Protein 3IF2 (pdb70)

Structure (mmCIF, N/CA/C/O backbone):
data_3IF2
#
_entry.id   3IF2
#
_cell.length_a   152.813
_cell.length_b   152.813
_cell.length_c   100.614
_cell.angle_alpha   90.000
_cell.angle_beta   90.000
_cell.angle_gamma   90.000
#
_symmetry.space_group_name_H-M   'I 4'
#
loop_
_entity.id
_entity.type
_entity.pdbx_description
1 polymer Aminotransferase
2 non-polymer "PYRIDOXAL-5'-PHOSPHATE"
3 non-polymer GLYCEROL
4 non-polymer 'ACETATE ION'
5 water water
#
loop_
_atom_site.group_PDB
_atom_site.id
_atom_site.type_symbol
_atom_site.label_atom_id
_atom_site.label_alt_id
_atom_site.label_comp_id
_atom_site.label_asym_id
_atom_site.label_entity_id
_atom_site.label_seq_id
_atom_site.pdbx_PDB_ins_code
_atom_site.Cartn_x
_atom_site.Cartn_y
_atom_site.Cartn_z
_atom_site.occupancy
_atom_site.B_iso_or_equiv
_atom_site.auth_seq_id
_atom_site.auth_comp_id
_atom_site.auth_asym_id
_atom_site.auth_atom_id
_atom_site.pdbx_PDB_model_num
ATOM 1 N N . GLY A 1 1 ? 21.990 27.986 53.979 1.00 42.03 0 GLY A N 1
ATOM 2 C CA . GLY A 1 1 ? 21.367 29.217 54.580 1.00 42.27 0 GLY A CA 1
ATOM 3 C C . GLY A 1 1 ? 22.062 30.495 54.119 1.00 42.32 0 GLY A C 1
ATOM 4 O O . GLY A 1 1 ? 22.472 30.595 52.954 1.00 43.24 0 GLY A O 1
ATOM 13 N N . LYS A 1 3 ? 25.308 32.934 54.821 1.00 39.85 2 LYS A N 1
ATOM 14 C CA . LYS A 1 3 ? 26.635 32.915 55.442 1.00 39.47 2 LYS A CA 1
ATOM 15 C C . LYS A 1 3 ? 27.207 34.330 55.392 1.00 37.73 2 LYS A C 1
ATOM 16 O O . LYS A 1 3 ? 27.241 34.958 54.324 1.00 35.37 2 LYS A O 1
ATOM 22 N N . PHE A 1 4 ? 27.615 34.824 56.563 1.00 36.37 3 PHE A N 1
ATOM 23 C CA . PHE A 1 4 ? 28.160 36.158 56.710 1.00 36.54 3 PHE A CA 1
ATOM 24 C C . PHE A 1 4 ? 29.674 36.187 56.819 1.00 35.01 3 PHE A C 1
ATOM 25 O O . PHE A 1 4 ? 30.307 35.202 57.175 1.00 34.93 3 PHE A O 1
ATOM 33 N N . SER A 1 5 ? 30.231 37.367 56.552 1.00 33.95 4 SER A N 1
ATOM 34 C CA . SER A 1 5 ? 31.658 37.633 56.670 1.00 33.39 4 SER A CA 1
ATOM 35 C C . SER A 1 5 ? 32.017 37.728 58.152 1.00 34.19 4 SER A C 1
ATOM 36 O O . SER A 1 5 ? 31.142 37.606 59.012 1.00 34.17 4 SER A O 1
ATOM 39 N N . LYS A 1 6 ? 33.295 37.952 58.455 1.00 35.10 5 LYS A N 1
ATOM 40 C CA . LYS A 1 6 ? 33.729 38.092 59.848 1.00 36.13 5 LYS A CA 1
ATOM 41 C C . LYS A 1 6 ? 33.157 39.382 60.407 1.00 36.50 5 LYS A C 1
ATOM 42 O O . LYS A 1 6 ? 32.605 39.382 61.512 1.00 37.12 5 LYS A O 1
ATOM 48 N N . PHE A 1 7 ? 33.239 40.458 59.621 1.00 36.22 6 PHE A N 1
ATOM 49 C CA . PHE A 1 7 ? 32.644 41.750 59.977 1.00 36.31 6 PHE A CA 1
ATOM 50 C C . PHE A 1 7 ? 31.184 41.545 60.383 1.00 36.32 6 PHE A C 1
ATOM 51 O O . PHE A 1 7 ? 30.784 41.952 61.445 1.00 35.05 6 PHE A O 1
ATOM 59 N N . GLY A 1 8 ? 30.425 40.860 59.535 1.00 37.35 7 GLY A N 1
ATOM 60 C CA . GLY A 1 8 ? 29.030 40.530 59.803 1.00 38.04 7 GLY A CA 1
ATOM 61 C C . GLY A 1 8 ? 28.811 39.715 61.064 1.00 38.64 7 GLY A C 1
ATOM 62 O O . GLY A 1 8 ? 27.910 40.023 61.844 1.00 38.47 7 GLY A O 1
ATOM 63 N N . GLN A 1 9 ? 29.641 38.689 61.268 1.00 39.69 8 GLN A N 1
ATOM 64 C CA . GLN A 1 9 ? 29.560 37.835 62.474 1.00 40.65 8 GLN A CA 1
ATOM 65 C C . GLN A 1 9 ? 29.744 38.631 63.771 1.00 41.62 8 GLN A C 1
ATOM 66 O O . GLN A 1 9 ? 29.190 38.253 64.772 1.00 41.60 8 GLN A O 1
ATOM 72 N N . LYS A 1 10 ? 30.492 39.732 63.737 1.00 44.23 9 LYS A N 1
ATOM 73 C CA . LYS A 1 10 ? 30.633 40.634 64.900 1.00 47.23 9 LYS A CA 1
ATOM 74 C C . LYS A 1 10 ? 29.283 41.281 65.340 1.00 49.15 9 LYS A C 1
ATOM 75 O O . LYS A 1 10 ? 29.076 41.498 66.536 1.00 49.83 9 LYS A O 1
ATOM 81 N N . PHE A 1 11 ? 28.384 41.550 64.384 1.00 50.83 10 PHE A N 1
ATOM 82 C CA . PHE A 1 11 ? 27.053 42.125 64.645 1.00 52.20 10 PHE A CA 1
ATOM 83 C C . PHE A 1 11 ? 25.928 41.078 64.802 1.00 54.44 10 PHE A C 1
ATOM 84 O O . PHE A 1 11 ? 24.847 41.429 65.263 1.00 56.81 10 PHE A O 1
ATOM 92 N N . THR A 1 12 ? 26.144 39.832 64.384 1.00 55.74 11 THR A N 1
ATOM 93 C CA . THR A 1 12 ? 25.202 38.720 64.646 1.00 57.09 11 THR A CA 1
ATOM 94 C C . THR A 1 12 ? 25.446 38.165 66.057 1.00 58.46 11 THR A C 1
ATOM 95 O O . THR A 1 12 ? 24.526 37.650 66.689 1.00 58.61 11 THR A O 1
ATOM 99 N N . GLN A 1 13 ? 26.703 38.224 66.511 1.00 60.29 12 GLN A N 1
ATOM 100 C CA . GLN A 1 13 ? 27.144 37.667 67.802 1.00 61.79 12 GLN A CA 1
ATOM 101 C C . GLN A 1 13 ? 26.444 38.335 68.991 1.00 61.10 12 GLN A C 1
ATOM 102 O O . GLN A 1 13 ? 26.710 39.517 69.259 1.00 62.04 12 GLN A O 1
ATOM 108 N N . PRO A 1 14 ? 25.554 37.596 69.694 1.00 59.76 13 PRO A N 1
ATOM 109 C CA . PRO A 1 14 ? 24.888 38.221 70.832 1.00 59.30 13 PRO A CA 1
ATOM 110 C C . PRO A 1 14 ? 25.867 38.535 71.978 1.00 58.81 13 PRO A C 1
ATOM 111 O O . PRO A 1 14 ? 26.475 37.614 72.520 1.00 59.25 13 PRO A O 1
ATOM 115 N N . THR A 1 15 ? 26.060 39.822 72.277 1.00 57.90 14 THR A N 1
ATOM 116 C CA . THR A 1 15 ? 26.905 40.272 73.399 1.00 57.12 14 THR A CA 1
ATOM 117 C C . THR A 1 15 ? 25.992 40.528 74.609 1.00 56.39 14 THR A C 1
ATOM 118 O O . THR A 1 15 ? 24.783 40.285 74.546 1.00 57.67 14 THR A O 1
ATOM 122 N N . GLY A 1 16 ? 26.565 40.973 75.722 1.00 55.08 15 GLY A N 1
ATOM 123 C CA . GLY A 1 16 ? 25.779 41.385 76.895 1.00 53.72 15 GLY A CA 1
ATOM 124 C C . GLY A 1 16 ? 24.993 42.669 76.595 1.00 52.30 15 GLY A C 1
ATOM 125 O O . GLY A 1 16 ? 23.860 42.821 77.062 1.00 51.47 15 GLY A O 1
ATOM 126 N N . ILE A 1 17 ? 25.603 43.572 75.807 1.00 50.76 16 ILE A N 1
ATOM 127 C CA . ILE A 1 17 ? 24.993 44.846 75.385 1.00 49.37 16 ILE A CA 1
ATOM 128 C C . ILE A 1 17 ? 23.812 44.591 74.429 1.00 49.83 16 ILE A C 1
ATOM 129 O O . ILE A 1 17 ? 22.749 45.161 74.638 1.00 49.50 16 ILE A O 1
ATOM 134 N N . SER A 1 18 ? 23.968 43.714 73.430 1.00 50.45 17 SER A N 1
ATOM 135 C CA . SER A 1 18 ? 22.845 43.395 72.511 1.00 50.38 17 SER A CA 1
ATOM 136 C C . SER A 1 18 ? 21.644 42.737 73.261 1.00 50.33 17 SER A C 1
ATOM 137 O O . SER A 1 18 ? 20.497 43.085 72.974 1.00 49.35 17 SER A O 1
ATOM 140 N N . GLN A 1 19 ? 21.914 41.838 74.219 1.00 50.57 18 GLN A N 1
ATOM 141 C CA . GLN A 1 19 ? 20.847 41.207 75.039 1.00 51.34 18 GLN A CA 1
ATOM 142 C C . GLN A 1 19 ? 20.149 42.229 75.961 1.00 51.05 18 GLN A C 1
ATOM 143 O O . GLN A 1 19 ? 18.932 42.184 76.122 1.00 51.24 18 GLN A O 1
ATOM 149 N N . LEU A 1 20 ? 20.908 43.164 76.520 1.00 50.87 19 LEU A N 1
ATOM 150 C CA . LEU A 1 20 ? 20.343 44.254 77.320 1.00 51.38 19 LEU A CA 1
ATOM 151 C C . LEU A 1 20 ? 19.490 45.155 76.398 1.00 52.82 19 LEU A C 1
ATOM 152 O O . LEU A 1 20 ? 18.349 45.459 76.733 1.00 53.26 19 LEU A O 1
ATOM 165 N N . ASP A 1 22 ? 18.011 44.400 73.620 1.00 55.33 21 ASP A N 1
ATOM 166 C CA . ASP A 1 22 ? 16.811 43.643 73.224 1.00 55.42 21 ASP A CA 1
ATOM 167 C C . ASP A 1 22 ? 15.729 43.713 74.308 1.00 55.88 21 ASP A C 1
ATOM 168 O O . ASP A 1 22 ? 14.568 43.982 73.995 1.00 56.12 21 ASP A O 1
ATOM 173 N N . ASP A 1 23 ? 16.113 43.487 75.565 1.00 56.14 22 ASP A N 1
ATOM 174 C CA . ASP A 1 23 ? 15.173 43.583 76.704 1.00 56.73 22 ASP A CA 1
ATOM 175 C C . ASP A 1 23 ? 14.565 44.990 76.860 1.00 57.37 22 ASP A C 1
ATOM 176 O O . ASP A 1 23 ? 13.381 45.127 77.171 1.00 56.73 22 ASP A O 1
ATOM 181 N N . LEU A 1 24 ? 15.384 46.011 76.637 1.00 58.87 23 LEU A N 1
ATOM 182 C CA . LEU A 1 24 ? 14.936 47.412 76.682 1.00 60.78 23 LEU A CA 1
ATOM 183 C C . LEU A 1 24 ? 14.013 47.756 75.472 1.00 62.13 23 LEU A C 1
ATOM 184 O O . LEU A 1 24 ? 13.054 48.538 75.614 1.00 62.71 23 LEU A O 1
ATOM 189 N N . GLY A 1 25 ? 14.298 47.171 74.304 1.00 62.82 24 GLY A N 1
ATOM 190 C CA . GLY A 1 25 ? 13.457 47.332 73.108 1.00 62.98 24 GLY A CA 1
ATOM 191 C C . GLY A 1 25 ? 12.144 46.565 73.218 1.00 63.12 24 GLY A C 1
ATOM 192 O O . GLY A 1 25 ? 11.112 47.047 72.746 1.00 63.60 24 GLY A O 1
ATOM 193 N N . ASP A 1 26 ? 12.187 45.375 73.828 1.00 63.09 25 ASP A N 1
ATOM 194 C CA . ASP A 1 26 ? 11.001 44.525 74.017 1.00 63.65 25 ASP A CA 1
ATOM 195 C C . ASP A 1 26 ? 9.988 45.156 74.987 1.00 65.14 25 ASP A C 1
ATOM 196 O O . ASP A 1 26 ? 8.784 45.196 74.675 1.00 65.96 25 ASP A O 1
ATOM 201 N N . ALA A 1 27 ? 10.483 45.642 76.137 1.00 65.93 26 ALA A N 1
ATOM 202 C CA . ALA A 1 27 ? 9.669 46.321 77.181 1.00 65.95 26 ALA A CA 1
ATOM 203 C C . ALA A 1 27 ? 8.840 47.488 76.634 1.00 66.00 26 ALA A C 1
ATOM 204 O O . ALA A 1 27 ? 7.663 47.613 76.986 1.00 66.52 26 ALA A O 1
ATOM 206 N N . LEU A 1 28 ? 9.465 48.326 75.796 1.00 66.02 27 LEU A N 1
ATOM 207 C CA . LEU A 1 28 ? 8.785 49.448 75.089 1.00 66.25 27 LEU A CA 1
ATOM 208 C C . LEU A 1 28 ? 7.664 48.934 74.149 1.00 66.57 27 LEU A C 1
ATOM 209 O O . LEU A 1 28 ? 6.498 49.330 74.298 1.00 67.41 27 LEU A O 1
ATOM 214 N N . LYS A 1 29 ? 8.026 48.045 73.213 1.00 65.83 28 LYS A N 1
ATOM 215 C CA . LYS A 1 29 ? 7.071 47.464 72.241 1.00 64.64 28 LYS A CA 1
ATOM 216 C C . LYS A 1 29 ? 5.992 46.542 72.854 1.00 63.39 28 LYS A C 1
ATOM 217 O O . LYS A 1 29 ? 4.980 46.285 72.199 1.00 63.57 28 LYS A O 1
ATOM 219 N N . SER A 1 30 ? 6.193 46.056 74.084 1.00 61.73 29 SER A N 1
ATOM 220 C CA . SER A 1 30 ? 5.222 45.164 74.756 1.00 60.37 29 SER A CA 1
ATOM 221 C C . SER A 1 30 ? 3.927 45.857 75.259 1.00 59.42 29 SER A C 1
ATOM 222 O O . SER A 1 30 ? 3.890 47.076 75.490 1.00 59.42 29 SER A O 1
ATOM 225 N N . ASP A 1 31 ? 2.875 45.049 75.413 1.00 58.08 30 ASP A N 1
ATOM 226 C CA . ASP A 1 31 ? 1.576 45.490 75.965 1.00 57.11 30 ASP A CA 1
ATOM 227 C C . ASP A 1 31 ? 1.663 45.697 77.485 1.00 56.02 30 ASP A C 1
ATOM 228 O O . ASP A 1 31 ? 1.029 46.607 78.019 1.00 54.85 30 ASP A O 1
ATOM 233 N N . GLN A 1 32 ? 2.448 44.842 78.153 1.00 55.62 31 GLN A N 1
ATOM 234 C CA . GLN A 1 32 ? 2.768 44.947 79.586 1.00 55.11 31 GLN A CA 1
ATOM 235 C C . GLN A 1 32 ? 3.396 46.327 79.855 1.00 53.29 31 GLN A C 1
ATOM 236 O O . GLN A 1 32 ? 4.433 46.638 79.255 1.00 53.04 31 GLN A O 1
ATOM 242 N N . PRO A 1 33 ? 2.766 47.159 80.721 1.00 51.29 32 PRO A N 1
ATOM 243 C CA . PRO A 1 33 ? 3.368 48.461 81.019 1.00 49.74 32 PRO A CA 1
ATOM 244 C C . PRO A 1 33 ? 4.570 48.294 81.960 1.00 48.20 32 PRO A C 1
ATOM 245 O O . PRO A 1 33 ? 4.663 47.289 82.672 1.00 47.70 32 PRO A O 1
ATOM 249 N N . VAL A 1 34 ? 5.481 49.263 81.933 1.00 46.48 33 VAL A N 1
ATOM 250 C CA . VAL A 1 34 ? 6.708 49.230 82.745 1.00 45.02 33 VAL A CA 1
ATOM 251 C C . VAL A 1 34 ? 7.109 50.599 83.273 1.00 43.30 33 VAL A C 1
ATOM 252 O O . VAL A 1 34 ? 6.730 51.618 82.689 1.00 43.95 33 VAL A O 1
ATOM 256 N N . ASN A 1 35 ? 7.877 50.598 84.367 1.00 41.56 34 ASN A N 1
ATOM 257 C CA . ASN A 1 35 ? 8.485 51.803 84.925 1.00 40.54 34 ASN A CA 1
ATOM 258 C C . ASN A 1 35 ? 9.807 51.885 84.171 1.00 39.81 34 ASN A C 1
ATOM 259 O O . ASN A 1 35 ? 10.779 51.248 84.555 1.00 40.04 34 ASN A O 1
ATOM 272 N N . LEU A 1 37 ? 13.001 53.365 83.428 1.00 40.24 36 LEU A N 1
ATOM 273 C CA . LEU A 1 37 ? 14.113 54.223 83.907 1.00 39.86 36 LEU A CA 1
ATOM 274 C C . LEU A 1 37 ? 15.463 53.857 83.281 1.00 39.52 36 LEU A C 1
ATOM 275 O O . LEU A 1 37 ? 16.487 54.380 83.703 1.00 39.23 36 LEU A O 1
ATOM 280 N N . GLY A 1 38 ? 15.457 52.979 82.272 1.00 40.52 37 GLY A N 1
ATOM 281 C CA . GLY A 1 38 ? 16.673 52.504 81.570 1.00 41.16 37 GLY A CA 1
ATOM 282 C C . GLY A 1 38 ? 17.079 53.148 80.246 1.00 41.22 37 GLY A C 1
ATOM 283 O O . GLY A 1 38 ? 18.192 52.891 79.743 1.00 41.63 37 GLY A O 1
ATOM 284 N N . GLY A 1 39 ? 16.199 53.961 79.664 1.00 40.44 38 GLY A N 1
ATOM 285 C CA . GLY A 1 39 ? 16.488 54.591 78.361 1.00 39.75 38 GLY A CA 1
ATOM 286 C C . GLY A 1 39 ? 17.410 55.796 78.427 1.00 38.65 38 GLY A C 1
ATOM 287 O O . GLY A 1 39 ? 17.759 56.263 79.523 1.00 39.60 38 GLY A O 1
ATOM 288 N N . GLY A 1 40 ? 17.795 56.272 77.239 1.00 37.04 39 GLY A N 1
ATOM 289 C CA . GLY A 1 40 ? 18.624 57.455 77.032 1.00 35.90 39 GLY A CA 1
ATOM 290 C C . GLY A 1 40 ? 17.923 58.545 76.224 1.00 36.29 39 GLY A C 1
ATOM 291 O O . GLY A 1 40 ? 18.572 59.510 75.798 1.00 36.63 39 GLY A O 1
ATOM 292 N N . ASN A 1 41 ? 16.607 58.431 76.023 1.00 37.10 40 ASN A N 1
ATOM 293 C CA . ASN A 1 41 ? 15.841 59.426 75.261 1.00 38.05 40 ASN A CA 1
ATOM 294 C C . ASN A 1 41 ? 15.656 60.654 76.146 1.00 37.93 40 ASN A C 1
ATOM 295 O O . ASN A 1 41 ? 15.312 60.480 77.318 1.00 38.65 40 ASN A O 1
ATOM 300 N N . PRO A 1 42 ? 15.878 61.888 75.619 1.00 38.26 41 PRO A N 1
ATOM 301 C CA . PRO A 1 42 ? 15.603 63.114 76.432 1.00 37.24 41 PRO A CA 1
ATOM 302 C C . PRO A 1 42 ? 14.119 63.305 76.741 1.00 35.65 41 PRO A C 1
ATOM 303 O O . PRO A 1 42 ? 13.275 62.755 76.045 1.00 34.94 41 PRO A O 1
ATOM 307 N N . ALA A 1 43 ? 13.828 64.107 77.759 1.00 35.30 42 ALA A N 1
ATOM 308 C CA . ALA A 1 43 ? 12.445 64.400 78.226 1.00 34.50 42 ALA A CA 1
ATOM 309 C C . ALA A 1 43 ? 11.603 65.170 77.209 1.00 33.64 42 ALA A C 1
ATOM 310 O O . ALA A 1 43 ? 12.157 65.759 76.297 1.00 32.40 42 ALA A O 1
ATOM 312 N N . LYS A 1 44 ? 10.277 65.164 77.392 1.00 34.18 43 LYS A N 1
ATOM 313 C CA . LYS A 1 44 ? 9.336 65.953 76.567 1.00 34.90 43 LYS A CA 1
ATOM 314 C C . LYS A 1 44 ? 9.108 67.289 77.283 1.00 35.08 43 LYS A C 1
ATOM 315 O O . LYS A 1 44 ? 8.258 67.375 78.169 1.00 36.24 43 LYS A O 1
ATOM 317 N N . ILE A 1 45 ? 9.884 68.320 76.926 1.00 34.82 44 ILE A N 1
ATOM 318 C CA . ILE A 1 45 ? 9.773 69.658 77.569 1.00 34.47 44 ILE A CA 1
ATOM 319 C C . ILE A 1 45 ? 8.877 70.568 76.708 1.00 34.45 44 ILE A C 1
ATOM 320 O O . ILE A 1 45 ? 9.261 70.996 75.627 1.00 35.75 44 ILE A O 1
ATOM 325 N N . ASP A 1 46 ? 7.669 70.840 77.178 1.00 35.01 45 ASP A N 1
ATOM 326 C CA . ASP A 1 46 ? 6.671 71.622 76.391 1.00 34.90 45 ASP A CA 1
ATOM 327 C C . ASP A 1 46 ? 7.202 72.907 75.771 1.00 33.39 45 ASP A C 1
ATOM 328 O O . ASP A 1 46 ? 6.917 73.176 74.598 1.00 33.68 45 ASP A O 1
ATOM 333 N N . ALA A 1 47 ? 7.986 73.674 76.536 1.00 31.66 46 ALA A N 1
ATOM 334 C CA . ALA A 1 47 ? 8.521 74.951 76.050 1.00 31.30 46 ALA A CA 1
ATOM 335 C C . ALA A 1 47 ? 9.457 74.748 74.859 1.00 31.60 46 ALA A C 1
ATOM 336 O O . ALA A 1 47 ? 9.466 75.577 73.966 1.00 31.99 46 ALA A O 1
ATOM 338 N N . VAL A 1 48 ? 10.197 73.630 74.849 1.00 30.98 47 VAL A N 1
ATOM 339 C CA . VAL A 1 48 ? 11.121 73.280 73.777 1.00 31.08 47 VAL A CA 1
ATOM 340 C C . VAL A 1 48 ? 10.373 72.907 72.494 1.00 31.19 47 VAL A C 1
ATOM 341 O O . VAL A 1 48 ? 10.731 73.349 71.409 1.00 29.99 47 VAL A O 1
ATOM 345 N N . ASN A 1 49 ? 9.359 72.066 72.636 1.00 31.29 48 ASN A N 1
ATOM 346 C CA . ASN A 1 49 ? 8.553 71.635 71.510 1.00 31.28 48 ASN A CA 1
ATOM 347 C C . ASN A 1 49 ? 7.720 72.748 70.875 1.00 33.32 48 ASN A C 1
ATOM 348 O O . ASN A 1 49 ? 7.492 72.727 69.647 1.00 34.29 48 ASN A O 1
ATOM 353 N N . GLU A 1 50 ? 7.270 73.706 71.688 1.00 33.46 49 GLU A N 1
ATOM 354 C CA . GLU A 1 50 ? 6.600 74.898 71.167 1.00 33.74 49 GLU A CA 1
ATOM 355 C C . GLU A 1 50 ? 7.530 75.688 70.246 1.00 32.98 49 GLU A C 1
ATOM 356 O O . GLU A 1 50 ? 7.088 76.122 69.169 1.00 32.46 49 GLU A O 1
ATOM 362 N N . LEU A 1 51 ? 8.788 75.890 70.670 1.00 31.74 50 LEU A N 1
ATOM 363 C CA . LEU A 1 51 ? 9.767 76.603 69.831 1.00 32.52 50 LEU A CA 1
ATOM 364 C C . LEU A 1 51 ? 10.088 75.822 68.542 1.00 32.60 50 LEU A C 1
ATOM 365 O O . LEU A 1 51 ? 10.181 76.410 67.458 1.00 32.63 50 LEU A O 1
ATOM 370 N N . PHE A 1 52 ? 10.269 74.509 68.688 1.00 32.09 51 PHE A N 1
ATOM 371 C CA . PHE A 1 52 ? 10.484 73.637 67.558 1.00 32.23 51 PHE A CA 1
ATOM 372 C C . PHE A 1 52 ? 9.316 73.662 66.574 1.00 31.72 51 PHE A C 1
ATOM 373 O O . PHE A 1 52 ? 9.557 73.762 65.369 1.00 32.76 51 PHE A O 1
ATOM 381 N N . LEU A 1 53 ? 8.081 73.593 67.074 1.00 30.69 52 LEU A N 1
ATOM 382 C CA . LEU A 1 53 ? 6.891 73.608 66.199 1.00 31.12 52 LEU A CA 1
ATOM 383 C C . LEU A 1 53 ? 6.784 74.909 65.425 1.00 31.56 52 LEU A C 1
ATOM 384 O O . LEU A 1 53 ? 6.487 74.896 64.236 1.00 32.69 52 LEU A O 1
ATOM 389 N N . GLU A 1 54 ? 7.058 76.021 66.103 1.00 32.20 53 GLU A N 1
ATOM 390 C CA . GLU A 1 54 ? 7.094 77.356 65.477 1.00 32.92 53 GLU A CA 1
ATOM 391 C C . GLU A 1 54 ? 8.126 77.409 64.352 1.00 31.14 53 GLU A C 1
ATOM 392 O O . GLU A 1 54 ? 7.829 77.888 63.259 1.00 31.13 53 GLU A O 1
ATOM 398 N N . THR A 1 55 ? 9.330 76.939 64.642 1.00 29.67 54 THR A N 1
ATOM 399 C CA . THR A 1 55 ? 10.406 76.932 63.641 1.00 29.71 54 THR A CA 1
ATOM 400 C C . THR A 1 55 ? 10.005 76.078 62.415 1.00 29.24 54 THR A C 1
ATOM 401 O O . THR A 1 55 ? 10.128 76.536 61.288 1.00 28.58 54 THR A O 1
ATOM 405 N N . TYR A 1 56 ? 9.482 74.879 62.685 1.00 28.72 55 TYR A N 1
ATOM 406 C CA . TYR A 1 56 ? 8.989 73.933 61.675 1.00 28.52 55 TYR A CA 1
ATOM 407 C C . TYR A 1 56 ? 7.976 74.559 60.724 1.00 29.83 55 TYR A C 1
ATOM 408 O O . TYR A 1 56 ? 8.074 74.379 59.508 1.00 29.31 55 TYR A O 1
ATOM 417 N N . LYS A 1 57 ? 6.995 75.262 61.294 1.00 30.33 56 LYS A N 1
ATOM 418 C CA . LYS A 1 57 ? 5.981 75.945 60.509 1.00 30.62 56 LYS A CA 1
ATOM 419 C C . LYS A 1 57 ? 6.626 77.041 59.660 1.00 30.62 56 LYS A C 1
ATOM 420 O O . LYS A 1 57 ? 6.371 77.097 58.441 1.00 30.64 56 LYS A O 1
ATOM 426 N N . ALA A 1 58 ? 7.476 77.868 60.284 1.00 30.14 57 ALA A N 1
ATOM 427 C CA . ALA A 1 58 ? 8.154 78.967 59.588 1.00 30.49 57 ALA A CA 1
ATOM 428 C C . ALA A 1 58 ? 8.928 78.465 58.363 1.00 32.13 57 ALA A C 1
ATOM 429 O O . ALA A 1 58 ? 8.805 79.065 57.296 1.00 33.26 57 ALA A O 1
ATOM 431 N N . LEU A 1 59 ? 9.682 77.364 58.502 1.00 33.82 58 LEU A N 1
ATOM 432 C CA . LEU A 1 59 ? 10.404 76.749 57.361 1.00 35.66 58 LEU A CA 1
ATOM 433 C C . LEU A 1 59 ? 9.507 76.268 56.201 1.00 36.56 58 LEU A C 1
ATOM 434 O O . LEU A 1 59 ? 9.980 76.166 55.079 1.00 37.68 58 LEU A O 1
ATOM 439 N N . GLY A 1 60 ? 8.250 75.948 56.483 1.00 37.36 59 GLY A N 1
ATOM 440 C CA . GLY A 1 60 ? 7.283 75.554 55.457 1.00 38.90 59 GLY A CA 1
ATOM 441 C C . GLY A 1 60 ? 6.396 76.678 54.923 1.00 39.21 59 GLY A C 1
ATOM 442 O O . GLY A 1 60 ? 5.722 76.469 53.915 1.00 39.01 59 GLY A O 1
ATOM 443 N N . ASN A 1 61 ? 6.405 77.847 55.588 1.00 39.56 60 ASN A N 1
ATOM 444 C CA . ASN A 1 61 ? 5.593 79.025 55.219 1.00 39.85 60 ASN A CA 1
ATOM 445 C C . ASN A 1 61 ? 6.376 80.181 54.551 1.00 39.03 60 ASN A C 1
ATOM 446 O O . ASN A 1 61 ? 5.781 81.222 54.327 1.00 39.33 60 ASN A O 1
ATOM 451 N N . ASP A 1 62 ? 7.667 80.005 54.216 1.00 38.30 61 ASP A N 1
ATOM 452 C CA . ASP A 1 62 ? 8.502 81.064 53.556 1.00 38.27 61 ASP A CA 1
ATOM 453 C C . ASP A 1 62 ? 8.679 80.895 52.019 1.00 39.42 61 ASP A C 1
ATOM 454 O O . ASP A 1 62 ? 9.640 81.415 51.413 1.00 38.91 61 ASP A O 1
ATOM 459 N N . ASN A 1 63 ? 7.752 80.141 51.419 1.00 39.70 62 ASN A N 1
ATOM 460 C CA . ASN A 1 63 ? 7.674 79.962 49.984 1.00 39.76 62 ASN A CA 1
ATOM 461 C C . ASN A 1 63 ? 7.154 81.246 49.351 1.00 40.16 62 ASN A C 1
ATOM 462 O O . ASN A 1 63 ? 6.409 82.003 49.994 1.00 39.34 62 ASN A O 1
ATOM 467 N N . ASP A 1 64 ? 7.544 81.484 48.091 1.00 40.06 63 ASP A N 1
ATOM 468 C CA . ASP A 1 64 ? 7.019 82.622 47.318 1.00 39.66 63 ASP A CA 1
ATOM 469 C C . ASP A 1 64 ? 5.565 82.297 46.985 1.00 38.94 63 ASP A C 1
ATOM 470 O O . ASP A 1 64 ? 5.184 81.124 46.981 1.00 38.93 63 ASP A O 1
ATOM 475 N N . THR A 1 65 ? 4.755 83.336 46.778 1.00 37.73 64 THR A N 1
ATOM 476 C CA . THR A 1 65 ? 3.322 83.184 46.539 1.00 37.56 64 THR A CA 1
ATOM 477 C C . THR A 1 65 ? 3.002 82.201 45.402 1.00 39.48 64 THR A C 1
ATOM 478 O O . THR A 1 65 ? 3.597 82.292 44.312 1.00 38.69 64 THR A O 1
ATOM 482 N N . GLY A 1 66 ? 2.099 81.250 45.704 1.00 41.78 65 GLY A N 1
ATOM 483 C CA . GLY A 1 66 ? 1.651 80.200 44.763 1.00 43.37 65 GLY A CA 1
ATOM 484 C C . GLY A 1 66 ? 2.668 79.124 44.368 1.00 45.31 65 GLY A C 1
ATOM 485 O O . GLY A 1 66 ? 2.435 78.379 43.395 1.00 45.04 65 GLY A O 1
ATOM 486 N N . LYS A 1 67 ? 3.778 79.030 45.121 1.00 47.04 66 LYS A N 1
ATOM 487 C CA . LYS A 1 67 ? 4.887 78.099 44.852 1.00 47.88 66 LYS A CA 1
ATOM 488 C C . LYS A 1 67 ? 5.191 77.234 46.081 1.00 47.61 66 LYS A C 1
ATOM 489 O O . LYS A 1 67 ? 4.881 77.613 47.203 1.00 48.37 66 LYS A O 1
ATOM 495 N N . ALA A 1 68 ? 5.767 76.052 45.864 1.00 47.25 67 ALA A N 1
ATOM 496 C CA . ALA A 1 68 ? 6.134 75.153 46.964 1.00 45.96 67 ALA A CA 1
ATOM 497 C C . ALA A 1 68 ? 7.638 75.238 47.311 1.00 44.20 67 ALA A C 1
ATOM 498 O O . ALA A 1 68 ? 8.108 74.396 48.069 1.00 45.73 67 ALA A O 1
ATOM 500 N N . ASN A 1 69 ? 8.360 76.270 46.833 1.00 41.13 68 ASN A N 1
ATOM 501 C CA . ASN A 1 69 ? 9.815 76.486 47.119 1.00 38.52 68 ASN A CA 1
ATOM 502 C C . ASN A 1 69 ? 10.200 76.984 48.555 1.00 37.05 68 ASN A C 1
ATOM 503 O O . ASN A 1 69 ? 11.096 77.826 48.699 1.00 36.22 68 ASN A O 1
ATOM 508 N N . SER A 1 70 ? 9.548 76.472 49.600 1.00 35.25 69 SER A N 1
ATOM 509 C CA . SER A 1 70 ? 9.898 76.811 50.983 1.00 36.36 69 SER A CA 1
ATOM 510 C C . SER A 1 70 ? 11.236 76.193 51.430 1.00 35.43 69 SER A C 1
ATOM 511 O O . SER A 1 70 ? 11.731 75.270 50.801 1.00 34.51 69 SER A O 1
ATOM 514 N N . SER A 1 71 ? 11.810 76.718 52.513 1.00 35.15 70 SER A N 1
ATOM 515 C CA . SER A 1 71 ? 13.097 76.215 53.063 1.00 35.52 70 SER A CA 1
ATOM 516 C C . SER A 1 71 ? 13.036 74.717 53.368 1.00 34.62 70 SER A C 1
ATOM 517 O O . SER A 1 71 ? 13.960 73.984 53.054 1.00 34.24 70 SER A O 1
ATOM 520 N N . ALA A 1 72 ? 11.918 74.296 53.957 1.00 34.69 71 ALA A N 1
ATOM 521 C CA . ALA A 1 72 ? 11.634 72.899 54.243 1.00 34.41 71 ALA A CA 1
ATOM 522 C C . ALA A 1 72 ? 11.744 72.054 52.970 1.00 34.59 71 ALA A C 1
ATOM 523 O O . ALA A 1 72 ? 12.435 71.039 52.977 1.00 35.06 71 ALA A O 1
ATOM 525 N N . ILE A 1 73 ? 11.100 72.487 51.882 1.00 34.34 72 ILE A N 1
ATOM 526 C CA . ILE A 1 73 ? 11.190 71.766 50.596 1.00 33.53 72 ILE A CA 1
ATOM 527 C C . ILE A 1 73 ? 12.619 71.729 50.021 1.00 33.90 72 ILE A C 1
ATOM 528 O O . ILE A 1 73 ? 13.080 70.678 49.573 1.00 34.07 72 ILE A O 1
ATOM 533 N N . ILE A 1 74 ? 13.321 72.853 50.064 1.00 33.91 73 ILE A N 1
ATOM 534 C CA . ILE A 1 74 ? 14.678 72.937 49.510 1.00 35.27 73 ILE A CA 1
ATOM 535 C C . ILE A 1 74 ? 15.632 71.992 50.268 1.00 36.59 73 ILE A C 1
ATOM 536 O O . ILE A 1 74 ? 16.454 71.285 49.651 1.00 36.82 73 ILE A O 1
ATOM 541 N N . SER A 1 75 ? 15.463 71.969 51.591 1.00 37.03 74 SER A N 1
ATOM 542 C CA . SER A 1 75 ? 16.225 71.135 52.514 1.00 37.49 74 SER A CA 1
ATOM 543 C C . SER A 1 75 ? 15.924 69.629 52.256 1.00 37.92 74 SER A C 1
ATOM 544 O O . SER A 1 75 ? 16.838 68.816 52.135 1.00 38.17 74 SER A O 1
ATOM 555 N N . ALA A 1 77 ? 14.511 68.326 49.365 1.00 33.94 76 ALA A N 1
ATOM 556 C CA . ALA A 1 77 ? 14.672 68.003 47.939 1.00 32.93 76 ALA A CA 1
ATOM 557 C C . ALA A 1 77 ? 16.085 67.909 47.390 1.00 32.14 76 ALA A C 1
ATOM 558 O O . ALA A 1 77 ? 16.243 67.595 46.216 1.00 32.70 76 ALA A O 1
ATOM 560 N N . ASN A 1 78 ? 17.091 68.174 48.221 1.00 31.97 77 ASN A N 1
ATOM 561 C CA . ASN A 1 78 ? 18.497 68.206 47.806 1.00 31.52 77 ASN A CA 1
ATOM 562 C C . ASN A 1 78 ? 19.449 67.547 48.806 1.00 31.84 77 ASN A C 1
ATOM 563 O O . ASN A 1 78 ? 19.281 67.695 50.036 1.00 31.15 77 ASN A O 1
ATOM 568 N N . TYR A 1 79 ? 20.429 66.822 48.264 1.00 31.50 78 TYR A N 1
ATOM 569 C CA . TYR A 1 79 ? 21.515 66.257 49.025 1.00 32.32 78 TYR A CA 1
ATOM 570 C C . TYR A 1 79 ? 22.357 67.435 49.498 1.00 33.90 78 TYR A C 1
ATOM 571 O O . TYR A 1 79 ? 22.559 68.373 48.724 1.00 35.79 78 TYR A O 1
ATOM 580 N N . SER A 1 80 ? 22.876 67.382 50.728 1.00 34.40 79 SER A N 1
ATOM 581 C CA . SER A 1 80 ? 23.868 68.377 51.187 1.00 34.67 79 SER A CA 1
ATOM 582 C C . SER A 1 80 ? 25.222 67.959 50.638 1.00 35.84 79 SER A C 1
ATOM 583 O O . SER A 1 80 ? 25.345 66.892 50.023 1.00 36.48 79 SER A O 1
ATOM 586 N N . ASN A 1 81 ? 26.243 68.775 50.894 1.00 36.97 80 ASN A N 1
ATOM 587 C CA . ASN A 1 81 ? 27.618 68.398 50.591 1.00 38.23 80 ASN A CA 1
ATOM 588 C C . ASN A 1 81 ? 27.950 67.224 51.558 1.00 36.96 80 ASN A C 1
ATOM 589 O O . ASN A 1 81 ? 27.334 67.153 52.631 1.00 36.92 80 ASN A O 1
ATOM 594 N N . PRO A 1 82 ? 28.872 66.291 51.190 1.00 34.99 81 PRO A N 1
ATOM 595 C CA . PRO A 1 82 ? 29.221 65.199 52.130 1.00 34.73 81 PRO A CA 1
ATOM 596 C C . PRO A 1 82 ? 29.708 65.660 53.541 1.00 34.30 81 PRO A C 1
ATOM 597 O O . PRO A 1 82 ? 29.491 64.958 54.533 1.00 33.74 81 PRO A O 1
ATOM 601 N N . GLN A 1 83 ? 30.357 66.828 53.600 1.00 34.20 82 GLN A N 1
ATOM 602 C CA . GLN A 1 83 ? 30.776 67.457 54.851 1.00 33.94 82 GLN A CA 1
ATOM 603 C C . GLN A 1 83 ? 29.569 67.873 55.733 1.00 33.31 82 GLN A C 1
ATOM 604 O O . GLN A 1 83 ? 29.699 67.915 56.946 1.00 31.57 82 GLN A O 1
ATOM 610 N N . GLY A 1 84 ? 28.431 68.197 55.108 1.00 32.62 83 GLY A N 1
ATOM 611 C CA . GLY A 1 84 ? 27.192 68.540 55.801 1.00 32.97 83 GLY A CA 1
ATOM 612 C C . GLY A 1 84 ? 26.543 69.829 55.318 1.00 33.18 83 GLY A C 1
ATOM 613 O O . GLY A 1 84 ? 27.184 70.653 54.694 1.00 32.73 83 GLY A O 1
ATOM 614 N N . ASP A 1 85 ? 25.263 70.000 55.646 1.00 34.24 84 ASP A N 1
ATOM 615 C CA . ASP A 1 85 ? 24.474 71.203 55.292 1.00 35.28 84 ASP A CA 1
ATOM 616 C C . ASP A 1 85 ? 25.302 72.499 55.412 1.00 35.54 84 ASP A C 1
ATOM 617 O O . ASP A 1 85 ? 25.661 72.887 56.521 1.00 35.72 84 ASP A O 1
ATOM 622 N N . SER A 1 86 ? 25.626 73.122 54.272 1.00 35.96 85 SER A N 1
ATOM 623 C CA . SER A 1 86 ? 26.443 74.365 54.226 1.00 36.68 85 SER A CA 1
ATOM 624 C C . SER A 1 86 ? 25.945 75.497 55.139 1.00 36.57 85 SER A C 1
ATOM 625 O O . SER A 1 86 ? 26.741 76.044 55.901 1.00 38.10 85 SER A O 1
ATOM 628 N N . ALA A 1 87 ? 24.649 75.821 55.053 1.00 34.48 86 ALA A N 1
ATOM 629 C CA . ALA A 1 87 ? 24.047 76.920 55.813 1.00 34.43 86 ALA A CA 1
ATOM 630 C C . ALA A 1 87 ? 24.200 76.714 57.327 1.00 34.03 86 ALA A C 1
ATOM 631 O O . ALA A 1 87 ? 24.566 77.651 58.053 1.00 33.97 86 ALA A O 1
ATOM 633 N N . PHE A 1 88 ? 23.950 75.485 57.774 1.00 33.60 87 PHE A N 1
ATOM 634 C CA . PHE A 1 88 ? 24.102 75.118 59.199 1.00 34.00 87 PHE A CA 1
ATOM 635 C C . PHE A 1 88 ? 25.568 75.243 59.679 1.00 34.27 87 PHE A C 1
ATOM 636 O O . PHE A 1 88 ? 25.811 75.779 60.766 1.00 34.02 87 PHE A O 1
ATOM 644 N N . ILE A 1 89 ? 26.522 74.776 58.865 1.00 33.97 88 ILE A N 1
ATOM 645 C CA . ILE A 1 89 ? 27.946 74.922 59.188 1.00 35.33 88 ILE A CA 1
ATOM 646 C C . ILE A 1 89 ? 28.338 76.411 59.303 1.00 35.98 88 ILE A C 1
ATOM 647 O O . ILE A 1 89 ? 29.025 76.770 60.257 1.00 37.03 88 ILE A O 1
ATOM 652 N N . ASP A 1 90 ? 27.911 77.251 58.352 1.00 36.57 89 ASP A N 1
ATOM 653 C CA . ASP A 1 90 ? 28.219 78.705 58.394 1.00 37.80 89 ASP A CA 1
ATOM 654 C C . ASP A 1 90 ? 27.642 79.357 59.652 1.00 37.45 89 ASP A C 1
ATOM 655 O O . ASP A 1 90 ? 28.326 80.153 60.293 1.00 37.30 89 ASP A O 1
ATOM 660 N N . ALA A 1 91 ? 26.401 79.001 59.998 1.00 37.38 90 ALA A N 1
ATOM 661 C CA . ALA A 1 91 ? 25.751 79.484 61.229 1.00 37.30 90 ALA A CA 1
ATOM 662 C C . ALA A 1 91 ? 26.569 79.090 62.475 1.00 36.76 90 ALA A C 1
ATOM 663 O O . ALA A 1 91 ? 26.830 79.932 63.344 1.00 35.86 90 ALA A O 1
ATOM 665 N N . LEU A 1 92 ? 26.977 77.817 62.516 1.00 35.86 91 LEU A N 1
ATOM 666 C CA . LEU A 1 92 ? 27.818 77.268 63.595 1.00 35.11 91 LEU A CA 1
ATOM 667 C C . LEU A 1 92 ? 29.180 77.975 63.699 1.00 35.02 91 LEU A C 1
ATOM 668 O O . LEU A 1 92 ? 29.617 78.295 64.806 1.00 35.51 91 LEU A O 1
ATOM 673 N N . VAL A 1 93 ? 29.814 78.246 62.555 1.00 34.82 92 VAL A N 1
ATOM 674 C CA . VAL A 1 93 ? 31.076 79.010 62.498 1.00 34.42 92 VAL A CA 1
ATOM 675 C C . VAL A 1 93 ? 30.891 80.361 63.190 1.00 34.37 92 VAL A C 1
ATOM 676 O O . VAL A 1 93 ? 31.627 80.692 64.119 1.00 34.11 92 VAL A O 1
ATOM 680 N N . GLY A 1 94 ? 29.893 81.122 62.734 1.00 34.64 93 GLY A N 1
ATOM 681 C CA . GLY A 1 94 ? 29.567 82.426 63.325 1.00 33.65 93 GLY A CA 1
ATOM 682 C C . GLY A 1 94 ? 29.311 82.345 64.823 1.00 33.99 93 GLY A C 1
ATOM 683 O O . GLY A 1 94 ? 29.901 83.099 65.607 1.00 33.94 93 GLY A O 1
ATOM 684 N N . PHE A 1 95 ? 28.457 81.396 65.204 1.00 34.40 94 PHE A N 1
ATOM 685 C CA . PHE A 1 95 ? 28.071 81.114 66.603 1.00 34.84 94 PHE A CA 1
ATOM 686 C C . PHE A 1 95 ? 29.257 80.816 67.547 1.00 36.26 94 PHE A C 1
ATOM 687 O O . PHE A 1 95 ? 29.369 81.452 68.614 1.00 36.64 94 PHE A O 1
ATOM 695 N N . PHE A 1 96 ? 30.119 79.858 67.176 1.00 36.07 95 PHE A N 1
ATOM 696 C CA . PHE A 1 96 ? 31.296 79.550 67.993 1.00 36.05 95 PHE A CA 1
ATOM 697 C C . PHE A 1 96 ? 32.293 80.714 68.056 1.00 36.99 95 PHE A C 1
ATOM 698 O O . PHE A 1 96 ? 32.872 80.975 69.130 1.00 38.01 95 PHE A O 1
ATOM 706 N N . ASN A 1 97 ? 32.486 81.404 66.932 1.00 36.88 96 ASN A N 1
ATOM 707 C CA . ASN A 1 97 ? 33.377 82.583 66.883 1.00 37.92 96 ASN A CA 1
ATOM 708 C C . ASN A 1 97 ? 32.854 83.769 67.723 1.00 38.78 96 ASN A C 1
ATOM 709 O O . ASN A 1 97 ? 33.649 84.464 68.333 1.00 38.76 96 ASN A O 1
ATOM 714 N N . ARG A 1 98 ? 31.530 83.987 67.733 1.00 40.49 97 ARG A N 1
ATOM 715 C CA . ARG A 1 98 ? 30.872 85.012 68.586 1.00 40.71 97 ARG A CA 1
ATOM 716 C C . ARG A 1 98 ? 31.095 84.727 70.056 1.00 41.01 97 ARG A C 1
ATOM 717 O O . ARG A 1 98 ? 31.447 85.619 70.816 1.00 41.90 97 ARG A O 1
ATOM 725 N N . HIS A 1 99 ? 30.834 83.483 70.441 1.00 41.32 98 HIS A N 1
ATOM 726 C CA . HIS A 1 99 ? 30.877 83.071 71.839 1.00 42.14 98 HIS A CA 1
ATOM 727 C C . HIS A 1 99 ? 32.242 82.639 72.416 1.00 42.66 98 HIS A C 1
ATOM 728 O O . HIS A 1 99 ? 32.414 82.726 73.639 1.00 42.42 98 HIS A O 1
ATOM 735 N N . TYR A 1 100 ? 33.181 82.181 71.571 1.00 43.08 99 TYR A N 1
ATOM 736 C CA . TYR A 1 100 ? 34.492 81.660 72.042 1.00 43.50 99 TYR A CA 1
ATOM 737 C C . TYR A 1 100 ? 35.765 82.185 71.373 1.00 44.27 99 TYR A C 1
ATOM 738 O O . TYR A 1 100 ? 36.862 81.959 71.903 1.00 44.60 99 TYR A O 1
ATOM 747 N N . ASP A 1 101 ? 35.639 82.853 70.227 1.00 45.02 100 ASP A N 1
ATOM 748 C CA . ASP A 1 101 ? 36.788 83.430 69.516 1.00 45.95 100 ASP A CA 1
ATOM 749 C C . ASP A 1 101 ? 37.903 82.393 69.137 1.00 44.96 100 ASP A C 1
ATOM 750 O O . ASP A 1 101 ? 39.111 82.653 69.280 1.00 45.51 100 ASP A O 1
ATOM 755 N N . TRP A 1 102 ? 37.472 81.221 68.659 1.00 43.02 101 TRP A N 1
ATOM 756 C CA . TRP A 1 102 ? 38.385 80.158 68.203 1.00 40.62 101 TRP A CA 1
ATOM 757 C C . TRP A 1 102 ? 38.925 80.373 66.776 1.00 39.55 101 TRP A C 1
ATOM 758 O O . TRP A 1 102 ? 39.784 79.610 66.349 1.00 40.18 101 TRP A O 1
ATOM 769 N N . ASN A 1 103 ? 38.423 81.402 66.074 1.00 38.83 102 ASN A N 1
ATOM 770 C CA A ASN A 1 103 ? 38.811 81.745 64.702 0.50 38.00 102 ASN A CA 1
ATOM 771 C CA B ASN A 1 103 ? 38.820 81.741 64.697 0.50 38.10 102 ASN A CA 1
ATOM 772 C C . ASN A 1 103 ? 38.560 80.578 63.725 1.00 37.51 102 ASN A C 1
ATOM 773 O O . ASN A 1 103 ? 39.362 80.295 62.830 1.00 37.41 102 ASN A O 1
ATOM 782 N N . LEU A 1 104 ? 37.423 79.905 63.905 1.00 36.51 103 LEU A N 1
ATOM 783 C CA . LEU A 1 104 ? 37.058 78.794 63.033 1.00 36.34 103 LEU A CA 1
ATOM 784 C C . LEU A 1 104 ? 36.628 79.307 61.661 1.00 36.08 103 LEU A C 1
ATOM 785 O O . LEU A 1 104 ? 36.229 80.466 61.518 1.00 35.62 103 LEU A O 1
ATOM 790 N N . THR A 1 105 ? 36.771 78.436 60.662 1.00 36.30 104 THR A N 1
ATOM 791 C CA . THR A 1 105 ? 36.237 78.645 59.307 1.00 36.48 104 THR A CA 1
ATOM 792 C C . THR A 1 105 ? 35.365 77.410 59.042 1.00 37.14 104 THR A C 1
ATOM 793 O O . THR A 1 105 ? 35.240 76.533 59.910 1.00 36.97 104 THR A O 1
ATOM 797 N N . SER A 1 106 ? 34.737 77.347 57.873 1.00 37.79 105 SER A N 1
ATOM 798 C CA . SER A 1 106 ? 33.899 76.187 57.530 1.00 37.65 105 SER A CA 1
ATOM 799 C C . SER A 1 106 ? 34.712 74.889 57.435 1.00 37.63 105 SER A C 1
ATOM 800 O O . SER A 1 106 ? 34.157 73.811 57.631 1.00 37.77 105 SER A O 1
ATOM 803 N N . GLU A 1 107 ? 36.023 74.995 57.191 1.00 38.41 106 GLU A N 1
ATOM 804 C CA . GLU A 1 107 ? 36.909 73.818 57.125 1.00 38.83 106 GLU A CA 1
ATOM 805 C C . GLU A 1 107 ? 37.000 73.006 58.432 1.00 37.71 106 GLU A C 1
ATOM 806 O O . GLU A 1 107 ? 37.353 71.829 58.376 1.00 37.37 106 GLU A O 1
ATOM 812 N N . ASN A 1 108 ? 36.660 73.636 59.568 1.00 36.49 107 ASN A N 1
ATOM 813 C CA . ASN A 1 108 ? 36.702 73.047 60.915 1.00 35.30 107 ASN A CA 1
ATOM 814 C C . ASN A 1 108 ? 35.428 72.381 61.423 1.00 35.26 107 ASN A C 1
ATOM 815 O O . ASN A 1 108 ? 35.395 71.935 62.547 1.00 36.22 107 ASN A O 1
ATOM 820 N N . ILE A 1 109 ? 34.385 72.289 60.617 1.00 35.65 108 ILE A N 1
ATOM 821 C CA . ILE A 1 109 ? 33.124 71.716 61.070 1.00 35.25 108 ILE A CA 1
ATOM 822 C C . ILE A 1 109 ? 32.538 70.783 60.024 1.00 35.55 108 ILE A C 1
ATOM 823 O O . ILE A 1 109 ? 32.472 71.136 58.835 1.00 35.44 108 ILE A O 1
ATOM 828 N N . ALA A 1 110 ? 32.148 69.595 60.488 1.00 34.92 109 ALA A N 1
ATOM 829 C CA . ALA A 1 110 ? 31.471 68.593 59.682 1.00 34.89 109 ALA A CA 1
ATOM 830 C C . ALA A 1 110 ? 30.260 68.107 60.471 1.00 34.89 109 ALA A C 1
ATOM 831 O O . ALA A 1 110 ? 30.212 68.255 61.696 1.00 36.11 109 ALA A O 1
ATOM 833 N N . LEU A 1 111 ? 29.288 67.561 59.749 1.00 35.07 110 LEU A N 1
ATOM 834 C CA . LEU A 1 111 ? 28.075 66.985 60.307 1.00 34.57 110 LEU A CA 1
ATOM 835 C C . LEU A 1 111 ? 28.099 65.468 60.058 1.00 34.10 110 LEU A C 1
ATOM 836 O O . LEU A 1 111 ? 28.653 65.002 59.031 1.00 32.70 110 LEU A O 1
ATOM 841 N N . THR A 1 112 ? 27.510 64.721 61.006 1.00 33.22 111 THR A N 1
ATOM 842 C CA . THR A 1 112 ? 27.371 63.260 60.951 1.00 33.57 111 THR A CA 1
ATOM 843 C C . THR A 1 112 ? 25.916 62.884 61.288 1.00 34.23 111 THR A C 1
ATOM 844 O O . THR A 1 112 ? 25.147 63.744 61.731 1.00 34.86 111 THR A O 1
ATOM 848 N N . ASN A 1 113 ? 25.538 61.624 61.061 1.00 34.03 112 ASN A N 1
ATOM 849 C CA . ASN A 1 113 ? 24.187 61.122 61.368 1.00 33.70 112 ASN A CA 1
ATOM 850 C C . ASN A 1 113 ? 24.071 60.750 62.861 1.00 33.46 112 ASN A C 1
ATOM 851 O O . ASN A 1 113 ? 23.903 59.589 63.209 1.00 31.26 112 ASN A O 1
ATOM 856 N N . GLY A 1 114 ? 24.093 61.782 63.715 1.00 34.08 113 GLY A N 1
ATOM 857 C CA . GLY A 1 114 ? 24.154 61.673 65.182 1.00 34.22 113 GLY A CA 1
ATOM 858 C C . GLY A 1 114 ? 25.621 61.580 65.620 1.00 34.75 113 GLY A C 1
ATOM 859 O O . GLY A 1 114 ? 26.500 61.265 64.802 1.00 35.72 113 GLY A O 1
ATOM 860 N N . SER A 1 115 ? 25.914 61.891 66.883 1.00 34.72 114 SER A N 1
ATOM 861 C CA A SER A 1 115 ? 27.292 61.775 67.413 0.50 34.62 114 SER A CA 1
ATOM 862 C CA B SER A 1 115 ? 27.293 61.789 67.403 0.50 34.40 114 SER A CA 1
ATOM 863 C C . SER A 1 115 ? 27.815 60.335 67.411 1.00 34.24 114 SER A C 1
ATOM 864 O O . SER A 1 115 ? 29.004 60.130 67.361 1.00 33.78 114 SER A O 1
ATOM 869 N N . GLN A 1 116 ? 26.914 59.342 67.449 1.00 34.42 115 GLN A N 1
ATOM 870 C CA . GLN A 1 116 ? 27.290 57.915 67.380 1.00 34.86 115 GLN A CA 1
ATOM 871 C C . GLN A 1 116 ? 28.049 57.617 66.067 1.00 36.44 115 GLN A C 1
ATOM 872 O O . GLN A 1 116 ? 29.051 56.888 66.055 1.00 36.29 115 GLN A O 1
ATOM 878 N N . ASN A 1 117 ? 27.546 58.195 64.975 1.00 36.85 116 ASN A N 1
ATOM 879 C CA . ASN A 1 117 ? 28.171 58.125 63.658 1.00 36.95 116 ASN A CA 1
ATOM 880 C C . ASN A 1 117 ? 29.556 58.778 63.749 1.00 36.06 116 ASN A C 1
ATOM 881 O O . ASN A 1 117 ? 30.536 58.256 63.204 1.00 36.22 116 ASN A O 1
ATOM 886 N N . ALA A 1 118 ? 29.647 59.895 64.474 1.00 35.05 117 ALA A N 1
ATOM 887 C CA . ALA A 1 118 ? 30.936 60.555 64.712 1.00 34.40 117 ALA A CA 1
ATOM 888 C C . ALA A 1 118 ? 31.926 59.623 65.441 1.00 34.56 117 ALA A C 1
ATOM 889 O O . ALA A 1 118 ? 33.087 59.563 65.056 1.00 35.99 117 ALA A O 1
ATOM 891 N N . PHE A 1 119 ? 31.469 58.872 66.445 1.00 34.06 118 PHE A N 1
ATOM 892 C CA . PHE A 1 119 ? 32.377 57.986 67.195 1.00 33.78 118 PHE A CA 1
ATOM 893 C C . PHE A 1 119 ? 32.782 56.768 66.397 1.00 32.78 118 PHE A C 1
ATOM 894 O O . PHE A 1 119 ? 33.923 56.331 66.524 1.00 33.49 118 PHE A O 1
ATOM 902 N N . PHE A 1 120 ? 31.866 56.228 65.587 1.00 32.32 119 PHE A N 1
ATOM 903 C CA . PHE A 1 120 ? 32.194 55.134 64.673 1.00 32.33 119 PHE A CA 1
ATOM 904 C C . PHE A 1 120 ? 33.329 55.581 63.728 1.00 32.77 119 PHE A C 1
ATOM 905 O O . PHE A 1 120 ? 34.268 54.835 63.510 1.00 32.10 119 PHE A O 1
ATOM 913 N N . TYR A 1 121 ? 33.260 56.811 63.223 1.00 33.22 120 TYR A N 1
ATOM 914 C CA . TYR A 1 121 ? 34.337 57.332 62.391 1.00 34.04 120 TYR A CA 1
ATOM 915 C C . TYR A 1 121 ? 35.617 57.572 63.198 1.00 35.10 120 TYR A C 1
ATOM 916 O O . TYR A 1 121 ? 36.654 56.968 62.875 1.00 36.05 120 TYR A O 1
ATOM 925 N N . LEU A 1 122 ? 35.530 58.414 64.238 1.00 34.49 121 LEU A N 1
ATOM 926 C CA . LEU A 1 122 ? 36.701 58.810 65.025 1.00 34.54 121 LEU A CA 1
ATOM 927 C C . LEU A 1 122 ? 37.454 57.640 65.700 1.00 35.46 121 LEU A C 1
ATOM 928 O O . LEU A 1 122 ? 38.686 57.620 65.669 1.00 35.82 121 LEU A O 1
ATOM 933 N N . PHE A 1 123 ? 36.738 56.665 66.266 1.00 35.24 122 PHE A N 1
ATOM 934 C CA . PHE A 1 123 ? 37.410 55.549 66.934 1.00 35.29 122 PHE A CA 1
ATOM 935 C C . PHE A 1 123 ? 38.073 54.575 65.957 1.00 35.13 122 PHE A C 1
ATOM 936 O O . PHE A 1 123 ? 39.102 53.986 66.286 1.00 35.66 122 PHE A O 1
ATOM 944 N N . ASN A 1 124 ? 37.498 54.420 64.770 1.00 35.05 123 ASN A N 1
ATOM 945 C CA . ASN A 1 124 ? 38.132 53.650 63.688 1.00 34.54 123 ASN A CA 1
ATOM 946 C C . ASN A 1 124 ? 39.188 54.462 62.930 1.00 34.74 123 ASN A C 1
ATOM 947 O O . ASN A 1 124 ? 40.066 53.883 62.294 1.00 35.16 123 ASN A O 1
ATOM 952 N N . LEU A 1 125 ? 39.102 55.788 62.992 1.00 35.82 124 LEU A N 1
ATOM 953 C CA . LEU A 1 125 ? 40.092 56.678 62.365 1.00 36.70 124 LEU A CA 1
ATOM 954 C C . LEU A 1 125 ? 41.388 56.696 63.171 1.00 37.15 124 LEU A C 1
ATOM 955 O O . LEU A 1 125 ? 42.461 56.767 62.590 1.00 37.83 124 LEU A O 1
ATOM 960 N N . PHE A 1 126 ? 41.279 56.631 64.502 1.00 36.87 125 PHE A N 1
ATOM 961 C CA . PHE A 1 126 ? 42.417 56.705 65.407 1.00 36.60 125 PHE A CA 1
ATOM 962 C C . PHE A 1 126 ? 42.662 55.455 66.245 1.00 36.31 125 PHE A C 1
ATOM 963 O O . PHE A 1 126 ? 43.482 55.488 67.132 1.00 35.50 125 PHE A O 1
ATOM 971 N N . GLY A 1 127 ? 41.964 54.361 65.963 1.00 36.35 126 GLY A N 1
ATOM 972 C CA . GLY A 1 127 ? 42.109 53.123 66.724 1.00 36.42 126 GLY A CA 1
ATOM 973 C C . GLY A 1 127 ? 42.047 51.919 65.807 1.00 36.64 126 GLY A C 1
ATOM 974 O O . GLY A 1 127 ? 41.443 51.982 64.730 1.00 35.19 126 GLY A O 1
ATOM 975 N N . GLY A 1 128 ? 42.639 50.817 66.277 1.00 36.79 127 GLY A N 1
ATOM 976 C CA . GLY A 1 128 ? 42.757 49.579 65.510 1.00 37.11 127 GLY A CA 1
ATOM 977 C C . GLY A 1 128 ? 44.141 49.481 64.905 1.00 36.79 127 GLY A C 1
ATOM 978 O O . GLY A 1 128 ? 45.085 50.079 65.420 1.00 36.84 127 GLY A O 1
ATOM 979 N N . ALA A 1 129 ? 44.258 48.751 63.800 1.00 36.69 128 ALA A N 1
ATOM 980 C CA . ALA A 1 129 ? 45.563 48.491 63.175 1.00 36.79 128 ALA A CA 1
ATOM 981 C C . ALA A 1 129 ? 46.171 49.733 62.507 1.00 37.74 128 ALA A C 1
ATOM 982 O O . ALA A 1 129 ? 45.491 50.404 61.718 1.00 37.62 128 ALA A O 1
ATOM 984 N N . PHE A 1 130 ? 47.431 50.028 62.862 1.00 38.43 129 PHE A N 1
ATOM 985 C CA . PHE A 1 130 ? 48.255 51.103 62.289 1.00 39.33 129 PHE A CA 1
ATOM 986 C C . PHE A 1 130 ? 49.502 50.510 61.617 1.00 41.84 129 PHE A C 1
ATOM 987 O O . PHE A 1 130 ? 49.983 49.431 62.013 1.00 41.73 129 PHE A O 1
ATOM 995 N N . VAL A 1 131 ? 50.051 51.255 60.652 1.00 44.17 130 VAL A N 1
ATOM 996 C CA . VAL A 1 131 ? 51.307 50.894 60.001 1.00 46.14 130 VAL A CA 1
ATOM 997 C C . VAL A 1 131 ? 52.382 51.153 61.075 1.00 48.81 130 VAL A C 1
ATOM 998 O O . VAL A 1 131 ? 52.374 52.199 61.731 1.00 48.78 130 VAL A O 1
ATOM 1002 N N . ASN A 1 132 ? 53.253 50.160 61.271 1.00 52.19 131 ASN A N 1
ATOM 1003 C CA . ASN A 1 132 ? 54.322 50.176 62.294 1.00 54.57 131 ASN A CA 1
ATOM 1004 C C . ASN A 1 132 ? 55.489 51.068 61.833 1.00 56.56 131 ASN A C 1
ATOM 1005 O O . ASN A 1 132 ? 55.675 51.275 60.629 1.00 57.54 131 ASN A O 1
ATOM 1010 N N . GLU A 1 133 ? 56.283 51.567 62.784 1.00 58.62 132 GLU A N 1
ATOM 1011 C CA . GLU A 1 133 ? 57.389 52.505 62.483 1.00 59.62 132 GLU A CA 1
ATOM 1012 C C . GLU A 1 133 ? 58.372 52.683 63.648 1.00 59.11 132 GLU A C 1
ATOM 1013 O O . GLU A 1 133 ? 59.489 52.179 63.606 1.00 58.76 132 GLU A O 1
ATOM 1019 N N . LYS A 1 141 ? 55.266 44.254 61.381 1.00 46.76 140 LYS A N 1
ATOM 1020 C CA . LYS A 1 141 ? 54.969 45.093 60.217 1.00 47.89 140 LYS A CA 1
ATOM 1021 C C . LYS A 1 141 ? 53.782 46.064 60.438 1.00 48.46 140 LYS A C 1
ATOM 1022 O O . LYS A 1 141 ? 53.677 47.068 59.725 1.00 49.16 140 LYS A O 1
ATOM 1024 N N . SER A 1 142 ? 52.882 45.745 61.380 1.00 48.21 141 SER A N 1
ATOM 1025 C CA . SER A 1 142 ? 51.750 46.623 61.785 1.00 47.46 141 SER A CA 1
ATOM 1026 C C . SER A 1 142 ? 51.529 46.537 63.323 1.00 46.20 141 SER A C 1
ATOM 1027 O O . SER A 1 142 ? 52.025 45.602 63.967 1.00 46.23 141 SER A O 1
ATOM 1030 N N . VAL A 1 143 ? 50.794 47.489 63.903 1.00 44.11 142 VAL A N 1
ATOM 1031 C CA . VAL A 1 143 ? 50.598 47.533 65.365 1.00 42.51 142 VAL A CA 1
ATOM 1032 C C . VAL A 1 143 ? 49.224 48.076 65.735 1.00 41.84 142 VAL A C 1
ATOM 1033 O O . VAL A 1 143 ? 48.779 49.041 65.139 1.00 42.80 142 VAL A O 1
ATOM 1037 N N . ASP A 1 144 ? 48.559 47.445 66.706 1.00 40.39 143 ASP A N 1
ATOM 1038 C CA . ASP A 1 144 ? 47.247 47.907 67.199 1.00 38.99 143 ASP A CA 1
ATOM 1039 C C . ASP A 1 144 ? 47.396 49.091 68.152 1.00 37.50 143 ASP A C 1
ATOM 1040 O O . ASP A 1 144 ? 48.308 49.116 68.978 1.00 37.62 143 ASP A O 1
ATOM 1045 N N . LYS A 1 145 ? 46.517 50.077 68.005 1.00 35.96 144 LYS A N 1
ATOM 1046 C CA . LYS A 1 145 ? 46.460 51.217 68.914 1.00 35.45 144 LYS A CA 1
ATOM 1047 C C . LYS A 1 145 ? 45.052 51.336 69.486 1.00 35.77 144 LYS A C 1
ATOM 1048 O O . LYS A 1 145 ? 44.078 50.938 68.848 1.00 36.63 144 LYS A O 1
ATOM 1054 N N . SER A 1 146 ? 44.962 51.902 70.685 1.00 35.85 145 SER A N 1
ATOM 1055 C CA . SER A 1 146 ? 43.707 52.047 71.411 1.00 35.53 145 SER A CA 1
ATOM 1056 C C . SER A 1 146 ? 43.314 53.489 71.642 1.00 35.79 145 SER A C 1
ATOM 1057 O O . SER A 1 146 ? 44.164 54.386 71.585 1.00 36.41 145 SER A O 1
ATOM 1060 N N . ILE A 1 147 ? 42.016 53.688 71.898 1.00 36.00 146 ILE A N 1
ATOM 1061 C CA . ILE A 1 147 ? 41.446 54.988 72.280 1.00 35.79 146 ILE A CA 1
ATOM 1062 C C . ILE A 1 147 ? 41.531 54.971 73.813 1.00 36.09 146 ILE A C 1
ATOM 1063 O O . ILE A 1 147 ? 40.971 54.079 74.446 1.00 35.65 146 ILE A O 1
ATOM 1068 N N . LEU A 1 148 ? 42.269 55.916 74.401 1.00 36.84 147 LEU A N 1
ATOM 1069 C CA . LEU A 1 148 ? 42.446 55.986 75.858 1.00 36.72 147 LEU A CA 1
ATOM 1070 C C . LEU A 1 148 ? 41.262 56.704 76.506 1.00 37.09 147 LEU A C 1
ATOM 1071 O O . LEU A 1 148 ? 40.985 57.851 76.172 1.00 37.17 147 LEU A O 1
ATOM 1076 N N . LEU A 1 149 ? 40.561 56.008 77.408 1.00 37.43 148 LEU A N 1
ATOM 1077 C CA . LEU A 1 149 ? 39.477 56.567 78.198 1.00 37.05 148 LEU A CA 1
ATOM 1078 C C . LEU A 1 149 ? 40.169 56.873 79.521 1.00 38.01 148 LEU A C 1
ATOM 1079 O O . LEU A 1 149 ? 40.503 55.952 80.254 1.00 39.49 148 LEU A O 1
ATOM 1084 N N . PRO A 1 150 ? 40.421 58.160 79.829 1.00 39.45 149 PRO A N 1
ATOM 1085 C CA . PRO A 1 150 ? 41.156 58.516 81.038 1.00 39.69 149 PRO A CA 1
ATOM 1086 C C . PRO A 1 150 ? 40.434 58.258 82.363 1.00 39.79 149 PRO A C 1
ATOM 1087 O O . PRO A 1 150 ? 41.068 58.307 83.425 1.00 40.32 149 PRO A O 1
ATOM 1091 N N . LEU A 1 151 ? 39.133 58.002 82.306 1.00 40.02 150 LEU A N 1
ATOM 1092 C CA . LEU A 1 151 ? 38.357 57.645 83.481 1.00 40.10 150 LEU A CA 1
ATOM 1093 C C . LEU A 1 151 ? 37.092 56.892 83.060 1.00 39.40 150 LEU A C 1
ATOM 1094 O O . LEU A 1 151 ? 36.416 57.297 82.126 1.00 38.90 150 LEU A O 1
ATOM 1099 N N . THR A 1 152 ? 36.827 55.774 83.731 1.00 39.13 151 THR A N 1
ATOM 1100 C CA . THR A 1 152 ? 35.611 54.986 83.559 1.00 38.48 151 THR A CA 1
ATOM 1101 C C . THR A 1 152 ? 34.903 55.060 84.931 1.00 38.42 151 THR A C 1
ATOM 1102 O O . THR A 1 152 ? 35.558 55.352 85.931 1.00 38.14 151 THR A O 1
ATOM 1106 N N . PRO A 1 153 ? 33.582 54.813 85.001 1.00 38.16 152 PRO A N 1
ATOM 1107 C CA . PRO A 1 153 ? 32.656 54.456 83.938 1.00 38.50 152 PRO A CA 1
ATOM 1108 C C . PRO A 1 153 ? 32.527 55.493 82.814 1.00 38.76 152 PRO A C 1
ATOM 1109 O O . PRO A 1 153 ? 32.745 56.696 83.024 1.00 39.21 152 PRO A O 1
ATOM 1113 N N . GLU A 1 154 ? 32.257 54.990 81.619 1.00 38.29 153 GLU A N 1
ATOM 1114 C CA . GLU A 1 154 ? 32.063 55.807 80.429 1.00 38.07 153 GLU A CA 1
ATOM 1115 C C . GLU A 1 154 ? 30.914 55.278 79.602 1.00 37.17 153 GLU A C 1
ATOM 1116 O O . GLU A 1 154 ? 30.363 54.230 79.913 1.00 37.04 153 GLU A O 1
ATOM 1122 N N . TYR A 1 155 ? 30.581 56.014 78.551 1.00 36.89 154 TYR A N 1
ATOM 1123 C CA . TYR A 1 155 ? 29.435 55.724 77.702 1.00 36.67 154 TYR A CA 1
ATOM 1124 C C . TYR A 1 155 ? 29.399 54.315 77.120 1.00 35.57 154 TYR A C 1
ATOM 1125 O O . TYR A 1 155 ? 30.335 53.899 76.432 1.00 36.05 154 TYR A O 1
ATOM 1134 N N . ILE A 1 156 ? 28.314 53.599 77.423 1.00 34.49 155 ILE A N 1
ATOM 1135 C CA . ILE A 1 156 ? 28.068 52.232 76.933 1.00 34.53 155 ILE A CA 1
ATOM 1136 C C . ILE A 1 156 ? 28.182 52.115 75.396 1.00 34.57 155 ILE A C 1
ATOM 1137 O O . ILE A 1 156 ? 28.656 51.096 74.886 1.00 34.81 155 ILE A O 1
ATOM 1142 N N . GLY A 1 157 ? 27.757 53.156 74.686 1.00 35.32 156 GLY A N 1
ATOM 1143 C CA . GLY A 1 157 ? 27.785 53.204 73.209 1.00 36.60 156 GLY A CA 1
ATOM 1144 C C . GLY A 1 157 ? 29.128 53.273 72.491 1.00 36.35 156 GLY A C 1
ATOM 1145 O O . GLY A 1 157 ? 29.175 53.082 71.265 1.00 36.82 156 GLY A O 1
ATOM 1146 N N . TYR A 1 158 ? 30.191 53.602 73.219 1.00 35.67 157 TYR A N 1
ATOM 1147 C CA . TYR A 1 158 ? 31.536 53.550 72.669 1.00 36.51 157 TYR A CA 1
ATOM 1148 C C . TYR A 1 158 ? 31.995 52.109 72.446 1.00 36.91 157 TYR A C 1
ATOM 1149 O O . TYR A 1 158 ? 32.688 51.856 71.474 1.00 38.19 157 TYR A O 1
ATOM 1158 N N . SER A 1 159 ? 31.598 51.197 73.343 1.00 37.66 158 SER A N 1
ATOM 1159 C CA . SER A 1 159 ? 32.036 49.773 73.392 1.00 37.90 158 SER A CA 1
ATOM 1160 C C . SER A 1 159 ? 32.386 49.004 72.128 1.00 37.91 158 SER A C 1
ATOM 1161 O O . SER A 1 159 ? 33.470 48.437 72.029 1.00 37.95 158 SER A O 1
ATOM 1164 N N . ASP A 1 160 ? 31.458 48.981 71.179 1.00 37.75 159 ASP A N 1
ATOM 1165 C CA . ASP A 1 160 ? 31.554 48.066 70.028 1.00 37.00 159 ASP A CA 1
ATOM 1166 C C . ASP A 1 160 ? 31.733 48.686 68.645 1.00 36.05 159 ASP A C 1
ATOM 1167 O O . ASP A 1 160 ? 31.554 47.984 67.648 1.00 34.99 159 ASP A O 1
ATOM 1172 N N . VAL A 1 161 ? 32.124 49.963 68.566 1.00 35.98 160 VAL A N 1
ATOM 1173 C CA . VAL A 1 161 ? 32.233 50.635 67.252 1.00 35.57 160 VAL A CA 1
ATOM 1174 C C . VAL A 1 161 ? 33.440 50.211 66.402 1.00 35.51 160 VAL A C 1
ATOM 1175 O O . VAL A 1 161 ? 33.437 50.452 65.202 1.00 34.94 160 VAL A O 1
ATOM 1179 N N . HIS A 1 162 ? 34.466 49.593 66.992 1.00 35.98 161 HIS A N 1
ATOM 1180 C CA . HIS A 1 162 ? 35.628 49.171 66.192 1.00 35.77 161 HIS A CA 1
ATOM 1181 C C . HIS A 1 162 ? 35.251 48.102 65.162 1.00 35.99 161 HIS A C 1
ATOM 1182 O O . HIS A 1 162 ? 34.430 47.237 65.438 1.00 36.06 161 HIS A O 1
ATOM 1189 N N . VAL A 1 163 ? 35.804 48.227 63.962 1.00 36.81 162 VAL A N 1
ATOM 1190 C CA . VAL A 1 163 ? 35.521 47.313 62.853 1.00 38.13 162 VAL A CA 1
ATOM 1191 C C . VAL A 1 163 ? 36.122 45.900 63.067 1.00 38.79 162 VAL A C 1
ATOM 1192 O O . VAL A 1 163 ? 35.500 44.919 62.668 1.00 39.09 162 VAL A O 1
ATOM 1196 N N . GLU A 1 164 ? 37.301 45.809 63.687 1.00 40.03 163 GLU A N 1
ATOM 1197 C CA . GLU A 1 164 ? 37.951 44.523 64.014 1.00 41.39 163 GLU A CA 1
ATOM 1198 C C . GLU A 1 164 ? 38.403 44.546 65.471 1.00 41.01 163 GLU A C 1
ATOM 1199 O O . GLU A 1 164 ? 39.106 45.450 65.870 1.00 42.06 163 GLU A O 1
ATOM 1205 N N . GLY A 1 165 ? 38.015 43.542 66.250 1.00 41.09 164 GLY A N 1
ATOM 1206 C CA . GLY A 1 165 ? 38.390 43.448 67.661 1.00 40.86 164 GLY A CA 1
ATOM 1207 C C . GLY A 1 165 ? 37.781 44.549 68.507 1.00 40.76 164 GLY A C 1
ATOM 1208 O O . GLY A 1 165 ? 36.666 45.008 68.232 1.00 42.07 164 GLY A O 1
ATOM 1209 N N . GLN A 1 166 ? 38.519 44.958 69.535 1.00 40.55 165 GLN A N 1
ATOM 1210 C CA . GLN A 1 166 ? 38.127 46.044 70.457 1.00 39.63 165 GLN A CA 1
ATOM 1211 C C . GLN A 1 166 ? 39.410 46.719 70.934 1.00 38.08 165 GLN A C 1
ATOM 1212 O O . GLN A 1 166 ? 40.307 46.051 71.409 1.00 38.18 165 GLN A O 1
ATOM 1218 N N . HIS A 1 167 ? 39.465 48.038 70.827 1.00 37.78 166 HIS A N 1
ATOM 1219 C CA . HIS A 1 167 ? 40.682 48.815 71.043 1.00 37.27 166 HIS A CA 1
ATOM 1220 C C . HIS A 1 167 ? 40.476 50.007 71.972 1.00 37.74 166 HIS A C 1
ATOM 1221 O O . HIS A 1 167 ? 40.524 51.169 71.556 1.00 37.63 166 HIS A O 1
ATOM 1228 N N . PHE A 1 168 ? 40.205 49.692 73.236 1.00 38.40 167 PHE A N 1
ATOM 1229 C CA . PHE A 1 168 ? 40.090 50.689 74.302 1.00 38.01 167 PHE A CA 1
ATOM 1230 C C . PHE A 1 168 ? 41.090 50.362 75.401 1.00 38.16 167 PHE A C 1
ATOM 1231 O O . PHE A 1 168 ? 41.295 49.200 75.711 1.00 38.72 167 PHE A O 1
ATOM 1239 N N . ALA A 1 169 ? 41.761 51.389 75.912 1.00 38.20 168 ALA A N 1
ATOM 1240 C CA . ALA A 1 169 ? 42.646 51.295 77.069 1.00 37.73 168 ALA A CA 1
ATOM 1241 C C . ALA A 1 169 ? 41.907 52.172 78.071 1.00 38.20 168 ALA A C 1
ATOM 1242 O O . ALA A 1 169 ? 41.775 53.372 77.857 1.00 38.99 168 ALA A O 1
ATOM 1244 N N . ALA A 1 170 ? 41.381 51.570 79.129 1.00 37.78 169 ALA A N 1
ATOM 1245 C CA . ALA A 1 170 ? 40.591 52.289 80.120 1.00 37.24 169 ALA A CA 1
ATOM 1246 C C . ALA A 1 170 ? 41.370 52.416 81.420 1.00 37.28 169 ALA A C 1
ATOM 1247 O O . ALA A 1 170 ? 42.035 51.465 81.826 1.00 38.76 169 ALA A O 1
ATOM 1249 N N . VAL A 1 171 ? 41.320 53.594 82.047 1.00 36.58 170 VAL A N 1
ATOM 1250 C CA . VAL A 1 171 ? 41.967 53.840 83.342 1.00 35.79 170 VAL A CA 1
ATOM 1251 C C . VAL A 1 171 ? 40.870 53.858 84.410 1.00 35.53 170 VAL A C 1
ATOM 1252 O O . VAL A 1 171 ? 39.841 54.528 84.235 1.00 35.92 170 VAL A O 1
ATOM 1256 N N . LEU A 1 172 ? 41.074 53.105 85.491 1.00 35.56 171 LEU A N 1
ATOM 1257 C CA . LEU A 1 172 ? 40.094 53.038 86.581 1.00 35.48 171 LEU A CA 1
ATOM 1258 C C . LEU A 1 172 ? 40.093 54.338 87.394 1.00 35.81 171 LEU A C 1
ATOM 1259 O O . LEU A 1 172 ? 41.113 55.034 87.459 1.00 35.29 171 LEU A O 1
ATOM 1264 N N . PRO A 1 173 ? 38.951 54.664 88.029 1.00 35.90 172 PRO A N 1
ATOM 1265 C CA . PRO A 1 173 ? 38.885 55.923 88.762 1.00 36.14 172 PRO A CA 1
ATOM 1266 C C . PRO A 1 173 ? 39.273 55.886 90.238 1.00 36.64 172 PRO A C 1
ATOM 1267 O O . PRO A 1 173 ? 39.264 54.806 90.847 1.00 37.43 172 PRO A O 1
ATOM 1271 N N . HIS A 1 174 ? 39.673 57.060 90.752 1.00 36.73 173 HIS A N 1
ATOM 1272 C CA A HIS A 1 174 ? 39.838 57.279 92.189 0.60 36.28 173 HIS A CA 1
ATOM 1273 C CA B HIS A 1 174 ? 39.839 57.284 92.195 0.40 36.65 173 HIS A CA 1
ATOM 1274 C C . HIS A 1 174 ? 38.439 57.770 92.595 1.00 36.49 173 HIS A C 1
ATOM 1275 O O . HIS A 1 174 ? 37.733 58.370 91.785 1.00 36.56 173 HIS A O 1
ATOM 1288 N N . ILE A 1 175 ? 38.019 57.480 93.817 1.00 36.98 174 ILE A N 1
ATOM 1289 C CA . ILE A 1 175 ? 36.705 57.896 94.328 1.00 37.45 174 ILE A CA 1
ATOM 1290 C C . ILE A 1 175 ? 36.915 58.759 95.571 1.00 38.51 174 ILE A C 1
ATOM 1291 O O . ILE A 1 175 ? 37.656 58.341 96.470 1.00 38.64 174 ILE A O 1
ATOM 1296 N N . ASP A 1 176 ? 36.338 59.972 95.582 1.00 39.50 175 ASP A N 1
ATOM 1297 C CA A ASP A 1 176 ? 36.372 60.870 96.746 0.50 39.93 175 ASP A CA 1
ATOM 1298 C CA B ASP A 1 176 ? 36.361 60.828 96.784 0.50 40.05 175 ASP A CA 1
ATOM 1299 C C . ASP A 1 176 ? 34.931 61.171 97.186 1.00 40.33 175 ASP A C 1
ATOM 1300 O O . ASP A 1 176 ? 34.053 61.384 96.325 1.00 39.89 175 ASP A O 1
ATOM 1309 N N . GLU A 1 177 ? 34.694 61.143 98.507 1.00 41.03 176 GLU A N 1
ATOM 1310 C CA . GLU A 1 177 ? 33.383 61.399 99.097 1.00 42.41 176 GLU A CA 1
ATOM 1311 C C . GLU A 1 177 ? 33.188 62.909 99.166 1.00 42.99 176 GLU A C 1
ATOM 1312 O O . GLU A 1 177 ? 34.040 63.633 99.688 1.00 43.91 176 GLU A O 1
ATOM 1318 N N . VAL A 1 178 ? 32.079 63.360 98.582 1.00 42.71 177 VAL A N 1
ATOM 1319 C CA . VAL A 1 178 ? 31.737 64.760 98.464 1.00 42.71 177 VAL A CA 1
ATOM 1320 C C . VAL A 1 178 ? 30.357 64.983 99.059 1.00 43.33 177 VAL A C 1
ATOM 1321 O O . VAL A 1 178 ? 29.682 64.029 99.467 1.00 43.38 177 VAL A O 1
ATOM 1325 N N . THR A 1 179 ? 29.951 66.247 99.102 1.00 44.08 178 THR A N 1
ATOM 1326 C CA . THR A 1 179 ? 28.650 66.629 99.621 1.00 44.63 178 THR A CA 1
ATOM 1327 C C . THR A 1 179 ? 27.778 67.174 98.461 1.00 44.30 178 THR A C 1
ATOM 1328 O O . THR A 1 179 ? 28.305 67.542 97.402 1.00 44.09 178 THR A O 1
ATOM 1332 N N . HIS A 1 180 ? 26.454 67.152 98.629 1.00 43.69 179 HIS A N 1
ATOM 1333 C CA . HIS A 1 180 ? 25.522 67.737 97.638 1.00 43.20 179 HIS A CA 1
ATOM 1334 C C . HIS A 1 180 ? 24.282 68.294 98.347 1.00 43.34 179 HIS A C 1
ATOM 1335 O O . HIS A 1 180 ? 23.561 67.538 99.008 1.00 42.38 179 HIS A O 1
ATOM 1342 N N . ASP A 1 181 ? 24.054 69.607 98.204 1.00 44.19 180 ASP A N 1
ATOM 1343 C CA . ASP A 1 181 ? 22.908 70.321 98.807 1.00 44.45 180 ASP A CA 1
ATOM 1344 C C . ASP A 1 181 ? 22.835 70.099 100.329 1.00 45.04 180 ASP A C 1
ATOM 1345 O O . ASP A 1 181 ? 21.811 69.668 100.868 1.00 44.84 180 ASP A O 1
ATOM 1350 N N . GLY A 1 182 ? 23.960 70.377 100.992 1.00 45.96 181 GLY A N 1
ATOM 1351 C CA . GLY A 1 182 ? 24.124 70.208 102.440 1.00 46.58 181 GLY A CA 1
ATOM 1352 C C . GLY A 1 182 ? 24.007 68.783 102.970 1.00 47.37 181 GLY A C 1
ATOM 1353 O O . GLY A 1 182 ? 23.764 68.588 104.166 1.00 47.22 181 GLY A O 1
ATOM 1354 N N . GLU A 1 183 ? 24.200 67.786 102.104 1.00 48.46 182 GLU A N 1
ATOM 1355 C CA . GLU A 1 183 ? 24.051 66.378 102.487 1.00 49.46 182 GLU A CA 1
ATOM 1356 C C . GLU A 1 183 ? 25.179 65.470 102.017 1.00 48.97 182 GLU A C 1
ATOM 1357 O O . GLU A 1 183 ? 25.829 65.711 100.980 1.00 48.53 182 GLU A O 1
ATOM 1363 N N . GLU A 1 184 ? 25.356 64.399 102.790 1.00 48.09 183 GLU A N 1
ATOM 1364 C CA . GLU A 1 184 ? 26.361 63.381 102.539 1.00 47.20 183 GLU A CA 1
ATOM 1365 C C . GLU A 1 184 ? 25.652 62.189 101.896 1.00 45.20 183 GLU A C 1
ATOM 1366 O O . GLU A 1 184 ? 24.415 62.205 101.677 1.00 44.68 183 GLU A O 1
ATOM 1372 N N . GLY A 1 185 ? 26.442 61.173 101.570 1.00 42.59 184 GLY A N 1
ATOM 1373 C CA . GLY A 1 185 ? 25.968 60.017 100.820 1.00 40.37 184 GLY A CA 1
ATOM 1374 C C . GLY A 1 185 ? 26.151 60.254 99.330 1.00 38.53 184 GLY A C 1
ATOM 1375 O O . GLY A 1 185 ? 25.384 59.724 98.537 1.00 36.17 184 GLY A O 1
ATOM 1376 N N . PHE A 1 186 ? 27.164 61.057 98.969 1.00 38.06 185 PHE A N 1
ATOM 1377 C CA . PHE A 1 186 ? 27.538 61.350 97.583 1.00 38.43 185 PHE A CA 1
ATOM 1378 C C . PHE A 1 186 ? 29.028 61.134 97.346 1.00 37.83 185 PHE A C 1
ATOM 1379 O O . PHE A 1 186 ? 29.812 61.073 98.283 1.00 37.48 185 PHE A O 1
ATOM 1387 N N . PHE A 1 187 ? 29.394 61.024 96.071 1.00 38.01 186 PHE A N 1
ATOM 1388 C CA . PHE A 1 187 ? 30.783 60.814 95.655 1.00 37.35 186 PHE A CA 1
ATOM 1389 C C . PHE A 1 187 ? 31.055 61.344 94.248 1.00 37.01 186 PHE A C 1
ATOM 1390 O O . PHE A 1 187 ? 30.126 61.635 93.494 1.00 37.28 186 PHE A O 1
ATOM 1398 N N . LYS A 1 188 ? 32.339 61.498 93.936 1.00 36.60 187 LYS A N 1
ATOM 1399 C CA . LYS A 1 188 ? 32.793 61.984 92.645 1.00 36.03 187 LYS A CA 1
ATOM 1400 C C . LYS A 1 188 ? 33.989 61.169 92.195 1.00 35.67 187 LYS A C 1
ATOM 1401 O O . LYS A 1 188 ? 34.979 61.056 92.931 1.00 35.49 187 LYS A O 1
ATOM 1407 N N . TYR A 1 189 ? 33.893 60.609 90.990 1.00 35.38 188 TYR A N 1
ATOM 1408 C CA . TYR A 1 189 ? 35.002 59.907 90.355 1.00 34.63 188 TYR A CA 1
ATOM 1409 C C . TYR A 1 189 ? 36.025 60.970 89.935 1.00 35.87 188 TYR A C 1
ATOM 1410 O O . TYR A 1 189 ? 35.620 62.071 89.518 1.00 35.06 188 TYR A O 1
ATOM 1419 N N . ARG A 1 190 ? 37.318 60.635 90.068 1.00 37.51 189 ARG A N 1
ATOM 1420 C CA A ARG A 1 190 ? 38.420 61.532 89.668 0.50 38.30 189 ARG A CA 1
ATOM 1421 C CA B ARG A 1 190 ? 38.451 61.513 89.719 0.50 38.21 189 ARG A CA 1
ATOM 1422 C C . ARG A 1 190 ? 39.530 60.780 88.918 1.00 38.43 189 ARG A C 1
ATOM 1423 O O . ARG A 1 190 ? 39.783 59.604 89.165 1.00 38.37 189 ARG A O 1
ATOM 1438 N N . VAL A 1 191 ? 40.173 61.484 87.982 1.00 38.78 190 VAL A N 1
ATOM 1439 C CA . VAL A 1 191 ? 41.196 60.892 87.124 1.00 38.80 190 VAL A CA 1
ATOM 1440 C C . VAL A 1 191 ? 42.456 60.505 87.912 1.00 39.50 190 VAL A C 1
ATOM 1441 O O . VAL A 1 191 ? 43.021 61.328 88.640 1.00 39.62 190 VAL A O 1
ATOM 1445 N N . ASP A 1 192 ? 42.861 59.241 87.751 1.00 39.86 191 ASP A N 1
ATOM 1446 C CA . ASP A 1 192 ? 44.065 58.689 88.363 1.00 39.26 191 ASP A CA 1
ATOM 1447 C C . ASP A 1 192 ? 45.191 58.948 87.362 1.00 38.99 191 ASP A C 1
ATOM 1448 O O . ASP A 1 192 ? 45.449 58.124 86.479 1.00 39.46 191 ASP A O 1
ATOM 1453 N N . PHE A 1 193 ? 45.828 60.113 87.493 1.00 38.91 192 PHE A N 1
ATOM 1454 C CA . PHE A 1 193 ? 46.936 60.515 86.614 1.00 38.91 192 PHE A CA 1
ATOM 1455 C C . PHE A 1 193 ? 48.208 59.686 86.812 1.00 39.37 192 PHE A C 1
ATOM 1456 O O . PHE A 1 193 ? 48.979 59.563 85.869 1.00 40.32 192 PHE A O 1
ATOM 1464 N N . GLU A 1 194 ? 48.424 59.126 88.012 1.00 39.25 193 GLU A N 1
ATOM 1465 C CA . GLU A 1 194 ? 49.578 58.224 88.286 1.00 38.83 193 GLU A CA 1
ATOM 1466 C C . GLU A 1 194 ? 49.487 57.018 87.335 1.00 37.92 193 GLU A C 1
ATOM 1467 O O . GLU A 1 194 ? 50.419 56.759 86.570 1.00 37.53 193 GLU A O 1
ATOM 1470 N N . ALA A 1 195 ? 48.329 56.351 87.349 1.00 37.40 194 ALA A N 1
ATOM 1471 C CA . ALA A 1 195 ? 48.052 55.178 86.509 1.00 37.47 194 ALA A CA 1
ATOM 1472 C C . ALA A 1 195 ? 48.066 55.470 85.004 1.00 38.12 194 ALA A C 1
ATOM 1473 O O . ALA A 1 195 ? 48.659 54.713 84.233 1.00 38.23 194 ALA A O 1
ATOM 1475 N N . LEU A 1 196 ? 47.425 56.568 84.603 1.00 38.76 195 LEU A N 1
ATOM 1476 C CA . LEU A 1 196 ? 47.314 56.958 83.183 1.00 39.49 195 LEU A CA 1
ATOM 1477 C C . LEU A 1 196 ? 48.651 57.349 82.553 1.00 40.00 195 LEU A C 1
ATOM 1478 O O . LEU A 1 196 ? 49.021 56.846 81.482 1.00 39.17 195 LEU A O 1
ATOM 1483 N N . GLU A 1 197 ? 49.379 58.216 83.250 1.00 41.08 196 GLU A N 1
ATOM 1484 C CA . GLU A 1 197 ? 50.624 58.812 82.731 1.00 42.28 196 GLU A CA 1
ATOM 1485 C C . GLU A 1 197 ? 51.763 57.782 82.635 1.00 42.21 196 GLU A C 1
ATOM 1486 O O . GLU A 1 197 ? 52.692 57.968 81.846 1.00 41.37 196 GLU A O 1
ATOM 1492 N N . ASN A 1 198 ? 51.646 56.697 83.413 1.00 42.55 197 ASN A N 1
ATOM 1493 C CA . ASN A 1 198 ? 52.569 55.551 83.403 1.00 43.32 197 ASN A CA 1
ATOM 1494 C C . ASN A 1 198 ? 52.063 54.319 82.627 1.00 42.87 197 ASN A C 1
ATOM 1495 O O . ASN A 1 198 ? 52.761 53.299 82.586 1.00 42.86 197 ASN A O 1
ATOM 1500 N N . LEU A 1 199 ? 50.883 54.404 82.006 1.00 42.38 198 LEU A N 1
ATOM 1501 C CA . LEU A 1 199 ? 50.340 53.297 81.196 1.00 42.17 198 LEU A CA 1
ATOM 1502 C C . LEU A 1 199 ? 51.360 52.938 80.083 1.00 42.08 198 LEU A C 1
ATOM 1503 O O . LEU A 1 199 ? 51.788 53.836 79.349 1.00 41.81 198 LEU A O 1
ATOM 1508 N N . PRO A 1 200 ? 51.820 51.660 80.020 1.00 42.12 199 PRO A N 1
ATOM 1509 C CA . PRO A 1 200 ? 52.792 51.227 78.999 1.00 42.11 199 PRO A CA 1
ATOM 1510 C C . PRO A 1 200 ? 52.380 51.516 77.546 1.00 42.14 199 PRO A C 1
ATOM 1511 O O . PRO A 1 200 ? 53.230 51.923 76.737 1.00 43.00 199 PRO A O 1
ATOM 1515 N N . ALA A 1 201 ? 51.101 51.302 77.232 1.00 40.84 200 ALA A N 1
ATOM 1516 C CA . ALA A 1 201 ? 50.560 51.625 75.911 1.00 40.36 200 ALA A CA 1
ATOM 1517 C C . ALA A 1 201 ? 50.813 53.104 75.537 1.00 40.05 200 ALA A C 1
ATOM 1518 O O . ALA A 1 201 ? 51.188 53.394 74.392 1.00 39.41 200 ALA A O 1
ATOM 1520 N N . LEU A 1 202 ? 50.655 54.013 76.509 1.00 40.27 201 LEU A N 1
ATOM 1521 C CA . LEU A 1 202 ? 50.871 55.461 76.293 1.00 40.64 201 LEU A CA 1
ATOM 1522 C C . LEU A 1 202 ? 52.350 55.786 76.078 1.00 41.21 201 LEU A C 1
ATOM 1523 O O . LEU A 1 202 ? 52.691 56.462 75.107 1.00 41.84 201 LEU A O 1
ATOM 1528 N N . LYS A 1 203 ? 53.214 55.331 76.989 1.00 41.95 202 LYS A N 1
ATOM 1529 C CA . LYS A 1 203 ? 54.677 55.552 76.870 1.00 42.13 202 LYS A CA 1
ATOM 1530 C C . LYS A 1 203 ? 55.260 54.966 75.561 1.00 41.39 202 LYS A C 1
ATOM 1531 O O . LYS A 1 203 ? 56.051 55.629 74.881 1.00 40.64 202 LYS A O 1
ATOM 1537 N N . GLU A 1 204 ? 54.829 53.747 75.209 1.00 41.04 203 GLU A N 1
ATOM 1538 C CA . GLU A 1 204 ? 55.339 53.007 74.022 1.00 40.74 203 GLU A CA 1
ATOM 1539 C C . GLU A 1 204 ? 54.743 53.388 72.631 1.00 39.77 203 GLU A C 1
ATOM 1540 O O . GLU A 1 204 ? 55.110 52.777 71.621 1.00 39.34 203 GLU A O 1
ATOM 1546 N N . GLY A 1 205 ? 53.854 54.382 72.575 1.00 38.58 204 GLY A N 1
ATOM 1547 C CA . GLY A 1 205 ? 53.255 54.847 71.315 1.00 38.02 204 GLY A CA 1
ATOM 1548 C C . GLY A 1 205 ? 52.122 54.017 70.725 1.00 37.34 204 GLY A C 1
ATOM 1549 O O . GLY A 1 205 ? 51.902 54.081 69.514 1.00 36.65 204 GLY A O 1
ATOM 1550 N N . ARG A 1 206 ? 51.387 53.294 71.581 1.00 37.25 205 ARG A N 1
ATOM 1551 C CA A ARG A 1 206 ? 50.273 52.420 71.178 0.50 37.05 205 ARG A CA 1
ATOM 1552 C CA B ARG A 1 206 ? 50.269 52.439 71.145 0.50 37.41 205 ARG A CA 1
ATOM 1553 C C . ARG A 1 206 ? 48.880 52.985 71.527 1.00 37.08 205 ARG A C 1
ATOM 1554 O O . ARG A 1 206 ? 47.898 52.229 71.628 1.00 37.16 205 ARG A O 1
ATOM 1569 N N . ILE A 1 207 ? 48.785 54.309 71.709 1.00 36.94 206 ILE A N 1
ATOM 1570 C CA . ILE A 1 207 ? 47.499 54.997 71.987 1.00 36.82 206 ILE A CA 1
ATOM 1571 C C . ILE A 1 207 ? 47.307 55.983 70.830 1.00 36.57 206 ILE A C 1
ATOM 1572 O O . ILE A 1 207 ? 48.153 56.850 70.612 1.00 36.89 206 ILE A O 1
ATOM 1577 N N . GLY A 1 208 ? 46.228 55.821 70.071 1.00 36.87 207 GLY A N 1
ATOM 1578 C CA . GLY A 1 208 ? 45.929 56.699 68.922 1.00 37.12 207 GLY A CA 1
ATOM 1579 C C . GLY A 1 208 ? 45.210 58.015 69.220 1.00 36.79 207 GLY A C 1
ATOM 1580 O O . GLY A 1 208 ? 45.383 58.985 68.491 1.00 37.49 207 GLY A O 1
ATOM 1581 N N . ALA A 1 209 ? 44.399 58.038 70.277 1.00 36.68 208 ALA A N 1
ATOM 1582 C CA . ALA A 1 209 ? 43.664 59.233 70.709 1.00 36.30 208 ALA A CA 1
ATOM 1583 C C . ALA A 1 209 ? 43.210 59.076 72.151 1.00 36.37 208 ALA A C 1
ATOM 1584 O O . ALA A 1 209 ? 43.234 57.966 72.675 1.00 35.69 208 ALA A O 1
ATOM 1586 N N . ILE A 1 210 ? 42.834 60.194 72.783 1.00 36.68 209 ILE A N 1
ATOM 1587 C CA . ILE A 1 210 ? 42.246 60.192 74.130 1.00 36.93 209 ILE A CA 1
ATOM 1588 C C . ILE A 1 210 ? 40.800 60.627 73.945 1.00 37.35 209 ILE A C 1
ATOM 1589 O O . ILE A 1 210 ? 40.536 61.527 73.146 1.00 38.04 209 ILE A O 1
ATOM 1594 N N . CYS A 1 211 ? 39.872 59.997 74.667 1.00 37.72 210 CYS A N 1
ATOM 1595 C CA . CYS A 1 211 ? 38.454 60.348 74.582 1.00 38.06 210 CYS A CA 1
ATOM 1596 C C . CYS A 1 211 ? 37.669 60.279 75.896 1.00 37.98 210 CYS A C 1
ATOM 1597 O O . CYS A 1 211 ? 37.912 59.400 76.721 1.00 38.17 210 CYS A O 1
ATOM 1600 N N . CYS A 1 212 ? 36.722 61.210 76.060 1.00 38.05 211 CYS A N 1
ATOM 1601 C CA . CYS A 1 212 ? 35.798 61.206 77.194 1.00 38.67 211 CYS A CA 1
ATOM 1602 C C . CYS A 1 212 ? 34.557 62.068 76.972 1.00 38.77 211 CYS A C 1
ATOM 1603 O O . CYS A 1 212 ? 34.576 62.968 76.145 1.00 38.85 211 CYS A O 1
ATOM 1606 N N . SER A 1 213 ? 33.504 61.776 77.740 1.00 38.78 212 SER A N 1
ATOM 1607 C CA . SER A 1 213 ? 32.244 62.498 77.719 1.00 38.53 212 SER A CA 1
ATOM 1608 C C . SER A 1 213 ? 32.218 63.482 78.882 1.00 39.02 212 SER A C 1
ATOM 1609 O O . SER A 1 213 ? 32.660 63.139 79.983 1.00 38.90 212 SER A O 1
ATOM 1612 N N . ARG A 1 214 ? 31.710 64.696 78.616 1.00 39.04 213 ARG A N 1
ATOM 1613 C CA . ARG A 1 214 ? 31.674 65.788 79.586 1.00 39.17 213 ARG A CA 1
ATOM 1614 C C . ARG A 1 214 ? 30.422 66.675 79.395 1.00 39.30 213 ARG A C 1
ATOM 1615 O O . ARG A 1 214 ? 30.371 67.473 78.443 1.00 39.57 213 ARG A O 1
ATOM 1623 N N . PRO A 1 215 ? 29.377 66.495 80.244 1.00 39.09 214 PRO A N 1
ATOM 1624 C CA . PRO A 1 215 ? 29.213 65.504 81.327 1.00 38.17 214 PRO A CA 1
ATOM 1625 C C . PRO A 1 215 ? 29.125 64.068 80.810 1.00 38.13 214 PRO A C 1
ATOM 1626 O O . PRO A 1 215 ? 28.813 63.832 79.633 1.00 38.24 214 PRO A O 1
ATOM 1630 N N . THR A 1 216 ? 29.378 63.124 81.717 1.00 37.14 215 THR A N 1
ATOM 1631 C CA . THR A 1 216 ? 29.460 61.725 81.391 1.00 36.01 215 THR A CA 1
ATOM 1632 C C . THR A 1 216 ? 28.157 60.955 81.563 1.00 35.62 215 THR A C 1
ATOM 1633 O O . THR A 1 216 ? 27.410 61.180 82.517 1.00 34.96 215 THR A O 1
ATOM 1637 N N . ASN A 1 217 ? 27.893 60.094 80.575 1.00 35.18 216 ASN A N 1
ATOM 1638 C CA . ASN A 1 217 ? 26.854 59.070 80.598 1.00 34.69 216 ASN A CA 1
ATOM 1639 C C . ASN A 1 217 ? 27.749 57.903 81.027 1.00 34.66 216 ASN A C 1
ATOM 1640 O O . ASN A 1 217 ? 28.726 57.618 80.331 1.00 34.06 216 ASN A O 1
ATOM 1645 N N . PRO A 1 218 ? 27.392 57.172 82.098 1.00 34.74 217 PRO A N 1
ATOM 1646 C CA . PRO A 1 218 ? 26.206 57.148 82.945 1.00 34.41 217 PRO A CA 1
ATOM 1647 C C . PRO A 1 218 ? 26.274 57.848 84.296 1.00 34.47 217 PRO A C 1
ATOM 1648 O O . PRO A 1 218 ? 25.298 57.783 85.033 1.00 34.54 217 PRO A O 1
ATOM 1652 N N . THR A 1 219 ? 27.394 58.481 84.620 1.00 34.82 218 THR A N 1
ATOM 1653 C CA . THR A 1 219 ? 27.657 58.946 85.977 1.00 35.76 218 THR A CA 1
ATOM 1654 C C . THR A 1 219 ? 27.100 60.285 86.368 1.00 36.23 218 THR A C 1
ATOM 1655 O O . THR A 1 219 ? 26.780 60.493 87.535 1.00 37.93 218 THR A O 1
ATOM 1659 N N . GLY A 1 220 ? 26.999 61.189 85.402 1.00 35.99 219 GLY A N 1
ATOM 1660 C CA . GLY A 1 220 ? 26.660 62.572 85.663 1.00 36.04 219 GLY A CA 1
ATOM 1661 C C . GLY A 1 220 ? 27.905 63.376 86.069 1.00 36.49 219 GLY A C 1
ATOM 1662 O O . GLY A 1 220 ? 27.779 64.560 86.425 1.00 36.11 219 GLY A O 1
ATOM 1663 N N . ASN A 1 221 ? 29.098 62.763 85.964 1.00 35.96 220 ASN A N 1
ATOM 1664 C CA . ASN A 1 221 ? 30.352 63.389 86.353 1.00 35.86 220 ASN A CA 1
ATOM 1665 C C . ASN A 1 221 ? 30.805 64.414 85.324 1.00 35.63 220 ASN A C 1
ATOM 1666 O O . ASN A 1 221 ? 30.705 64.165 84.114 1.00 35.30 220 ASN A O 1
ATOM 1671 N N . VAL A 1 222 ? 31.324 65.540 85.815 1.00 35.04 221 VAL A N 1
ATOM 1672 C CA . VAL A 1 222 ? 31.922 66.566 84.974 1.00 35.33 221 VAL A CA 1
ATOM 1673 C C . VAL A 1 222 ? 33.391 66.613 85.349 1.00 35.97 221 VAL A C 1
ATOM 1674 O O . VAL A 1 222 ? 33.733 66.984 86.479 1.00 37.13 221 VAL A O 1
ATOM 1678 N N . LEU A 1 223 ? 34.250 66.199 84.415 1.00 36.91 222 LEU A N 1
ATOM 1679 C CA . LEU A 1 223 ? 35.707 66.276 84.586 1.00 37.67 222 LEU A CA 1
ATOM 1680 C C . LEU A 1 223 ? 36.023 67.756 84.765 1.00 37.18 222 LEU A C 1
ATOM 1681 O O . LEU A 1 223 ? 35.512 68.589 84.038 1.00 37.74 222 LEU 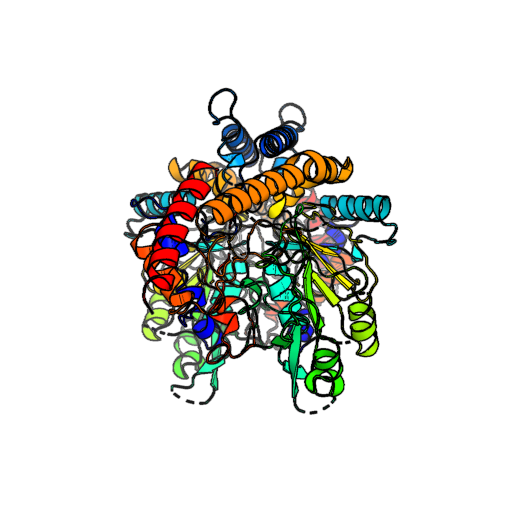A O 1
ATOM 1686 N N . THR A 1 224 ? 36.850 68.058 85.755 1.00 37.96 223 THR A N 1
ATOM 1687 C CA . THR A 1 224 ? 37.172 69.435 86.157 1.00 37.40 223 THR A CA 1
ATOM 1688 C C . THR A 1 224 ? 38.034 70.158 85.125 1.00 37.76 223 THR A C 1
ATOM 1689 O O . THR A 1 224 ? 38.783 69.527 84.376 1.00 37.96 223 THR A O 1
ATOM 1693 N N . ASP A 1 225 ? 37.928 71.483 85.104 1.00 38.78 224 ASP A N 1
ATOM 1694 C CA . ASP A 1 225 ? 38.786 72.318 84.247 1.00 40.10 224 ASP A CA 1
ATOM 1695 C C . ASP A 1 225 ? 40.281 71.945 84.371 1.00 39.99 224 ASP A C 1
ATOM 1696 O O . ASP A 1 225 ? 40.972 71.827 83.342 1.00 40.04 224 ASP A O 1
ATOM 1701 N N . GLU A 1 226 ? 40.734 71.708 85.610 1.00 40.04 225 GLU A N 1
ATOM 1702 C CA A GLU A 1 226 ? 42.131 71.314 85.872 0.50 39.98 225 GLU A CA 1
ATOM 1703 C CA B GLU A 1 226 ? 42.138 71.321 85.862 0.50 40.17 225 GLU A CA 1
ATOM 1704 C C . GLU A 1 226 ? 42.424 69.917 85.296 1.00 39.96 225 GLU A C 1
ATOM 1705 O O . GLU A 1 226 ? 43.497 69.689 84.725 1.00 39.36 225 GLU A O 1
ATOM 1716 N N . GLU A 1 227 ? 41.464 68.995 85.430 1.00 39.53 226 GLU A N 1
ATOM 1717 C CA . GLU A 1 227 ? 41.605 67.635 84.863 1.00 38.84 226 GLU A CA 1
ATOM 1718 C C . GLU A 1 227 ? 41.691 67.668 83.319 1.00 37.83 226 GLU A C 1
ATOM 1719 O O . GLU A 1 227 ? 42.537 66.960 82.727 1.00 37.76 226 GLU A O 1
ATOM 1733 N N . ALA A 1 229 ? 42.716 70.294 81.411 1.00 34.93 228 ALA A N 1
ATOM 1734 C CA . ALA A 1 229 ? 43.967 70.958 81.025 1.00 35.47 228 ALA A CA 1
ATOM 1735 C C . ALA A 1 229 ? 45.122 69.957 80.999 1.00 35.65 228 ALA A C 1
ATOM 1736 O O . ALA A 1 229 ? 45.912 69.933 80.058 1.00 36.36 228 ALA A O 1
ATOM 1738 N N . HIS A 1 230 ? 45.181 69.128 82.036 1.00 36.06 229 HIS A N 1
ATOM 1739 C CA . HIS A 1 230 ? 46.207 68.093 82.190 1.00 36.71 229 HIS A CA 1
ATOM 1740 C C . HIS A 1 230 ? 46.108 67.107 81.004 1.00 37.12 229 HIS A C 1
ATOM 1741 O O . HIS A 1 230 ? 47.127 66.807 80.372 1.00 37.03 229 HIS A O 1
ATOM 1748 N N . LEU A 1 231 ? 44.889 66.647 80.686 1.00 37.34 230 LEU A N 1
ATOM 1749 C CA . LEU A 1 231 ? 44.677 65.720 79.552 1.00 37.56 230 LEU A CA 1
ATOM 1750 C C . LEU A 1 231 ? 45.096 66.333 78.210 1.00 38.70 230 LEU A C 1
ATOM 1751 O O . LEU A 1 231 ? 45.700 65.636 77.384 1.00 39.39 230 LEU A O 1
ATOM 1756 N N . ALA A 1 232 ? 44.805 67.622 78.011 1.00 39.47 231 ALA A N 1
ATOM 1757 C CA . ALA A 1 232 ? 45.251 68.353 76.813 1.00 40.00 231 ALA A CA 1
ATOM 1758 C C . ALA A 1 232 ? 46.799 68.379 76.693 1.00 41.19 231 ALA A C 1
ATOM 1759 O O . ALA A 1 232 ? 47.312 68.253 75.583 1.00 41.34 231 ALA A O 1
ATOM 1761 N N . GLU A 1 233 ? 47.529 68.533 77.811 1.00 42.50 232 GLU A N 1
ATOM 1762 C CA . GLU A 1 233 ? 49.023 68.494 77.801 1.00 43.89 232 GLU A CA 1
ATOM 1763 C C . GLU A 1 233 ? 49.507 67.101 77.433 1.00 43.29 232 GLU A C 1
ATOM 1764 O O . GLU A 1 233 ? 50.329 66.951 76.531 1.00 43.55 232 GLU A O 1
ATOM 1770 N N . ILE A 1 234 ? 48.986 66.095 78.145 1.00 42.42 233 ILE A N 1
ATOM 1771 C CA . ILE A 1 234 ? 49.333 64.683 77.905 1.00 41.75 233 ILE A CA 1
ATOM 1772 C C . ILE A 1 234 ? 49.096 64.350 76.441 1.00 41.78 233 ILE A C 1
ATOM 1773 O O . ILE A 1 234 ? 49.989 63.824 75.786 1.00 41.72 233 ILE A O 1
ATOM 1778 N N . ALA A 1 235 ? 47.926 64.717 75.922 1.00 42.37 234 ALA A N 1
ATOM 1779 C CA . ALA A 1 235 ? 47.605 64.488 74.494 1.00 43.22 234 ALA A CA 1
ATOM 1780 C C . ALA A 1 235 ? 48.609 65.161 73.560 1.00 43.91 234 ALA A C 1
ATOM 1781 O O . ALA A 1 235 ? 49.103 64.514 72.638 1.00 44.56 234 ALA A O 1
ATOM 1783 N N . LYS A 1 236 ? 48.939 66.428 73.819 1.00 44.86 235 LYS A N 1
ATOM 1784 C CA . LYS A 1 236 ? 49.889 67.170 72.964 1.00 45.94 235 LYS A CA 1
ATOM 1785 C C . LYS A 1 236 ? 51.287 66.527 72.973 1.00 45.98 235 LYS A C 1
ATOM 1786 O O . LYS A 1 236 ? 51.926 66.445 71.927 1.00 45.50 235 LYS A O 1
ATOM 1792 N N . ARG A 1 237 ? 51.728 66.072 74.150 1.00 46.49 236 ARG A N 1
ATOM 1793 C CA . ARG A 1 237 ? 53.041 65.438 74.334 1.00 46.99 236 ARG A CA 1
ATOM 1794 C C . ARG A 1 237 ? 53.210 64.218 73.453 1.00 46.08 236 ARG A C 1
ATOM 1795 O O . ARG A 1 237 ? 54.243 64.092 72.784 1.00 45.90 236 ARG A O 1
ATOM 1803 N N . TYR A 1 238 ? 52.183 63.362 73.428 1.00 45.09 237 TYR A N 1
ATOM 1804 C CA . TYR A 1 238 ? 52.202 62.121 72.642 1.00 44.72 237 TYR A CA 1
ATOM 1805 C C . TYR A 1 238 ? 51.704 62.212 71.178 1.00 44.75 237 TYR A C 1
ATOM 1806 O O . TYR A 1 238 ? 51.526 61.167 70.544 1.00 45.62 237 TYR A O 1
ATOM 1815 N N . ASP A 1 239 ? 51.561 63.421 70.608 1.00 44.83 238 ASP A N 1
ATOM 1816 C CA . ASP A 1 239 ? 51.046 63.615 69.217 1.00 44.80 238 ASP A CA 1
ATOM 1817 C C . ASP A 1 239 ? 49.755 62.867 68.934 1.00 42.74 238 ASP A C 1
ATOM 1818 O O . ASP A 1 239 ? 49.644 62.130 67.951 1.00 43.00 238 ASP A O 1
ATOM 1823 N N . ILE A 1 240 ? 48.804 63.006 69.843 1.00 41.03 239 ILE A N 1
ATOM 1824 C CA . ILE A 1 240 ? 47.487 62.389 69.682 1.00 40.55 239 ILE A CA 1
ATOM 1825 C C . ILE A 1 240 ? 46.405 63.404 70.067 1.00 39.79 239 ILE A C 1
ATOM 1826 O O . ILE A 1 240 ? 46.634 64.237 70.954 1.00 40.19 239 ILE A O 1
ATOM 1831 N N . PRO A 1 241 ? 45.239 63.360 69.396 1.00 38.85 240 PRO A N 1
ATOM 1832 C CA . PRO A 1 241 ? 44.205 64.308 69.751 1.00 37.99 240 PRO A CA 1
ATOM 1833 C C . PRO A 1 241 ? 43.408 63.916 70.989 1.00 36.73 240 PRO A C 1
ATOM 1834 O O . PRO A 1 241 ? 43.417 62.749 71.402 1.00 36.27 240 PRO A O 1
ATOM 1838 N N . LEU A 1 242 ? 42.725 64.919 71.538 1.00 35.61 241 LEU A N 1
ATOM 1839 C CA . LEU A 1 242 ? 41.809 64.787 72.665 1.00 35.60 241 LEU A CA 1
ATOM 1840 C C . LEU A 1 242 ? 40.391 64.972 72.100 1.00 36.30 241 LEU A C 1
ATOM 1841 O O . LEU A 1 242 ? 40.016 66.075 71.683 1.00 36.93 241 LEU A O 1
ATOM 1846 N N . ILE A 1 243 ? 39.633 63.878 72.053 1.00 36.07 242 ILE A N 1
ATOM 1847 C CA . ILE A 1 243 ? 38.271 63.861 71.560 1.00 35.58 242 ILE A CA 1
ATOM 1848 C C . ILE A 1 243 ? 37.408 64.132 72.779 1.00 36.88 242 ILE A C 1
ATOM 1849 O O . ILE A 1 243 ? 37.609 63.493 73.807 1.00 36.93 242 ILE A O 1
ATOM 1854 N N . ILE A 1 244 ? 36.456 65.066 72.673 1.00 37.86 243 ILE A N 1
ATOM 1855 C CA . ILE A 1 244 ? 35.551 65.421 73.797 1.00 37.47 243 ILE A CA 1
ATOM 1856 C C . ILE A 1 244 ? 34.091 65.375 73.328 1.00 37.05 243 ILE A C 1
ATOM 1857 O O . ILE A 1 244 ? 33.696 66.133 72.442 1.00 34.91 243 ILE A O 1
ATOM 1862 N N . ASP A 1 245 ? 33.306 64.501 73.967 1.00 37.35 244 ASP A N 1
ATOM 1863 C CA . ASP A 1 245 ? 31.893 64.277 73.660 1.00 37.30 244 ASP A CA 1
ATOM 1864 C C . ASP A 1 245 ? 31.035 65.211 74.517 1.00 38.38 244 ASP A C 1
ATOM 1865 O O . ASP A 1 245 ? 30.906 64.966 75.724 1.00 38.38 244 ASP A O 1
ATOM 1870 N N . ASN A 1 246 ? 30.485 66.283 73.904 1.00 39.26 245 ASN A N 1
ATOM 1871 C CA . ASN A 1 246 ? 29.559 67.220 74.598 1.00 39.86 245 ASN A CA 1
ATOM 1872 C C . ASN A 1 246 ? 28.102 66.946 74.321 1.00 39.32 245 ASN A C 1
ATOM 1873 O O . ASN A 1 246 ? 27.308 67.874 74.265 1.00 40.03 245 ASN A O 1
ATOM 1878 N N . ALA A 1 247 ? 27.704 65.688 74.207 1.00 39.28 246 ALA A N 1
ATOM 1879 C CA . ALA A 1 247 ? 26.286 65.383 73.965 1.00 38.83 246 ALA A CA 1
ATOM 1880 C C . ALA A 1 247 ? 25.345 66.168 74.916 1.00 38.75 246 ALA A C 1
ATOM 1881 O O . ALA A 1 247 ? 24.354 66.726 74.457 1.00 39.27 246 ALA A O 1
ATOM 1883 N N . TYR A 1 248 ? 25.725 66.270 76.199 1.00 38.30 247 TYR A N 1
ATOM 1884 C CA . TYR A 1 248 ? 24.948 66.936 77.275 1.00 37.24 247 TYR A CA 1
ATOM 1885 C C . TYR A 1 248 ? 25.544 68.251 77.775 1.00 37.47 247 TYR A C 1
ATOM 1886 O O . TYR A 1 248 ? 24.987 68.857 78.699 1.00 37.44 247 TYR A O 1
ATOM 1895 N N . GLY A 1 249 ? 26.645 68.701 77.163 1.00 37.87 248 GLY A N 1
ATOM 1896 C CA . GLY A 1 249 ? 27.413 69.833 77.637 1.00 38.59 248 GLY A CA 1
ATOM 1897 C C . GLY A 1 249 ? 27.175 71.165 76.997 1.00 39.51 248 GLY A C 1
ATOM 1898 O O . GLY A 1 249 ? 26.146 71.392 76.374 1.00 39.85 248 GLY A O 1
ATOM 1907 N N . PRO A 1 251 ? 27.852 74.418 74.413 1.00 42.75 250 PRO A N 1
ATOM 1908 C CA . PRO A 1 251 ? 26.918 75.491 74.824 1.00 41.98 250 PRO A CA 1
ATOM 1909 C C . PRO A 1 251 ? 25.426 75.058 74.789 1.00 40.48 250 PRO A C 1
ATOM 1910 O O . PRO A 1 251 ? 24.584 75.773 75.311 1.00 40.48 250 PRO A O 1
ATOM 1914 N N . PHE A 1 252 ? 25.116 73.953 74.113 1.00 39.22 251 PHE A N 1
ATOM 1915 C CA . PHE A 1 252 ? 23.775 73.360 74.063 1.00 38.59 251 PHE A CA 1
ATOM 1916 C C . PHE A 1 252 ? 23.954 71.851 74.104 1.00 37.31 251 PHE A C 1
ATOM 1917 O O . PHE A 1 252 ? 24.849 71.352 73.462 1.00 37.20 251 PHE A O 1
ATOM 1925 N N . PRO A 1 253 ? 23.125 71.120 74.866 1.00 36.70 252 PRO A N 1
ATOM 1926 C CA . PRO A 1 253 ? 22.001 71.539 75.703 1.00 36.02 252 PRO A CA 1
ATOM 1927 C C . PRO A 1 253 ? 22.387 72.156 77.046 1.00 34.39 252 PRO A C 1
ATOM 1928 O O . PRO A 1 253 ? 21.491 72.525 77.789 1.00 32.98 252 PRO A O 1
ATOM 1932 N N . ASN A 1 254 ? 23.687 72.250 77.345 1.00 34.57 253 ASN A N 1
ATOM 1933 C CA . ASN A 1 254 ? 24.229 72.906 78.548 1.00 34.21 253 ASN A CA 1
ATOM 1934 C C . ASN A 1 254 ? 23.636 72.323 79.817 1.00 33.48 253 ASN A C 1
ATOM 1935 O O . ASN A 1 254 ? 23.242 73.063 80.709 1.00 31.98 253 ASN A O 1
ATOM 1940 N N . ILE A 1 255 ? 23.530 70.991 79.873 1.00 33.79 254 ILE A N 1
ATOM 1941 C CA . ILE A 1 255 ? 22.981 70.289 81.048 1.00 35.24 254 ILE A CA 1
ATOM 1942 C C . ILE A 1 255 ? 24.177 70.023 81.993 1.00 37.53 254 ILE A C 1
ATOM 1943 O O . ILE A 1 255 ? 24.577 68.880 82.188 1.00 37.99 254 ILE A O 1
ATOM 1948 N N . ILE A 1 256 ? 24.774 71.112 82.496 1.00 39.64 255 ILE A N 1
ATOM 1949 C CA . ILE A 1 256 ? 25.931 71.117 83.397 1.00 41.32 255 ILE A CA 1
ATOM 1950 C C . ILE A 1 256 ? 25.574 72.002 84.573 1.00 42.71 255 ILE A C 1
ATOM 1951 O O . ILE A 1 256 ? 25.233 73.155 84.368 1.00 41.30 255 ILE A O 1
ATOM 1956 N N . TYR A 1 257 ? 25.672 71.469 85.790 1.00 45.05 256 TYR A N 1
ATOM 1957 C CA . TYR A 1 257 ? 25.319 72.224 86.990 1.00 46.96 256 TYR A CA 1
ATOM 1958 C C . TYR A 1 257 ? 26.535 72.641 87.840 1.00 47.51 256 TYR A C 1
ATOM 1959 O O . TYR A 1 257 ? 26.333 73.138 88.941 1.00 47.90 256 TYR A O 1
ATOM 1968 N N . SER A 1 258 ? 27.764 72.445 87.349 1.00 48.14 257 SER A N 1
ATOM 1969 C CA . SER A 1 258 ? 28.989 72.854 88.055 1.00 49.10 257 SER A CA 1
ATOM 1970 C C . SER A 1 258 ? 29.896 73.668 87.128 1.00 49.69 257 SER A C 1
ATOM 1971 O O . SER A 1 258 ? 29.795 73.567 85.910 1.00 50.90 257 SER A O 1
ATOM 1974 N N . ASP A 1 259 ? 30.794 74.450 87.718 1.00 50.09 258 ASP A N 1
ATOM 1975 C CA . ASP A 1 259 ? 31.676 75.373 86.973 1.00 50.48 258 ASP A CA 1
ATOM 1976 C C . ASP A 1 259 ? 32.564 74.653 85.936 1.00 48.83 258 ASP A C 1
ATOM 1977 O O . ASP A 1 259 ? 33.298 73.760 86.300 1.00 48.66 258 ASP A O 1
ATOM 1982 N N . ALA A 1 260 ? 32.463 75.024 84.656 1.00 47.36 259 ALA A N 1
ATOM 1983 C CA . ALA A 1 260 ? 33.275 74.419 83.574 1.00 46.20 259 ALA A CA 1
ATOM 1984 C C . ALA A 1 260 ? 33.482 75.364 82.397 1.00 45.39 259 ALA A C 1
ATOM 1985 O O . ALA A 1 260 ? 32.679 76.266 82.181 1.00 44.69 259 ALA A O 1
ATOM 1987 N N . HIS A 1 261 ? 34.560 75.146 81.648 1.00 44.96 260 HIS A N 1
ATOM 1988 C CA . HIS A 1 261 ? 34.855 75.918 80.446 1.00 45.54 260 HIS A CA 1
ATOM 1989 C C . HIS A 1 261 ? 34.953 75.019 79.211 1.00 44.30 260 HIS A C 1
ATOM 1990 O O . HIS A 1 261 ? 35.506 73.935 79.289 1.00 44.52 260 HIS A O 1
ATOM 1997 N N . LEU A 1 262 ? 34.376 75.466 78.090 1.00 43.07 261 LEU A N 1
ATOM 1998 C CA . LEU A 1 262 ? 34.458 74.753 76.819 1.00 42.09 261 LEU A CA 1
ATOM 1999 C C . LEU A 1 262 ? 35.657 75.366 76.112 1.00 41.24 261 LEU A C 1
ATOM 2000 O O . LEU A 1 262 ? 35.632 76.558 75.778 1.00 40.82 261 LEU A O 1
ATOM 2005 N N . ASN A 1 263 ? 36.711 74.563 75.933 1.00 40.36 262 ASN A N 1
ATOM 2006 C CA . ASN A 1 263 ? 37.932 74.976 75.237 1.00 39.28 262 ASN A CA 1
ATOM 2007 C C . ASN A 1 263 ? 38.174 74.149 73.973 1.00 38.41 262 ASN A C 1
ATOM 2008 O O . ASN A 1 263 ? 37.667 73.031 73.829 1.00 37.91 262 ASN A O 1
ATOM 2013 N N . TRP A 1 264 ? 38.963 74.733 73.070 1.00 38.14 263 TRP A N 1
ATOM 2014 C CA . TRP A 1 264 ? 39.327 74.124 71.806 1.00 37.43 263 TRP A CA 1
ATOM 2015 C C . TRP A 1 264 ? 40.644 74.677 71.245 1.00 37.32 263 TRP A C 1
ATOM 2016 O O . TRP A 1 264 ? 41.045 75.816 71.531 1.00 36.45 263 TRP A O 1
ATOM 2027 N N . ASP A 1 265 ? 41.316 73.813 70.481 1.00 37.24 264 ASP A N 1
ATOM 2028 C CA . ASP A 1 265 ? 42.505 74.136 69.683 1.00 36.68 264 ASP A CA 1
ATOM 2029 C C . ASP A 1 265 ? 42.621 73.069 68.568 1.00 37.13 264 ASP A C 1
ATOM 2030 O O . ASP A 1 265 ? 41.789 72.145 68.525 1.00 37.57 264 ASP A O 1
ATOM 2035 N N . ASN A 1 266 ? 43.640 73.157 67.709 1.00 37.87 265 ASN A N 1
ATOM 2036 C CA . ASN A 1 266 ? 43.793 72.187 66.598 1.00 38.73 265 ASN A CA 1
ATOM 2037 C C . ASN A 1 266 ? 44.084 70.731 66.984 1.00 38.45 265 ASN A C 1
ATOM 2038 O O . ASN A 1 266 ? 43.971 69.860 66.134 1.00 39.45 265 ASN A O 1
ATOM 2043 N N . ASN A 1 267 ? 44.444 70.466 68.240 1.00 37.75 266 ASN A N 1
ATOM 2044 C CA . ASN A 1 267 ? 44.618 69.102 68.714 1.00 37.58 266 ASN A CA 1
ATOM 2045 C C . ASN A 1 267 ? 43.372 68.604 69.508 1.00 37.96 266 ASN A C 1
ATOM 2046 O O . ASN A 1 267 ? 43.441 67.580 70.201 1.00 38.15 266 ASN A O 1
ATOM 2051 N N . THR A 1 268 ? 42.238 69.309 69.398 1.00 37.63 267 THR A N 1
ATOM 2052 C CA . THR A 1 268 ? 41.002 68.929 70.077 1.00 37.64 267 THR A CA 1
ATOM 2053 C C . THR A 1 268 ? 39.930 68.599 69.027 1.00 37.17 267 THR A C 1
ATOM 2054 O O . THR A 1 268 ? 39.822 69.292 68.004 1.00 37.72 267 THR A O 1
ATOM 2058 N N . ILE A 1 269 ? 39.172 67.530 69.273 1.00 36.63 268 ILE A N 1
ATOM 2059 C CA . ILE A 1 269 ? 38.042 67.121 68.416 1.00 36.52 268 ILE A CA 1
ATOM 2060 C C . ILE A 1 269 ? 36.816 67.216 69.341 1.00 36.60 268 ILE A C 1
ATOM 2061 O O . ILE A 1 269 ? 36.653 66.386 70.223 1.00 36.47 268 ILE A O 1
ATOM 2066 N N . LEU A 1 270 ? 36.020 68.284 69.192 1.00 37.20 269 LEU A N 1
ATOM 2067 C CA . LEU A 1 270 ? 34.802 68.518 70.001 1.00 37.25 269 LEU A CA 1
ATOM 2068 C C . LEU A 1 270 ? 33.591 67.990 69.265 1.00 35.94 269 LEU A C 1
ATOM 2069 O O . LEU A 1 270 ? 33.324 68.423 68.143 1.00 35.29 269 LEU A O 1
ATOM 2074 N N . CYS A 1 271 ? 32.866 67.071 69.892 1.00 35.78 270 CYS A N 1
ATOM 2075 C CA . CYS A 1 271 ? 31.653 66.490 69.318 1.00 35.70 270 CYS A CA 1
ATOM 2076 C C . CYS A 1 271 ? 30.443 67.058 70.049 1.00 36.45 270 CYS A C 1
ATOM 2077 O O . CYS A 1 271 ? 30.417 67.083 71.294 1.00 36.51 270 CYS A O 1
ATOM 2080 N N . PHE A 1 272 ? 29.480 67.572 69.275 1.00 36.42 271 PHE A N 1
ATOM 2081 C CA . PHE A 1 272 ? 28.202 68.065 69.794 1.00 35.97 271 PHE A CA 1
ATOM 2082 C C . PHE A 1 272 ? 27.101 67.265 69.121 1.00 35.10 271 PH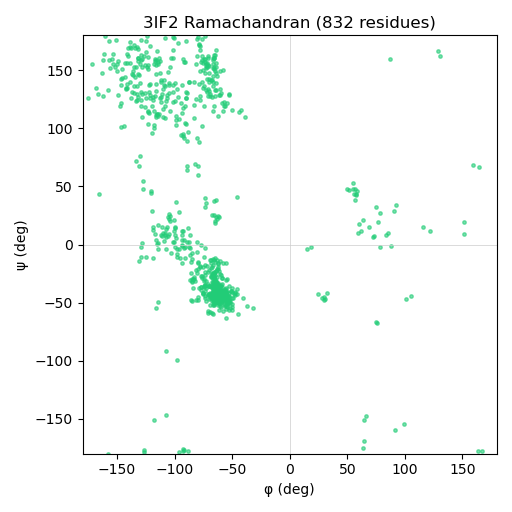E A C 1
ATOM 2083 O O . PHE A 1 272 ? 27.347 66.493 68.186 1.00 35.18 271 PHE A O 1
ATOM 2091 N N . SER A 1 273 ? 25.886 67.450 69.611 1.00 34.93 272 SER A N 1
ATOM 2092 C CA . SER A 1 273 ? 24.714 66.767 69.080 1.00 34.39 272 SER A CA 1
ATOM 2093 C C . SER A 1 273 ? 23.463 67.612 69.293 1.00 34.87 272 SER A C 1
ATOM 2094 O O . SER A 1 273 ? 23.424 68.432 70.220 1.00 34.29 272 SER A O 1
ATOM 2097 N N . LEU A 1 274 ? 22.477 67.414 68.408 1.00 35.65 273 LEU A N 1
ATOM 2098 C CA . LEU A 1 274 ? 21.140 68.017 68.535 1.00 36.35 273 LEU A CA 1
ATOM 2099 C C . LEU A 1 274 ? 20.164 67.060 69.249 1.00 36.88 273 LEU A C 1
ATOM 2100 O O . LEU A 1 274 ? 19.007 67.415 69.484 1.00 36.67 273 LEU A O 1
ATOM 2105 N N . SER A 1 275 ? 20.625 65.864 69.617 1.00 37.72 274 SER A N 1
ATOM 2106 C CA . SER A 1 275 ? 19.762 64.866 70.270 1.00 37.68 274 SER A CA 1
ATOM 2107 C C . SER A 1 275 ? 19.263 65.290 71.650 1.00 37.14 274 SER A C 1
ATOM 2108 O O . SER A 1 275 ? 18.061 65.226 71.937 1.00 37.00 274 SER A O 1
ATOM 2111 N N . LYS A 1 276 ? 20.170 65.808 72.458 1.00 36.81 275 LYS A N 1
ATOM 2112 C CA . LYS A 1 276 ? 19.833 66.137 73.845 1.00 36.95 275 LYS A CA 1
ATOM 2113 C C . LYS A 1 276 ? 19.255 67.523 74.073 1.00 36.88 275 LYS A C 1
ATOM 2114 O O . LYS A 1 276 ? 18.899 67.852 75.202 1.00 36.62 275 LYS A O 1
ATOM 2120 N N . ILE A 1 277 ? 19.139 68.328 73.006 1.00 36.48 276 ILE A N 1
ATOM 2121 C CA . ILE A 1 277 ? 18.365 69.564 73.065 1.00 36.05 276 ILE A CA 1
ATOM 2122 C C . ILE A 1 277 ? 16.901 69.211 72.792 1.00 34.97 276 ILE A C 1
ATOM 2123 O O . ILE A 1 277 ? 16.047 70.065 72.981 1.00 35.21 276 ILE A O 1
ATOM 2128 N N . GLY A 1 278 ? 16.638 67.982 72.320 1.00 34.43 277 GLY A N 1
ATOM 2129 C CA . GLY A 1 278 ? 15.306 67.461 72.026 1.00 33.53 277 GLY A CA 1
ATOM 2130 C C . GLY A 1 278 ? 15.026 66.976 70.606 1.00 33.65 277 GLY A C 1
ATOM 2131 O O . GLY A 1 278 ? 13.871 66.731 70.303 1.00 32.96 277 GLY A O 1
ATOM 2132 N N . LEU A 1 279 ? 16.045 66.813 69.742 1.00 34.54 278 LEU A N 1
ATOM 2133 C CA . LEU A 1 279 ? 15.859 66.361 68.333 1.00 34.87 278 LEU A CA 1
ATOM 2134 C C . LEU A 1 279 ? 16.603 65.052 67.990 1.00 35.89 278 LEU A C 1
ATOM 2135 O O . LEU A 1 279 ? 17.219 64.950 66.910 1.00 35.39 278 LEU A O 1
ATOM 2140 N N . PRO A 1 280 ? 16.510 64.021 68.874 1.00 36.58 279 PRO A N 1
ATOM 2141 C CA . PRO A 1 280 ? 17.248 62.793 68.618 1.00 36.80 279 PRO A CA 1
ATOM 2142 C C . PRO A 1 280 ? 16.782 62.043 67.383 1.00 37.27 279 PRO A C 1
ATOM 2143 O O . PRO A 1 280 ? 17.595 61.356 66.761 1.00 38.14 279 PRO A O 1
ATOM 2147 N N . GLY A 1 281 ? 15.508 62.196 67.024 1.00 36.56 280 GLY A N 1
ATOM 2148 C CA . GLY A 1 281 ? 14.937 61.541 65.859 1.00 36.13 280 GLY A CA 1
ATOM 2149 C C . GLY A 1 281 ? 15.508 62.004 64.537 1.00 35.74 280 GLY A C 1
ATOM 2150 O O . GLY A 1 281 ? 15.436 61.277 63.551 1.00 33.79 280 GLY A O 1
ATOM 2159 N N . ARG A 1 283 ? 18.845 62.778 64.089 1.00 36.68 282 ARG A N 1
ATOM 2160 C CA . ARG A 1 283 ? 20.193 62.231 63.929 1.00 35.03 282 ARG A CA 1
ATOM 2161 C C . ARG A 1 283 ? 21.200 63.235 63.394 1.00 34.10 282 ARG A C 1
ATOM 2162 O O . ARG A 1 283 ? 21.702 63.065 62.290 1.00 33.18 282 ARG A O 1
ATOM 2170 N N . THR A 1 284 ? 21.505 64.268 64.184 1.00 34.08 283 THR A N 1
ATOM 2171 C CA . THR A 1 284 ? 22.507 65.294 63.796 1.00 33.69 283 THR A CA 1
ATOM 2172 C C . THR A 1 284 ? 23.630 65.395 64.819 1.00 34.04 283 THR A C 1
ATOM 2173 O O . THR A 1 284 ? 23.389 65.804 65.965 1.00 34.21 283 THR A O 1
ATOM 2177 N N . GLY A 1 285 ? 24.834 64.997 64.397 1.00 33.64 284 GLY A N 1
ATOM 2178 C CA . GLY A 1 285 ? 26.062 65.135 65.180 1.00 33.67 284 GLY A CA 1
ATOM 2179 C C . GLY A 1 285 ? 26.876 66.270 64.565 1.00 32.61 284 GLY A C 1
ATOM 2180 O O . GLY A 1 285 ? 26.810 66.476 63.356 1.00 32.79 284 GLY A O 1
ATOM 2181 N N . ILE A 1 286 ? 27.629 66.995 65.390 1.00 31.90 285 ILE A N 1
ATOM 2182 C CA . ILE A 1 286 ? 28.455 68.115 64.948 1.00 32.58 285 ILE A CA 1
ATOM 2183 C C . ILE A 1 286 ? 29.885 67.858 65.421 1.00 33.81 285 ILE A C 1
ATOM 2184 O O . ILE A 1 286 ? 30.070 67.573 66.597 1.00 35.03 285 ILE A O 1
ATOM 2189 N N . ILE A 1 287 ? 30.880 67.979 64.529 1.00 33.65 286 ILE A N 1
ATOM 2190 C CA . ILE A 1 287 ? 32.297 67.810 64.874 1.00 33.44 286 ILE A CA 1
ATOM 2191 C C . ILE A 1 287 ? 33.043 69.119 64.586 1.00 34.35 286 ILE A C 1
ATOM 2192 O O . ILE A 1 287 ? 32.967 69.618 63.474 1.00 34.74 286 ILE A O 1
ATOM 2197 N N . VAL A 1 288 ? 33.730 69.664 65.598 1.00 34.93 287 VAL A N 1
ATOM 2198 C CA . VAL A 1 288 ? 34.620 70.823 65.463 1.00 34.54 287 VAL A CA 1
ATOM 2199 C C . VAL A 1 288 ? 36.060 70.275 65.619 1.00 35.12 287 VAL A C 1
ATOM 2200 O O . VAL A 1 288 ? 36.394 69.695 66.670 1.00 34.30 287 VAL A O 1
ATOM 2204 N N . ALA A 1 289 ? 36.893 70.445 64.575 1.00 34.88 288 ALA A N 1
ATOM 2205 C CA . ALA A 1 289 ? 38.257 69.881 64.563 1.00 34.36 288 ALA A CA 1
ATOM 2206 C C . ALA A 1 289 ? 39.173 70.535 63.562 1.00 34.27 288 ALA A C 1
ATOM 2207 O O . ALA A 1 289 ? 38.763 71.432 62.835 1.00 36.30 288 ALA A O 1
ATOM 2209 N N . ASP A 1 290 ? 40.419 70.077 63.524 1.00 34.07 289 ASP A N 1
ATOM 2210 C CA . ASP A 1 290 ? 41.387 70.515 62.516 1.00 35.40 289 ASP A CA 1
ATOM 2211 C C . ASP A 1 290 ? 40.883 70.072 61.147 1.00 34.66 289 ASP A C 1
ATOM 2212 O O . ASP A 1 290 ? 40.249 69.009 61.040 1.00 34.07 289 ASP A O 1
ATOM 2217 N N . ALA A 1 291 ? 41.193 70.867 60.120 1.00 34.23 290 ALA A N 1
ATOM 2218 C CA . ALA A 1 291 ? 40.817 70.578 58.719 1.00 34.57 290 ALA A CA 1
ATOM 2219 C C . ALA A 1 291 ? 41.093 69.121 58.311 1.00 35.47 290 ALA A C 1
ATOM 2220 O O . ALA A 1 291 ? 40.246 68.471 57.685 1.00 35.93 290 ALA A O 1
ATOM 2222 N N . LYS A 1 292 ? 42.260 68.619 58.725 1.00 35.60 291 LYS A N 1
ATOM 2223 C CA A LYS A 1 292 ? 42.701 67.245 58.446 0.50 35.68 291 LYS A CA 1
ATOM 2224 C CA B LYS A 1 292 ? 42.670 67.253 58.390 0.50 35.45 291 LYS A CA 1
ATOM 2225 C C . LYS A 1 292 ? 41.660 66.213 58.907 1.00 35.37 291 LYS A C 1
ATOM 2226 O O . LYS A 1 292 ? 41.330 65.269 58.169 1.00 36.13 291 LYS A O 1
ATOM 2237 N N . VAL A 1 293 ? 41.128 66.404 60.121 1.00 34.38 292 VAL A N 1
ATOM 2238 C CA . VAL A 1 293 ? 40.096 65.506 60.685 1.00 33.03 292 VAL A CA 1
ATOM 2239 C C . VAL A 1 293 ? 38.744 65.653 59.935 1.00 33.44 292 VAL A C 1
ATOM 2240 O O . VAL A 1 293 ? 38.096 64.648 59.638 1.00 35.00 292 VAL A O 1
ATOM 2244 N N . ILE A 1 294 ? 38.352 66.889 59.610 1.00 32.53 293 ILE A N 1
ATOM 2245 C CA . ILE A 1 294 ? 37.095 67.182 58.915 1.00 31.64 293 ILE A CA 1
ATOM 2246 C C . ILE A 1 294 ? 37.098 66.598 57.499 1.00 32.94 293 ILE A C 1
ATOM 2247 O O . ILE A 1 294 ? 36.079 66.031 57.065 1.00 33.50 293 ILE A O 1
ATOM 2252 N N . GLU A 1 295 ? 38.225 66.703 56.794 1.00 34.23 294 GLU A N 1
ATOM 2253 C CA . GLU A 1 295 ? 38.362 66.082 55.460 1.00 35.49 294 GLU A CA 1
ATOM 2254 C C . GLU A 1 295 ? 38.162 64.574 55.529 1.00 34.22 294 GLU A C 1
ATOM 2255 O O . GLU A 1 295 ? 37.502 64.007 54.664 1.00 35.17 294 GLU A O 1
ATOM 2261 N N . ALA A 1 296 ? 38.714 63.945 56.562 1.00 33.77 295 ALA A N 1
ATOM 2262 C CA . ALA A 1 296 ? 38.545 62.494 56.807 1.00 32.54 295 ALA A CA 1
ATOM 2263 C C . ALA A 1 296 ? 37.078 62.133 57.002 1.00 32.06 295 ALA A C 1
ATOM 2264 O O . ALA A 1 296 ? 36.574 61.202 56.352 1.00 32.07 295 ALA A O 1
ATOM 2266 N N . VAL A 1 297 ? 36.400 62.892 57.867 1.00 31.55 296 VAL A N 1
ATOM 2267 C CA . VAL A 1 297 ? 34.971 62.689 58.149 1.00 31.73 296 VAL A CA 1
ATOM 2268 C C . VAL A 1 297 ? 34.130 62.866 56.892 1.00 31.79 296 VAL A C 1
ATOM 2269 O O . VAL A 1 297 ? 33.226 62.050 56.614 1.00 32.54 296 VAL A O 1
ATOM 2273 N N . SER A 1 298 ? 34.447 63.909 56.130 1.00 32.18 297 SER A N 1
ATOM 2274 C CA A SER A 1 298 ? 33.770 64.220 54.853 0.50 31.81 297 SER A CA 1
ATOM 2275 C CA B SER A 1 298 ? 33.721 64.195 54.896 0.50 31.51 297 SER A CA 1
ATOM 2276 C C . SER A 1 298 ? 33.893 63.047 53.892 1.00 31.47 297 SER A C 1
ATOM 2277 O O . SER A 1 298 ? 32.889 62.570 53.341 1.00 32.39 297 SER A O 1
ATOM 2282 N N . ALA A 1 299 ? 35.134 62.574 53.705 1.00 30.46 298 ALA A N 1
ATOM 2283 C CA . ALA A 1 299 ? 35.412 61.451 52.790 1.00 30.24 298 ALA A CA 1
ATOM 2284 C C . ALA A 1 299 ? 34.682 60.173 53.222 1.00 31.02 298 ALA A C 1
ATOM 2285 O O . ALA A 1 299 ? 34.151 59.443 52.368 1.00 31.74 298 ALA A O 1
ATOM 2295 N N . ASN A 1 301 ? 31.828 60.104 55.144 1.00 31.22 300 ASN A N 1
ATOM 2296 C CA . ASN A 1 301 ? 30.399 60.380 54.860 1.00 31.24 300 ASN A CA 1
ATOM 2297 C C . ASN A 1 301 ? 30.067 60.063 53.427 1.00 29.80 300 ASN A C 1
ATOM 2298 O O . ASN A 1 301 ? 29.113 59.358 53.185 1.00 30.48 300 ASN A O 1
ATOM 2303 N N . ALA A 1 302 ? 30.890 60.534 52.487 1.00 30.03 301 ALA A N 1
ATOM 2304 C CA . ALA A 1 302 ? 30.706 60.232 51.040 1.00 29.39 301 ALA A CA 1
ATOM 2305 C C . ALA A 1 302 ? 30.531 58.743 50.753 1.00 29.05 301 ALA A C 1
ATOM 2306 O O . ALA A 1 302 ? 29.624 58.370 50.047 1.00 29.53 301 ALA A O 1
ATOM 2308 N N . VAL A 1 303 ? 31.364 57.900 51.353 1.00 28.97 302 VAL A N 1
ATOM 2309 C CA . VAL A 1 303 ? 31.347 56.464 51.074 1.00 29.27 302 VAL A CA 1
ATOM 2310 C C . VAL A 1 303 ? 30.247 55.741 51.861 1.00 29.46 302 VAL A C 1
ATOM 2311 O O . VAL A 1 303 ? 29.487 54.960 51.293 1.00 28.98 302 VAL A O 1
ATOM 2315 N N . VAL A 1 304 ? 30.164 56.012 53.158 1.00 30.27 303 VAL A N 1
ATOM 2316 C CA . VAL A 1 304 ? 29.203 55.328 54.038 1.00 31.32 303 VAL A CA 1
ATOM 2317 C C . VAL A 1 304 ? 27.782 55.839 53.914 1.00 32.85 303 VAL A C 1
ATOM 2318 O O . VAL A 1 304 ? 26.849 55.030 53.964 1.00 33.28 303 VAL A O 1
ATOM 2322 N N . ASN A 1 305 ? 27.627 57.152 53.709 1.00 33.22 304 ASN A N 1
ATOM 2323 C CA . ASN A 1 305 ? 26.319 57.826 53.720 1.00 34.38 304 ASN A CA 1
ATOM 2324 C C . ASN A 1 305 ? 25.896 58.644 52.504 1.00 34.83 304 ASN A C 1
ATOM 2325 O O . ASN A 1 305 ? 24.738 59.067 52.446 1.00 35.20 304 ASN A O 1
ATOM 2330 N N . LEU A 1 306 ? 26.808 58.894 51.564 1.00 34.53 305 LEU A N 1
ATOM 2331 C CA . LEU A 1 306 ? 26.611 59.810 50.417 1.00 34.40 305 LEU A CA 1
ATOM 2332 C C . LEU A 1 306 ? 26.703 61.240 51.001 1.00 33.96 305 LEU A C 1
ATOM 2333 O O . LEU A 1 306 ? 27.641 61.976 50.709 1.00 33.92 305 LEU A O 1
ATOM 2338 N N . ALA A 1 307 ? 25.742 61.610 51.830 1.00 33.31 306 ALA A N 1
ATOM 2339 C CA . ALA A 1 307 ? 25.759 62.881 52.573 1.00 33.53 306 ALA A CA 1
ATOM 2340 C C . ALA A 1 307 ? 25.010 62.660 53.897 1.00 33.56 306 ALA A C 1
ATOM 2341 O O . ALA A 1 307 ? 24.219 61.732 54.009 1.00 33.13 306 ALA A O 1
ATOM 2343 N N . PRO A 1 308 ? 25.307 63.453 54.923 1.00 34.21 307 PRO A N 1
ATOM 2344 C CA . PRO A 1 308 ? 24.560 63.236 56.138 1.00 35.14 307 PRO A CA 1
ATOM 2345 C C . PRO A 1 308 ? 23.164 63.850 56.026 1.00 36.09 307 PRO A C 1
ATOM 2346 O O . PRO A 1 308 ? 22.842 64.597 55.092 1.00 36.16 307 PRO A O 1
ATOM 2350 N N . THR A 1 309 ? 22.359 63.528 57.019 1.00 37.80 308 THR A N 1
ATOM 2351 C CA . THR A 1 309 ? 20.983 64.009 57.126 1.00 38.74 308 THR A CA 1
ATOM 2352 C C . THR A 1 309 ? 20.961 65.518 57.287 1.00 38.15 308 THR A C 1
ATOM 2353 O O . THR A 1 309 ? 21.947 66.098 57.748 1.00 37.92 308 THR A O 1
ATOM 2357 N N . ARG A 1 310 ? 19.886 66.172 56.861 1.00 38.58 309 ARG A N 1
ATOM 2358 C CA . ARG A 1 310 ? 19.848 67.637 56.999 1.00 39.34 309 ARG A CA 1
ATOM 2359 C C . ARG A 1 310 ? 18.643 68.282 57.652 1.00 38.38 309 ARG A C 1
ATOM 2360 O O . ARG A 1 310 ? 18.686 69.489 57.896 1.00 38.97 309 ARG A O 1
ATOM 2368 N N . PHE A 1 311 ? 17.639 67.516 58.049 1.00 36.76 310 PHE A N 1
ATOM 2369 C CA . PHE A 1 311 ? 16.482 68.165 58.590 1.00 37.71 310 PHE A CA 1
ATOM 2370 C C . PHE A 1 311 ? 16.678 68.719 59.993 1.00 37.35 310 PHE A C 1
ATOM 2371 O O . PHE A 1 311 ? 16.037 69.728 60.358 1.00 36.42 310 PHE A O 1
ATOM 2379 N N . GLY A 1 312 ? 17.558 68.078 60.765 1.00 37.33 311 GLY A N 1
ATOM 2380 C CA . GLY A 1 312 ? 17.947 68.585 62.065 1.00 37.61 311 GLY A CA 1
ATOM 2381 C C . GLY A 1 312 ? 18.634 69.935 61.882 1.00 38.05 311 GLY A C 1
ATOM 2382 O O . GLY A 1 312 ? 18.308 70.909 62.584 1.00 39.24 311 GLY A O 1
ATOM 2383 N N . ALA A 1 313 ? 19.558 69.983 60.922 1.00 37.89 312 ALA A N 1
ATOM 2384 C CA . ALA A 1 313 ? 20.242 71.212 60.502 1.00 38.12 312 ALA A CA 1
ATOM 2385 C C . ALA A 1 313 ? 19.241 72.309 60.119 1.00 37.63 312 ALA A C 1
ATOM 2386 O O . ALA A 1 313 ? 19.397 73.449 60.511 1.00 38.31 312 ALA A O 1
ATOM 2388 N N . ALA A 1 314 ? 18.214 71.939 59.361 1.00 37.26 313 ALA A N 1
ATOM 2389 C CA . ALA A 1 314 ? 17.204 72.888 58.892 1.00 36.66 313 ALA A CA 1
ATOM 2390 C C . ALA A 1 314 ? 16.484 73.561 60.063 1.00 36.81 313 ALA A C 1
ATOM 2391 O O . ALA A 1 314 ? 16.335 74.779 60.058 1.00 36.65 313 ALA A O 1
ATOM 2393 N N . ILE A 1 315 ? 16.081 72.784 61.069 1.00 37.38 314 ILE A N 1
ATOM 2394 C CA . ILE A 1 315 ? 15.429 73.352 62.260 1.00 37.66 314 ILE A CA 1
ATOM 2395 C C . ILE A 1 315 ? 16.396 74.228 63.052 1.00 36.82 314 ILE A C 1
ATOM 2396 O O . ILE A 1 315 ? 16.042 75.355 63.416 1.00 38.14 314 ILE A O 1
ATOM 2401 N N . ALA A 1 316 ? 17.593 73.704 63.303 1.00 35.17 315 ALA A N 1
ATOM 2402 C CA . ALA A 1 316 ? 18.558 74.337 64.204 1.00 33.88 315 ALA A CA 1
ATOM 2403 C C . ALA A 1 316 ? 19.251 75.573 63.669 1.00 32.89 315 ALA A C 1
ATOM 2404 O O . ALA A 1 316 ? 19.647 76.432 64.472 1.00 32.56 315 ALA A O 1
ATOM 2406 N N . THR A 1 317 ? 19.376 75.679 62.341 1.00 31.86 316 THR A N 1
ATOM 2407 C CA . THR A 1 317 ? 20.075 76.812 61.687 1.00 31.60 316 THR A CA 1
ATOM 2408 C C . THR A 1 317 ? 19.615 78.203 62.178 1.00 32.97 316 THR A C 1
ATOM 2409 O O . THR A 1 317 ? 20.453 78.951 62.658 1.00 33.40 316 THR A O 1
ATOM 2413 N N . PRO A 1 318 ? 18.297 78.526 62.099 1.00 33.84 317 PRO A N 1
ATOM 2414 C CA . PRO A 1 318 ? 17.852 79.826 62.584 1.00 34.34 317 PRO A CA 1
ATOM 2415 C C . PRO A 1 318 ? 17.992 80.022 64.092 1.00 34.02 317 PRO A C 1
ATOM 2416 O O . PRO A 1 318 ? 18.239 81.145 64.515 1.00 35.54 317 PRO A O 1
ATOM 2420 N N . LEU A 1 319 ? 17.849 78.955 64.876 1.00 33.68 318 LEU A N 1
ATOM 2421 C CA . LEU A 1 319 ? 17.996 79.027 66.340 1.00 33.14 318 LEU A CA 1
ATOM 2422 C C . LEU A 1 319 ? 19.477 79.240 66.755 1.00 33.03 318 LEU A C 1
ATOM 2423 O O . LEU A 1 319 ? 19.742 79.729 67.870 1.00 32.37 318 LEU A O 1
ATOM 2428 N N . VAL A 1 320 ? 20.428 78.849 65.887 1.00 32.86 319 VAL A N 1
ATOM 2429 C CA . VAL A 1 320 ? 21.879 79.101 66.106 1.00 32.66 319 VAL A CA 1
ATOM 2430 C C . VAL A 1 320 ? 22.166 80.562 65.712 1.00 32.86 319 VAL A C 1
ATOM 2431 O O . VAL A 1 320 ? 22.795 81.306 66.487 1.00 33.45 319 VAL A O 1
ATOM 2435 N N . ALA A 1 321 ? 21.674 80.968 64.533 1.00 32.02 320 ALA A N 1
ATOM 2436 C CA . ALA A 1 321 ? 21.824 82.346 64.016 1.00 32.63 320 ALA A CA 1
ATOM 2437 C C . ALA A 1 321 ? 21.428 83.428 65.008 1.00 33.18 320 ALA A C 1
ATOM 2438 O O . ALA A 1 321 ? 22.134 84.439 65.126 1.00 35.04 320 ALA A O 1
ATOM 2440 N N . ASN A 1 322 ? 20.340 83.216 65.739 1.00 32.63 321 ASN A N 1
ATOM 2441 C CA . ASN A 1 322 ? 19.850 84.230 66.699 1.00 33.21 321 ASN A CA 1
ATOM 2442 C C . ASN A 1 322 ? 20.085 83.895 68.195 1.00 33.11 321 ASN A C 1
ATOM 2443 O O . ASN A 1 322 ? 19.446 84.492 69.070 1.00 31.82 321 ASN A O 1
ATOM 2448 N N . ASP A 1 323 ? 20.956 82.917 68.463 1.00 34.47 322 ASP A N 1
ATOM 2449 C CA . ASP A 1 323 ? 21.253 82.415 69.819 1.00 35.72 322 ASP A CA 1
ATOM 2450 C C . ASP A 1 323 ? 20.073 81.830 70.620 1.00 35.79 322 ASP A C 1
ATOM 2451 O O . ASP A 1 323 ? 20.255 81.521 71.800 1.00 36.14 322 ASP A O 1
ATOM 2456 N N . ARG A 1 324 ? 18.905 81.608 70.009 1.00 36.19 323 ARG A N 1
ATOM 2457 C CA . ARG A 1 324 ? 17.776 81.025 70.755 1.00 37.75 323 ARG A CA 1
ATOM 2458 C C . ARG A 1 324 ? 18.059 79.593 71.187 1.00 37.70 323 ARG A C 1
ATOM 2459 O O . ARG A 1 324 ? 17.461 79.149 72.157 1.00 37.42 323 ARG A O 1
ATOM 2467 N N . ILE A 1 325 ? 18.961 78.884 70.483 1.00 38.10 324 ILE A N 1
ATOM 2468 C CA . ILE A 1 325 ? 19.390 77.525 70.875 1.00 37.81 324 ILE A CA 1
ATOM 2469 C C . ILE A 1 325 ? 20.041 77.554 72.284 1.00 37.82 324 ILE A C 1
ATOM 2470 O O . ILE A 1 325 ? 19.775 76.674 73.106 1.00 37.70 324 ILE A O 1
ATOM 2475 N N . LYS A 1 326 ? 20.828 78.600 72.554 1.00 38.08 325 LYS A N 1
ATOM 2476 C CA . LYS A 1 326 ? 21.478 78.828 73.846 1.00 38.65 325 LYS A CA 1
ATOM 2477 C C . LYS A 1 326 ? 20.453 79.224 74.936 1.00 38.79 325 LYS A C 1
ATOM 2478 O O . LYS A 1 326 ? 20.506 78.705 76.061 1.00 37.91 325 LYS A O 1
ATOM 2484 N N . GLN A 1 327 ? 19.514 80.113 74.596 1.00 39.23 326 GLN A N 1
ATOM 2485 C CA . GLN A 1 327 ? 18.470 80.554 75.543 1.00 40.45 326 GLN A CA 1
ATOM 2486 C C . GLN A 1 327 ? 17.537 79.414 75.913 1.00 39.06 326 GLN A C 1
ATOM 2487 O O . GLN A 1 327 ? 17.169 79.260 77.085 1.00 39.63 326 GLN A O 1
ATOM 2493 N N . LEU A 1 328 ? 17.178 78.613 74.919 1.00 36.80 327 LEU A N 1
ATOM 2494 C CA . LEU A 1 328 ? 16.391 77.411 75.123 1.00 36.67 327 LEU A CA 1
ATOM 2495 C C . LEU A 1 328 ? 17.103 76.437 76.116 1.00 36.69 327 LEU A C 1
ATOM 2496 O O . LEU A 1 328 ? 16.480 75.876 77.014 1.00 36.68 327 LEU A O 1
ATOM 2501 N N . SER A 1 329 ? 18.404 76.255 75.933 1.00 35.20 328 SER A N 1
ATOM 2502 C CA . SER A 1 329 ? 19.204 75.377 76.783 1.00 34.90 328 SER A CA 1
ATOM 2503 C C . SER A 1 329 ? 19.306 75.872 78.234 1.00 34.48 328 SER A C 1
ATOM 2504 O O . SER A 1 329 ? 19.093 75.110 79.174 1.00 33.06 328 SER A O 1
ATOM 2507 N N . ASP A 1 330 ? 19.598 77.153 78.387 1.00 34.44 329 ASP A N 1
ATOM 2508 C CA . ASP A 1 330 ? 19.773 77.746 79.703 1.00 35.22 329 ASP A CA 1
ATOM 2509 C C . ASP A 1 330 ? 18.475 77.944 80.470 1.00 34.68 329 ASP A C 1
ATOM 2510 O O . ASP A 1 330 ? 18.460 77.706 81.678 1.00 35.46 329 ASP A O 1
ATOM 2515 N N . ASN A 1 331 ? 17.411 78.373 79.792 1.00 33.86 330 ASN A N 1
ATOM 2516 C CA . ASN A 1 331 ? 16.130 78.692 80.468 1.00 33.81 330 ASN A CA 1
ATOM 2517 C C . ASN A 1 331 ? 15.169 77.525 80.666 1.00 33.53 330 ASN A C 1
ATOM 2518 O O . ASN A 1 331 ? 14.428 77.521 81.651 1.00 32.55 330 ASN A O 1
ATOM 2523 N N . GLU A 1 332 ? 15.190 76.541 79.753 1.00 33.35 331 GLU A N 1
ATOM 2524 C CA . GLU A 1 332 ? 14.214 75.454 79.768 1.00 32.60 331 GLU A CA 1
ATOM 2525 C C . GLU A 1 332 ? 14.835 74.090 80.026 1.00 32.94 331 GLU A C 1
ATOM 2526 O O . GLU A 1 332 ? 14.445 73.422 80.987 1.00 34.45 331 GLU A O 1
ATOM 2532 N N . ILE A 1 333 ? 15.827 73.692 79.224 1.00 32.24 332 ILE A N 1
ATOM 2533 C CA . ILE A 1 333 ? 16.418 72.349 79.340 1.00 30.70 332 ILE A CA 1
ATOM 2534 C C . ILE A 1 333 ? 17.198 72.151 80.658 1.00 31.50 332 ILE A C 1
ATOM 2535 O O . ILE A 1 333 ? 16.860 71.256 81.441 1.00 30.37 332 ILE A O 1
ATOM 2540 N N . LYS A 1 334 ? 18.216 72.988 80.895 1.00 32.44 333 LYS A N 1
ATOM 2541 C CA . LYS A 1 334 ? 19.068 72.892 82.114 1.00 33.51 333 LYS A CA 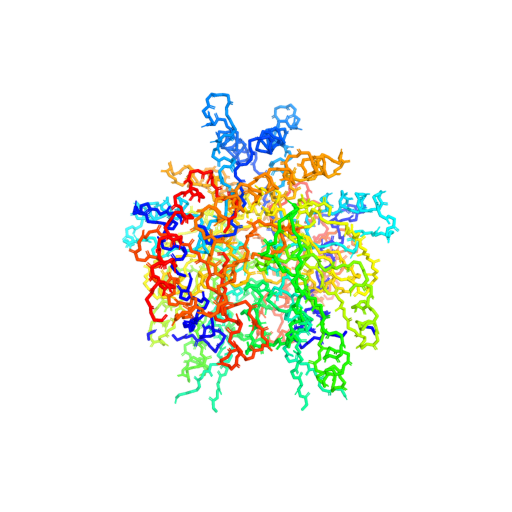1
ATOM 2542 C C . LYS A 1 334 ? 18.265 72.887 83.420 1.00 33.93 333 LYS A C 1
ATOM 2543 O O . LYS A 1 334 ? 18.472 71.986 84.238 1.00 35.57 333 LYS A O 1
ATOM 2549 N N . PRO A 1 335 ? 17.316 73.833 83.592 1.00 33.09 334 PRO A N 1
ATOM 2550 C CA . PRO A 1 335 ? 16.510 73.792 84.813 1.00 32.86 334 PRO A CA 1
ATOM 2551 C C . PRO A 1 335 ? 15.570 72.578 84.922 1.00 32.75 334 PRO A C 1
ATOM 2552 O O . PRO A 1 335 ? 15.399 72.051 86.027 1.00 32.93 334 PRO A O 1
ATOM 2556 N N . PHE A 1 336 ? 14.966 72.146 83.812 1.00 32.18 335 PHE A N 1
ATOM 2557 C CA . PHE A 1 336 ? 14.089 70.972 83.823 1.00 31.66 335 PHE A CA 1
ATOM 2558 C C . PHE A 1 336 ? 14.804 69.788 84.471 1.00 33.05 335 PHE A C 1
ATOM 2559 O O . PHE A 1 336 ? 14.284 69.224 85.440 1.00 32.98 335 PHE A O 1
ATOM 2567 N N . TYR A 1 337 ? 15.993 69.444 83.951 1.00 33.32 336 TYR A N 1
ATOM 2568 C CA . TYR A 1 337 ? 16.769 68.309 84.484 1.00 34.11 336 TYR A CA 1
ATOM 2569 C C . TYR A 1 337 ? 17.286 68.483 85.926 1.00 35.66 336 TYR A C 1
ATOM 2570 O O . TYR A 1 337 ? 17.363 67.491 86.662 1.00 36.46 336 TYR A O 1
ATOM 2579 N N . GLN A 1 338 ? 17.621 69.700 86.345 1.00 37.18 337 GLN A N 1
ATOM 2580 C CA . GLN A 1 338 ? 18.051 69.902 87.737 1.00 39.16 337 GLN A CA 1
ATOM 2581 C C . GLN A 1 338 ? 16.932 69.574 88.734 1.00 39.49 337 GLN A C 1
ATOM 2582 O O . GLN A 1 338 ? 17.175 68.882 89.737 1.00 41.03 337 GLN A O 1
ATOM 2588 N N . LYS A 1 339 ? 15.737 70.090 88.471 1.00 38.90 338 LYS A N 1
ATOM 2589 C CA . LYS A 1 339 ? 14.563 69.796 89.297 1.00 38.24 338 LYS A CA 1
ATOM 2590 C C . LYS A 1 339 ? 14.207 68.288 89.306 1.00 38.48 338 LYS A C 1
ATOM 2591 O O . LYS A 1 339 ? 13.842 67.744 90.343 1.00 38.74 338 LYS A O 1
ATOM 2597 N N . GLN A 1 340 ? 14.334 67.620 88.162 1.00 38.86 339 GLN A N 1
ATOM 2598 C CA . GLN A 1 340 ? 14.106 66.161 88.078 1.00 38.49 339 GLN A CA 1
ATOM 2599 C C . GLN A 1 340 ? 15.132 65.358 88.920 1.00 37.80 339 GLN A C 1
ATOM 2600 O O . GLN A 1 340 ? 14.758 64.417 89.629 1.00 37.48 339 GLN A O 1
ATOM 2606 N N . ALA A 1 341 ? 16.408 65.742 88.833 1.00 37.12 340 ALA A N 1
ATOM 2607 C CA . ALA A 1 341 ? 17.492 65.100 89.605 1.00 36.68 340 ALA A CA 1
ATOM 2608 C C . ALA A 1 341 ? 17.272 65.321 91.102 1.00 36.15 340 ALA A C 1
ATOM 2609 O O . ALA A 1 341 ? 17.412 64.376 91.888 1.00 36.47 340 ALA A O 1
ATOM 2611 N N . THR A 1 342 ? 16.907 66.551 91.473 1.00 34.71 341 THR A N 1
ATOM 2612 C CA . THR A 1 342 ? 16.612 66.916 92.864 1.00 34.80 341 THR A CA 1
ATOM 2613 C C . THR A 1 342 ? 15.466 66.091 93.444 1.00 35.26 341 THR A C 1
ATOM 2614 O O . THR A 1 342 ? 15.566 65.563 94.563 1.00 36.21 341 THR A O 1
ATOM 2618 N N . LEU A 1 343 ? 14.386 66.001 92.681 1.00 35.62 342 LEU A N 1
ATOM 2619 C CA . LEU A 1 343 ? 13.216 65.180 93.014 1.00 36.35 342 LEU A CA 1
ATOM 2620 C C . LEU A 1 343 ? 13.611 63.712 93.191 1.00 36.12 342 LEU A C 1
ATOM 2621 O O . LEU A 1 343 ? 13.188 63.079 94.147 1.00 36.56 342 LEU A O 1
ATOM 2626 N N . ALA A 1 344 ? 14.417 63.191 92.259 1.00 35.57 343 ALA A N 1
ATOM 2627 C CA . ALA A 1 344 ? 14.893 61.806 92.306 1.00 34.54 343 ALA A CA 1
ATOM 2628 C C . ALA A 1 344 ? 15.740 61.539 93.561 1.00 34.10 343 ALA A C 1
ATOM 2629 O O . ALA A 1 344 ? 15.524 60.527 94.226 1.00 33.37 343 ALA A O 1
ATOM 2631 N N . VAL A 1 345 ? 16.671 62.445 93.890 1.00 33.94 344 VAL A N 1
ATOM 2632 C CA . VAL A 1 345 ? 17.521 62.316 95.106 1.00 33.88 344 VAL A CA 1
ATOM 2633 C C . VAL A 1 345 ? 16.670 62.271 96.391 1.00 34.91 344 VAL A C 1
ATOM 2634 O O . VAL A 1 345 ? 16.933 61.445 97.273 1.00 34.69 344 VAL A O 1
ATOM 2638 N N . LYS A 1 346 ? 15.678 63.173 96.475 1.00 35.93 345 LYS A N 1
ATOM 2639 C CA . LYS A 1 346 ? 14.717 63.263 97.596 1.00 36.71 345 LYS A CA 1
ATOM 2640 C C . LYS A 1 346 ? 14.098 61.879 97.788 1.00 35.95 345 LYS A C 1
ATOM 2641 O O . LYS A 1 346 ? 14.218 61.290 98.875 1.00 35.86 345 LYS A O 1
ATOM 2647 N N . LEU A 1 347 ? 13.506 61.357 96.705 1.00 34.55 346 LEU A N 1
ATOM 2648 C CA . LEU A 1 347 ? 12.833 60.048 96.705 1.00 33.88 346 LEU A CA 1
ATOM 2649 C C . LEU A 1 347 ? 13.764 58.880 97.057 1.00 33.94 346 LEU A C 1
ATOM 2650 O O . LEU A 1 347 ? 13.362 58.000 97.819 1.00 34.27 346 LEU A O 1
ATOM 2655 N N . LEU A 1 348 ? 14.995 58.898 96.543 1.00 34.30 347 LEU A N 1
ATOM 2656 C CA . LEU A 1 348 ? 15.993 57.845 96.845 1.00 35.18 347 LEU A CA 1
ATOM 2657 C C . LEU A 1 348 ? 16.376 57.869 98.325 1.00 35.64 347 LEU A C 1
ATOM 2658 O O . LEU A 1 348 ? 16.479 56.812 98.942 1.00 35.31 347 LEU A O 1
ATOM 2663 N N . LYS A 1 349 ? 16.550 59.067 98.885 1.00 36.74 348 LYS A N 1
ATOM 2664 C CA . LYS A 1 349 ? 16.831 59.225 100.323 1.00 37.54 348 LYS A CA 1
ATOM 2665 C C . LYS A 1 349 ? 15.664 58.828 101.238 1.00 37.67 348 LYS A C 1
ATOM 2666 O O . LYS A 1 349 ? 15.911 58.483 102.371 1.00 37.90 348 LYS A O 1
ATOM 2672 N N . GLN A 1 350 ? 14.416 58.865 100.768 1.00 38.37 349 GLN A N 1
ATOM 2673 C CA . GLN A 1 350 ? 13.270 58.364 101.570 1.00 38.50 349 GLN A CA 1
ATOM 2674 C C . GLN A 1 350 ? 13.231 56.841 101.550 1.00 38.35 349 GLN A C 1
ATOM 2675 O O . GLN A 1 350 ? 12.898 56.234 102.555 1.00 38.56 349 GLN A O 1
ATOM 2681 N N . ALA A 1 351 ? 13.529 56.243 100.394 1.00 38.91 350 ALA A N 1
ATOM 2682 C CA . ALA A 1 351 ? 13.541 54.779 100.219 1.00 38.76 350 ALA A CA 1
ATOM 2683 C C . ALA A 1 351 ? 14.739 54.118 100.950 1.00 38.78 350 ALA A C 1
ATOM 2684 O O . ALA A 1 351 ? 14.562 53.293 101.841 1.00 38.30 350 ALA A O 1
ATOM 2686 N N . LEU A 1 352 ? 15.942 54.531 100.570 1.00 39.35 351 LEU A N 1
ATOM 2687 C CA . LEU A 1 352 ? 17.213 54.039 101.115 1.00 39.97 351 LEU A CA 1
ATOM 2688 C C . LEU A 1 352 ? 17.701 55.212 101.976 1.00 40.43 351 LEU A C 1
ATOM 2689 O O . LEU A 1 352 ? 16.849 55.878 102.551 1.00 40.83 351 LEU A O 1
ATOM 2694 N N . GLY A 1 353 ? 18.997 55.497 102.124 1.00 40.28 352 GLY A N 1
ATOM 2695 C CA . GLY A 1 353 ? 19.385 56.694 102.943 1.00 40.28 352 GLY A CA 1
ATOM 2696 C C . GLY A 1 353 ? 19.829 56.266 104.323 1.00 40.30 352 GLY A C 1
ATOM 2697 O O . GLY A 1 353 ? 20.842 56.763 104.817 1.00 40.49 352 GLY A O 1
ATOM 2698 N N . ASP A 1 354 ? 19.046 55.385 104.961 1.00 39.62 353 ASP A N 1
ATOM 2699 C CA . ASP A 1 354 ? 19.509 54.665 106.156 1.00 40.04 353 ASP A CA 1
ATOM 2700 C C . ASP A 1 354 ? 20.448 53.521 105.722 1.00 39.88 353 ASP A C 1
ATOM 2701 O O . ASP A 1 354 ? 21.190 52.998 106.554 1.00 40.10 353 ASP A O 1
ATOM 2706 N N . TYR A 1 355 ? 20.385 53.133 104.442 1.00 39.32 354 TYR A N 1
ATOM 2707 C CA . TYR A 1 355 ? 21.140 52.029 103.870 1.00 38.95 354 TYR A CA 1
ATOM 2708 C C . TYR A 1 355 ? 22.426 52.495 103.154 1.00 38.96 354 TYR A C 1
ATOM 2709 O O . TYR A 1 355 ? 22.645 53.708 102.987 1.00 37.88 354 TYR A O 1
ATOM 2718 N N . PRO A 1 356 ? 23.284 51.542 102.708 1.00 39.17 355 PRO A N 1
ATOM 2719 C CA . PRO A 1 356 ? 24.557 51.907 102.045 1.00 39.09 355 PRO A CA 1
ATOM 2720 C C . PRO A 1 356 ? 24.502 52.481 100.614 1.00 38.95 355 PRO A C 1
ATOM 2721 O O . PRO A 1 356 ? 25.412 52.216 99.811 1.00 38.63 355 PRO A O 1
ATOM 2725 N N . LEU A 1 357 ? 23.476 53.279 100.303 1.00 38.75 356 LEU A N 1
ATOM 2726 C CA . LEU A 1 357 ? 23.352 53.914 98.998 1.00 37.62 356 LEU A CA 1
ATOM 2727 C C . LEU A 1 357 ? 24.262 55.108 98.994 1.00 37.38 356 LEU A C 1
ATOM 2728 O O . LEU A 1 357 ? 24.245 55.894 99.936 1.00 36.87 356 LEU A O 1
ATOM 2741 N N . ILE A 1 359 ? 25.211 58.081 96.000 1.00 37.11 358 ILE A N 1
ATOM 2742 C CA . ILE A 1 359 ? 24.729 58.654 94.748 1.00 36.70 358 ILE A CA 1
ATOM 2743 C C . ILE A 1 359 ? 25.868 59.501 94.194 1.00 37.18 358 ILE A C 1
ATOM 2744 O O . ILE A 1 359 ? 26.484 60.232 94.936 1.00 37.36 358 ILE A O 1
ATOM 2749 N N . HIS A 1 360 ? 26.176 59.395 92.904 1.00 37.57 359 HIS A N 1
ATOM 2750 C CA . HIS A 1 360 ? 27.243 60.218 92.337 1.00 38.16 359 HIS A CA 1
ATOM 2751 C C . HIS A 1 360 ? 26.711 61.647 92.315 1.00 38.87 359 HIS A C 1
ATOM 2752 O O . HIS A 1 360 ? 25.515 61.837 92.054 1.00 39.32 359 HIS A O 1
ATOM 2759 N N . LYS A 1 361 ? 27.567 62.624 92.646 1.00 39.01 360 LYS A N 1
ATOM 2760 C CA . LYS A 1 361 ? 27.164 64.028 92.625 1.00 39.52 360 LYS A CA 1
ATOM 2761 C C . LYS A 1 361 ? 26.659 64.324 91.197 1.00 39.58 360 LYS A C 1
ATOM 2762 O O . LYS A 1 361 ? 27.429 64.170 90.250 1.00 39.55 360 LYS A O 1
ATOM 2768 N N . PRO A 1 362 ? 25.371 64.733 91.048 1.00 39.35 361 PRO A N 1
ATOM 2769 C CA . PRO A 1 362 ? 24.813 64.970 89.717 1.00 38.76 361 PRO A CA 1
ATOM 2770 C C . PRO A 1 362 ? 25.258 66.305 89.170 1.00 38.16 361 PRO A C 1
ATOM 2771 O O . PRO A 1 362 ? 24.609 67.298 89.398 1.00 39.30 361 PRO A O 1
ATOM 2775 N N . GLU A 1 363 ? 26.392 66.323 88.490 1.00 38.20 362 GLU A N 1
ATOM 2776 C CA . GLU A 1 363 ? 26.951 67.558 87.899 1.00 38.38 362 GLU A CA 1
ATOM 2777 C C . GLU A 1 363 ? 26.484 67.811 86.455 1.00 38.51 362 GLU A C 1
ATOM 2778 O O . GLU A 1 363 ? 26.873 68.836 85.867 1.00 39.32 362 GLU A O 1
ATOM 2784 N N . GLY A 1 364 ? 25.685 66.896 85.886 1.00 37.20 363 GLY A N 1
ATOM 2785 C CA . GLY A 1 364 ? 25.212 67.022 84.529 1.00 36.31 363 GLY A CA 1
ATOM 2786 C C . GLY A 1 364 ? 24.586 65.784 83.921 1.00 36.05 363 GLY A C 1
ATOM 2787 O O . GLY A 1 364 ? 24.465 64.740 84.586 1.00 36.09 363 GLY A O 1
ATOM 2788 N N . ALA A 1 365 ? 24.201 65.904 82.642 1.00 34.49 364 ALA A N 1
ATOM 2789 C CA . ALA A 1 365 ? 23.535 64.830 81.905 1.00 34.11 364 ALA A CA 1
ATOM 2790 C C . ALA A 1 365 ? 22.160 64.519 82.535 1.00 34.37 364 ALA A C 1
ATOM 2791 O O . ALA A 1 365 ? 21.708 65.256 83.407 1.00 34.54 364 ALA A O 1
ATOM 2793 N N . ILE A 1 366 ? 21.527 63.426 82.124 1.00 34.43 365 ILE A N 1
ATOM 2794 C CA . ILE A 1 366 ? 20.128 63.141 82.458 1.00 34.28 365 ILE A CA 1
ATOM 2795 C C . ILE A 1 366 ? 19.919 61.849 83.242 1.00 34.20 365 ILE A C 1
ATOM 2796 O O . ILE A 1 366 ? 18.847 61.228 83.162 1.00 35.28 365 ILE A O 1
ATOM 2801 N N . PHE A 1 367 ? 20.930 61.465 84.017 1.00 34.15 366 PHE A N 1
ATOM 2802 C CA . PHE A 1 367 ? 20.934 60.214 84.783 1.00 33.45 366 PHE A CA 1
ATOM 2803 C C . PHE A 1 367 ? 21.422 60.402 86.200 1.00 32.32 366 PHE A C 1
ATOM 2804 O O . PHE A 1 367 ? 22.198 61.320 86.462 1.00 30.48 366 PHE A O 1
ATOM 2812 N N . LEU A 1 368 ? 20.954 59.531 87.097 1.00 32.41 367 LEU A N 1
ATOM 2813 C CA . LEU A 1 368 ? 21.546 59.378 88.443 1.00 33.91 367 LEU A CA 1
ATOM 2814 C C . LEU A 1 368 ? 22.288 57.998 88.450 1.00 34.57 367 LEU A C 1
ATOM 2815 O O . LEU A 1 368 ? 21.778 56.979 87.927 1.00 34.78 367 LEU A O 1
ATOM 2820 N N . TRP A 1 369 ? 23.490 57.997 89.013 1.00 34.68 368 TRP A N 1
ATOM 2821 C CA . TRP A 1 369 ? 24.351 56.813 89.112 1.00 35.36 368 TRP A CA 1
ATOM 2822 C C . TRP A 1 369 ? 24.385 56.426 90.586 1.00 34.78 368 TRP A C 1
ATOM 2823 O O . TRP A 1 369 ? 24.955 57.160 91.395 1.00 33.23 368 TRP A O 1
ATOM 2834 N N . LEU A 1 370 ? 23.745 55.293 90.902 1.00 34.65 369 LEU A N 1
ATOM 2835 C CA . LEU A 1 370 ? 23.561 54.796 92.268 1.00 35.43 369 LEU A CA 1
ATOM 2836 C C . LEU A 1 370 ? 24.560 53.689 92.563 1.00 36.24 369 LEU A C 1
ATOM 2837 O O . LEU A 1 370 ? 24.688 52.772 91.752 1.00 36.14 369 LEU A O 1
ATOM 2842 N N . TRP A 1 371 ? 25.252 53.793 93.711 1.00 36.26 370 TRP A N 1
ATOM 2843 C CA . TRP A 1 371 ? 26.243 52.801 94.192 1.00 35.84 370 TRP A CA 1
ATOM 2844 C C . TRP A 1 371 ? 25.776 52.162 95.515 1.00 35.54 370 TRP A C 1
ATOM 2845 O O . TRP A 1 371 ? 25.724 52.826 96.541 1.00 35.36 370 TRP A O 1
ATOM 2856 N N . PHE A 1 372 ? 25.437 50.875 95.454 1.00 35.81 371 PHE A N 1
ATOM 2857 C CA . PHE A 1 372 ? 25.013 50.080 96.603 1.00 35.98 371 PHE A CA 1
ATOM 2858 C C . PHE A 1 372 ? 26.256 49.401 97.179 1.00 36.18 371 PHE A C 1
ATOM 2859 O O . PHE A 1 372 ? 26.659 48.353 96.678 1.00 35.98 371 PHE A O 1
ATOM 2867 N N . LYS A 1 373 ? 26.878 50.003 98.200 1.00 36.78 372 LYS A N 1
ATOM 2868 C CA . LYS A 1 373 ? 28.077 49.403 98.837 1.00 38.10 372 LYS A CA 1
ATOM 2869 C C . LYS A 1 373 ? 27.751 48.015 99.433 1.00 38.06 372 LYS A C 1
ATOM 2870 O O . LYS A 1 373 ? 26.770 47.885 100.155 1.00 37.73 372 LYS A O 1
ATOM 2876 N N . ASP A 1 374 ? 28.554 46.998 99.092 1.00 38.65 373 ASP A N 1
ATOM 2877 C CA . ASP A 1 374 ? 28.419 45.604 99.605 1.00 39.09 373 ASP A CA 1
ATOM 2878 C C . ASP A 1 374 ? 27.058 44.943 99.351 1.00 38.31 373 ASP A C 1
ATOM 2879 O O . ASP A 1 374 ? 26.512 44.276 100.229 1.00 37.25 373 ASP A O 1
ATOM 2884 N N . LEU A 1 375 ? 26.530 45.120 98.141 1.00 38.42 374 LEU A N 1
ATOM 2885 C CA . LEU A 1 375 ? 25.229 44.550 97.777 1.00 38.42 374 LEU A CA 1
ATOM 2886 C C . LEU A 1 375 ? 25.406 43.023 97.707 1.00 38.77 374 LEU A C 1
ATOM 2887 O O . LEU A 1 375 ? 26.369 42.559 97.078 1.00 38.83 374 LEU A O 1
ATOM 2892 N N . PRO A 1 376 ? 24.522 42.237 98.383 1.00 39.09 375 PRO A N 1
ATOM 2893 C CA . PRO A 1 376 ? 24.692 40.758 98.365 1.00 38.83 375 PRO A CA 1
ATOM 2894 C C . PRO A 1 376 ? 24.574 40.079 96.989 1.00 38.63 375 PRO A C 1
ATOM 2895 O O . PRO A 1 376 ? 25.043 38.954 96.840 1.00 39.08 375 PRO A O 1
ATOM 2899 N N . ILE A 1 377 ? 23.933 40.745 96.024 1.00 37.64 376 ILE A N 1
ATOM 2900 C CA . ILE A 1 377 ? 23.834 40.259 94.648 1.00 36.72 376 ILE A CA 1
ATOM 2901 C C . ILE A 1 377 ? 24.581 41.250 93.752 1.00 35.92 376 ILE A C 1
ATOM 2902 O O . ILE A 1 377 ? 24.963 42.331 94.206 1.00 35.64 376 ILE A O 1
ATOM 2907 N N . SER A 1 378 ? 24.838 40.856 92.509 1.00 34.72 377 SER A N 1
ATOM 2908 C CA . SER A 1 378 ? 25.462 41.764 91.532 1.00 34.73 377 SER A CA 1
ATOM 2909 C C . SER A 1 378 ? 24.351 42.652 90.968 1.00 34.90 377 SER A C 1
ATOM 2910 O O . SER A 1 378 ? 23.177 42.245 90.962 1.00 35.59 377 SER A O 1
ATOM 2913 N N . THR A 1 379 ? 24.710 43.839 90.484 1.00 34.39 378 THR A N 1
ATOM 2914 C CA . THR A 1 379 ? 23.721 44.743 89.880 1.00 34.35 378 THR A CA 1
ATOM 2915 C C . THR A 1 379 ? 23.106 44.164 88.596 1.00 35.65 378 THR A C 1
ATOM 2916 O O . THR A 1 379 ? 21.963 44.493 88.286 1.00 35.44 378 THR A O 1
ATOM 2920 N N . LEU A 1 380 ? 23.828 43.285 87.885 1.00 37.72 379 LEU A N 1
ATOM 2921 C CA . LEU A 1 380 ? 23.238 42.535 86.750 1.00 39.53 379 LEU A CA 1
ATOM 2922 C C . LEU A 1 380 ? 22.087 41.634 87.231 1.00 40.93 379 LEU A C 1
ATOM 2923 O O . LEU A 1 380 ? 21.121 41.429 86.498 1.00 40.81 379 LEU A O 1
ATOM 2928 N N . ASP A 1 381 ? 22.223 41.107 88.451 1.00 42.40 380 ASP A N 1
ATOM 2929 C CA . ASP A 1 381 ? 21.217 40.265 89.101 1.00 43.63 380 ASP A CA 1
ATOM 2930 C C . ASP A 1 381 ? 20.061 41.147 89.602 1.00 43.10 380 ASP A C 1
ATOM 2931 O O . ASP A 1 381 ? 18.893 40.773 89.459 1.00 43.53 380 ASP A O 1
ATOM 2936 N N . LEU A 1 382 ? 20.391 42.303 90.193 1.00 41.86 381 LEU A N 1
ATOM 2937 C CA . LEU A 1 382 ? 19.387 43.300 90.600 1.00 40.76 381 LEU A CA 1
ATOM 2938 C C . LEU A 1 382 ? 18.533 43.708 89.393 1.00 40.00 381 LEU A C 1
ATOM 2939 O O . LEU A 1 382 ? 17.323 43.739 89.489 1.00 39.76 381 LEU A O 1
ATOM 2944 N N . TYR A 1 383 ? 19.177 43.993 88.268 1.00 40.19 382 TYR A N 1
ATOM 2945 C CA . TYR A 1 383 ? 18.482 44.326 87.008 1.00 40.65 382 TYR A CA 1
ATOM 2946 C C . TYR A 1 383 ? 17.428 43.281 86.608 1.00 41.19 382 TYR A C 1
ATOM 2947 O O . TYR A 1 383 ? 16.323 43.647 86.225 1.00 40.80 382 TYR A O 1
ATOM 2956 N N . GLU A 1 384 ? 17.781 41.997 86.714 1.00 42.69 383 GLU A N 1
ATOM 2957 C CA . GLU A 1 384 ? 16.868 40.888 86.373 1.00 43.04 383 GLU A CA 1
ATOM 2958 C C . GLU A 1 384 ? 15.667 40.843 87.309 1.00 42.51 383 GLU A C 1
ATOM 2959 O O . GLU A 1 384 ? 14.544 40.626 86.861 1.00 42.44 383 GLU A O 1
ATOM 2965 N N . ARG A 1 385 ? 15.912 41.044 88.601 1.00 42.72 384 ARG A N 1
ATOM 2966 C CA . ARG A 1 385 ? 14.839 41.029 89.613 1.00 43.47 384 ARG A CA 1
ATOM 2967 C C . ARG A 1 385 ? 13.865 42.184 89.446 1.00 43.32 384 ARG A C 1
ATOM 2968 O O . ARG A 1 385 ? 12.652 41.982 89.543 1.00 43.80 384 ARG A O 1
ATOM 2976 N N . LEU A 1 386 ? 14.407 43.380 89.205 1.00 42.98 385 LEU A N 1
ATOM 2977 C CA . LEU A 1 386 ? 13.598 44.581 88.933 1.00 42.13 385 LEU A CA 1
ATOM 2978 C C . LEU A 1 386 ? 12.803 44.417 87.623 1.00 42.39 385 LEU A C 1
ATOM 2979 O O . LEU A 1 386 ? 11.618 44.771 87.585 1.00 41.87 385 LEU A O 1
ATOM 2984 N N . LYS A 1 387 ? 13.441 43.862 86.579 1.00 43.26 386 LYS A N 1
ATOM 2985 C CA . LYS A 1 387 ? 12.781 43.618 85.265 1.00 44.23 386 LYS A CA 1
ATOM 2986 C C . LYS A 1 387 ? 11.548 42.714 85.396 1.00 44.23 386 LYS A C 1
ATOM 2987 O O . LYS A 1 387 ? 10.523 42.983 84.752 1.00 44.87 386 LYS A O 1
ATOM 2993 N N . ALA A 1 388 ? 11.666 41.669 86.227 1.00 43.84 387 ALA A N 1
ATOM 2994 C CA . ALA A 1 388 ? 10.561 40.739 86.536 1.00 43.36 387 ALA A CA 1
ATOM 2995 C C . ALA A 1 388 ? 9.436 41.404 87.369 1.00 43.04 387 ALA A C 1
ATOM 2996 O O . ALA A 1 388 ? 8.327 40.870 87.397 1.00 42.65 387 ALA A O 1
ATOM 2998 N N . LYS A 1 389 ? 9.732 42.529 88.056 1.00 42.70 388 LYS A N 1
ATOM 2999 C CA . LYS A 1 389 ? 8.742 43.342 88.813 1.00 42.22 388 LYS A CA 1
ATOM 3000 C C . LYS A 1 389 ? 8.364 44.661 88.074 1.00 42.02 388 LYS A C 1
ATOM 3001 O O . LYS A 1 389 ? 7.906 45.638 88.697 1.00 42.66 388 LYS A O 1
ATOM 3007 N N . GLY A 1 390 ? 8.563 44.687 86.753 1.00 41.06 389 GLY A N 1
ATOM 3008 C CA . GLY A 1 390 ? 8.189 45.817 85.914 1.00 40.59 389 GLY A CA 1
ATOM 3009 C C . GLY A 1 390 ? 9.036 47.080 85.856 1.00 40.30 389 GLY A C 1
ATOM 3010 O O . GLY A 1 390 ? 8.679 47.980 85.094 1.00 40.89 389 GLY A O 1
ATOM 3011 N N . THR A 1 391 ? 10.127 47.172 86.628 1.00 39.29 390 THR A N 1
ATOM 3012 C CA . THR A 1 391 ? 11.009 48.367 86.640 1.00 38.67 390 THR A CA 1
ATOM 3013 C C . THR A 1 391 ? 12.357 48.098 85.919 1.00 39.05 390 THR A C 1
ATOM 3014 O O . THR A 1 391 ? 13.077 47.149 86.258 1.00 38.73 390 THR A O 1
ATOM 3018 N N . LEU A 1 392 ? 12.694 48.944 84.938 1.00 38.68 391 LEU A N 1
ATOM 3019 C CA . LEU A 1 392 ? 13.905 48.776 84.137 1.00 38.95 391 LEU A CA 1
ATOM 3020 C C . LEU A 1 392 ? 14.930 49.863 84.391 1.00 38.34 391 LEU A C 1
ATOM 3021 O O . LEU A 1 392 ? 14.622 51.025 84.235 1.00 39.92 391 LEU A O 1
ATOM 3026 N N . ILE A 1 393 ? 16.135 49.459 84.791 1.00 36.92 392 ILE A N 1
ATOM 3027 C CA . ILE A 1 393 ? 17.289 50.339 84.978 1.00 35.75 392 ILE A CA 1
ATOM 3028 C C . ILE A 1 393 ? 18.425 49.716 84.151 1.00 34.72 392 ILE A C 1
ATOM 3029 O O . ILE A 1 393 ? 18.189 48.740 83.461 1.00 34.87 392 ILE A O 1
ATOM 3034 N N . VAL A 1 394 ? 19.629 50.280 84.177 1.00 34.56 393 VAL A N 1
ATOM 3035 C CA . VAL A 1 394 ? 20.782 49.693 83.467 1.00 34.14 393 VAL A CA 1
ATOM 3036 C C . VAL A 1 394 ? 21.871 49.297 84.499 1.00 34.12 393 VAL A C 1
ATOM 3037 O O . VAL A 1 394 ? 22.260 50.131 85.329 1.00 33.07 393 VAL A O 1
ATOM 3041 N N . PRO A 1 395 ? 22.357 48.027 84.459 1.00 34.06 394 PRO A N 1
ATOM 3042 C CA . PRO A 1 395 ? 23.410 47.609 85.410 1.00 33.49 394 PRO A CA 1
ATOM 3043 C C . PRO A 1 395 ? 24.782 48.176 85.016 1.00 33.06 394 PRO A C 1
ATOM 3044 O O . PRO A 1 395 ? 25.046 48.411 83.830 1.00 33.29 394 PRO A O 1
ATOM 3048 N N . SER A 1 396 ? 25.625 48.405 86.015 1.00 32.54 395 SER A N 1
ATOM 3049 C CA . SER A 1 396 ? 26.949 49.005 85.824 1.00 33.23 395 SER A CA 1
ATOM 3050 C C . SER A 1 396 ? 28.006 48.230 85.037 1.00 34.58 395 SER A C 1
ATOM 3051 O O . SER A 1 396 ? 28.901 48.854 84.468 1.00 33.98 395 SER A O 1
ATOM 3054 N N . GLU A 1 397 ? 27.922 46.901 84.989 1.00 36.10 396 GLU A N 1
ATOM 3055 C CA . GLU A 1 397 ? 28.963 46.127 84.325 1.00 37.88 396 GLU A CA 1
ATOM 3056 C C . GLU A 1 397 ? 29.190 46.399 82.825 1.00 37.40 396 GLU A C 1
ATOM 3057 O O . GLU A 1 397 ? 30.225 46.006 82.307 1.00 36.46 396 GLU A O 1
ATOM 3063 N N . TYR A 1 398 ? 28.258 47.084 82.155 1.00 37.50 397 TYR A N 1
ATOM 3064 C CA . TYR A 1 398 ? 28.393 47.428 80.728 1.00 37.64 397 TYR A CA 1
ATOM 3065 C C . TYR A 1 398 ? 29.005 48.805 80.438 1.00 36.49 397 TYR A C 1
ATOM 3066 O O . TYR A 1 398 ? 29.187 49.149 79.264 1.00 35.69 397 TYR A O 1
ATOM 3075 N N . PHE A 1 399 ? 29.358 49.565 81.477 1.00 35.71 398 PHE A N 1
ATOM 3076 C CA . PHE A 1 399 ? 29.897 50.921 81.322 1.00 35.88 398 PHE A CA 1
ATOM 3077 C C . PHE A 1 399 ? 31.403 51.025 81.561 1.00 36.08 398 PHE A C 1
ATOM 3078 O O . PHE A 1 399 ? 31.898 52.094 81.892 1.00 37.69 398 PHE A O 1
ATOM 3086 N N . PHE A 1 400 ? 32.137 49.941 81.340 1.00 36.26 399 PHE A N 1
ATOM 3087 C CA . PHE A 1 400 ? 33.588 49.915 81.498 1.00 36.18 399 PHE A CA 1
ATOM 3088 C C . PHE A 1 400 ? 34.166 49.293 80.223 1.00 37.39 399 PHE A C 1
ATOM 3089 O O . PHE A 1 400 ? 34.508 48.115 80.221 1.00 38.18 399 PHE A O 1
ATOM 3097 N N . PRO A 1 401 ? 34.209 50.068 79.111 1.00 38.84 400 PRO A N 1
ATOM 3098 C CA . PRO A 1 401 ? 34.747 49.560 77.856 1.00 39.33 400 PRO A CA 1
ATOM 3099 C C . PRO A 1 401 ? 36.226 49.220 77.960 1.00 39.87 400 PRO A C 1
ATOM 3100 O O . PRO A 1 401 ? 37.005 50.012 78.498 1.00 40.07 400 PRO A O 1
ATOM 3104 N N . GLY A 1 402 ? 36.584 48.041 77.457 1.00 40.66 401 GLY A N 1
ATOM 3105 C CA . GLY A 1 402 ? 37.952 47.560 77.488 1.00 41.10 401 GLY A CA 1
ATOM 3106 C C . GLY A 1 402 ? 38.489 47.100 78.844 1.00 41.13 401 GLY A C 1
ATOM 3107 O O . GLY A 1 402 ? 39.684 46.827 78.940 1.00 42.92 401 GLY A O 1
ATOM 3108 N N . VAL A 1 403 ? 37.643 47.016 79.875 1.00 39.15 402 VAL A N 1
ATOM 3109 C CA . VAL A 1 403 ? 38.047 46.568 81.194 1.00 37.73 402 VAL A CA 1
ATOM 3110 C C . VAL A 1 403 ? 37.429 45.195 81.444 1.00 37.26 402 VAL A C 1
ATOM 3111 O O . VAL A 1 403 ? 36.246 44.994 81.196 1.00 37.15 402 VAL A O 1
ATOM 3115 N N . ASP A 1 404 ? 38.239 44.265 81.951 1.00 37.33 403 ASP A N 1
ATOM 3116 C CA . ASP A 1 404 ? 37.769 42.939 82.352 1.00 36.59 403 ASP A CA 1
ATOM 3117 C C . ASP A 1 404 ? 37.037 43.144 83.688 1.00 36.06 403 ASP A C 1
ATOM 3118 O O . ASP A 1 404 ? 37.664 43.289 84.739 1.00 36.03 403 ASP A O 1
ATOM 3123 N N . VAL A 1 405 ? 35.710 43.162 83.615 1.00 34.83 404 VAL A N 1
ATOM 3124 C CA . VAL A 1 405 ? 34.853 43.364 84.778 1.00 34.11 404 VAL A CA 1
ATOM 3125 C C . VAL A 1 405 ? 34.502 42.077 85.534 1.00 34.35 404 VAL A C 1
ATOM 3126 O O . VAL A 1 405 ? 33.769 42.163 86.517 1.00 35.43 404 VAL A O 1
ATOM 3130 N N . SER A 1 406 ? 35.012 40.912 85.120 1.00 33.95 405 SER A N 1
ATOM 3131 C CA . SER A 1 406 ? 34.648 39.642 85.779 1.00 34.76 405 SER A CA 1
ATOM 3132 C C . SER A 1 406 ? 34.972 39.573 87.272 1.00 34.58 405 SER A C 1
ATOM 3133 O O . SER A 1 406 ? 34.207 38.948 88.010 1.00 34.72 405 SER A O 1
ATOM 3136 N N . ASP A 1 407 ? 36.067 40.220 87.705 1.00 34.01 406 ASP A N 1
ATOM 3137 C CA . ASP A 1 407 ? 36.435 40.297 89.144 1.00 33.81 406 ASP A CA 1
ATOM 3138 C C . ASP A 1 407 ? 36.676 41.763 89.572 1.00 33.60 406 ASP A C 1
ATOM 3139 O O . ASP A 1 407 ? 37.674 42.089 90.204 1.00 32.75 406 ASP A O 1
ATOM 3144 N N . TYR A 1 408 ? 35.739 42.635 89.201 1.00 34.55 407 TYR A N 1
ATOM 3145 C CA . TYR A 1 408 ? 35.782 44.068 89.525 1.00 34.77 407 TYR A CA 1
ATOM 3146 C C . TYR A 1 408 ? 34.535 44.356 90.354 1.00 35.25 407 TYR A C 1
ATOM 3147 O O . TYR A 1 408 ? 33.461 44.547 89.787 1.00 35.83 407 TYR A O 1
ATOM 3156 N N . GLN A 1 409 ? 34.686 44.348 91.688 1.00 35.05 408 GLN A N 1
ATOM 3157 C CA . GLN A 1 409 ? 33.574 44.548 92.636 1.00 35.45 408 GLN A CA 1
ATOM 3158 C C . GLN A 1 409 ? 32.742 45.786 92.313 1.00 35.25 408 GLN A C 1
ATOM 3159 O O . GLN A 1 409 ? 31.532 45.688 92.143 1.00 35.28 408 GLN A O 1
ATOM 3165 N N . HIS A 1 410 ? 33.411 46.926 92.196 1.00 35.20 409 HIS A N 1
ATOM 3166 C CA . HIS A 1 410 ? 32.741 48.193 91.931 1.00 35.61 409 HIS A CA 1
ATOM 3167 C C . HIS A 1 410 ? 31.868 48.172 90.660 1.00 35.73 409 HIS A C 1
ATOM 3168 O O . HIS A 1 410 ? 30.774 48.738 90.669 1.00 36.11 409 HIS A O 1
ATOM 3175 N N . ALA A 1 411 ? 32.335 47.494 89.606 1.00 35.02 410 ALA A N 1
ATOM 3176 C CA . ALA A 1 411 ? 31.572 47.337 88.356 1.00 34.53 410 ALA A CA 1
ATOM 3177 C C . ALA A 1 411 ? 30.296 46.476 88.495 1.00 34.30 410 ALA A C 1
ATOM 3178 O O . ALA A 1 411 ? 29.475 46.465 87.577 1.00 35.20 410 ALA A O 1
ATOM 3180 N N . HIS A 1 412 ? 30.137 45.757 89.604 1.00 34.33 411 HIS A N 1
ATOM 3181 C CA . HIS A 1 412 ? 28.935 44.964 89.885 1.00 35.66 411 HIS A CA 1
ATOM 3182 C C . HIS A 1 412 ? 28.058 45.561 90.999 1.00 34.92 411 HIS A C 1
ATOM 3183 O O . HIS A 1 412 ? 27.093 44.904 91.434 1.00 34.85 411 HIS A O 1
ATOM 3190 N N . GLU A 1 413 ? 28.357 46.792 91.437 1.00 34.04 412 GLU A N 1
ATOM 3191 C CA . GLU A 1 413 ? 27.637 47.451 92.554 1.00 33.90 412 GLU A CA 1
ATOM 3192 C C . GLU A 1 413 ? 26.852 48.719 92.198 1.00 33.44 412 GLU A C 1
ATOM 3193 O O . GLU A 1 413 ? 26.251 49.307 93.076 1.00 32.70 412 GLU A O 1
ATOM 3199 N N . CYS A 1 414 ? 26.796 49.110 90.925 1.00 33.51 413 CYS A N 1
ATOM 3200 C CA . CYS A 1 414 ? 26.071 50.318 90.545 1.00 33.58 413 CYS A CA 1
ATOM 3201 C C . CYS A 1 414 ? 24.972 50.124 89.514 1.00 33.38 413 CYS A C 1
ATOM 3202 O O . CYS A 1 414 ? 24.901 49.074 88.867 1.00 32.55 413 CYS A O 1
ATOM 3205 N N . ILE A 1 415 ? 24.069 51.113 89.442 1.00 33.47 414 ILE A N 1
ATOM 3206 C CA . ILE A 1 415 ? 23.033 51.163 88.401 1.00 34.00 414 ILE A CA 1
ATOM 3207 C C . ILE A 1 415 ? 22.905 52.582 87.829 1.00 34.93 414 ILE A C 1
ATOM 3208 O O . ILE A 1 415 ? 23.199 53.554 88.528 1.00 36.03 414 ILE A O 1
ATOM 3213 N N . ARG A 1 416 ? 22.535 52.681 86.548 1.00 35.19 415 ARG A N 1
ATOM 3214 C CA . ARG A 1 416 ? 22.203 53.969 85.911 1.00 35.56 415 ARG A CA 1
ATOM 3215 C C . ARG A 1 416 ? 20.664 54.063 85.882 1.00 35.79 415 ARG A C 1
ATOM 3216 O O . ARG A 1 416 ? 19.979 53.083 85.519 1.00 35.05 415 ARG A O 1
ATOM 3232 N N . SER A 1 418 ? 17.458 56.798 84.664 1.00 37.75 417 SER A N 1
ATOM 3233 C CA . SER A 1 418 ? 17.126 58.007 83.902 1.00 38.55 417 SER A CA 1
ATOM 3234 C C . SER A 1 418 ? 16.218 58.953 84.705 1.00 37.36 417 SER A C 1
ATOM 3235 O O . SER A 1 418 ? 15.152 58.544 85.171 1.00 36.99 417 SER A O 1
ATOM 3238 N N . ILE A 1 419 ? 16.660 60.199 84.881 1.00 36.67 418 ILE A N 1
ATOM 3239 C CA . ILE A 1 419 ? 15.820 61.241 85.501 1.00 36.85 418 ILE A CA 1
ATOM 3240 C C . ILE A 1 419 ? 15.057 62.078 84.443 1.00 37.17 418 ILE A C 1
ATOM 3241 O O . ILE A 1 419 ? 14.455 63.068 84.805 1.00 37.73 418 ILE A O 1
ATOM 3246 N N . ALA A 1 420 ? 15.101 61.681 83.158 1.00 37.05 419 ALA A N 1
ATOM 3247 C CA . ALA A 1 420 ? 14.285 62.288 82.095 1.00 36.87 419 ALA A CA 1
ATOM 3248 C C . ALA A 1 420 ? 12.835 61.786 82.146 1.00 37.51 419 ALA A C 1
ATOM 3249 O O . ALA A 1 420 ? 11.963 62.421 81.575 1.00 38.42 419 ALA A O 1
ATOM 3251 N N . ALA A 1 421 ? 12.578 60.652 82.807 1.00 38.37 420 ALA A N 1
ATOM 3252 C CA . ALA A 1 421 ? 11.227 60.056 82.895 1.00 38.99 420 ALA A CA 1
ATOM 3253 C C . ALA A 1 421 ? 10.252 60.958 83.644 1.00 39.38 420 ALA A C 1
ATOM 3254 O O . ALA A 1 421 ? 10.672 61.788 84.444 1.00 38.87 420 ALA A O 1
ATOM 3256 N N . ASP A 1 422 ? 8.955 60.796 83.388 1.00 41.13 421 ASP A N 1
ATOM 3257 C CA . ASP A 1 422 ? 7.966 61.620 84.081 1.00 43.26 421 ASP A CA 1
ATOM 3258 C C . ASP A 1 422 ? 7.965 61.280 85.580 1.00 43.20 421 ASP A C 1
ATOM 3259 O O . ASP A 1 422 ? 8.454 60.223 86.024 1.00 42.37 421 ASP A O 1
ATOM 3264 N N . GLU A 1 423 ? 7.423 62.217 86.336 1.00 43.38 422 GLU A N 1
ATOM 3265 C CA . GLU A 1 423 ? 7.432 62.166 87.779 1.00 43.74 422 GLU A CA 1
ATOM 3266 C C . GLU A 1 423 ? 6.840 60.875 88.334 1.00 42.41 422 GLU A C 1
ATOM 3267 O O . GLU A 1 423 ? 7.468 60.231 89.164 1.00 40.90 422 GLU A O 1
ATOM 3273 N N . GLN A 1 424 ? 5.687 60.448 87.814 1.00 41.68 423 GLN A N 1
ATOM 3274 C CA . GLN A 1 424 ? 5.045 59.226 88.319 1.00 40.80 423 GLN A CA 1
ATOM 3275 C C . GLN A 1 424 ? 5.891 57.958 88.080 1.00 39.83 423 GLN A C 1
ATOM 3276 O O . GLN A 1 424 ? 5.863 57.049 88.917 1.00 39.92 423 GLN A O 1
ATOM 3282 N N . THR A 1 425 ? 6.639 57.908 86.970 1.00 38.47 424 THR A N 1
ATOM 3283 C CA . THR A 1 425 ? 7.530 56.783 86.686 1.00 37.34 424 THR A CA 1
ATOM 3284 C C . THR A 1 425 ? 8.661 56.744 87.739 1.00 36.75 424 THR A C 1
ATOM 3285 O O . THR A 1 425 ? 8.966 55.683 88.252 1.00 35.06 424 THR A O 1
ATOM 3289 N N . LEU A 1 426 ? 9.243 57.903 88.064 1.00 37.15 425 LEU A N 1
ATOM 3290 C CA . LEU A 1 426 ? 10.303 58.001 89.084 1.00 37.30 425 LEU A CA 1
ATOM 3291 C C . LEU A 1 426 ? 9.827 57.615 90.495 1.00 37.82 425 LEU A C 1
ATOM 3292 O O . LEU A 1 426 ? 10.585 56.968 91.227 1.00 38.26 425 LEU A O 1
ATOM 3297 N N . ILE A 1 427 ? 8.600 57.999 90.863 1.00 37.21 426 ILE A N 1
ATOM 3298 C CA . ILE A 1 427 ? 8.026 57.662 92.178 1.00 38.13 426 ILE A CA 1
ATOM 3299 C C . ILE A 1 427 ? 7.815 56.129 92.316 1.00 38.56 426 ILE A C 1
ATOM 3300 O O . ILE A 1 427 ? 8.250 55.517 93.303 1.00 38.22 426 ILE A O 1
ATOM 3305 N N . ASP A 1 428 ? 7.133 55.554 91.322 1.00 38.68 427 ASP A N 1
ATOM 3306 C CA . ASP A 1 428 ? 6.836 54.116 91.264 1.00 39.38 427 ASP A CA 1
ATOM 3307 C C . ASP A 1 428 ? 8.103 53.250 91.197 1.00 39.17 427 ASP A C 1
ATOM 3308 O O . ASP A 1 428 ? 8.230 52.273 91.936 1.00 39.00 427 ASP A O 1
ATOM 3313 N N . GLY A 1 429 ? 9.019 53.625 90.299 1.00 39.36 428 GLY A N 1
ATOM 3314 C CA . GLY A 1 429 ? 10.278 52.923 90.068 1.00 38.89 428 GLY A CA 1
ATOM 3315 C C . GLY A 1 429 ? 11.176 52.907 91.281 1.00 38.75 428 GLY A C 1
ATOM 3316 O O . GLY A 1 429 ? 11.643 51.846 91.678 1.00 38.75 428 GLY A O 1
ATOM 3317 N N . ILE A 1 430 ? 11.395 54.082 91.874 1.00 38.67 429 ILE A N 1
ATOM 3318 C CA . ILE A 1 430 ? 12.219 54.207 93.083 1.00 38.08 429 ILE A CA 1
ATOM 3319 C C . ILE A 1 430 ? 11.579 53.448 94.264 1.00 38.80 429 ILE A C 1
ATOM 3320 O O . ILE A 1 430 ? 12.312 52.850 95.057 1.00 39.79 429 ILE A O 1
ATOM 3325 N N . LYS A 1 431 ? 10.241 53.445 94.361 1.00 38.44 430 LYS A N 1
ATOM 3326 C CA . LYS A 1 431 ? 9.528 52.671 95.405 1.00 38.23 430 LYS A CA 1
ATOM 3327 C C . LYS A 1 431 ? 9.917 51.176 95.328 1.00 37.23 430 LYS A C 1
ATOM 3328 O O . LYS A 1 431 ? 10.274 50.590 96.346 1.00 36.18 430 LYS A O 1
ATOM 3334 N N . VAL A 1 432 ? 9.885 50.609 94.113 1.00 36.57 431 VAL A N 1
ATOM 3335 C CA . VAL A 1 432 ? 10.236 49.193 93.861 1.00 35.96 431 VAL A CA 1
ATOM 3336 C C . VAL A 1 432 ? 11.734 48.961 94.089 1.00 34.92 431 VAL A C 1
ATOM 3337 O O . VAL A 1 432 ? 12.103 47.972 94.722 1.00 34.89 431 VAL A O 1
ATOM 3341 N N . ILE A 1 433 ? 12.578 49.862 93.581 1.00 34.35 432 ILE A N 1
ATOM 3342 C CA . ILE A 1 433 ? 14.036 49.818 93.828 1.00 34.74 432 ILE A CA 1
ATOM 3343 C C . ILE A 1 433 ? 14.324 49.813 95.330 1.00 36.00 432 ILE A C 1
ATOM 3344 O O . ILE A 1 433 ? 15.166 49.048 95.791 1.00 37.06 432 ILE A O 1
ATOM 3349 N N . GLY A 1 434 ? 13.597 50.629 96.089 1.00 36.38 433 GLY A N 1
ATOM 3350 C CA . GLY A 1 434 ? 13.766 50.685 97.527 1.00 37.18 433 GLY A CA 1
ATOM 3351 C C . GLY A 1 434 ? 13.383 49.394 98.230 1.00 38.30 433 GLY A C 1
ATOM 3352 O O . GLY A 1 434 ? 14.137 48.898 99.072 1.00 39.25 433 GLY A O 1
ATOM 3353 N N . GLU A 1 435 ? 12.219 48.844 97.879 1.00 38.75 434 GLU A N 1
ATOM 3354 C CA . GLU A 1 435 ? 11.717 47.613 98.499 1.00 38.89 434 GLU A CA 1
ATOM 3355 C C . GLU A 1 435 ? 12.660 46.444 98.236 1.00 38.44 434 GLU A C 1
ATOM 3356 O O . GLU A 1 435 ? 13.119 45.808 99.185 1.00 38.17 434 GLU A O 1
ATOM 3362 N N . VAL A 1 436 ? 13.001 46.229 96.964 1.00 37.82 435 VAL A N 1
ATOM 3363 C CA . VAL A 1 436 ? 13.889 45.122 96.572 1.00 37.18 435 VAL A CA 1
ATOM 3364 C C . VAL A 1 436 ? 15.269 45.199 97.258 1.00 36.87 435 VAL A C 1
ATOM 3365 O O . VAL A 1 436 ? 15.714 44.195 97.843 1.00 36.33 435 VAL A O 1
ATOM 3369 N N . VAL A 1 437 ? 15.881 46.390 97.237 1.00 36.21 436 VAL A N 1
ATOM 3370 C CA . VAL A 1 437 ? 17.221 46.609 97.813 1.00 36.13 436 VAL A CA 1
ATOM 3371 C C . VAL A 1 437 ? 17.245 46.527 99.340 1.00 37.52 436 VAL A C 1
ATOM 3372 O O . VAL A 1 437 ? 18.161 45.933 99.908 1.00 37.23 436 VAL A O 1
ATOM 3376 N N . ARG A 1 438 ? 16.259 47.128 100.006 1.00 38.99 437 ARG A N 1
ATOM 3377 C CA . ARG A 1 438 ? 16.177 47.042 101.469 1.00 39.42 437 ARG A CA 1
ATOM 3378 C C . ARG A 1 438 ? 16.043 45.586 101.909 1.00 40.34 437 ARG A C 1
ATOM 3379 O O . ARG A 1 438 ? 16.739 45.159 102.823 1.00 40.91 437 ARG A O 1
ATOM 3387 N N . GLU A 1 439 ? 15.173 44.839 101.225 1.00 41.11 438 GLU A N 1
ATOM 3388 C CA . GLU A 1 439 ? 14.922 43.410 101.500 1.00 41.73 438 GLU A CA 1
ATOM 3389 C C . GLU A 1 439 ? 16.225 42.588 101.375 1.00 42.39 438 GLU A C 1
ATOM 3390 O O . GLU A 1 439 ? 16.456 41.680 102.186 1.00 43.14 438 GLU A O 1
ATOM 3396 N N . LEU A 1 440 ? 17.054 42.915 100.373 1.00 42.32 439 LEU A N 1
ATOM 3397 C CA . LEU A 1 440 ? 18.368 42.274 100.157 1.00 42.49 439 LEU A CA 1
ATOM 3398 C C . LEU A 1 440 ? 19.339 42.573 101.300 1.00 42.17 439 LEU A C 1
ATOM 3399 O O . LEU A 1 440 ? 19.963 41.644 101.831 1.00 43.15 439 LEU A O 1
ATOM 3404 N N . TYR A 1 441 ? 19.476 43.846 101.668 1.00 41.00 440 TYR A N 1
ATOM 3405 C CA . TYR A 1 441 ? 20.360 44.233 102.789 1.00 40.64 440 TYR A CA 1
ATOM 3406 C C . TYR A 1 441 ? 19.912 43.677 104.150 1.00 41.11 440 TYR A C 1
ATOM 3407 O O . TYR A 1 441 ? 20.751 43.359 104.992 1.00 40.77 440 TYR A O 1
ATOM 3416 N N . ASP A 1 442 ? 18.601 43.557 104.350 1.00 42.11 441 ASP A N 1
ATOM 3417 C CA . ASP A 1 442 ? 18.033 43.055 105.616 1.00 42.39 441 ASP A CA 1
ATOM 3418 C C . ASP A 1 442 ? 18.267 41.568 105.910 1.00 42.74 441 ASP A C 1
ATOM 3419 O O . ASP A 1 442 ? 18.030 41.164 107.031 1.00 42.24 441 ASP A O 1
ATOM 3424 N N . ASN A 1 443 ? 18.714 40.772 104.927 1.00 44.34 442 ASN A N 1
ATOM 3425 C CA . ASN A 1 443 ? 19.003 39.322 105.097 1.00 45.58 442 ASN A CA 1
ATOM 3426 C C . ASN A 1 443 ? 20.472 39.004 104.709 1.00 46.37 442 ASN A C 1
ATOM 3427 O O . ASN A 1 443 ? 20.798 38.967 103.524 1.00 46.80 442 ASN A O 1
ATOM 3432 N N . LYS A 1 444 ? 21.347 38.802 105.702 1.00 47.32 443 LYS A N 1
ATOM 3433 C CA . LYS A 1 444 ? 22.793 38.487 105.500 1.00 47.79 443 LYS A CA 1
ATOM 3434 C C . LYS A 1 444 ? 23.527 39.304 104.389 1.00 47.93 443 LYS A C 1
ATOM 3435 O O . LYS A 1 444 ? 23.266 40.505 104.170 1.00 47.21 443 LYS A O 1
ATOM 3437 N N . GLY B 1 1 ? 51.952 64.734 62.030 1.00 44.57 0 GLY B N 1
ATOM 3438 C CA . GLY B 1 1 ? 51.268 65.585 63.057 1.00 44.30 0 GLY B CA 1
ATOM 3439 C C . GLY B 1 1 ? 50.035 64.925 63.670 1.00 43.71 0 GLY B C 1
ATOM 3440 O O . GLY B 1 1 ? 49.848 64.977 64.890 1.00 44.40 0 GLY B O 1
ATOM 3449 N N . LYS B 1 3 ? 48.299 61.191 63.226 1.00 40.28 2 LYS B N 1
ATOM 3450 C CA . LYS B 1 3 ? 48.476 59.855 62.650 1.00 39.72 2 LYS B CA 1
ATOM 3451 C C . LYS B 1 3 ? 47.125 59.152 62.575 1.00 38.05 2 LYS B C 1
ATOM 3452 O O . LYS B 1 3 ? 46.421 59.087 63.579 1.00 36.99 2 LYS B O 1
ATOM 3458 N N . PHE B 1 4 ? 46.775 58.639 61.395 1.00 37.09 3 PHE B N 1
ATOM 3459 C CA . PHE B 1 4 ? 45.544 57.860 61.197 1.00 37.01 3 PHE B CA 1
ATOM 3460 C C . PHE B 1 4 ? 45.859 56.377 61.121 1.00 36.46 3 PHE B C 1
ATOM 3461 O O . PHE B 1 4 ? 46.983 55.978 60.836 1.00 36.79 3 PHE B O 1
ATOM 3469 N N . SER B 1 5 ? 44.836 55.559 61.341 1.00 36.01 4 SER B N 1
ATOM 3470 C CA . SER B 1 5 ? 44.959 54.109 61.239 1.00 35.76 4 SER B CA 1
ATOM 3471 C C . SER B 1 5 ? 44.987 53.679 59.762 1.00 35.73 4 SER B C 1
ATOM 3472 O O . SER B 1 5 ? 44.838 54.509 58.858 1.00 36.21 4 SER B O 1
ATOM 3475 N N . LYS B 1 6 ? 45.169 52.381 59.518 1.00 35.38 5 LYS B N 1
ATOM 3476 C CA . LYS B 1 6 ? 45.077 51.821 58.155 1.00 34.98 5 LYS B CA 1
ATOM 3477 C C . LYS B 1 6 ? 43.677 52.080 57.606 1.00 34.70 5 LYS B C 1
ATOM 3478 O O . LYS B 1 6 ? 43.518 52.402 56.414 1.00 34.19 5 LYS B O 1
ATOM 3484 N N . PHE B 1 7 ? 42.679 51.938 58.486 1.00 34.21 6 PHE B N 1
ATOM 3485 C CA . PHE B 1 7 ? 41.287 52.247 58.172 1.00 34.38 6 PHE B CA 1
ATOM 3486 C C . PHE B 1 7 ? 41.175 53.712 57.684 1.00 34.33 6 PHE B C 1
ATOM 3487 O O . PHE B 1 7 ? 40.649 53.971 56.609 1.00 33.42 6 PHE B O 1
ATOM 3495 N N . GLY B 1 8 ? 41.713 54.645 58.463 1.00 35.06 7 GLY B N 1
ATOM 3496 C CA . GLY B 1 8 ? 41.724 56.070 58.109 1.00 35.29 7 GLY B CA 1
ATOM 3497 C C . GLY B 1 8 ? 42.477 56.401 56.826 1.00 34.94 7 GLY B C 1
ATOM 3498 O O . GLY B 1 8 ? 42.026 57.231 56.049 1.00 33.15 7 GLY B O 1
ATOM 3499 N N . GLN B 1 9 ? 43.627 55.761 56.622 1.00 36.30 8 GLN B N 1
ATOM 3500 C CA . GLN B 1 9 ? 44.413 55.937 55.386 1.00 37.51 8 GLN B CA 1
ATOM 3501 C C . GLN B 1 9 ? 43.637 55.527 54.122 1.00 39.41 8 GLN B C 1
ATOM 3502 O O . GLN B 1 9 ? 43.795 56.169 53.095 1.00 39.18 8 GLN B O 1
ATOM 3508 N N . LYS B 1 10 ? 42.797 54.487 54.215 1.00 42.29 9 LYS B N 1
ATOM 3509 C CA . LYS B 1 10 ? 41.940 54.052 53.095 1.00 44.90 9 LYS B CA 1
ATOM 3510 C C . LYS B 1 10 ? 40.900 55.122 52.669 1.00 47.07 9 LYS B C 1
ATOM 3511 O O . LYS B 1 10 ? 40.669 55.306 51.476 1.00 47.78 9 LYS B O 1
ATOM 3517 N N . PHE B 1 11 ? 40.261 55.785 53.635 1.00 49.33 10 PHE B N 1
ATOM 3518 C CA . PHE B 1 11 ? 39.280 56.852 53.353 1.00 50.38 10 PHE B CA 1
ATOM 3519 C C . PHE B 1 11 ? 39.970 58.198 53.049 1.00 51.39 10 PHE B C 1
ATOM 3520 O O . PHE B 1 11 ? 39.389 59.024 52.365 1.00 52.96 10 PHE B O 1
ATOM 3528 N N . THR B 1 12 ? 41.198 58.392 53.532 1.00 52.61 11 THR B N 1
ATOM 3529 C CA . THR B 1 12 ? 42.070 59.552 53.199 1.00 54.23 11 THR B CA 1
ATOM 3530 C C . THR B 1 12 ? 42.801 59.429 51.844 1.00 55.78 11 THR B C 1
ATOM 3531 O O . THR B 1 12 ? 43.317 60.442 51.344 1.00 55.62 11 THR B O 1
ATOM 3535 N N . GLN B 1 13 ? 42.867 58.224 51.253 1.00 57.73 12 GLN B N 1
ATOM 3536 C CA . GLN B 1 13 ? 43.656 58.023 50.014 1.00 59.51 12 GLN B CA 1
ATOM 3537 C C . GLN B 1 13 ? 42.989 58.719 48.811 1.00 59.41 12 GLN B C 1
ATOM 3538 O O . GLN B 1 13 ? 41.757 58.592 48.636 1.00 59.69 12 GLN B O 1
ATOM 3544 N N . PR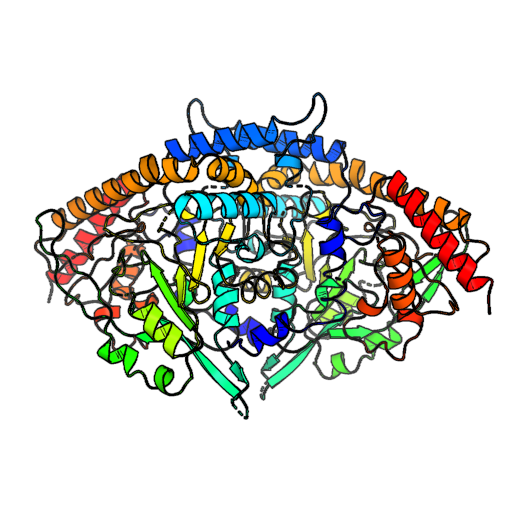O B 1 14 ? 43.776 59.489 48.019 1.00 59.23 13 PRO B N 1
ATOM 3545 C CA . PRO B 1 14 ? 43.196 60.010 46.769 1.00 59.21 13 PRO B CA 1
ATOM 3546 C C . PRO B 1 14 ? 42.920 58.840 45.783 1.00 58.72 13 PRO B C 1
ATOM 3547 O O . PRO B 1 14 ? 43.690 57.873 45.744 1.00 58.81 13 PRO B O 1
ATOM 3551 N N . THR B 1 15 ? 41.810 58.909 45.053 1.00 57.97 14 THR B N 1
ATOM 3552 C CA . THR B 1 15 ? 41.442 57.899 44.027 1.00 57.15 14 THR B CA 1
ATOM 3553 C C . THR B 1 15 ? 40.840 58.645 42.839 1.00 57.20 14 THR B C 1
ATOM 3554 O O . THR B 1 15 ? 40.581 59.849 42.935 1.00 57.79 14 THR B O 1
ATOM 3558 N N . GLY B 1 16 ? 40.653 57.951 41.718 1.00 56.98 15 GLY B N 1
ATOM 3559 C CA . GLY B 1 16 ? 39.978 58.537 40.541 1.00 56.32 15 GLY B CA 1
ATOM 3560 C C . GLY B 1 16 ? 38.567 59.027 40.885 1.00 55.73 15 GLY B C 1
ATOM 3561 O O . GLY B 1 16 ? 38.181 60.121 40.453 1.00 55.58 15 GLY B O 1
ATOM 3562 N N . ILE B 1 17 ? 37.841 58.230 41.695 1.00 55.19 16 ILE B N 1
ATOM 3563 C CA . ILE B 1 17 ? 36.471 58.539 42.196 1.00 54.54 16 ILE B CA 1
ATOM 3564 C C . ILE B 1 17 ? 36.497 59.684 43.220 1.00 54.74 16 ILE B C 1
ATOM 3565 O O . ILE B 1 17 ? 35.635 60.545 43.184 1.00 54.78 16 ILE B O 1
ATOM 3570 N N . SER B 1 18 ? 37.465 59.665 44.137 1.00 55.15 17 SER B N 1
ATOM 3571 C CA . SER B 1 18 ? 37.663 60.765 45.118 1.00 55.42 17 SER B CA 1
ATOM 3572 C C . SER B 1 18 ? 37.951 62.147 44.430 1.00 55.63 17 SER B C 1
ATOM 3573 O O . SER B 1 18 ? 37.336 63.146 44.807 1.00 55.77 17 SER B O 1
ATOM 3576 N N . GLN B 1 19 ? 38.845 62.186 43.433 1.00 55.63 18 GLN B N 1
ATOM 3577 C CA . GLN B 1 19 ? 39.158 63.422 42.652 1.00 56.37 18 GLN B CA 1
ATOM 3578 C C . GLN B 1 19 ? 37.915 63.946 41.894 1.00 56.59 18 GLN B C 1
ATOM 3579 O O . GLN B 1 19 ? 37.620 65.150 41.872 1.00 55.57 18 GLN B O 1
ATOM 3585 N N . LEU B 1 20 ? 37.208 63.010 41.266 1.00 57.06 19 LEU B N 1
ATOM 3586 C CA . LEU B 1 20 ? 35.983 63.286 40.518 1.00 57.64 19 LEU B CA 1
ATOM 3587 C C . LEU B 1 20 ? 34.876 63.843 41.434 1.00 58.77 19 LEU B C 1
ATOM 3588 O O . LEU B 1 20 ? 34.192 64.806 41.058 1.00 59.03 19 LEU B O 1
ATOM 3601 N N . ASP B 1 22 ? 35.350 65.420 44.278 1.00 61.11 21 ASP B N 1
ATOM 3602 C CA . ASP B 1 22 ? 35.836 66.747 44.685 1.00 60.65 21 ASP B CA 1
ATOM 3603 C C . ASP B 1 22 ? 35.446 67.790 43.628 1.00 60.33 21 ASP B C 1
ATOM 3604 O O . ASP B 1 22 ? 35.012 68.884 43.988 1.00 60.34 21 ASP B O 1
ATOM 3609 N N . ASP B 1 23 ? 35.581 67.436 42.345 1.00 60.08 22 ASP B N 1
ATOM 3610 C CA . ASP B 1 23 ? 35.231 68.339 41.230 1.00 60.00 22 ASP B CA 1
ATOM 3611 C C . ASP B 1 23 ? 33.708 68.607 41.137 1.00 60.17 22 ASP B C 1
ATOM 3612 O O . ASP B 1 23 ? 33.307 69.756 40.915 1.00 59.37 22 ASP B O 1
ATOM 3617 N N . LEU B 1 24 ? 32.878 67.571 41.326 1.00 60.83 23 LEU B N 1
ATOM 3618 C CA . LEU B 1 24 ? 31.397 67.730 41.363 1.00 61.35 23 LEU B CA 1
ATOM 3619 C C . LEU B 1 24 ? 30.970 68.636 42.541 1.00 61.88 23 LEU B C 1
ATOM 3620 O O . LEU B 1 24 ? 30.158 69.549 42.355 1.00 62.17 23 LEU B O 1
ATOM 3622 N N . GLY B 1 25 ? 31.535 68.386 43.731 1.00 62.05 24 GLY B N 1
ATOM 3623 C CA . GLY B 1 25 ? 31.286 69.205 44.935 1.00 61.81 24 GLY B CA 1
ATOM 3624 C C . GLY B 1 25 ? 31.821 70.644 44.882 1.00 61.95 24 GLY B C 1
ATOM 3625 O O . GLY B 1 25 ? 31.249 71.537 45.542 1.00 61.66 24 GLY B O 1
ATOM 3626 N N . ASP B 1 26 ? 32.918 70.866 44.131 1.00 61.92 25 ASP B N 1
ATOM 3627 C CA . ASP B 1 26 ? 33.529 72.211 43.951 1.00 61.98 25 ASP B CA 1
ATOM 3628 C C . ASP B 1 26 ? 32.642 73.136 43.112 1.00 62.63 25 ASP B C 1
ATOM 3629 O O . ASP B 1 26 ? 32.452 74.291 43.494 1.00 63.02 25 ASP B O 1
ATOM 3634 N N . ALA B 1 27 ? 32.118 72.638 41.985 1.00 63.06 26 ALA B N 1
ATOM 3635 C CA . ALA B 1 27 ? 31.213 73.426 41.115 1.00 63.43 26 ALA B CA 1
ATOM 3636 C C . ALA B 1 27 ? 29.878 73.743 41.837 1.00 63.52 26 ALA B C 1
ATOM 3637 O O . ALA B 1 27 ? 29.456 74.903 41.835 1.00 63.61 26 ALA B O 1
ATOM 3639 N N . LEU B 1 28 ? 29.252 72.725 42.457 1.00 63.72 27 LEU B N 1
ATOM 3640 C CA . LEU B 1 28 ? 28.024 72.873 43.316 1.00 63.72 27 LEU B CA 1
ATOM 3641 C C . LEU B 1 28 ? 28.143 73.960 44.419 1.00 63.67 27 LEU B C 1
ATOM 3642 O O . LEU B 1 28 ? 27.171 74.678 44.687 1.00 64.13 27 LEU B O 1
ATOM 3647 N N . LYS B 1 29 ? 29.317 74.048 45.053 1.00 63.10 28 LYS B N 1
ATOM 3648 C CA . LYS B 1 29 ? 29.609 75.057 46.088 1.00 62.67 28 LYS B CA 1
ATOM 3649 C C . LYS B 1 29 ? 30.287 76.355 45.546 1.00 62.18 28 LYS B C 1
ATOM 3650 O O . LYS B 1 29 ? 30.609 77.223 46.355 1.00 62.41 28 LYS B O 1
ATOM 3652 N N . SER B 1 30 ? 30.474 76.509 44.218 1.00 61.16 29 SER B N 1
ATOM 3653 C CA . SER B 1 30 ? 31.162 77.695 43.614 1.00 60.19 29 SER B CA 1
ATOM 3654 C C . SER B 1 30 ? 30.232 78.775 43.004 1.00 59.92 29 SER B C 1
ATOM 3655 O O . SER B 1 30 ? 29.019 78.558 42.819 1.00 59.71 29 SER B O 1
ATOM 3658 N N . ASP B 1 31 ? 30.854 79.930 42.722 1.00 59.10 30 ASP B N 1
ATOM 3659 C CA . ASP B 1 31 ? 30.232 81.128 42.100 1.00 58.76 30 ASP B CA 1
ATOM 3660 C C . ASP B 1 31 ? 30.180 81.049 40.567 1.00 57.29 30 ASP B C 1
ATOM 3661 O O . ASP B 1 31 ? 29.230 81.550 39.958 1.00 57.01 30 ASP B O 1
ATOM 3666 N N . GLN B 1 32 ? 31.230 80.483 39.967 1.00 55.76 31 GLN B N 1
ATOM 3667 C CA . GLN B 1 32 ? 31.292 80.233 38.521 1.00 54.86 31 GLN B CA 1
ATOM 3668 C C . GLN B 1 32 ? 30.106 79.344 38.107 1.00 53.28 31 GLN B C 1
ATOM 3669 O O . GLN B 1 32 ? 30.013 78.199 38.589 1.00 54.52 31 GLN B O 1
ATOM 3675 N N . PRO B 1 33 ? 29.175 79.875 37.269 1.00 50.42 32 PRO B N 1
ATOM 3676 C CA . PRO B 1 33 ? 28.049 79.052 36.859 1.00 48.58 32 PRO B CA 1
ATOM 3677 C C . PRO B 1 33 ? 28.513 77.946 35.928 1.00 46.37 32 PRO B C 1
ATOM 3678 O O . PRO B 1 33 ? 29.506 78.128 35.205 1.00 45.43 32 PRO B O 1
ATOM 3682 N N . VAL B 1 34 ? 27.833 76.800 36.004 1.00 44.01 33 VAL B N 1
ATOM 3683 C CA . VAL B 1 34 ? 28.137 75.648 35.150 1.00 42.57 33 VAL B CA 1
ATOM 3684 C C . VAL B 1 34 ? 26.868 74.948 34.690 1.00 41.18 33 VAL B C 1
ATOM 3685 O O . VAL B 1 34 ? 25.791 75.128 35.268 1.00 41.00 33 VAL B O 1
ATOM 3689 N N . ASN B 1 35 ? 27.040 74.155 33.638 1.00 40.22 34 ASN B N 1
ATOM 3690 C CA . ASN B 1 35 ? 26.014 73.293 33.082 1.00 39.66 34 ASN B CA 1
ATOM 3691 C C . ASN B 1 35 ? 26.229 71.957 33.808 1.00 40.07 34 ASN B C 1
ATOM 3692 O O . ASN B 1 35 ? 27.039 71.109 33.379 1.00 40.22 34 ASN B O 1
ATOM 3705 N N . LEU B 1 37 ? 25.533 68.577 34.429 1.00 39.24 36 LEU B N 1
ATOM 3706 C CA . LEU B 1 37 ? 24.945 67.310 33.917 1.00 39.39 36 LEU B CA 1
ATOM 3707 C C . LEU B 1 37 ? 25.636 66.066 34.525 1.00 39.60 36 LEU B C 1
ATOM 3708 O O . LEU B 1 37 ? 25.501 64.960 34.005 1.00 39.03 36 LEU B O 1
ATOM 3713 N N . GLY B 1 38 ? 26.328 66.246 35.652 1.00 40.53 37 GLY B N 1
ATOM 3714 C CA . GLY B 1 38 ? 27.144 65.200 36.281 1.00 41.16 37 GLY B CA 1
ATOM 3715 C C . GLY B 1 38 ? 26.750 64.651 37.641 1.00 41.58 37 GLY B C 1
ATOM 3716 O O . GLY B 1 38 ? 27.433 63.721 38.156 1.00 42.27 37 GLY B O 1
ATOM 3717 N N . GLY B 1 39 ? 25.700 65.208 38.244 1.00 39.37 38 GLY B N 1
ATOM 3718 C CA . GLY B 1 39 ? 25.280 64.755 39.563 1.00 39.13 38 GLY B CA 1
ATOM 3719 C C . GLY B 1 39 ? 24.228 63.676 39.456 1.00 39.07 38 GLY B C 1
ATOM 3720 O O . GLY B 1 39 ? 23.877 63.261 38.345 1.00 40.56 38 GLY B O 1
ATOM 3721 N N . GLY B 1 40 ? 23.752 63.228 40.618 1.00 37.82 39 GLY B N 1
ATOM 3722 C CA . GLY B 1 40 ? 22.656 62.292 40.756 1.00 37.73 39 GLY B CA 1
ATOM 3723 C C . GLY B 1 40 ? 21.471 62.863 41.518 1.00 37.89 39 GLY B C 1
ATOM 3724 O O . GLY B 1 40 ? 20.582 62.099 41.925 1.00 39.07 39 GLY B O 1
ATOM 3725 N N . ASN B 1 41 ? 21.420 64.190 41.697 1.00 38.72 40 ASN B N 1
ATOM 3726 C CA . ASN B 1 41 ? 20.317 64.826 42.439 1.00 39.67 40 ASN B CA 1
ATOM 3727 C C . ASN B 1 41 ? 19.039 64.768 41.616 1.00 38.51 40 ASN B C 1
ATOM 3728 O O . ASN B 1 41 ? 19.088 65.096 40.444 1.00 39.16 40 ASN B O 1
ATOM 3733 N N . PRO B 1 42 ? 17.890 64.371 42.215 1.00 38.18 41 PRO B N 1
ATOM 3734 C CA . PRO B 1 42 ? 16.640 64.329 41.426 1.00 37.33 41 PRO B CA 1
ATOM 3735 C C . PRO B 1 42 ? 16.175 65.697 40.936 1.00 36.32 41 PRO B C 1
ATOM 3736 O O . PRO B 1 42 ? 16.688 66.730 41.384 1.00 36.21 41 PRO B O 1
ATOM 3740 N N . ALA B 1 43 ? 15.220 65.693 40.016 1.00 35.09 42 ALA B N 1
ATOM 3741 C CA . ALA B 1 43 ? 14.671 66.941 39.477 1.00 34.29 42 ALA B CA 1
ATOM 3742 C C . ALA B 1 43 ? 13.744 67.642 40.488 1.00 34.38 42 ALA B C 1
ATOM 3743 O O . ALA B 1 43 ? 13.199 67.024 41.405 1.00 31.80 42 ALA B O 1
ATOM 3745 N N . LYS B 1 44 ? 13.557 68.937 40.267 1.00 36.16 43 LYS B N 1
ATOM 3746 C CA . LYS B 1 44 ? 12.632 69.780 41.028 1.00 38.26 43 LYS B CA 1
ATOM 3747 C C . LYS B 1 44 ? 11.304 69.639 40.269 1.00 36.82 43 LYS B C 1
ATOM 3748 O O . LYS B 1 44 ? 11.121 70.300 39.234 1.00 36.97 43 LYS B O 1
ATOM 3754 N N . ILE B 1 45 ? 10.424 68.740 40.740 1.00 35.34 44 ILE B N 1
ATOM 3755 C CA . ILE B 1 45 ? 9.104 68.495 40.104 1.00 34.72 44 ILE B CA 1
ATOM 3756 C C . ILE B 1 45 ? 8.003 69.167 40.960 1.00 34.18 44 ILE B C 1
ATOM 3757 O O . ILE B 1 45 ? 7.775 68.776 42.101 1.00 34.98 44 ILE B O 1
ATOM 3762 N N . ASP B 1 46 ? 7.332 70.168 40.400 1.00 33.67 45 ASP B N 1
ATOM 3763 C CA . ASP B 1 46 ? 6.354 70.979 41.161 1.00 33.91 45 ASP B CA 1
ATOM 3764 C C . ASP B 1 46 ? 5.190 70.228 41.786 1.00 32.72 45 ASP B C 1
ATOM 3765 O O . ASP B 1 46 ? 4.916 70.464 42.972 1.00 33.48 45 ASP B O 1
ATOM 3770 N N . ALA B 1 47 ? 4.546 69.329 41.024 1.00 30.29 46 ALA B N 1
ATOM 3771 C CA . ALA B 1 47 ? 3.436 68.513 41.544 1.00 29.13 46 ALA B CA 1
ATOM 3772 C C . ALA B 1 47 ? 3.886 67.654 42.748 1.00 29.90 46 ALA B C 1
ATOM 3773 O O . ALA B 1 47 ? 3.122 67.500 43.710 1.00 30.69 46 ALA B O 1
ATOM 3775 N N . VAL B 1 48 ? 5.128 67.163 42.704 1.00 30.16 47 VAL B N 1
ATOM 3776 C CA . VAL B 1 48 ? 5.736 66.387 43.784 1.00 31.10 47 VAL B CA 1
ATOM 3777 C C . VAL B 1 48 ? 5.929 67.239 45.046 1.00 31.52 47 VAL B C 1
ATOM 3778 O O . VAL B 1 48 ? 5.522 66.844 46.131 1.00 30.93 47 VAL B O 1
ATOM 3782 N N . ASN B 1 49 ? 6.549 68.402 44.896 1.00 31.71 48 ASN B N 1
ATOM 3783 C CA . ASN B 1 49 ? 6.778 69.293 46.031 1.00 31.32 48 ASN B CA 1
ATOM 3784 C C . ASN B 1 49 ? 5.512 69.855 46.666 1.00 32.36 48 ASN B C 1
ATOM 3785 O O . ASN B 1 49 ? 5.509 70.103 47.876 1.00 32.59 48 ASN B O 1
ATOM 3790 N N . GLU B 1 50 ? 4.454 70.060 45.869 1.00 33.22 49 GLU B N 1
ATOM 3791 C CA . GLU B 1 50 ? 3.143 70.489 46.411 1.00 34.07 49 GLU B CA 1
ATOM 3792 C C . GLU B 1 50 ? 2.556 69.432 47.359 1.00 33.49 49 GLU B C 1
ATOM 3793 O O . GLU B 1 50 ? 1.954 69.814 48.382 1.00 33.89 49 GLU B O 1
ATOM 3799 N N . LEU B 1 51 ? 2.724 68.140 47.017 1.00 31.43 50 LEU B N 1
ATOM 3800 C CA . LEU B 1 51 ? 2.258 67.031 47.869 1.00 32.01 50 LEU B CA 1
ATOM 3801 C C . LEU B 1 51 ? 3.084 66.929 49.156 1.00 32.17 50 LEU B C 1
ATOM 3802 O O . LEU B 1 51 ? 2.526 66.691 50.242 1.00 32.14 50 LEU B O 1
ATOM 3807 N N . PHE B 1 52 ? 4.401 67.056 49.015 1.00 32.02 51 PHE B N 1
ATOM 3808 C CA . PHE B 1 52 ? 5.300 67.050 50.174 1.00 32.52 51 PHE B CA 1
ATOM 3809 C C . PHE B 1 52 ? 5.056 68.220 51.135 1.00 32.09 51 PHE B C 1
ATOM 3810 O O . PHE B 1 52 ? 5.104 68.022 52.347 1.00 30.70 51 PHE B O 1
ATOM 3818 N N . LEU B 1 53 ? 4.764 69.411 50.601 1.00 32.48 52 LEU B N 1
ATOM 3819 C CA . LEU B 1 53 ? 4.455 70.574 51.462 1.00 32.89 52 LEU B CA 1
ATOM 3820 C C . LEU B 1 53 ? 3.116 70.379 52.239 1.00 32.42 52 LEU B C 1
ATOM 3821 O O . LEU B 1 53 ? 3.013 70.704 53.417 1.00 32.69 52 LEU B O 1
ATOM 3826 N N . GLU B 1 54 ? 2.119 69.808 51.575 1.00 32.66 53 GLU B N 1
ATOM 3827 C CA . GLU B 1 54 ? 0.828 69.460 52.201 1.00 31.83 53 GLU B CA 1
ATOM 3828 C C . GLU B 1 54 ? 1.032 68.443 53.321 1.00 30.99 53 GLU B C 1
ATOM 3829 O O . GLU B 1 54 ? 0.528 68.630 54.424 1.00 31.00 53 GLU B O 1
ATOM 3835 N N . THR B 1 55 ? 1.758 67.363 53.031 1.00 31.07 54 THR B N 1
ATOM 3836 C CA . THR B 1 55 ? 2.029 66.321 54.042 1.00 30.23 54 THR B CA 1
ATOM 3837 C C . THR B 1 55 ? 2.790 66.933 55.244 1.00 30.19 54 THR B C 1
ATOM 3838 O O . THR B 1 55 ? 2.378 66.744 56.401 1.00 30.64 54 THR B O 1
ATOM 3842 N N . TYR B 1 56 ? 3.816 67.740 54.946 1.00 29.07 55 TYR B N 1
ATOM 3843 C CA . TYR B 1 56 ? 4.626 68.466 55.953 1.00 29.35 55 TYR B CA 1
ATOM 3844 C C . TYR B 1 56 ? 3.804 69.325 56.927 1.00 30.36 55 TYR B C 1
ATOM 3845 O O . TYR B 1 56 ? 3.985 69.260 58.147 1.00 29.39 55 TYR B O 1
ATOM 3854 N N . LYS B 1 57 ? 2.928 70.148 56.350 1.00 31.75 56 LYS B N 1
ATOM 3855 C CA . LYS B 1 57 ? 2.030 71.003 57.120 1.00 32.07 56 LYS B CA 1
ATOM 3856 C C . LYS B 1 57 ? 1.087 70.180 57.985 1.00 31.30 56 LYS B C 1
ATOM 3857 O O . LYS B 1 57 ? 0.922 70.504 59.171 1.00 31.61 56 LYS B O 1
ATOM 3863 N N . ALA B 1 58 ? 0.486 69.137 57.391 1.00 29.94 57 ALA B N 1
ATOM 3864 C CA . ALA B 1 58 ? -0.447 68.239 58.101 1.00 30.59 57 ALA B CA 1
ATOM 3865 C C . ALA B 1 58 ? 0.199 67.587 59.336 1.00 31.39 57 ALA B C 1
ATOM 3866 O O . ALA B 1 58 ? -0.450 67.478 60.378 1.00 31.93 57 ALA B O 1
ATOM 3868 N N . LEU B 1 59 ? 1.474 67.194 59.220 1.00 31.98 58 LEU B N 1
ATOM 3869 C CA . LEU B 1 59 ? 2.212 66.591 60.348 1.00 32.47 58 LEU B CA 1
ATOM 3870 C C . LEU B 1 59 ? 2.440 67.548 61.517 1.00 32.46 58 LEU B C 1
ATOM 3871 O O . LEU B 1 59 ? 2.634 67.086 62.624 1.00 32.49 58 LEU B O 1
ATOM 3876 N N . GLY B 1 60 ? 2.426 68.854 61.255 1.00 32.73 59 GLY B N 1
ATOM 3877 C CA . GLY B 1 60 ? 2.558 69.884 62.278 1.00 33.17 59 GLY B CA 1
ATOM 3878 C C . GLY B 1 60 ? 1.245 70.462 62.787 1.00 33.10 59 GLY B C 1
ATOM 3879 O O . GLY B 1 60 ? 1.285 71.254 63.699 1.00 33.25 59 GLY B O 1
ATOM 3880 N N . ASN B 1 61 ? 0.104 70.052 62.215 1.00 34.36 60 ASN B N 1
ATOM 3881 C CA . ASN B 1 61 ? -1.257 70.511 62.588 1.00 34.82 60 ASN B CA 1
ATOM 3882 C C . ASN B 1 61 ? -2.178 69.430 63.206 1.00 34.64 60 ASN B C 1
ATOM 3883 O O . ASN B 1 61 ? -3.317 69.732 63.535 1.00 34.15 60 ASN B O 1
ATOM 3888 N N . ASP B 1 62 ? -1.693 68.197 63.393 1.00 34.33 61 ASP B N 1
ATOM 3889 C CA . ASP B 1 62 ? -2.529 67.106 63.959 1.00 34.42 61 ASP B CA 1
ATOM 3890 C C . ASP B 1 62 ? -2.434 66.951 65.479 1.00 34.85 61 ASP B C 1
ATOM 3891 O O . ASP B 1 62 ? -2.862 65.947 66.020 1.00 35.49 61 ASP B O 1
ATOM 3896 N N . ASN B 1 63 ? -1.833 67.930 66.147 1.00 35.26 62 ASN B N 1
ATOM 3897 C CA . ASN B 1 63 ? -1.740 67.971 67.600 1.00 35.23 62 ASN B CA 1
ATOM 3898 C C . ASN B 1 63 ? -3.127 68.166 68.227 1.00 36.70 62 ASN B C 1
ATOM 3899 O O . ASN B 1 63 ? -4.032 68.714 67.582 1.00 36.41 62 ASN B O 1
ATOM 3904 N N . ASP B 1 64 ? -3.287 67.733 69.482 1.00 37.89 63 ASP B N 1
ATOM 3905 C CA . ASP B 1 64 ? -4.534 67.993 70.245 1.00 38.17 63 ASP B CA 1
ATOM 3906 C C . ASP B 1 64 ? -4.581 69.475 70.616 1.00 37.33 63 ASP B C 1
ATOM 3907 O O . ASP B 1 64 ? -3.535 70.128 70.684 1.00 37.12 63 ASP B O 1
ATOM 3912 N N . THR B 1 65 ? -5.785 69.996 70.851 1.00 36.66 64 THR B N 1
ATOM 3913 C CA . THR B 1 65 ? -5.994 71.423 71.138 1.00 36.28 64 THR B CA 1
ATOM 3914 C C . THR B 1 65 ? -5.106 71.946 72.293 1.00 37.89 64 THR B C 1
ATOM 3915 O O . THR B 1 65 ? -5.026 71.315 73.354 1.00 36.69 64 THR B O 1
ATOM 3919 N N . GLY B 1 66 ? -4.397 73.052 72.021 1.00 40.48 65 GLY B N 1
ATOM 3920 C CA . GLY B 1 66 ? -3.459 73.704 72.953 1.00 42.86 65 GLY B CA 1
ATOM 3921 C C . GLY B 1 66 ? -2.259 72.887 73.455 1.00 45.03 65 GLY B C 1
ATOM 3922 O O . GLY B 1 66 ? -1.623 73.271 74.453 1.00 45.55 65 GLY B O 1
ATOM 3923 N N . LYS B 1 67 ? -1.929 71.790 72.759 1.00 46.89 66 LYS B N 1
ATOM 3924 C CA . LYS B 1 67 ? -0.871 70.844 73.164 1.00 48.31 66 LYS B CA 1
ATOM 3925 C C . LYS B 1 67 ? 0.222 70.668 72.079 1.00 48.32 66 LYS B C 1
ATOM 3926 O O . LYS B 1 67 ? -0.002 70.891 70.882 1.00 48.55 66 LYS B O 1
ATOM 3932 N N . ALA B 1 68 ? 1.419 70.296 72.538 1.00 48.17 67 ALA B N 1
ATOM 3933 C CA . ALA B 1 68 ? 2.625 70.201 71.688 1.00 46.88 67 ALA B CA 1
ATOM 3934 C C . ALA B 1 68 ? 2.667 69.006 70.715 1.00 44.34 67 ALA B C 1
ATOM 3935 O O . ALA B 1 68 ? 3.161 69.147 69.592 1.00 45.42 67 ALA B O 1
ATOM 3937 N N . ASN B 1 69 ? 2.107 67.878 71.164 1.00 41.08 68 ASN B N 1
ATOM 3938 C CA . ASN B 1 69 ? 2.058 66.548 70.501 1.00 38.63 68 ASN B CA 1
ATOM 3939 C C . ASN B 1 69 ? 1.697 66.311 68.991 1.00 36.89 68 ASN B C 1
ATOM 3940 O O . ASN B 1 69 ? 1.018 65.330 68.678 1.00 37.28 68 ASN B O 1
ATOM 3945 N N . SER B 1 70 ? 2.176 67.138 68.063 1.00 35.13 69 SER B N 1
ATOM 3946 C CA . SER B 1 70 ? 1.949 66.897 66.622 1.00 34.27 69 SER B CA 1
ATOM 3947 C C . SER B 1 70 ? 2.835 65.716 66.160 1.00 33.22 69 SER B C 1
ATOM 3948 O O . SER B 1 70 ? 3.802 65.372 66.816 1.00 32.37 69 SER B O 1
ATOM 3951 N N . SER B 1 71 ? 2.482 65.083 65.049 1.00 32.88 70 SER B N 1
ATOM 3952 C CA . SER B 1 71 ? 3.282 63.969 64.495 1.00 32.15 70 SER B CA 1
ATOM 3953 C C . SER B 1 71 ? 4.710 64.417 64.203 1.00 31.70 70 SER B C 1
ATOM 3954 O O . SER B 1 71 ? 5.647 63.692 64.536 1.00 30.90 70 SER B O 1
ATOM 3957 N N . ALA B 1 72 ? 4.856 65.634 63.647 1.00 31.60 71 ALA B N 1
ATOM 3958 C CA . ALA B 1 72 ? 6.171 66.242 63.360 1.00 31.51 71 ALA B CA 1
ATOM 3959 C C . ALA B 1 72 ? 7.035 66.280 64.626 1.00 31.68 71 ALA B C 1
ATOM 3960 O O . ALA B 1 72 ? 8.176 65.826 64.587 1.00 31.00 71 ALA B O 1
ATOM 3962 N N . ILE B 1 73 ? 6.464 66.767 65.740 1.00 32.31 72 ILE B N 1
ATOM 3963 C CA . ILE B 1 73 ? 7.161 66.802 67.037 1.00 32.41 72 ILE B CA 1
ATOM 3964 C C . ILE B 1 73 ? 7.471 65.428 67.607 1.00 33.13 72 ILE B C 1
ATOM 3965 O O . ILE B 1 73 ? 8.547 65.263 68.191 1.00 34.56 72 ILE B O 1
ATOM 3970 N N . ILE B 1 74 ? 6.574 64.450 67.454 1.00 32.95 73 ILE B N 1
ATOM 3971 C CA . ILE B 1 74 ? 6.818 63.108 68.034 1.00 33.53 73 ILE B CA 1
ATOM 3972 C C . ILE B 1 74 ? 7.998 62.418 67.324 1.00 33.70 73 ILE B C 1
ATOM 3973 O O . ILE B 1 74 ? 8.860 61.821 67.977 1.00 34.63 73 ILE B O 1
ATOM 3978 N N . SER B 1 75 ? 8.029 62.550 66.005 1.00 33.38 74 SER B N 1
ATOM 3979 C CA . SER B 1 75 ? 9.084 62.008 65.155 1.00 34.87 74 SER B CA 1
ATOM 3980 C C . SER B 1 75 ? 10.443 62.700 65.449 1.00 34.46 74 SER B C 1
ATOM 3981 O O . SER B 1 75 ? 11.445 62.049 65.559 1.00 33.34 74 SER B O 1
ATOM 3992 N N . ALA B 1 77 ? 11.311 64.448 68.336 1.00 31.64 76 ALA B N 1
ATOM 3993 C CA . ALA B 1 77 ? 11.657 64.329 69.736 1.00 30.75 76 ALA B CA 1
ATOM 3994 C C . ALA B 1 77 ? 12.029 62.979 70.266 1.00 30.66 76 ALA B C 1
ATOM 3995 O O . ALA B 1 77 ? 12.435 62.912 71.423 1.00 31.41 76 ALA B O 1
ATOM 3997 N N . ASN B 1 78 ? 11.946 61.923 69.452 1.00 30.82 77 ASN B N 1
ATOM 3998 C CA . ASN B 1 78 ? 12.241 60.553 69.893 1.00 31.09 77 ASN B CA 1
ATOM 3999 C C . ASN B 1 78 ? 13.106 59.736 68.952 1.00 31.53 77 ASN B C 1
ATOM 4000 O O . ASN B 1 78 ? 12.959 59.831 67.727 1.00 31.80 77 ASN B O 1
ATOM 4005 N N . TYR B 1 79 ? 13.972 58.900 69.525 1.00 31.42 78 TYR B N 1
ATOM 4006 C CA . TYR B 1 79 ? 14.743 57.954 68.736 1.00 31.05 78 TYR B CA 1
ATOM 4007 C C . TYR B 1 79 ? 13.783 56.891 68.222 1.00 31.35 78 TYR B C 1
ATOM 4008 O O . TYR B 1 79 ? 12.892 56.479 68.963 1.00 31.53 78 TYR B O 1
ATOM 4017 N N . SER B 1 80 ? 13.978 56.428 66.987 1.00 31.86 79 SER B N 1
ATOM 4018 C CA . SER B 1 80 ? 13.237 55.261 66.516 1.00 32.95 79 SER B CA 1
ATOM 4019 C C . SER B 1 80 ? 13.929 54.029 67.116 1.00 33.44 79 SER B C 1
ATOM 4020 O O . SER B 1 80 ? 15.008 54.127 67.728 1.00 33.89 79 SER B O 1
ATOM 4023 N N . ASN B 1 81 ? 13.305 52.877 66.937 1.00 34.22 80 ASN B N 1
ATOM 4024 C CA . ASN B 1 81 ? 13.953 51.609 67.258 1.00 35.87 80 ASN B CA 1
ATOM 4025 C C . ASN B 1 81 ? 15.162 51.470 66.251 1.00 34.78 80 ASN B C 1
ATOM 4026 O O . ASN B 1 81 ? 15.103 52.029 65.140 1.00 33.94 80 ASN B O 1
ATOM 4031 N N . PRO B 1 82 ? 16.255 50.774 66.629 1.00 33.33 81 PRO B N 1
ATOM 4032 C CA . PRO B 1 82 ? 17.410 50.621 65.707 1.00 32.95 81 PRO B CA 1
ATOM 4033 C C . PRO B 1 82 ? 17.107 50.050 64.308 1.00 32.43 81 PRO B C 1
ATOM 4034 O O . PRO B 1 82 ? 17.812 50.368 63.340 1.00 30.66 81 PRO B O 1
ATOM 4038 N N . GLN B 1 83 ? 16.077 49.210 64.230 1.00 31.88 82 GLN B N 1
ATOM 4039 C CA . GLN B 1 83 ? 15.593 48.640 62.970 1.00 31.53 82 GLN B CA 1
ATOM 4040 C C . GLN B 1 83 ? 14.944 49.712 62.072 1.00 32.51 82 GLN B C 1
ATOM 4041 O O . GLN B 1 83 ? 14.928 49.564 60.857 1.00 31.03 82 GLN B O 1
ATOM 4047 N N . GLY B 1 84 ? 14.388 50.763 62.688 1.00 33.82 83 GLY B N 1
ATOM 4048 C CA . GLY B 1 84 ? 13.770 51.885 61.991 1.00 34.99 83 GLY B CA 1
ATOM 4049 C C . GLY B 1 84 ? 12.369 52.223 62.482 1.00 36.42 83 GLY B C 1
ATOM 4050 O O . GLY B 1 84 ? 11.740 51.446 63.211 1.00 36.92 83 GLY B O 1
ATOM 4051 N N . ASP B 1 85 ? 11.894 53.398 62.065 1.00 37.60 84 ASP B N 1
ATOM 4052 C CA . ASP B 1 85 ? 10.542 53.908 62.381 1.00 38.33 84 ASP B CA 1
ATOM 4053 C C . ASP B 1 85 ? 9.481 52.802 62.264 1.00 38.22 84 ASP B C 1
ATOM 4054 O O . ASP B 1 85 ? 9.263 52.265 61.176 1.00 39.16 84 ASP B O 1
ATOM 4059 N N . SER B 1 86 ? 8.853 52.460 63.388 1.00 37.95 85 SER B N 1
ATOM 4060 C CA . SER B 1 86 ? 7.850 51.370 63.463 1.00 37.76 85 SER B CA 1
ATOM 4061 C C . SER B 1 86 ? 6.625 51.591 62.577 1.00 36.65 85 SER B C 1
ATOM 4062 O O . SER B 1 86 ? 6.218 50.687 61.843 1.00 37.38 85 SER B O 1
ATOM 4065 N N . ALA B 1 87 ? 6.046 52.790 62.660 1.00 34.40 86 ALA B N 1
ATOM 4066 C CA . ALA B 1 87 ? 4.870 53.139 61.868 1.00 34.47 86 ALA B CA 1
ATOM 4067 C C . ALA B 1 87 ? 5.146 53.020 60.347 1.00 33.68 86 ALA B C 1
ATOM 4068 O O . ALA B 1 87 ? 4.305 52.481 59.602 1.00 32.82 86 ALA B O 1
ATOM 4070 N N . PHE B 1 88 ? 6.315 53.506 59.919 1.00 32.59 87 PHE B N 1
ATOM 4071 C CA . PHE B 1 88 ? 6.699 53.456 58.504 1.00 33.61 87 PHE B CA 1
ATOM 4072 C C . PHE B 1 88 ? 6.882 51.994 58.062 1.00 34.33 87 PHE B C 1
ATOM 4073 O O . PHE B 1 88 ? 6.377 51.614 56.999 1.00 32.60 87 PHE B O 1
ATOM 4081 N N . ILE B 1 89 ? 7.537 51.182 58.913 1.00 34.93 88 ILE B N 1
ATOM 4082 C CA . ILE B 1 89 ? 7.703 49.743 58.654 1.00 35.44 88 ILE B CA 1
ATOM 4083 C C . ILE B 1 89 ? 6.337 49.043 58.523 1.00 35.91 88 ILE B C 1
ATOM 4084 O O . ILE B 1 89 ? 6.142 48.309 57.554 1.00 36.89 88 ILE B O 1
ATOM 4089 N N . ASP B 1 90 ? 5.411 49.294 59.458 1.00 35.67 89 ASP B N 1
ATOM 4090 C CA . ASP B 1 90 ? 4.068 48.709 59.397 1.00 36.12 89 ASP B CA 1
ATOM 4091 C C . ASP B 1 90 ? 3.318 49.158 58.146 1.00 35.98 89 ASP B C 1
ATOM 4092 O O . ASP B 1 90 ? 2.645 48.339 57.506 1.00 37.74 89 ASP B O 1
ATOM 4097 N N . ALA B 1 91 ? 3.432 50.436 57.797 1.00 34.80 90 ALA B N 1
ATOM 4098 C CA . ALA B 1 91 ? 2.811 50.954 56.587 1.00 34.47 90 ALA B CA 1
ATOM 4099 C C . ALA B 1 91 ? 3.372 50.225 55.347 1.00 34.96 90 ALA B C 1
ATOM 4100 O O . ALA B 1 91 ? 2.596 49.809 54.464 1.00 35.17 90 ALA B O 1
ATOM 4102 N N . LEU B 1 92 ? 4.705 50.051 55.314 1.00 33.93 91 LEU B N 1
ATOM 4103 C CA . LEU B 1 92 ? 5.401 49.353 54.213 1.00 33.00 91 LEU B CA 1
ATOM 4104 C C . LEU B 1 92 ? 4.970 47.876 54.085 1.00 33.22 91 LEU B C 1
ATOM 4105 O O . LEU B 1 92 ? 4.722 47.399 52.975 1.00 34.30 91 LEU B O 1
ATOM 4110 N N . VAL B 1 93 ? 4.861 47.175 55.208 1.00 33.27 92 VAL B N 1
ATOM 4111 C CA . VAL B 1 93 ? 4.338 45.777 55.247 1.00 33.09 92 VAL B CA 1
ATOM 4112 C C . VAL B 1 93 ? 2.937 45.678 54.572 1.00 33.76 92 VAL B C 1
ATOM 4113 O O . VAL B 1 93 ? 2.708 44.837 53.679 1.00 33.85 92 VAL B O 1
ATOM 4117 N N . GLY B 1 94 ? 2.024 46.558 54.999 1.00 34.26 93 GLY B N 1
ATOM 4118 C CA . GLY B 1 94 ? 0.677 46.630 54.441 1.00 33.03 93 GLY B CA 1
ATOM 4119 C C . GLY B 1 94 ? 0.716 46.908 52.955 1.00 33.05 93 GLY B C 1
ATOM 4120 O O . GLY B 1 94 ? 0.086 46.192 52.192 1.00 33.50 93 GLY B O 1
ATOM 4121 N N . PHE B 1 95 ? 1.484 47.925 52.555 1.00 33.47 94 PHE B N 1
ATOM 4122 C CA . PHE B 1 95 ? 1.675 48.303 51.149 1.00 34.22 94 PHE B CA 1
ATOM 4123 C C . PHE B 1 95 ? 2.172 47.126 50.316 1.00 34.63 94 PHE B C 1
ATOM 4124 O O . PHE B 1 95 ? 1.459 46.671 49.424 1.00 34.45 94 PHE B O 1
ATOM 4132 N N . PHE B 1 96 ? 3.363 46.608 50.626 1.00 35.29 95 PHE B N 1
ATOM 4133 C CA . PHE B 1 96 ? 3.909 45.452 49.859 1.00 36.26 95 PHE B CA 1
ATOM 4134 C C . PHE B 1 96 ? 2.978 44.208 49.821 1.00 36.63 95 PHE B C 1
ATOM 4135 O O . PHE B 1 96 ? 2.844 43.591 48.752 1.00 36.94 95 PHE B O 1
ATOM 4143 N N . ASN B 1 97 ? 2.340 43.868 50.947 1.00 36.22 96 ASN B N 1
ATOM 4144 C CA . ASN B 1 97 ? 1.393 42.721 50.992 1.00 37.05 96 ASN B CA 1
ATOM 4145 C C . ASN B 1 97 ? 0.108 42.953 50.170 1.00 37.65 96 ASN B C 1
ATOM 4146 O O . ASN B 1 97 ? -0.400 42.013 49.581 1.00 38.99 96 ASN B O 1
ATOM 4151 N N . ARG B 1 98 ? -0.401 44.187 50.127 1.00 38.82 97 ARG B N 1
ATOM 4152 C CA . ARG B 1 98 ? -1.553 44.538 49.278 1.00 38.82 97 ARG B CA 1
ATOM 4153 C C . ARG B 1 98 ? -1.204 44.406 47.812 1.00 39.30 97 ARG B C 1
ATOM 4154 O O . ARG B 1 98 ? -1.985 43.859 47.048 1.00 40.36 97 ARG B O 1
ATOM 4162 N N . HIS B 1 99 ? -0.055 44.957 47.425 1.00 39.45 98 HIS B N 1
ATOM 4163 C CA . HIS B 1 99 ? 0.352 45.004 46.021 1.00 40.01 98 HIS B CA 1
ATOM 4164 C C . HIS B 1 99 ? 1.027 43.748 45.441 1.00 40.33 98 HIS B C 1
ATOM 4165 O O . HIS B 1 99 ? 0.900 43.527 44.238 1.00 40.38 98 HIS B O 1
ATOM 4172 N N . TYR B 1 100 ? 1.720 42.941 46.255 1.00 40.31 99 TYR B N 1
ATOM 4173 C CA . TYR B 1 100 ? 2.465 41.763 45.744 1.00 40.67 99 TYR B CA 1
ATOM 4174 C C . TYR B 1 100 ? 2.219 40.407 46.428 1.00 41.03 99 TYR B C 1
ATOM 4175 O O . TYR B 1 100 ? 2.676 39.392 45.915 1.00 42.03 99 TYR B O 1
ATOM 4184 N N . ASP B 1 101 ? 1.536 40.370 47.564 1.00 41.62 100 ASP B N 1
ATOM 4185 C CA . ASP B 1 101 ? 1.230 39.098 48.253 1.00 43.15 100 ASP B CA 1
ATOM 4186 C C . ASP B 1 101 ? 2.512 38.283 48.630 1.00 41.75 100 ASP B C 1
ATOM 4187 O O . ASP B 1 101 ? 2.618 37.084 48.382 1.00 41.82 100 ASP B O 1
ATOM 4192 N N . TRP B 1 102 ? 3.494 38.980 49.195 1.00 40.38 101 TRP B N 1
ATOM 4193 C CA . TRP B 1 102 ? 4.739 38.360 49.662 1.00 38.19 101 TRP B CA 1
ATOM 4194 C C . TRP B 1 102 ? 4.643 37.812 51.101 1.00 37.10 101 TRP B C 1
ATOM 4195 O O . TRP B 1 102 ? 5.563 37.124 51.528 1.00 37.79 101 TRP B O 1
ATOM 4206 N N . ASN B 1 103 ? 3.555 38.111 51.820 1.00 36.19 102 ASN B N 1
ATOM 4207 C CA A ASN B 1 103 ? 3.350 37.662 53.211 0.50 36.09 102 ASN B CA 1
ATOM 4208 C CA B ASN B 1 103 ? 3.355 37.667 53.207 0.50 35.96 102 ASN B CA 1
ATOM 4209 C C . ASN B 1 103 ? 4.486 38.146 54.128 1.00 35.67 102 ASN B C 1
ATOM 4210 O O . ASN B 1 103 ? 5.037 37.385 54.935 1.00 35.30 102 ASN B O 1
ATOM 4219 N N . LEU B 1 104 ? 4.852 39.423 53.979 1.00 35.36 103 LEU B N 1
ATOM 4220 C CA . LEU B 1 104 ? 5.876 40.019 54.843 1.00 35.33 103 LEU B CA 1
ATOM 4221 C C . LEU B 1 104 ? 5.254 40.311 56.203 1.00 34.89 103 LEU B C 1
ATOM 4222 O O . LEU B 1 104 ? 4.018 40.376 56.332 1.00 33.89 103 LEU B O 1
ATOM 4227 N N . THR B 1 105 ? 6.132 40.422 57.200 1.00 34.72 104 THR B N 1
ATOM 4228 C CA . THR B 1 105 ? 5.802 40.927 58.541 1.00 34.65 104 THR B CA 1
ATOM 4229 C C . THR B 1 105 ? 6.851 42.009 58.814 1.00 35.29 104 THR B C 1
ATOM 4230 O O . THR B 1 105 ? 7.764 42.229 57.995 1.00 34.49 104 THR B O 1
ATOM 4234 N N . SER B 1 106 ? 6.724 42.693 59.951 1.00 35.99 105 SER B N 1
ATOM 4235 C CA . SER B 1 106 ? 7.676 43.762 60.299 1.00 36.05 105 SER B CA 1
ATOM 4236 C C . SER B 1 106 ? 9.126 43.272 60.459 1.00 36.21 105 SER B C 1
ATOM 4237 O O . SER B 1 106 ? 10.060 44.052 60.274 1.00 36.84 105 SER B O 1
ATOM 4240 N N . GLU B 1 107 ? 9.311 41.980 60.740 1.00 36.67 106 GLU B N 1
ATOM 4241 C CA . GLU B 1 107 ? 10.646 41.373 60.797 1.00 36.88 106 GLU B CA 1
ATOM 4242 C C . GLU B 1 107 ? 11.415 41.418 59.453 1.00 35.66 106 GLU B C 1
ATOM 4243 O O . GLU B 1 107 ? 12.630 41.255 59.460 1.00 35.30 106 GLU B O 1
ATOM 4249 N N . ASN B 1 108 ? 10.706 41.603 58.327 1.00 34.22 107 ASN B N 1
ATOM 4250 C CA . ASN B 1 108 ? 11.288 41.651 56.974 1.00 32.75 107 ASN B CA 1
ATOM 4251 C C . ASN B 1 108 ? 11.740 43.007 56.436 1.00 32.13 107 ASN B C 1
ATOM 4252 O O . ASN B 1 108 ? 12.221 43.059 55.318 1.00 31.97 107 ASN B O 1
ATOM 4257 N N . ILE B 1 109 ? 11.630 44.085 57.220 1.00 31.57 108 ILE B N 1
ATOM 4258 C CA . ILE B 1 109 ? 12.007 45.426 56.753 1.00 30.51 108 ILE B CA 1
ATOM 4259 C C . ILE B 1 109 ? 12.818 46.214 57.768 1.00 30.20 108 ILE B C 1
ATOM 4260 O O . ILE B 1 109 ? 12.480 46.230 58.957 1.00 29.31 108 ILE B O 1
ATOM 4265 N N . ALA B 1 110 ? 13.865 46.874 57.275 1.00 30.03 109 ALA B N 1
ATOM 4266 C CA . ALA B 1 110 ? 14.698 47.777 58.072 1.00 30.44 109 ALA B CA 1
ATOM 4267 C C . ALA B 1 110 ? 14.887 49.080 57.312 1.00 30.64 109 ALA B C 1
ATOM 4268 O O . ALA B 1 110 ? 14.717 49.126 56.084 1.00 31.01 109 ALA B O 1
ATOM 4270 N N . LEU B 1 111 ? 15.255 50.122 58.050 1.00 31.29 110 LEU B N 1
ATOM 4271 C CA . LEU B 1 111 ? 15.549 51.440 57.505 1.00 30.77 110 LEU B CA 1
ATOM 4272 C C . LEU B 1 111 ? 17.007 51.747 57.763 1.00 31.04 110 LEU B C 1
ATOM 4273 O O . LEU B 1 111 ? 17.550 51.324 58.787 1.00 30.83 110 LEU B O 1
ATOM 4278 N N . THR B 1 112 ? 17.621 52.488 56.830 1.00 32.02 111 THR B N 1
ATOM 4279 C CA . THR B 1 112 ? 19.021 52.942 56.904 1.00 32.50 111 THR B CA 1
ATOM 4280 C C . THR B 1 112 ? 19.104 54.431 56.523 1.00 33.08 111 THR B C 1
ATOM 4281 O O . THR B 1 112 ? 18.140 54.984 56.017 1.00 33.47 111 THR B O 1
ATOM 4285 N N . ASN B 1 113 ? 20.251 55.065 56.749 1.00 33.16 112 ASN B N 1
ATOM 4286 C CA . ASN B 1 113 ? 20.455 56.482 56.390 1.00 33.34 112 ASN B CA 1
ATOM 4287 C C . ASN B 1 113 ? 20.764 56.654 54.900 1.00 32.67 112 ASN B C 1
ATOM 4288 O O . ASN B 1 113 ? 21.846 57.098 54.522 1.00 31.09 112 ASN B O 1
ATOM 4293 N N . GLY B 1 114 ? 19.749 56.366 54.084 1.00 31.98 113 GLY B N 1
ATOM 4294 C CA . GLY B 1 114 ? 19.852 56.311 52.618 1.00 32.47 113 GLY B CA 1
ATOM 4295 C C . GLY B 1 114 ? 20.271 54.901 52.194 1.00 32.90 113 GLY B C 1
ATOM 4296 O O . GLY B 1 114 ? 20.831 54.149 53.015 1.00 33.03 113 GLY B O 1
ATOM 4297 N N A SER B 1 115 ? 19.980 54.531 50.943 0.50 33.11 114 SER B N 1
ATOM 4298 N N B SER B 1 115 ? 19.976 54.519 50.948 0.50 32.83 114 SER B N 1
ATOM 4299 C CA A SER B 1 115 ? 20.395 53.232 50.383 0.50 33.21 114 SER B CA 1
ATOM 4300 C CA B SER B 1 115 ? 20.374 53.199 50.428 0.50 32.70 114 SER B CA 1
ATOM 4301 C C A SER B 1 115 ? 21.902 53.014 50.442 0.50 33.50 114 SER B C 1
ATOM 4302 C C B SER B 1 115 ? 21.901 53.005 50.425 0.50 33.22 114 SER B C 1
ATOM 4303 O O A SER B 1 115 ? 22.342 51.875 50.607 0.50 33.12 114 SER B O 1
ATOM 4304 O O B SER B 1 115 ? 22.353 51.866 50.553 0.50 32.85 114 SER B O 1
ATOM 4309 N N . GLN B 1 116 ? 22.668 54.108 50.331 1.00 33.23 115 GLN B N 1
ATOM 4310 C CA . GLN B 1 116 ? 24.135 54.082 50.404 1.00 33.31 115 GLN B CA 1
ATOM 4311 C C . GLN B 1 116 ? 24.625 53.435 51.695 1.00 34.86 115 GLN B C 1
ATOM 4312 O O . GLN B 1 116 ? 25.560 52.629 51.671 1.00 36.54 115 GLN B O 1
ATOM 4318 N N . ASN B 1 117 ? 23.956 53.770 52.797 1.00 35.37 116 ASN B N 1
ATOM 4319 C CA . ASN B 1 117 ? 24.195 53.184 54.116 1.00 35.24 116 ASN B CA 1
ATOM 4320 C C . ASN B 1 117 ? 23.839 51.689 54.102 1.00 33.81 116 ASN B C 1
ATOM 4321 O O . ASN B 1 117 ? 24.561 50.880 54.689 1.00 33.31 116 ASN B O 1
ATOM 4326 N N . ALA B 1 118 ? 22.759 51.327 53.404 1.00 32.75 117 ALA B N 1
ATOM 4327 C CA . ALA B 1 118 ? 22.376 49.923 53.208 1.00 32.69 117 ALA B CA 1
ATOM 4328 C C . ALA B 1 118 ? 23.423 49.115 52.426 1.00 33.27 117 ALA B C 1
ATOM 4329 O O . ALA B 1 118 ? 23.606 47.949 52.716 1.00 34.20 117 ALA B O 1
ATOM 4331 N N . PHE B 1 119 ? 24.100 49.715 51.446 1.00 33.98 118 PHE B N 1
ATOM 4332 C CA . PHE B 1 119 ? 25.160 49.003 50.692 1.00 33.90 118 PHE B CA 1
ATOM 4333 C C . PHE B 1 119 ? 26.434 48.924 51.502 1.00 32.73 118 PHE B C 1
ATOM 4334 O O . PHE B 1 119 ? 27.144 47.935 51.395 1.00 32.66 118 PHE B O 1
ATOM 4342 N N . PHE B 1 120 ? 26.751 49.969 52.268 1.00 31.82 119 PHE B N 1
ATOM 4343 C CA . PHE B 1 120 ? 27.887 49.907 53.195 1.00 32.28 119 PHE B CA 1
ATOM 4344 C C . PHE B 1 120 ? 27.713 48.703 54.133 1.00 31.93 119 PHE B C 1
ATOM 4345 O O . PHE B 1 120 ? 28.655 47.952 54.324 1.00 32.02 119 PHE B O 1
ATOM 4353 N N . TYR B 1 121 ? 26.500 48.510 54.660 1.00 31.81 120 TYR B N 1
ATOM 4354 C CA . TYR B 1 121 ? 26.199 47.330 55.476 1.00 32.24 120 TYR B CA 1
ATOM 4355 C C . TYR B 1 121 ? 26.233 46.031 54.690 1.00 32.92 120 TYR B C 1
ATOM 4356 O O . TYR B 1 121 ? 27.019 45.145 55.024 1.00 34.76 120 TYR B O 1
ATOM 4365 N N . LEU B 1 122 ? 25.392 45.930 53.661 1.00 33.13 121 LEU B N 1
ATOM 4366 C CA . LEU B 1 122 ? 25.228 44.695 52.897 1.00 33.05 121 LEU B CA 1
ATOM 4367 C C . LEU B 1 122 ? 26.531 44.165 52.254 1.00 33.50 121 LEU B C 1
ATOM 4368 O O . LEU B 1 122 ? 26.788 42.953 52.300 1.00 32.88 121 LEU B O 1
ATOM 4373 N N . PHE B 1 123 ? 27.356 45.065 51.711 1.00 33.37 122 PHE B N 1
ATOM 4374 C CA . PHE B 1 123 ? 28.591 44.652 51.057 1.00 33.69 122 PHE B CA 1
ATOM 4375 C C . PHE B 1 123 ? 29.705 44.268 52.023 1.00 34.39 122 PHE B C 1
ATOM 4376 O O . PHE B 1 123 ? 30.570 43.481 51.640 1.00 34.92 122 PHE B O 1
ATOM 4384 N N . ASN B 1 124 ? 29.710 44.828 53.238 1.00 34.39 123 ASN B N 1
ATOM 4385 C CA . ASN B 1 124 ? 30.631 44.382 54.305 1.00 33.74 123 ASN B CA 1
ATOM 4386 C C . ASN B 1 124 ? 30.060 43.186 55.100 1.00 34.59 123 ASN B C 1
ATOM 4387 O O . ASN B 1 124 ? 30.802 42.551 55.825 1.00 35.80 123 ASN B O 1
ATOM 4392 N N . LEU B 1 125 ? 28.761 42.897 54.978 1.00 35.50 124 LEU B N 1
ATOM 4393 C CA . LEU B 1 125 ? 28.124 41.715 55.623 1.00 36.35 124 LEU B CA 1
ATOM 4394 C C . LEU B 1 125 ? 28.294 40.452 54.752 1.00 35.82 124 LEU B C 1
ATOM 4395 O O . LEU B 1 125 ? 28.326 39.346 55.291 1.00 35.59 124 LEU B O 1
ATOM 4400 N N . PHE B 1 126 ? 28.380 40.627 53.424 1.00 35.42 125 PHE B N 1
ATOM 4401 C CA . PHE B 1 126 ? 28.530 39.521 52.457 1.00 35.20 125 PHE B CA 1
ATOM 4402 C C . PHE B 1 126 ? 29.847 39.493 51.672 1.00 34.09 125 PHE B C 1
ATOM 4403 O O . PHE B 1 126 ? 30.037 38.615 50.877 1.00 33.39 125 PHE B O 1
ATOM 4411 N N . GLY B 1 127 ? 30.744 40.440 51.921 1.00 33.92 126 GLY B N 1
ATOM 4412 C CA . GLY B 1 127 ? 32.036 40.553 51.234 1.00 33.78 126 GLY B CA 1
ATOM 4413 C C . GLY B 1 127 ? 33.104 40.902 52.245 1.00 33.94 126 GLY B C 1
ATOM 4414 O O . GLY B 1 127 ? 32.791 41.266 53.368 1.00 33.12 126 GLY B O 1
ATOM 4415 N N . GLY B 1 128 ? 34.364 40.814 51.829 1.00 35.41 127 GLY B N 1
ATOM 4416 C CA . GLY B 1 128 ? 35.516 41.008 52.722 1.00 35.75 127 GLY B CA 1
ATOM 4417 C C . GLY B 1 128 ? 35.925 39.662 53.290 1.00 35.85 127 GLY B C 1
ATOM 4418 O O . GLY B 1 128 ? 35.590 38.619 52.720 1.00 36.46 127 GLY B O 1
ATOM 4419 N N . ALA B 1 129 ? 36.644 39.680 54.406 1.00 35.63 128 ALA B N 1
ATOM 4420 C CA . ALA B 1 129 ? 37.163 38.450 55.019 1.00 35.50 128 ALA B CA 1
ATOM 4421 C C . ALA B 1 129 ? 36.080 37.515 55.636 1.00 36.27 128 ALA B C 1
ATOM 4422 O O . ALA B 1 129 ? 35.264 37.967 56.431 1.00 36.95 128 ALA B O 1
ATOM 4424 N N . PHE B 1 130 ? 36.082 36.233 55.252 1.00 36.97 129 PHE B N 1
ATOM 4425 C CA . PHE B 1 130 ? 35.222 35.174 55.833 1.00 37.71 129 PHE B CA 1
ATOM 4426 C C . PHE B 1 130 ? 36.113 34.157 56.550 1.00 40.17 129 PHE B C 1
ATOM 4427 O O . PHE B 1 130 ? 37.301 34.031 56.227 1.00 40.37 129 PHE B O 1
ATOM 4435 N N . VAL B 1 131 ? 35.535 33.418 57.501 1.00 42.64 130 VAL B N 1
ATOM 4436 C CA . VAL B 1 131 ? 36.251 32.334 58.182 1.00 45.25 130 VAL B CA 1
ATOM 4437 C C . VAL B 1 131 ? 36.336 31.168 57.172 1.00 47.71 130 VAL B C 1
ATOM 4438 O O . VAL B 1 131 ? 35.359 30.883 56.472 1.00 48.09 130 VAL B O 1
ATOM 4442 N N . ASN B 1 132 ? 37.502 30.533 57.076 1.00 50.61 131 ASN B N 1
ATOM 4443 C CA . ASN B 1 132 ? 37.696 29.387 56.168 1.00 53.05 131 ASN B CA 1
ATOM 4444 C C . ASN B 1 132 ? 37.180 28.097 56.869 1.00 55.66 131 ASN B C 1
ATOM 4445 O O . ASN B 1 132 ? 37.819 27.600 57.818 1.00 56.59 131 ASN B O 1
ATOM 4450 N N . GLU B 1 133 ? 36.041 27.566 56.392 1.00 57.58 132 GLU B N 1
ATOM 4451 C CA . GLU B 1 133 ? 35.333 26.420 57.040 1.00 58.88 132 GLU B CA 1
ATOM 4452 C C . GLU B 1 133 ? 35.981 25.027 56.878 1.00 58.54 132 GLU B C 1
ATOM 4453 O O . GLU B 1 133 ? 36.184 24.526 55.772 1.00 58.37 132 GLU B O 1
ATOM 4459 N N . LYS B 1 141 ? 43.529 30.319 57.048 1.00 49.79 140 LYS B N 1
ATOM 4460 C CA . LYS B 1 141 ? 42.273 30.168 57.824 1.00 50.70 140 LYS B CA 1
ATOM 4461 C C . LYS B 1 141 ? 41.216 31.306 57.638 1.00 49.40 140 LYS B C 1
ATOM 4462 O O . LYS B 1 141 ? 40.101 31.224 58.166 1.00 50.06 140 LYS B O 1
ATOM 4468 N N . SER B 1 142 ? 41.568 32.336 56.865 1.00 47.91 141 SER B N 1
ATOM 4469 C CA . SER B 1 142 ? 40.682 33.446 56.490 1.00 46.26 141 SER B CA 1
ATOM 4470 C C . SER B 1 142 ? 40.599 33.518 54.937 1.00 44.42 141 SER B C 1
ATOM 4471 O O . SER B 1 142 ? 41.648 33.473 54.278 1.00 44.55 141 SER B O 1
ATOM 4474 N N . VAL B 1 143 ? 39.386 33.604 54.357 1.00 41.87 142 VAL B N 1
ATOM 4475 C CA . VAL B 1 143 ? 39.188 33.706 52.875 1.00 39.78 142 VAL B CA 1
ATOM 4476 C C . VAL B 1 143 ? 38.357 34.938 52.436 1.00 38.24 142 VAL B C 1
ATOM 4477 O O . VAL B 1 143 ? 37.243 35.132 52.910 1.00 37.71 142 VAL B O 1
ATOM 4481 N N . ASP B 1 144 ? 38.907 35.753 51.525 1.00 36.73 143 ASP B N 1
ATOM 4482 C CA . ASP B 1 144 ? 38.196 36.936 50.980 1.00 35.55 143 ASP B CA 1
ATOM 4483 C C . ASP B 1 144 ? 37.175 36.533 49.923 1.00 34.65 143 ASP B C 1
ATOM 4484 O O . ASP B 1 144 ? 37.517 35.816 48.999 1.00 34.62 143 ASP B O 1
ATOM 4489 N N . LYS B 1 145 ? 35.932 36.991 50.083 1.00 34.74 144 LYS B N 1
ATOM 4490 C CA . LYS B 1 145 ? 34.844 36.770 49.110 1.00 35.07 144 LYS B CA 1
ATOM 4491 C C . LYS B 1 145 ? 34.364 38.115 48.516 1.00 34.49 144 LYS B C 1
ATOM 4492 O O . LYS B 1 145 ? 34.487 39.159 49.162 1.00 35.38 144 LYS B O 1
ATOM 4498 N N . SER B 1 146 ? 33.811 38.067 47.303 1.00 33.57 145 SER B N 1
ATOM 4499 C CA . SER B 1 146 ? 33.392 39.266 46.556 1.00 33.93 145 SER B CA 1
ATOM 4500 C C . SER B 1 146 ? 31.889 39.414 46.333 1.00 33.67 145 SER B C 1
ATOM 4501 O O . SER B 1 146 ? 31.134 38.451 46.448 1.00 33.68 145 SER B O 1
ATOM 4504 N N . ILE B 1 147 ? 31.474 40.648 46.037 1.00 33.16 146 ILE B N 1
ATOM 4505 C CA . ILE B 1 147 ? 30.093 40.956 45.655 1.00 32.96 146 ILE B CA 1
ATOM 4506 C C . ILE B 1 147 ? 30.144 40.805 44.128 1.00 32.84 146 ILE B C 1
ATOM 4507 O O . ILE B 1 147 ? 31.023 41.384 43.503 1.00 31.59 146 ILE B O 1
ATOM 4512 N N . LEU B 1 148 ? 29.257 39.984 43.548 1.00 33.55 147 LEU B N 1
ATOM 4513 C CA . LEU B 1 148 ? 29.237 39.721 42.095 1.00 33.14 147 LEU B CA 1
ATOM 4514 C C . LEU B 1 148 ? 28.277 40.688 41.370 1.00 34.16 147 LEU B C 1
ATOM 4515 O O . LEU B 1 148 ? 27.077 40.729 41.666 1.00 33.56 147 LEU B O 1
ATOM 4520 N N . LEU B 1 149 ? 28.838 41.507 40.481 1.00 34.31 148 LEU B N 1
ATOM 4521 C CA . LEU B 1 149 ? 28.064 42.404 39.642 1.00 34.84 148 LEU B CA 1
ATOM 4522 C C . LEU B 1 149 ? 27.974 41.641 38.321 1.00 35.90 148 LEU B C 1
ATOM 4523 O O . LEU B 1 149 ? 28.976 41.559 37.598 1.00 36.28 148 LEU B O 1
ATOM 4528 N N . PRO B 1 150 ? 26.806 41.020 38.030 1.00 36.87 149 PRO B N 1
ATOM 4529 C CA . PRO B 1 150 ? 26.658 40.214 36.818 1.00 36.98 149 PRO B CA 1
ATOM 4530 C C . PRO B 1 150 ? 26.779 40.995 35.500 1.00 37.19 149 PRO B C 1
ATOM 4531 O O . PRO B 1 150 ? 27.071 40.400 34.466 1.00 37.11 149 PRO B O 1
ATOM 4535 N N . LEU B 1 151 ? 26.535 42.303 35.539 1.00 37.60 150 LEU B N 1
ATOM 4536 C CA . LEU B 1 151 ? 26.710 43.170 34.376 1.00 38.10 150 LEU B CA 1
ATOM 4537 C C . LEU B 1 151 ? 27.298 44.530 34.823 1.00 37.20 150 LEU B C 1
ATOM 4538 O O . LEU B 1 151 ? 26.885 45.081 35.827 1.00 36.83 150 LEU B O 1
ATOM 4543 N N . THR B 1 152 ? 28.296 45.011 34.084 1.00 36.97 151 THR B N 1
ATOM 4544 C CA . THR B 1 152 ? 28.905 46.338 34.256 1.00 36.24 151 THR B CA 1
ATOM 4545 C C . THR B 1 152 ? 28.741 47.011 32.888 1.00 36.47 151 THR B C 1
ATOM 4546 O O . THR B 1 152 ? 28.737 46.305 31.893 1.00 37.34 151 THR B O 1
ATOM 4550 N N . PRO B 1 153 ? 28.635 48.351 32.808 1.00 36.05 152 PRO B N 1
ATOM 4551 C CA . PRO B 1 153 ? 28.704 49.343 33.859 1.00 36.02 152 PRO B CA 1
ATOM 4552 C C . PRO B 1 153 ? 27.617 49.261 34.927 1.00 36.51 152 PRO B C 1
ATOM 4553 O O . PRO B 1 153 ? 26.482 48.853 34.642 1.00 37.12 152 PRO B O 1
ATOM 4557 N N . GLU B 1 154 ? 28.025 49.587 36.150 1.00 36.58 153 GLU B N 1
ATOM 4558 C CA . GLU B 1 154 ? 27.172 49.642 37.338 1.00 36.56 153 GLU B CA 1
ATOM 4559 C C . GLU B 1 154 ? 27.515 50.858 38.187 1.00 35.78 153 GLU B C 1
ATOM 4560 O O . GLU B 1 154 ? 28.510 51.533 37.945 1.00 35.47 153 GLU B O 1
ATOM 4566 N N . TYR B 1 155 ? 26.662 51.106 39.174 1.00 35.87 154 TYR B N 1
ATOM 4567 C CA . TYR B 1 155 ? 26.740 52.274 40.049 1.00 36.58 154 TYR B CA 1
ATOM 4568 C C . TYR B 1 155 ? 28.109 52.541 40.684 1.00 35.68 154 TYR B C 1
ATOM 4569 O O . TYR B 1 155 ? 28.606 51.723 41.451 1.00 35.84 154 TYR B O 1
ATOM 4578 N N . ILE B 1 156 ? 28.694 53.684 40.315 1.00 34.11 155 ILE B N 1
ATOM 4579 C CA . ILE B 1 156 ? 29.950 54.186 40.869 1.00 33.63 155 ILE B CA 1
ATOM 4580 C C . ILE B 1 156 ? 30.059 54.129 42.418 1.00 33.52 155 ILE B C 1
ATOM 4581 O O . ILE B 1 156 ? 31.090 53.780 42.941 1.00 33.28 155 ILE B O 1
ATOM 4586 N N . GLY B 1 157 ? 28.977 54.409 43.135 1.00 35.42 156 GLY B N 1
ATOM 4587 C CA . GLY B 1 157 ? 28.971 54.424 44.619 1.00 35.91 156 GLY B CA 1
ATOM 4588 C C . GLY B 1 157 ? 29.211 53.124 45.366 1.00 35.93 156 GLY B C 1
ATOM 4589 O O . GLY B 1 157 ? 29.442 53.152 46.583 1.00 35.51 156 GLY B O 1
ATOM 4590 N N . TYR B 1 158 ? 29.108 51.996 44.662 1.00 35.71 157 TYR B N 1
ATOM 4591 C CA . TYR B 1 158 ? 29.427 50.686 45.240 1.00 35.91 157 TYR B CA 1
ATOM 4592 C C . TYR B 1 158 ? 30.918 50.508 45.530 1.00 35.93 157 TYR B C 1
ATOM 4593 O O . TYR B 1 158 ? 31.301 49.914 46.550 1.00 34.66 157 TYR B O 1
ATOM 4602 N N . SER B 1 159 ? 31.722 51.070 44.626 1.00 37.57 158 SER B N 1
ATOM 4603 C CA . SER B 1 159 ? 33.186 50.915 44.540 1.00 38.34 158 SER B CA 1
ATOM 4604 C C . SER B 1 159 ? 34.017 50.839 45.809 1.00 39.01 158 SER B C 1
ATOM 4605 O O . SER B 1 159 ? 34.778 49.871 45.979 1.00 38.78 158 SER B O 1
ATOM 4608 N N . ASP B 1 160 ? 33.848 51.832 46.691 1.00 37.96 159 ASP B N 1
ATOM 4609 C CA . ASP B 1 160 ? 34.740 51.989 47.840 1.00 37.19 159 ASP B CA 1
ATOM 4610 C C . ASP B 1 160 ? 34.162 51.717 49.211 1.00 35.95 159 ASP B C 1
ATOM 4611 O O . ASP B 1 160 ? 34.810 52.046 50.199 1.00 34.72 159 ASP B O 1
ATOM 4616 N N . VAL B 1 161 ? 32.997 51.056 49.289 1.00 35.83 160 VAL B N 1
ATOM 4617 C CA . VAL B 1 161 ? 32.342 50.816 50.598 1.00 35.15 160 VAL B CA 1
ATOM 4618 C C . VAL B 1 161 ? 32.992 49.784 51.525 1.00 35.14 160 VAL B C 1
ATOM 4619 O O . VAL B 1 161 ? 32.719 49.805 52.721 1.00 34.84 160 VAL B O 1
ATOM 4623 N N . HIS B 1 162 ? 33.846 48.898 51.005 1.00 35.13 161 HIS B N 1
ATOM 4624 C CA . HIS B 1 162 ? 34.453 47.858 51.844 1.00 34.64 161 HIS B CA 1
ATOM 4625 C C . HIS B 1 162 ? 35.395 48.441 52.867 1.00 34.97 161 HIS B C 1
ATOM 4626 O O . HIS B 1 162 ? 36.119 49.384 52.577 1.00 34.81 161 HIS B O 1
ATOM 4633 N N . VAL B 1 163 ? 35.346 47.877 54.067 1.00 35.71 162 VAL B N 1
ATOM 4634 C CA . VAL B 1 163 ? 36.194 48.307 55.173 1.00 36.97 162 VAL B CA 1
ATOM 4635 C C . VAL B 1 163 ? 37.694 48.045 54.924 1.00 38.08 162 VAL B C 1
ATOM 4636 O O . VAL B 1 163 ? 38.508 48.881 55.323 1.00 38.92 1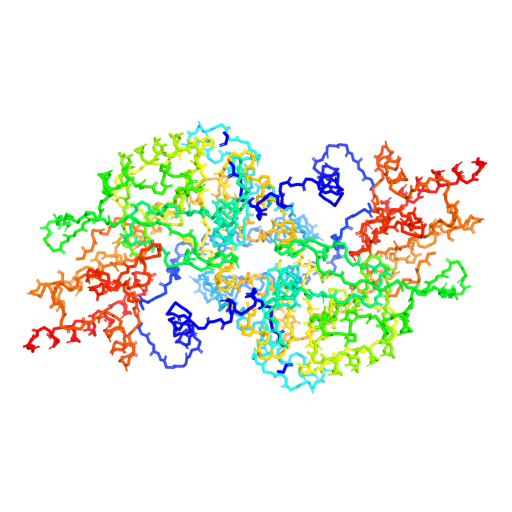62 VAL B O 1
ATOM 4640 N N . GLU B 1 164 ? 38.057 46.915 54.294 1.00 39.04 163 GLU B N 1
ATOM 4641 C CA . GLU B 1 164 ? 39.473 46.619 53.950 1.00 40.08 163 GLU B CA 1
ATOM 4642 C C . GLU B 1 164 ? 39.602 46.095 52.525 1.00 39.47 163 GLU B C 1
ATOM 4643 O O . GLU B 1 164 ? 38.934 45.124 52.162 1.00 39.96 163 GLU B O 1
ATOM 4649 N N . GLY B 1 165 ? 40.522 46.687 51.758 1.00 38.09 164 GLY B N 1
ATOM 4650 C CA . GLY B 1 165 ? 40.716 46.339 50.370 1.00 37.23 164 GLY B CA 1
ATOM 4651 C C . GLY B 1 165 ? 39.477 46.692 49.553 1.00 37.55 164 GLY B C 1
ATOM 4652 O O . GLY B 1 165 ? 38.750 47.634 49.873 1.00 37.55 164 GLY B O 1
ATOM 4653 N N . GLN B 1 166 ? 39.256 45.938 48.483 1.00 37.70 165 GLN B N 1
ATOM 4654 C CA . GLN B 1 166 ? 38.110 46.110 47.597 1.00 37.66 165 GLN B CA 1
ATOM 4655 C C . GLN B 1 166 ? 37.685 44.701 47.199 1.00 37.12 165 GLN B C 1
ATOM 4656 O O . GLN B 1 166 ? 38.536 43.902 46.817 1.00 37.57 165 GLN B O 1
ATOM 4662 N N . HIS B 1 167 ? 36.386 44.414 47.258 1.00 36.35 166 HIS B N 1
ATOM 4663 C CA . HIS B 1 167 ? 35.875 43.051 47.076 1.00 35.47 166 HIS B CA 1
ATOM 4664 C C . HIS B 1 167 ? 34.688 42.931 46.142 1.00 34.63 166 HIS B C 1
ATOM 4665 O O . HIS B 1 167 ? 33.563 42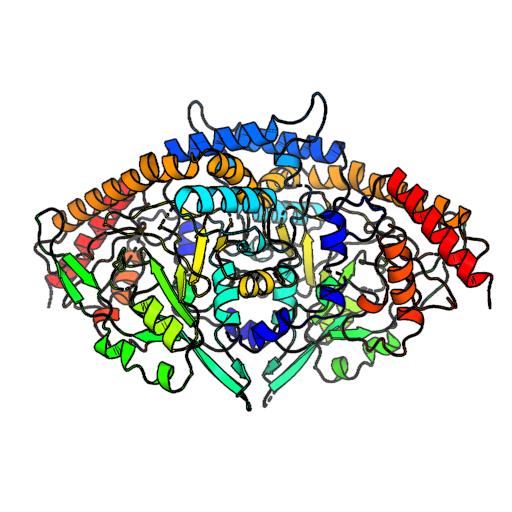.663 46.570 1.00 34.23 166 HIS B O 1
ATOM 4672 N N . PHE B 1 168 ? 34.980 43.113 44.849 1.00 34.28 167 PHE B N 1
ATOM 4673 C CA . PHE B 1 168 ? 34.000 42.987 43.748 1.00 33.60 167 PHE B CA 1
ATOM 4674 C C . PHE B 1 168 ? 34.527 42.123 42.613 1.00 33.23 167 PHE B C 1
ATOM 4675 O O . PHE B 1 168 ? 35.713 42.137 42.332 1.00 33.67 167 PHE B O 1
ATOM 4683 N N . ALA B 1 169 ? 33.617 41.399 41.966 1.00 33.06 168 ALA B N 1
ATOM 4684 C CA . ALA B 1 169 ? 33.870 40.593 40.776 1.00 32.14 168 ALA B CA 1
ATOM 4685 C C . ALA B 1 169 ? 32.813 41.037 39.758 1.00 31.84 168 ALA B C 1
ATOM 4686 O O . ALA B 1 169 ? 31.632 41.155 40.095 1.00 33.47 168 ALA B O 1
ATOM 4688 N N . ALA B 1 170 ? 33.222 41.365 38.546 1.00 30.67 169 ALA B N 1
ATOM 4689 C CA . ALA B 1 170 ? 32.273 41.791 37.524 1.00 30.92 169 ALA B CA 1
ATOM 4690 C C . ALA B 1 170 ? 32.490 40.987 36.267 1.00 31.21 169 ALA B C 1
ATOM 4691 O O . ALA B 1 170 ? 33.582 40.478 36.035 1.00 32.01 169 ALA B O 1
ATOM 4693 N N . VAL B 1 171 ? 31.421 40.840 35.500 1.00 31.70 170 VAL B N 1
ATOM 4694 C CA . VAL B 1 171 ? 31.422 40.163 34.220 1.00 32.19 170 VAL B CA 1
ATOM 4695 C C . VAL B 1 171 ? 31.067 41.256 33.232 1.00 32.82 170 VAL B C 1
ATOM 4696 O O . VAL B 1 171 ? 30.128 42.022 33.474 1.00 33.97 170 VAL B O 1
ATOM 4700 N N . LEU B 1 172 ? 31.828 41.346 32.147 1.00 33.83 171 LEU B N 1
ATOM 4701 C CA . LEU B 1 172 ? 31.600 42.350 31.099 1.00 34.68 171 LEU B CA 1
ATOM 4702 C C . LEU B 1 172 ? 30.330 41.998 30.306 1.00 35.51 171 LEU B C 1
ATOM 4703 O O . LEU B 1 172 ? 29.957 40.822 30.221 1.00 36.86 171 LEU B O 1
ATOM 4708 N N . PRO B 1 173 ? 29.663 43.006 29.721 1.00 34.97 172 PRO B N 1
ATOM 4709 C CA . PRO B 1 173 ? 28.408 42.746 29.035 1.00 34.29 172 PRO B CA 1
ATOM 4710 C C . PRO B 1 173 ? 28.489 42.440 27.529 1.00 34.68 172 PRO B C 1
ATOM 4711 O O . PRO B 1 173 ? 29.481 42.793 26.894 1.00 32.91 172 PRO B O 1
ATOM 4715 N N . HIS B 1 174 ? 27.449 41.757 27.015 1.00 35.82 173 HIS B N 1
ATOM 4716 C CA A HIS B 1 174 ? 27.254 41.565 25.571 0.50 36.30 173 HIS B CA 1
ATOM 4717 C CA B HIS B 1 174 ? 27.241 41.559 25.572 0.50 36.11 173 HIS B CA 1
ATOM 4718 C C . HIS B 1 174 ? 26.523 42.852 25.159 1.00 36.78 173 HIS B C 1
ATOM 4719 O O . HIS B 1 174 ? 25.661 43.337 25.900 1.00 36.42 173 HIS B O 1
ATOM 4732 N N . ILE B 1 175 ? 26.890 43.415 24.005 1.00 37.77 174 ILE B N 1
ATOM 4733 C CA . ILE B 1 175 ? 26.302 44.653 23.463 1.00 38.48 174 ILE B CA 1
ATOM 4734 C C . ILE B 1 175 ? 25.509 44.307 22.197 1.00 40.23 174 ILE B C 1
ATOM 4735 O O . ILE B 1 175 ? 26.045 43.660 21.308 1.00 41.26 174 ILE B O 1
ATOM 4740 N N . ASP B 1 176 ? 24.238 44.720 22.139 1.00 42.37 175 ASP B N 1
ATOM 4741 C CA . ASP B 1 176 ? 23.353 44.531 20.965 1.00 43.00 175 ASP B CA 1
ATOM 4742 C C . ASP B 1 176 ? 22.885 45.902 20.512 1.00 42.48 175 ASP B C 1
ATOM 4743 O O . ASP B 1 176 ? 22.415 46.682 21.332 1.00 42.30 175 ASP B O 1
ATOM 4748 N N . GLU B 1 177 ? 23.040 46.193 19.221 1.00 42.16 176 GLU B N 1
ATOM 4749 C CA . GLU B 1 177 ? 22.585 47.449 18.636 1.00 42.24 176 GLU B CA 1
ATOM 4750 C C . GLU B 1 177 ? 21.075 47.271 18.476 1.00 41.89 176 GLU B C 1
ATOM 4751 O O . GLU B 1 177 ? 20.637 46.275 17.921 1.00 42.42 176 GLU B O 1
ATOM 4757 N N . VAL B 1 178 ? 20.299 48.194 19.047 1.00 41.36 177 VAL B N 1
ATOM 4758 C CA . VAL B 1 178 ? 18.832 48.140 19.056 1.00 40.59 177 VAL B CA 1
ATOM 4759 C C . VAL B 1 178 ? 18.267 49.452 18.512 1.00 40.97 177 VAL B C 1
ATOM 4760 O O . VAL B 1 178 ? 19.022 50.321 18.070 1.00 41.33 177 VAL B O 1
ATOM 4764 N N . THR B 1 179 ? 16.941 49.554 18.498 1.00 41.53 178 THR B N 1
ATOM 4765 C CA . THR B 1 179 ? 16.223 50.705 17.970 1.00 41.95 178 THR B CA 1
ATOM 4766 C C . THR B 1 179 ? 15.486 51.401 19.119 1.00 41.85 178 THR B C 1
ATOM 4767 O O . THR B 1 179 ? 15.197 50.765 20.163 1.00 42.45 178 THR B O 1
ATOM 4771 N N . HIS B 1 180 ? 15.218 52.700 18.957 1.00 40.58 179 HIS B N 1
ATOM 4772 C CA . HIS B 1 180 ? 14.439 53.460 19.963 1.00 39.46 179 HIS B CA 1
ATOM 4773 C C . HIS B 1 180 ? 13.594 54.548 19.294 1.00 39.35 179 HIS B C 1
ATOM 4774 O O . HIS B 1 180 ? 14.135 55.436 18.627 1.00 38.27 179 HIS B O 1
ATOM 4781 N N . ASP B 1 181 ? 12.274 54.469 19.506 1.00 40.24 180 ASP B N 1
ATOM 4782 C CA . ASP B 1 181 ? 11.289 55.406 18.952 1.00 40.96 180 ASP B CA 1
ATOM 4783 C C . ASP B 1 181 ? 11.446 55.593 17.426 1.00 41.95 180 ASP B C 1
ATOM 4784 O O . ASP B 1 181 ? 11.487 56.721 16.926 1.00 42.69 180 ASP B O 1
ATOM 4789 N N . GLY B 1 182 ? 11.582 54.473 16.713 1.00 42.61 181 GLY B N 1
ATOM 4790 C CA . GLY B 1 182 ? 11.738 54.464 15.255 1.00 43.18 181 GLY B CA 1
ATOM 4791 C C . GLY B 1 182 ? 13.055 54.922 14.627 1.00 43.48 181 GLY B C 1
ATOM 4792 O O . GLY B 1 182 ? 13.107 55.023 13.394 1.00 43.51 181 GLY B O 1
ATOM 4793 N N . GLU B 1 183 ? 14.091 55.194 15.446 1.00 43.54 182 GLU B N 1
ATOM 4794 C CA A GLU B 1 183 ? 15.410 55.639 14.952 0.50 43.63 182 GLU B CA 1
ATOM 4795 C CA B GLU B 1 183 ? 15.415 55.647 14.975 0.50 43.77 182 GLU B CA 1
ATOM 4796 C C . GLU B 1 183 ? 16.544 54.691 15.384 1.00 44.13 182 GLU B C 1
ATOM 4797 O O . GLU B 1 183 ? 16.443 53.974 16.397 1.00 44.80 182 GLU B O 1
ATOM 4808 N N . GLU B 1 184 ? 17.620 54.703 14.596 1.00 45.04 183 GLU B N 1
ATOM 4809 C CA . GLU B 1 184 ? 18.826 53.892 14.816 1.00 45.17 183 GLU B CA 1
ATOM 4810 C C . GLU B 1 184 ? 19.796 54.697 15.678 1.00 44.12 183 GLU B C 1
ATOM 4811 O O . GLU B 1 184 ? 19.553 55.878 15.958 1.00 43.74 183 GLU B O 1
ATOM 4817 N N . GLY B 1 185 ? 20.910 54.063 16.050 1.00 43.02 184 GLY B N 1
ATOM 4818 C CA . GLY B 1 185 ? 21.972 54.681 16.856 1.00 41.90 184 GLY B CA 1
ATOM 4819 C C . GLY B 1 185 ? 21.806 54.455 18.341 1.00 41.29 184 GLY B C 1
ATOM 4820 O O . GLY B 1 185 ? 22.169 55.312 19.141 1.00 41.01 184 GLY B O 1
ATOM 4821 N N . PHE B 1 186 ? 21.266 53.289 18.697 1.00 40.83 185 PHE B N 1
ATOM 4822 C CA . PHE B 1 186 ? 21.017 52.899 20.075 1.00 40.59 185 PHE B CA 1
ATOM 4823 C C . PHE B 1 186 ? 21.541 51.493 20.357 1.00 40.69 185 PHE B C 1
ATOM 4824 O O . PHE B 1 186 ? 21.762 50.707 19.428 1.00 40.83 185 PHE B O 1
ATOM 4832 N N . PHE B 1 187 ? 21.732 51.191 21.643 1.00 40.95 186 PHE B N 1
ATOM 4833 C CA . PHE B 1 187 ? 22.222 49.876 22.084 1.00 40.64 186 PHE B CA 1
ATOM 4834 C C . PHE B 1 187 ? 21.790 49.518 23.508 1.00 40.12 186 PHE B C 1
ATOM 4835 O O . PHE B 1 187 ? 21.433 50.399 24.293 1.00 39.94 186 PHE B O 1
ATOM 4843 N N . LYS B 1 188 ? 21.828 48.216 23.801 1.00 39.45 187 LYS B N 1
ATOM 4844 C CA . LYS B 1 188 ? 21.461 47.661 25.094 1.00 38.91 187 LYS B CA 1
ATOM 4845 C C . LYS B 1 188 ? 22.542 46.673 25.543 1.00 39.21 187 LYS B C 1
ATOM 4846 O O . LYS B 1 188 ? 23.006 45.841 24.751 1.00 39.66 187 LYS B O 1
ATOM 4852 N N . TYR B 1 189 ? 22.900 46.755 26.822 1.00 39.10 188 TYR B N 1
ATOM 4853 C CA . TYR B 1 189 ? 23.825 45.841 27.442 1.00 38.76 188 TYR B CA 1
ATOM 4854 C C . TYR B 1 189 ? 22.970 44.683 27.915 1.00 39.62 188 TYR B C 1
ATOM 4855 O O . TYR B 1 189 ? 21.846 44.896 28.404 1.00 38.91 188 TYR B O 1
ATOM 4864 N N . ARG B 1 190 ? 23.488 43.467 27.750 1.00 40.61 189 ARG B N 1
ATOM 4865 C CA . ARG B 1 190 ? 22.812 42.240 28.183 1.00 41.67 189 ARG B CA 1
ATOM 4866 C C . ARG B 1 190 ? 23.787 41.381 28.974 1.00 41.41 189 ARG B C 1
ATOM 4867 O O . ARG B 1 190 ? 24.988 41.351 28.661 1.00 41.13 189 ARG B O 1
ATOM 4875 N N . VAL B 1 191 ? 23.273 40.676 29.981 1.00 40.56 190 VAL B N 1
ATOM 4876 C CA . VAL B 1 191 ? 24.115 39.806 30.789 1.00 40.01 190 VAL B CA 1
ATOM 4877 C C . VAL B 1 191 ? 24.638 38.671 29.903 1.00 39.77 190 VAL B C 1
ATOM 4878 O O . VAL B 1 191 ? 23.874 38.080 29.127 1.00 40.01 190 VAL B O 1
ATOM 4882 N N . ASP B 1 192 ? 25.946 38.422 30.006 1.00 39.07 191 ASP B N 1
ATOM 4883 C CA . ASP B 1 192 ? 26.615 37.336 29.304 1.00 38.10 191 ASP B CA 1
ATOM 4884 C C . ASP B 1 192 ? 26.605 36.132 30.250 1.00 38.07 191 ASP B C 1
ATOM 4885 O O . ASP B 1 192 ? 27.518 35.966 31.076 1.00 37.41 191 ASP B O 1
ATOM 4890 N N . PHE B 1 193 ? 25.565 35.307 30.124 1.00 37.99 192 PHE B N 1
ATOM 4891 C CA . PHE B 1 193 ? 25.440 34.097 30.942 1.00 38.16 192 PHE B CA 1
ATOM 4892 C C . PHE B 1 193 ? 26.495 33.021 30.647 1.00 38.70 192 PHE B C 1
ATOM 4893 O O . PHE B 1 193 ? 26.788 32.234 31.540 1.00 39.19 192 PHE B O 1
ATOM 4901 N N . GLU B 1 194 ? 27.065 32.987 29.431 1.00 39.12 193 GLU B N 1
ATOM 4902 C CA . GLU B 1 194 ? 28.178 32.064 29.115 1.00 39.64 193 GLU B CA 1
ATOM 4903 C C . GLU B 1 194 ? 29.311 32.367 30.109 1.00 39.18 193 GLU B C 1
ATOM 4904 O O . GLU B 1 194 ? 29.710 31.486 30.876 1.00 39.95 193 GLU B O 1
ATOM 4910 N N . ALA B 1 195 ? 29.759 33.628 30.122 1.00 37.97 194 ALA B N 1
ATOM 4911 C CA . ALA B 1 195 ? 30.833 34.089 31.007 1.00 37.33 194 ALA B CA 1
ATOM 4912 C C . ALA B 1 195 ? 30.490 33.949 32.491 1.00 37.66 194 ALA B C 1
ATOM 4913 O O . ALA B 1 195 ? 31.321 33.485 33.273 1.00 38.41 194 ALA B O 1
ATOM 4915 N N . LEU B 1 196 ? 29.260 34.302 32.855 1.00 38.24 195 LEU B N 1
ATOM 4916 C CA . LEU B 1 196 ? 28.840 34.351 34.261 1.00 38.87 195 LEU B CA 1
ATOM 4917 C C . LEU B 1 196 ? 28.654 32.989 34.894 1.00 39.28 195 LEU B C 1
ATOM 4918 O O . LEU B 1 196 ? 29.153 32.744 35.992 1.00 38.69 195 LEU B O 1
ATOM 4923 N N . GLU B 1 197 ? 27.935 32.111 34.207 1.00 40.17 196 GLU B N 1
ATOM 4924 C CA . GLU B 1 197 ? 27.595 30.786 34.757 1.00 41.06 196 GLU B CA 1
ATOM 4925 C C . GLU B 1 197 ? 28.839 29.911 34.959 1.00 40.94 196 GLU B C 1
ATOM 4926 O O . GLU B 1 197 ? 28.876 29.085 35.869 1.00 40.34 196 GLU B O 1
ATOM 4932 N N . ASN B 1 198 ? 29.852 30.164 34.123 1.00 41.42 197 ASN B N 1
ATOM 4933 C CA . ASN B 1 198 ? 31.168 29.537 34.172 1.00 42.09 197 ASN B CA 1
ATOM 4934 C C . ASN B 1 198 ? 32.220 30.340 34.980 1.00 41.48 197 ASN B C 1
ATOM 4935 O O . ASN B 1 198 ? 33.414 29.998 34.914 1.00 42.04 197 ASN B O 1
ATOM 4940 N N . LEU B 1 199 ? 31.804 31.363 35.747 1.00 39.75 198 LEU B N 1
ATOM 4941 C CA . LEU B 1 199 ? 32.745 32.222 36.487 1.00 38.36 198 LEU B CA 1
ATOM 4942 C C . LEU B 1 199 ? 33.453 31.399 37.588 1.00 37.25 198 LEU B C 1
ATOM 4943 O O . LEU B 1 199 ? 32.788 30.831 38.465 1.00 36.42 198 LEU B O 1
ATOM 4948 N N . PRO B 1 200 ? 34.796 31.301 37.516 1.00 35.92 199 PRO B N 1
ATOM 4949 C CA . PRO B 1 200 ? 35.545 30.494 38.481 1.00 35.68 199 PRO B CA 1
ATOM 4950 C C . PRO B 1 200 ? 35.367 30.837 39.957 1.00 35.06 199 PRO B C 1
ATOM 4951 O O . PRO B 1 200 ? 35.234 29.919 40.760 1.00 35.47 199 PRO B O 1
ATOM 4955 N N . ALA B 1 201 ? 35.356 32.130 40.290 1.00 34.04 200 ALA B N 1
ATOM 4956 C CA . ALA B 1 201 ? 35.141 32.621 41.675 1.00 34.11 200 ALA B CA 1
ATOM 4957 C C . ALA B 1 201 ? 33.904 32.013 42.359 1.00 33.59 200 ALA B C 1
ATOM 4958 O O . ALA B 1 201 ? 33.919 31.720 43.556 1.00 34.33 200 ALA B O 1
ATOM 4960 N N . LEU B 1 202 ? 32.859 31.827 41.562 1.00 33.51 201 LEU B N 1
ATOM 4961 C CA . LEU B 1 202 ? 31.556 31.265 41.969 1.00 33.47 201 LEU B CA 1
ATOM 4962 C C . LEU B 1 202 ? 31.749 29.784 42.381 1.00 32.96 201 LEU B C 1
ATOM 4963 O O . LEU B 1 202 ? 31.253 29.340 43.419 1.00 33.12 201 LEU B O 1
ATOM 4968 N N . LYS B 1 203 ? 32.511 29.041 41.580 1.00 33.76 202 LYS B N 1
ATOM 4969 C CA . LYS B 1 203 ? 32.854 27.626 41.897 1.00 33.51 202 LYS B CA 1
ATOM 4970 C C . LYS B 1 203 ? 33.947 27.453 42.969 1.00 32.11 202 LYS B C 1
ATOM 4971 O O . LYS B 1 203 ? 33.929 26.462 43.682 1.00 31.28 202 LYS B O 1
ATOM 4977 N N . GLU B 1 204 ? 34.854 28.422 43.114 1.00 31.31 203 GLU B N 1
ATOM 4978 C CA . GLU B 1 204 ? 35.809 28.421 44.233 1.00 31.09 203 GLU B CA 1
ATOM 4979 C C . GLU B 1 204 ? 35.129 28.806 45.554 1.00 31.67 203 GLU B C 1
ATOM 4980 O O . GLU B 1 204 ? 35.737 28.658 46.607 1.00 32.17 203 GLU B O 1
ATOM 4986 N N . GLY B 1 205 ? 33.887 29.295 45.510 1.00 32.16 204 GLY B N 1
ATOM 4987 C CA . GLY B 1 205 ? 33.178 29.723 46.712 1.00 32.73 204 GLY B CA 1
ATOM 4988 C C . GLY B 1 205 ? 33.706 31.054 47.223 1.00 32.94 204 GLY B C 1
ATOM 4989 O O . GLY B 1 205 ? 33.691 31.283 48.424 1.00 32.28 204 GLY B O 1
ATOM 4990 N N . ARG B 1 206 ? 34.157 31.923 46.305 1.00 33.74 205 ARG B N 1
ATOM 4991 C CA . ARG B 1 206 ? 34.679 33.262 46.627 1.00 34.19 205 ARG B CA 1
ATOM 4992 C C . ARG B 1 206 ? 33.689 34.410 46.310 1.00 34.54 205 ARG B C 1
ATOM 4993 O O . ARG B 1 206 ? 34.082 35.572 46.186 1.00 35.32 205 ARG B O 1
ATOM 5001 N N . ILE B 1 207 ? 32.407 34.085 46.198 1.00 34.14 206 ILE B N 1
ATOM 5002 C CA . ILE B 1 207 ? 31.377 35.069 45.950 1.00 33.71 206 ILE B CA 1
ATOM 5003 C C . ILE B 1 207 ? 30.382 34.943 47.090 1.00 33.87 206 ILE B C 1
ATOM 5004 O O . ILE B 1 207 ? 29.757 33.903 47.242 1.00 34.20 206 ILE B O 1
ATOM 5009 N N . GLY B 1 208 ? 30.268 35.990 47.907 1.00 34.20 207 GLY B N 1
ATOM 5010 C CA . GLY B 1 208 ? 29.326 36.027 49.034 1.00 33.82 207 GLY B CA 1
ATOM 5011 C C . GLY B 1 208 ? 27.942 36.591 48.748 1.00 33.08 207 GLY B C 1
ATOM 5012 O O . GLY B 1 208 ? 27.076 36.464 49.590 1.00 33.69 207 GLY B O 1
ATOM 5013 N N . ALA B 1 209 ? 27.746 37.222 47.588 1.00 32.53 208 ALA B N 1
ATOM 5014 C CA . ALA B 1 209 ? 26.444 37.782 47.169 1.00 32.55 208 ALA B CA 1
ATOM 5015 C C . ALA B 1 209 ? 26.480 38.255 45.711 1.00 32.97 208 ALA B C 1
ATOM 5016 O O . ALA B 1 209 ? 27.553 38.540 45.185 1.00 33.88 208 ALA B O 1
ATOM 5018 N N . ILE B 1 210 ? 25.321 38.297 45.057 1.00 33.15 209 ILE B N 1
ATOM 5019 C CA . ILE B 1 210 ? 25.183 38.864 43.712 1.00 33.56 209 ILE B CA 1
ATOM 5020 C C . ILE B 1 210 ? 24.408 40.158 43.915 1.00 34.39 209 ILE B C 1
ATOM 5021 O O . ILE B 1 210 ? 23.507 40.200 44.749 1.00 34.53 209 ILE B O 1
ATOM 5026 N N . CYS B 1 211 ? 24.765 41.203 43.166 1.00 35.29 210 CYS B N 1
ATOM 5027 C CA . CYS B 1 211 ? 24.092 42.498 43.255 1.00 35.43 210 CYS B CA 1
ATOM 5028 C C . CYS B 1 211 ? 23.998 43.257 41.937 1.00 35.97 210 CYS B C 1
ATOM 5029 O O . CYS B 1 211 ? 24.939 43.210 41.156 1.00 36.95 210 CYS B O 1
ATOM 5032 N N . CYS B 1 212 ? 22.867 43.962 41.727 1.00 35.97 211 CYS B N 1
ATOM 5033 C CA . CYS B 1 212 ? 22.653 44.849 40.570 1.00 36.07 211 CYS B CA 1
ATOM 5034 C C . CYS B 1 212 ? 21.593 45.921 40.825 1.00 36.99 211 CYS B C 1
ATOM 5035 O O . CYS B 1 212 ? 20.738 45.760 41.703 1.00 37.73 211 CYS B O 1
ATOM 5038 N N . SER B 1 213 ? 21.641 47.003 40.044 1.00 37.01 212 SER B N 1
ATOM 5039 C CA . SER B 1 213 ? 20.675 48.096 40.141 1.00 36.70 212 SER B CA 1
ATOM 5040 C C . SER B 1 213 ? 19.724 47.981 38.962 1.00 37.62 212 SER B C 1
ATOM 5041 O O . SER B 1 213 ? 20.157 47.684 37.840 1.00 37.37 212 SER B O 1
ATOM 5044 N N . ARG B 1 214 ? 18.435 48.220 39.241 1.00 38.18 213 ARG B N 1
ATOM 5045 C CA . ARG B 1 214 ? 17.354 48.041 38.285 1.00 38.39 213 ARG B CA 1
ATOM 5046 C C . ARG B 1 214 ? 16.270 49.113 38.450 1.00 38.94 213 ARG B C 1
ATOM 5047 O O . ARG B 1 214 ? 15.456 49.052 39.387 1.00 39.53 213 ARG B O 1
ATOM 5055 N N . PRO B 1 215 ? 16.262 50.126 37.567 1.00 39.27 214 PRO B N 1
ATOM 5056 C CA . PRO B 1 215 ? 17.152 50.388 36.436 1.00 38.52 214 PRO B CA 1
ATOM 5057 C C . PRO B 1 215 ? 18.543 50.803 36.909 1.00 37.99 214 PRO B C 1
ATOM 5058 O O . PRO B 1 215 ? 18.701 51.238 38.060 1.00 39.20 214 PRO B O 1
ATOM 5062 N N . THR B 1 216 ? 19.528 50.680 36.017 1.00 36.08 215 THR B N 1
ATOM 5063 C CA . THR B 1 216 ? 20.930 50.910 36.345 1.00 34.38 215 THR B CA 1
ATOM 5064 C C . THR B 1 216 ? 21.424 52.342 36.224 1.00 33.05 215 THR B C 1
ATOM 5065 O O . THR B 1 216 ? 21.051 53.062 35.312 1.00 32.01 215 THR B O 1
ATOM 5069 N N . ASN B 1 217 ? 22.247 52.729 37.196 1.00 33.26 216 ASN B N 1
ATOM 5070 C CA . ASN B 1 217 ? 23.059 53.962 37.168 1.00 33.51 216 ASN B CA 1
ATOM 5071 C C . ASN B 1 217 ? 24.402 53.339 36.755 1.00 33.62 216 ASN B C 1
ATOM 5072 O O . ASN B 1 217 ? 24.917 52.532 37.503 1.00 32.15 216 ASN B O 1
ATOM 5077 N N . PRO B 1 218 ? 25.024 53.789 35.648 1.00 35.16 217 PRO B N 1
ATOM 5078 C CA . PRO B 1 218 ? 24.759 54.944 34.793 1.00 35.96 217 PRO B CA 1
ATOM 5079 C C . PRO B 1 218 ? 24.007 54.777 33.487 1.00 36.52 217 PRO B C 1
ATOM 5080 O O . PRO B 1 218 ? 23.749 55.788 32.818 1.00 37.54 217 PRO B O 1
ATOM 5084 N N . THR B 1 219 ? 23.643 53.554 33.134 1.00 37.11 218 THR B N 1
ATOM 5085 C CA . THR B 1 219 ? 23.166 53.264 31.777 1.00 37.28 218 THR B CA 1
ATOM 5086 C C . THR B 1 219 ? 21.708 53.538 31.466 1.00 37.35 218 THR B C 1
ATOM 5087 O O . THR B 1 219 ? 21.371 53.847 30.328 1.00 38.69 218 THR B O 1
ATOM 5091 N N . GLY B 1 220 ? 20.850 53.433 32.468 1.00 37.39 219 GLY B N 1
ATOM 5092 C CA . GLY B 1 220 ? 19.419 53.473 32.257 1.00 37.39 219 GLY B CA 1
ATOM 5093 C C . GLY B 1 220 ? 18.888 52.148 31.689 1.00 38.18 219 GLY B C 1
ATOM 5094 O O . GLY B 1 220 ? 17.779 52.108 31.151 1.00 39.10 219 GLY B O 1
ATOM 5095 N N . ASN B 1 221 ? 19.665 51.067 31.845 1.00 38.25 220 ASN B N 1
ATOM 5096 C CA . ASN B 1 221 ? 19.326 49.727 31.401 1.00 37.67 220 ASN B CA 1
ATOM 5097 C C . ASN B 1 221 ? 18.433 49.060 32.442 1.00 37.80 220 ASN B C 1
ATOM 5098 O O . ASN B 1 221 ? 18.675 49.202 33.646 1.00 37.55 220 ASN B O 1
ATOM 5103 N N . VAL B 1 222 ? 17.433 48.320 31.962 1.00 37.49 221 VAL B N 1
ATOM 5104 C CA . VAL B 1 222 ? 16.528 47.557 32.796 1.00 37.44 221 VAL B CA 1
ATOM 5105 C C . VAL B 1 222 ? 16.813 46.112 32.458 1.00 38.36 221 VAL B C 1
ATOM 5106 O O . VAL B 1 222 ? 16.587 45.702 31.322 1.00 40.10 221 VAL B O 1
ATOM 5110 N N . LEU B 1 223 ? 17.374 45.372 33.416 1.00 38.77 222 LEU B N 1
ATOM 5111 C CA . LEU B 1 223 ? 17.607 43.937 33.278 1.00 39.16 222 LEU B CA 1
ATOM 5112 C C . LEU B 1 223 ? 16.207 43.308 33.182 1.00 39.87 222 LEU B C 1
ATOM 5113 O O . LEU B 1 223 ? 15.323 43.601 34.014 1.00 39.30 222 LEU B O 1
ATOM 5118 N N . THR B 1 224 ? 16.003 42.501 32.135 1.00 40.39 223 THR B N 1
ATOM 5119 C CA . THR B 1 224 ? 14.701 41.876 31.843 1.00 40.82 223 THR B CA 1
ATOM 5120 C C . THR B 1 224 ? 14.293 40.856 32.892 1.00 40.83 223 THR B C 1
ATOM 5121 O O . THR B 1 224 ? 15.152 40.336 33.611 1.00 41.19 223 THR B O 1
ATOM 5125 N N . ASP B 1 225 ? 12.990 40.571 32.955 1.00 40.78 224 ASP B N 1
ATOM 5126 C CA . ASP B 1 225 ? 12.450 39.544 33.872 1.00 41.01 224 ASP B CA 1
ATOM 5127 C C . ASP B 1 225 ? 13.140 38.154 33.678 1.00 40.55 224 ASP B C 1
ATOM 5128 O O . ASP B 1 225 ? 13.398 37.456 34.681 1.00 40.99 224 ASP B O 1
ATOM 5133 N N . GLU B 1 226 ? 13.437 37.773 32.423 1.00 39.35 225 GLU B N 1
ATOM 5134 C CA A GLU B 1 226 ? 14.130 36.488 32.174 0.50 39.18 225 GLU B CA 1
ATOM 5135 C CA B GLU B 1 226 ? 14.155 36.524 32.102 0.50 39.33 225 GLU B CA 1
ATOM 5136 C C . GLU B 1 226 ? 15.565 36.543 32.737 1.00 38.74 225 GLU B C 1
ATOM 5137 O O . GLU B 1 226 ? 16.013 35.567 33.372 1.00 37.63 225 GLU B O 1
ATOM 5148 N N . GLU B 1 227 ? 16.256 37.678 32.564 1.00 38.29 226 GLU B N 1
ATOM 5149 C CA . GLU B 1 227 ? 17.615 37.875 33.107 1.00 38.01 226 GLU B CA 1
ATOM 5150 C C . GLU B 1 227 ? 17.589 37.826 34.652 1.00 37.00 226 GLU B C 1
ATOM 5151 O O . GLU B 1 227 ? 18.460 37.188 35.269 1.00 36.39 226 GLU B O 1
ATOM 5165 N N . ALA B 1 229 ? 15.153 36.317 36.628 1.00 33.16 228 ALA B N 1
ATOM 5166 C CA . ALA B 1 229 ? 14.787 34.960 37.071 1.00 33.60 228 ALA B CA 1
ATOM 5167 C C . ALA B 1 229 ? 16.025 34.051 37.023 1.00 34.07 228 ALA B C 1
ATOM 5168 O O . ALA B 1 229 ? 16.267 33.309 37.983 1.00 34.35 228 ALA B O 1
ATOM 5170 N N . HIS B 1 230 ? 16.822 34.178 35.949 1.00 33.84 229 HIS B N 1
ATOM 5171 C CA . HIS B 1 230 ? 18.088 33.409 35.761 1.00 34.70 229 HIS B CA 1
ATOM 5172 C C . HIS B 1 230 ? 19.083 33.694 36.917 1.00 35.32 229 HIS B C 1
ATOM 5173 O O . HIS B 1 230 ? 19.670 32.760 37.494 1.00 35.27 229 HIS B O 1
ATOM 5180 N N . LEU B 1 231 ? 19.266 34.981 37.234 1.00 35.41 230 LEU B N 1
ATOM 5181 C CA . LEU B 1 231 ? 20.138 35.404 38.341 1.00 35.52 230 LEU B CA 1
ATOM 5182 C C . LEU B 1 231 ? 19.668 34.809 39.674 1.00 35.50 230 LEU B C 1
ATOM 5183 O O . LEU B 1 231 ? 20.507 34.368 40.461 1.00 35.99 230 LEU B O 1
ATOM 5188 N N . ALA B 1 232 ? 18.350 34.752 39.907 1.00 35.10 231 ALA B N 1
ATOM 5189 C CA . ALA B 1 232 ? 17.819 34.131 41.142 1.00 34.79 231 ALA B CA 1
ATOM 5190 C C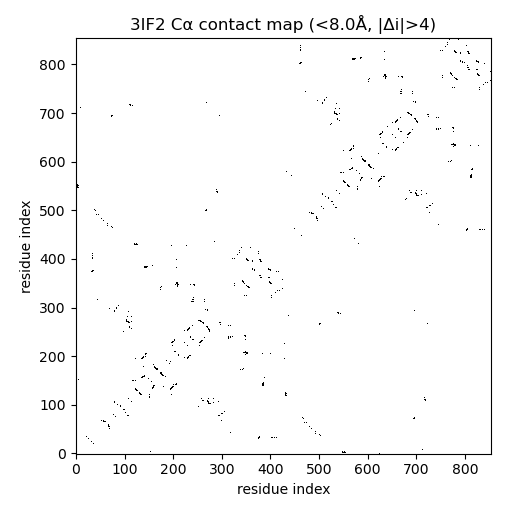 . ALA B 1 232 ? 18.203 32.657 41.225 1.00 35.31 231 ALA B C 1
ATOM 5191 O O . ALA B 1 232 ? 18.547 32.190 42.298 1.00 35.30 231 ALA B O 1
ATOM 5193 N N . GLU B 1 233 ? 18.180 31.949 40.090 1.00 36.86 232 GLU B N 1
ATOM 5194 C CA . GLU B 1 233 ? 18.590 30.526 40.029 1.00 37.60 232 GLU B CA 1
ATOM 5195 C C . GLU B 1 233 ? 20.060 30.376 40.397 1.00 36.28 232 GLU B C 1
ATOM 5196 O O . GLU B 1 233 ? 20.402 29.546 41.237 1.00 36.21 232 GLU B O 1
ATOM 5202 N N . ILE B 1 234 ? 20.914 31.194 39.785 1.00 35.42 233 ILE B N 1
ATOM 5203 C CA . ILE B 1 234 ? 22.355 31.202 40.100 1.00 35.15 233 ILE B CA 1
ATOM 5204 C C . ILE B 1 234 ? 22.594 31.528 41.584 1.00 35.69 233 ILE B C 1
ATOM 5205 O O . ILE B 1 234 ? 23.407 30.873 42.240 1.00 35.98 233 ILE B O 1
ATOM 5210 N N . ALA B 1 235 ? 21.872 32.514 42.109 1.00 35.81 234 ALA B N 1
ATOM 5211 C CA . ALA B 1 235 ? 21.990 32.882 43.516 1.00 36.63 234 ALA B CA 1
ATOM 5212 C C . ALA B 1 235 ? 21.631 31.687 44.442 1.00 37.85 234 ALA B C 1
ATOM 5213 O O . ALA B 1 235 ? 22.420 31.345 45.328 1.00 37.45 234 ALA B O 1
ATOM 5215 N N . LYS B 1 236 ? 20.474 31.045 44.205 1.00 38.95 235 LYS B N 1
ATOM 5216 C CA . LYS B 1 236 ? 20.032 29.900 45.015 1.00 39.44 235 LYS B CA 1
ATOM 5217 C C . LYS B 1 236 ? 20.959 28.700 44.835 1.00 39.95 235 LYS B C 1
ATOM 5218 O O . LYS B 1 236 ? 21.199 27.991 45.808 1.00 39.87 235 LYS B O 1
ATOM 5221 N N . ARG B 1 237 ? 21.493 28.501 43.623 1.00 40.81 236 ARG B N 1
ATOM 5222 C CA . ARG B 1 237 ? 22.409 27.375 43.333 1.00 42.45 236 ARG B CA 1
ATOM 5223 C C . ARG B 1 237 ? 23.673 27.458 44.183 1.00 41.49 236 ARG B C 1
ATOM 5224 O O . ARG B 1 237 ? 24.025 26.484 44.839 1.00 42.12 236 ARG B O 1
ATOM 5232 N N . TYR B 1 238 ? 24.315 28.626 44.196 1.00 40.57 237 TYR B N 1
ATOM 5233 C CA . TYR B 1 238 ? 25.537 28.857 44.990 1.00 39.68 237 TYR B CA 1
ATOM 5234 C C . TYR B 1 238 ? 25.290 29.290 46.449 1.00 40.08 237 TYR B C 1
ATOM 5235 O O . TYR B 1 238 ? 26.230 29.645 47.156 1.00 39.92 237 TYR B O 1
ATOM 5244 N N . ASP B 1 239 ? 24.034 29.240 46.891 1.00 40.81 238 ASP B N 1
ATOM 5245 C CA . ASP B 1 239 ? 23.637 29.504 48.275 1.00 41.98 238 ASP B CA 1
ATOM 5246 C C . ASP B 1 239 ? 24.070 30.894 48.803 1.00 41.15 238 ASP B C 1
ATOM 5247 O O . ASP B 1 239 ? 24.619 31.042 49.911 1.00 41.13 238 ASP B O 1
ATOM 5252 N N . ILE B 1 240 ? 23.792 31.903 47.973 1.00 40.22 239 ILE B N 1
ATOM 5253 C CA . ILE B 1 240 ? 24.121 33.314 48.229 1.00 39.41 239 ILE B CA 1
ATOM 5254 C C . ILE B 1 240 ? 22.947 34.221 47.850 1.00 39.10 239 ILE B C 1
ATOM 5255 O O . ILE B 1 240 ? 22.237 33.928 46.880 1.00 39.18 239 ILE B O 1
ATOM 5260 N N . PRO B 1 241 ? 22.756 35.337 48.583 1.00 38.88 240 PRO B N 1
ATOM 5261 C CA . PRO B 1 241 ? 21.622 36.215 48.307 1.00 38.16 240 PRO B CA 1
ATOM 5262 C C . PRO B 1 241 ? 21.755 37.056 47.046 1.00 37.41 240 PRO B C 1
ATOM 5263 O O . PRO B 1 241 ? 22.874 37.433 46.695 1.00 38.26 240 PRO B O 1
ATOM 5267 N N . LEU B 1 242 ? 20.625 37.339 46.388 1.00 35.99 241 LEU B N 1
ATOM 5268 C CA . LEU B 1 242 ? 20.576 38.255 45.248 1.00 34.87 241 LEU B CA 1
ATOM 5269 C C . LEU B 1 242 ? 20.100 39.610 45.786 1.00 34.84 241 LEU B C 1
ATOM 5270 O O . LEU B 1 242 ? 18.950 39.745 46.185 1.00 34.55 241 LEU B O 1
ATOM 5275 N N . ILE B 1 243 ? 20.998 40.596 45.804 1.00 34.90 242 ILE B N 1
ATOM 5276 C CA . ILE B 1 243 ? 20.706 41.952 46.250 1.00 34.26 242 ILE B CA 1
ATOM 5277 C C . ILE B 1 243 ? 20.226 42.729 45.015 1.00 35.56 242 ILE B C 1
ATOM 5278 O O . ILE B 1 243 ? 20.878 42.659 43.973 1.00 36.64 242 ILE B O 1
ATOM 5283 N N . ILE B 1 244 ? 19.092 43.435 45.100 1.00 35.44 243 ILE B N 1
ATOM 5284 C CA . ILE B 1 244 ? 18.572 44.233 43.962 1.00 34.79 243 ILE B CA 1
ATOM 5285 C C . ILE B 1 244 ? 18.353 45.671 44.454 1.00 34.89 243 ILE B C 1
ATOM 5286 O O . ILE B 1 244 ? 17.540 45.883 45.352 1.00 33.94 243 ILE B O 1
ATOM 5291 N N . ASP B 1 245 ? 19.075 46.626 43.847 1.00 34.58 244 ASP B N 1
ATOM 5292 C CA . ASP B 1 245 ? 19.000 48.057 44.165 1.00 34.95 244 ASP B CA 1
ATOM 5293 C C . ASP B 1 245 ? 17.927 48.724 43.298 1.00 36.38 244 ASP B C 1
ATOM 5294 O O . ASP B 1 245 ? 18.167 49.004 42.110 1.00 37.04 244 ASP B O 1
ATOM 5299 N N . ASN B 1 246 ? 16.762 49.010 43.900 1.00 37.06 245 ASN B N 1
ATOM 5300 C CA . ASN B 1 246 ? 15.659 49.684 43.195 1.00 37.66 245 ASN B CA 1
ATOM 5301 C C . ASN B 1 246 ? 15.600 51.199 43.396 1.00 37.48 245 ASN B C 1
ATOM 5302 O O . ASN B 1 246 ? 14.527 51.778 43.253 1.00 38.92 245 ASN B O 1
ATOM 5307 N N . ALA B 1 247 ? 16.730 51.866 43.647 1.00 37.19 246 ALA B N 1
ATOM 5308 C CA . ALA B 1 247 ? 16.755 53.332 43.849 1.00 36.57 246 ALA B CA 1
ATOM 5309 C C . ALA B 1 247 ? 15.829 54.133 42.893 1.00 36.39 246 ALA B C 1
ATOM 5310 O O . ALA B 1 247 ? 15.071 54.976 43.359 1.00 37.08 246 ALA B O 1
ATOM 5312 N N . TYR B 1 248 ? 15.864 53.817 41.592 1.00 36.48 247 TYR B N 1
ATOM 5313 C CA . TYR B 1 248 ? 15.028 54.473 40.552 1.00 35.88 247 TYR B CA 1
ATOM 5314 C C . TYR B 1 248 ? 13.859 53.611 40.074 1.00 35.49 247 TYR B C 1
ATOM 5315 O O . TYR B 1 248 ? 13.159 53.992 39.143 1.00 33.98 247 TYR B O 1
ATOM 5324 N N . GLY B 1 249 ? 13.616 52.484 40.745 1.00 36.46 248 GLY B N 1
ATOM 5325 C CA . GLY B 1 249 ? 12.677 51.462 40.274 1.00 37.30 248 GLY B CA 1
ATOM 5326 C C . GLY B 1 249 ? 11.355 51.288 40.970 1.00 38.06 248 GLY B C 1
ATOM 5327 O O . GLY B 1 249 ? 10.884 52.166 41.682 1.00 38.80 248 GLY B O 1
ATOM 5336 N N . PRO B 1 251 ? 8.497 49.912 43.590 1.00 40.23 250 PRO B N 1
ATOM 5337 C CA . PRO B 1 251 ? 7.209 50.518 43.201 1.00 39.84 250 PRO B CA 1
ATOM 5338 C C . PRO B 1 251 ? 7.264 52.065 43.144 1.00 39.50 250 PRO B C 1
ATOM 5339 O O . PRO B 1 251 ? 6.338 52.686 42.604 1.00 39.61 250 PRO B O 1
ATOM 5343 N N . PHE B 1 252 ? 8.301 52.670 43.744 1.00 37.74 251 PHE B N 1
ATOM 5344 C CA . PHE B 1 252 ? 8.527 54.113 43.700 1.00 36.35 251 PHE B CA 1
ATOM 5345 C C . PHE B 1 252 ? 10.036 54.366 43.694 1.00 35.41 251 PHE B C 1
ATOM 5346 O O . PHE B 1 252 ? 10.756 53.627 44.342 1.00 36.04 251 PHE B O 1
ATOM 5354 N N . PRO B 1 253 ? 10.530 55.370 42.937 1.00 34.33 252 PRO B N 1
ATOM 5355 C CA . PRO B 1 253 ? 9.805 56.316 42.054 1.00 33.28 252 PRO B CA 1
ATOM 5356 C C . PRO B 1 253 ? 9.282 55.729 40.724 1.00 31.74 252 PRO B C 1
ATOM 5357 O O . PRO B 1 253 ? 8.628 56.451 39.973 1.00 29.93 252 PRO B O 1
ATOM 5361 N N . ASN B 1 254 ? 9.575 54.453 40.443 1.00 31.93 253 ASN B N 1
ATOM 5362 C CA . ASN B 1 254 ? 9.087 53.737 39.264 1.00 32.05 253 ASN B CA 1
ATOM 5363 C C . ASN B 1 254 ? 9.433 54.469 37.950 1.00 32.24 253 ASN B C 1
ATOM 5364 O O . ASN B 1 254 ? 8.573 54.678 37.099 1.00 32.01 253 ASN B O 1
ATOM 5369 N N . ILE B 1 255 ? 10.695 54.887 37.835 1.00 31.71 254 ILE B N 1
ATOM 5370 C CA . ILE B 1 255 ? 11.217 55.559 36.652 1.00 32.45 254 ILE B CA 1
ATOM 5371 C C . ILE B 1 255 ? 11.733 54.422 35.702 1.00 34.54 254 ILE B C 1
ATOM 5372 O O . ILE B 1 255 ? 12.944 54.240 35.511 1.00 35.22 254 ILE B O 1
ATOM 5377 N N . ILE B 1 256 ? 10.797 53.628 35.184 1.00 35.79 255 ILE B N 1
ATOM 5378 C CA . ILE B 1 256 ? 11.056 52.475 34.315 1.00 37.41 255 ILE B CA 1
ATOM 5379 C C . ILE B 1 256 ? 10.094 52.583 33.140 1.00 39.43 255 ILE B C 1
ATOM 5380 O O . ILE B 1 256 ? 8.884 52.629 33.351 1.00 39.78 255 ILE B O 1
ATOM 5385 N N . TYR B 1 257 ? 10.632 52.588 31.919 1.00 41.64 256 TYR B N 1
ATOM 5386 C CA . TYR B 1 257 ? 9.841 52.738 30.695 1.00 42.79 256 TYR B CA 1
ATOM 5387 C C . TYR B 1 257 ? 9.609 51.444 29.902 1.00 43.91 256 TYR B C 1
ATOM 5388 O O . TYR B 1 257 ? 8.873 51.493 28.913 1.00 43.92 256 TYR B O 1
ATOM 5397 N N . SER B 1 258 ? 10.262 50.340 30.304 1.00 45.01 257 SER B N 1
ATOM 5398 C CA A SER B 1 258 ? 10.129 49.026 29.661 0.50 45.73 257 SER B CA 1
ATOM 5399 C CA B SER B 1 258 ? 10.116 49.031 29.654 0.50 45.36 257 SER B CA 1
ATOM 5400 C C . SER B 1 258 ? 9.395 48.069 30.599 1.00 46.02 257 SER B C 1
ATOM 5401 O O . SER B 1 258 ? 9.332 48.301 31.799 1.00 46.70 257 SER B O 1
ATOM 5406 N N . ASP B 1 259 ? 8.854 46.992 30.036 1.00 47.05 258 ASP B N 1
ATOM 5407 C CA . ASP B 1 259 ? 8.090 45.980 30.782 1.00 47.89 258 ASP B CA 1
ATOM 5408 C C . ASP B 1 259 ? 9.007 45.347 31.838 1.00 46.92 258 ASP B C 1
ATOM 5409 O O . ASP B 1 259 ? 10.112 44.950 31.514 1.00 47.53 258 ASP B O 1
ATOM 5414 N N . ALA B 1 260 ? 8.561 45.299 33.090 1.00 45.98 259 ALA B N 1
ATOM 5415 C CA . ALA B 1 260 ? 9.362 44.770 34.211 1.00 45.88 259 ALA B CA 1
ATOM 5416 C C . ALA B 1 260 ? 8.487 44.453 35.420 1.00 45.85 259 ALA B C 1
ATOM 5417 O O . ALA B 1 260 ? 7.500 45.137 35.658 1.00 46.14 259 ALA B O 1
ATOM 5419 N N . HIS B 1 261 ? 8.850 43.434 36.188 1.00 46.15 260 HIS B N 1
ATOM 5420 C CA . HIS B 1 261 ? 8.090 43.063 37.384 1.00 46.74 260 HIS B CA 1
ATOM 5421 C C . HIS B 1 261 ? 8.990 42.909 38.613 1.00 45.39 260 HIS B C 1
ATOM 5422 O O . HIS B 1 261 ? 10.098 42.404 38.507 1.00 45.49 260 HIS B O 1
ATOM 5429 N N . LEU B 1 262 ? 8.508 43.398 39.759 1.00 44.05 261 LEU B N 1
ATOM 5430 C CA . LEU B 1 262 ? 9.228 43.352 41.033 1.00 42.65 261 LEU B CA 1
ATOM 5431 C C . LEU B 1 262 ? 8.860 42.047 41.755 1.00 42.05 261 LEU B C 1
ATOM 5432 O O . LEU B 1 262 ? 7.679 41.776 41.962 1.00 40.86 261 LEU B O 1
ATOM 5437 N N . ASN B 1 263 ? 9.876 41.265 42.136 1.00 41.55 262 ASN B N 1
ATOM 5438 C CA . ASN B 1 263 ? 9.700 40.000 42.850 1.00 40.62 262 ASN B CA 1
ATOM 5439 C C . ASN B 1 263 ? 10.543 39.889 44.113 1.00 40.18 262 ASN B C 1
ATOM 5440 O O . ASN B 1 263 ? 11.561 40.594 44.284 1.00 41.44 262 ASN B O 1
ATOM 5445 N N . TRP B 1 264 ? 10.107 38.977 44.982 1.00 38.88 263 TRP B N 1
ATOM 5446 C CA . TRP B 1 264 ? 10.782 38.691 46.220 1.00 37.55 263 TRP B CA 1
ATOM 5447 C C . TRP B 1 264 ? 10.594 37.243 46.668 1.00 37.91 263 TRP B C 1
ATOM 5448 O O . TRP B 1 264 ? 9.590 36.597 46.363 1.00 37.61 263 TRP B O 1
ATOM 5459 N N . ASP B 1 265 ? 11.627 36.755 47.350 1.00 38.10 264 ASP B N 1
ATOM 5460 C CA . ASP B 1 265 ? 11.603 35.519 48.125 1.00 37.34 264 ASP B CA 1
ATOM 5461 C C . ASP B 1 265 ? 12.617 35.721 49.263 1.00 36.61 264 ASP B C 1
ATOM 5462 O O . ASP B 1 265 ? 13.320 36.745 49.301 1.00 36.63 264 ASP B O 1
ATOM 5467 N N . ASN B 1 266 ? 12.719 34.753 50.159 1.00 36.74 265 ASN B N 1
ATOM 5468 C CA . ASN B 1 266 ? 13.667 34.833 51.290 1.00 37.25 265 ASN B CA 1
ATOM 5469 C C . ASN B 1 266 ? 15.168 34.897 50.914 1.00 36.62 265 ASN B C 1
ATOM 5470 O O . ASN B 1 266 ? 15.995 35.268 51.745 1.00 35.61 265 ASN B O 1
ATOM 5475 N N . ASN B 1 267 ? 15.500 34.547 49.675 1.00 36.44 266 ASN B N 1
ATOM 5476 C CA . ASN B 1 267 ? 16.861 34.644 49.193 1.00 37.86 266 ASN B CA 1
ATOM 5477 C C . ASN B 1 267 ? 17.141 35.996 48.514 1.00 38.20 266 ASN B C 1
ATOM 5478 O O . ASN B 1 267 ? 18.265 36.232 48.121 1.00 39.53 266 ASN B O 1
ATOM 5483 N N . THR B 1 268 ? 16.141 36.880 48.383 1.00 38.21 267 THR B N 1
ATOM 5484 C CA . THR B 1 268 ? 16.300 38.194 47.743 1.00 37.23 267 THR B CA 1
ATOM 5485 C C . THR B 1 268 ? 16.414 39.303 48.814 1.00 37.35 267 THR B C 1
ATOM 5486 O O . THR B 1 268 ? 15.709 39.274 49.828 1.00 36.86 267 THR B O 1
ATOM 5490 N N . ILE B 1 269 ? 17.335 40.239 48.592 1.00 36.85 268 ILE B N 1
ATOM 5491 C CA . ILE B 1 269 ? 17.489 41.433 49.424 1.00 37.28 268 ILE B CA 1
ATOM 5492 C C . ILE B 1 269 ? 17.133 42.593 48.482 1.00 38.40 268 ILE B C 1
ATOM 5493 O O . ILE B 1 269 ? 17.858 42.824 47.508 1.00 39.10 268 ILE B O 1
ATOM 5498 N N . LEU B 1 270 ? 15.987 43.247 48.722 1.00 38.33 269 LEU B N 1
ATOM 5499 C CA . LEU B 1 270 ? 15.523 44.387 47.911 1.00 38.43 269 LEU B CA 1
ATOM 5500 C C . LEU B 1 270 ? 15.808 45.700 48.641 1.00 37.92 269 LEU B C 1
ATOM 5501 O O . LEU B 1 270 ? 15.362 45.879 49.773 1.00 37.95 269 LEU B O 1
ATOM 5506 N N . CYS B 1 271 ? 16.560 46.593 48.002 1.00 37.65 270 CYS B N 1
ATOM 5507 C CA . CYS B 1 271 ? 16.842 47.927 48.540 1.00 37.74 270 CYS B CA 1
ATOM 5508 C C . CYS B 1 271 ? 15.998 48.966 47.791 1.00 38.06 270 CYS B C 1
ATOM 5509 O O . CYS B 1 271 ? 15.846 48.875 46.566 1.00 37.82 270 CYS B O 1
ATOM 5512 N N . PHE B 1 272 ? 15.423 49.908 48.550 1.00 37.88 271 PHE B N 1
ATOM 5513 C CA . PHE B 1 272 ? 14.634 51.029 48.020 1.00 36.66 271 PHE B CA 1
ATOM 5514 C C . PHE B 1 272 ? 15.111 52.293 48.686 1.00 36.07 271 PHE B C 1
ATOM 5515 O O . PHE B 1 272 ? 15.847 52.248 49.670 1.00 35.12 271 PHE B O 1
ATOM 5523 N N . SER B 1 273 ? 14.649 53.420 48.162 1.00 35.92 272 SER B N 1
ATOM 5524 C CA . SER B 1 273 ? 15.034 54.726 48.674 1.00 35.40 272 SER B CA 1
ATOM 5525 C C . SER B 1 273 ? 13.922 55.745 48.493 1.00 34.85 272 SER B C 1
ATOM 5526 O O . SER B 1 273 ? 13.043 55.560 47.656 1.00 34.27 272 SER B O 1
ATOM 5529 N N . LEU B 1 274 ? 13.975 56.800 49.307 1.00 35.13 273 LEU B N 1
ATOM 5530 C CA . LEU B 1 274 ? 13.106 57.970 49.180 1.00 35.28 273 LEU B CA 1
ATOM 5531 C C . LEU B 1 274 ? 13.830 59.093 48.435 1.00 35.84 273 LEU B C 1
ATOM 5532 O O . LEU B 1 274 ? 13.222 60.099 48.095 1.00 35.28 273 LEU B O 1
ATOM 5537 N N . SER B 1 275 ? 15.125 58.938 48.168 1.00 37.40 274 SER B N 1
ATOM 5538 C CA . SER B 1 275 ? 15.889 59.977 47.460 1.00 37.23 274 SER B CA 1
ATOM 5539 C C . SER B 1 275 ? 15.337 60.318 46.063 1.00 36.17 274 SER B C 1
ATOM 5540 O O . SER B 1 275 ? 15.116 61.480 45.739 1.00 36.58 274 SER B O 1
ATOM 5543 N N . LYS B 1 276 ? 15.025 59.296 45.290 1.00 36.09 275 LYS B N 1
ATOM 5544 C CA . LYS B 1 276 ? 14.591 59.489 43.896 1.00 36.53 275 LYS B CA 1
ATOM 5545 C C . LYS B 1 276 ? 13.075 59.748 43.682 1.00 36.06 275 LYS B C 1
ATOM 5546 O O . LYS B 1 276 ? 12.659 59.960 42.532 1.00 34.39 275 LYS B O 1
ATOM 5552 N N . ILE B 1 277 ? 12.262 59.720 44.759 1.00 34.84 276 ILE B N 1
ATOM 5553 C CA . ILE B 1 277 ? 10.914 60.292 44.667 1.00 35.37 276 ILE B CA 1
ATOM 5554 C C . ILE B 1 277 ? 10.953 61.809 44.924 1.00 34.76 276 ILE B C 1
ATOM 5555 O O . ILE B 1 277 ? 9.932 62.463 44.742 1.00 35.56 276 ILE B O 1
ATOM 5560 N N . GLY B 1 278 ? 12.115 62.346 45.328 1.00 34.45 277 GLY B N 1
ATOM 5561 C CA . GLY B 1 278 ? 12.326 63.753 45.655 1.00 33.64 277 GLY B CA 1
ATOM 5562 C C . GLY B 1 278 ? 12.703 64.086 47.106 1.00 33.46 277 GLY B C 1
ATOM 5563 O O . GLY B 1 278 ? 12.673 65.252 47.462 1.00 33.33 277 GLY B O 1
ATOM 5564 N N . LEU B 1 279 ? 13.114 63.113 47.931 1.00 34.03 278 LEU B N 1
ATOM 5565 C CA . LEU B 1 279 ? 13.478 63.363 49.345 1.00 34.29 278 LEU B CA 1
ATOM 5566 C C . LEU B 1 279 ? 14.930 62.988 49.699 1.00 35.74 278 LEU B C 1
ATOM 5567 O O . LEU B 1 279 ? 15.181 62.423 50.779 1.00 36.34 278 LEU B O 1
ATOM 5572 N N . PRO B 1 280 ? 15.918 63.353 48.830 1.00 37.06 279 PRO B N 1
ATOM 5573 C CA . PRO B 1 280 ? 17.298 62.949 49.098 1.00 36.61 279 PRO B CA 1
ATOM 5574 C C . PRO B 1 280 ? 17.907 63.538 50.364 1.00 35.97 279 PRO B C 1
ATOM 5575 O O . PRO B 1 280 ? 18.750 62.874 50.986 1.00 36.46 279 PRO B O 1
ATOM 5579 N N . GLY B 1 281 ? 17.504 64.750 50.741 1.00 34.27 280 GLY B N 1
ATOM 5580 C CA . GLY B 1 281 ? 18.007 65.376 51.976 1.00 34.09 280 GLY B CA 1
ATOM 5581 C C . GLY B 1 281 ? 17.631 64.637 53.257 1.00 33.52 280 GLY B C 1
ATOM 5582 O O . GLY B 1 281 ? 18.326 64.759 54.274 1.00 31.45 280 GLY B O 1
ATOM 5591 N N . ARG B 1 283 ? 17.534 61.194 53.634 1.00 36.26 282 ARG B N 1
ATOM 5592 C CA . ARG B 1 283 ? 18.437 60.032 53.840 1.00 35.19 282 ARG B CA 1
ATOM 5593 C C . ARG B 1 283 ? 17.687 58.844 54.416 1.00 34.11 282 ARG B C 1
ATOM 5594 O O . ARG B 1 283 ? 17.919 58.452 55.560 1.00 33.39 282 ARG B O 1
ATOM 5602 N N . THR B 1 284 ? 16.800 58.273 53.605 1.00 33.14 283 THR B N 1
ATOM 5603 C CA . THR B 1 284 ? 16.008 57.112 54.004 1.00 32.90 283 THR B CA 1
ATOM 5604 C C . THR B 1 284 ? 16.103 55.989 52.977 1.00 32.62 283 THR B C 1
ATOM 5605 O O . THR B 1 284 ? 15.569 56.125 51.887 1.00 32.05 283 THR B O 1
ATOM 5609 N N . GLY B 1 285 ? 16.789 54.899 53.348 1.00 32.48 284 GLY B N 1
ATOM 5610 C CA . GLY B 1 285 ? 16.844 53.667 52.579 1.00 32.99 284 GLY B CA 1
ATOM 5611 C C . GLY B 1 285 ? 15.925 52.647 53.267 1.00 32.76 284 GLY B C 1
ATOM 5612 O O . GLY B 1 285 ? 15.712 52.735 54.480 1.00 33.46 284 GLY B O 1
ATOM 5613 N N . ILE B 1 286 ? 15.387 51.704 52.495 1.00 32.20 285 ILE B N 1
ATOM 5614 C CA . ILE B 1 286 ? 14.472 50.652 52.972 1.00 32.63 285 ILE B CA 1
ATOM 5615 C C . ILE B 1 286 ? 15.027 49.295 52.464 1.00 33.18 285 ILE B C 1
ATOM 5616 O O . ILE B 1 286 ? 15.367 49.197 51.290 1.00 33.95 285 ILE B O 1
ATOM 5621 N N . ILE B 1 287 ? 15.140 48.283 53.330 1.00 32.50 286 ILE B N 1
ATOM 5622 C CA . ILE B 1 287 ? 15.630 46.950 52.949 1.00 32.60 286 ILE B CA 1
ATOM 5623 C C . ILE B 1 287 ? 14.504 45.960 53.231 1.00 33.22 286 ILE B C 1
ATOM 5624 O O . ILE B 1 287 ? 13.954 45.977 54.312 1.00 33.42 286 ILE B O 1
ATOM 5629 N N . VAL B 1 288 ? 14.132 45.156 52.237 1.00 33.80 287 VAL B N 1
ATOM 5630 C CA . VAL B 1 288 ? 13.171 44.064 52.406 1.00 33.89 287 VAL B CA 1
ATOM 5631 C C . VAL B 1 288 ? 14.013 42.777 52.263 1.00 34.38 287 VAL B C 1
ATOM 5632 O O . VAL B 1 288 ? 14.643 42.537 51.205 1.00 34.33 287 VAL B O 1
ATOM 5636 N N . ALA B 1 289 ? 14.075 41.989 53.337 1.00 33.44 288 ALA B N 1
ATOM 5637 C CA . ALA B 1 289 ? 14.858 40.753 53.345 1.00 32.47 288 ALA B CA 1
ATOM 5638 C C . ALA B 1 289 ? 14.380 39.768 54.385 1.00 32.72 288 ALA B C 1
ATOM 5639 O O . ALA B 1 289 ? 13.480 40.058 55.172 1.00 33.35 288 ALA B O 1
ATOM 5641 N N . ASP B 1 290 ? 14.988 38.586 54.366 1.00 32.78 289 ASP B N 1
ATOM 5642 C CA . ASP B 1 290 ? 14.744 37.531 55.352 1.00 33.19 289 ASP B CA 1
ATOM 5643 C C . ASP B 1 290 ? 15.052 38.116 56.717 1.00 32.58 289 ASP B C 1
ATOM 5644 O O . ASP B 1 290 ? 15.906 39.017 56.821 1.00 32.84 289 ASP B O 1
ATOM 5649 N N . ALA B 1 291 ? 14.357 37.617 57.740 1.00 32.00 290 ALA B N 1
ATOM 5650 C CA . ALA B 1 291 ? 14.541 38.052 59.137 1.00 32.92 290 ALA B CA 1
ATOM 5651 C C . ALA B 1 291 ? 16.017 38.108 59.541 1.00 34.57 290 ALA B C 1
ATOM 5652 O O . ALA B 1 291 ? 16.450 39.063 60.178 1.00 35.88 290 ALA B O 1
ATOM 5654 N N . LYS B 1 292 ? 16.787 37.114 59.103 1.00 36.16 291 LYS B N 1
ATOM 5655 C CA . LYS B 1 292 ? 18.205 36.995 59.442 1.00 38.22 291 LYS B CA 1
ATOM 5656 C C . LYS B 1 292 ? 19.034 38.205 58.954 1.00 37.04 291 LYS B C 1
ATOM 5657 O O . LYS B 1 292 ? 19.938 38.639 59.661 1.00 37.35 291 LYS B O 1
ATOM 5663 N N . VAL B 1 293 ? 18.700 38.759 57.783 1.00 36.40 292 VAL B N 1
ATOM 5664 C CA . VAL B 1 293 ? 19.385 39.951 57.247 1.00 35.40 292 VAL B CA 1
ATOM 5665 C C . VAL B 1 293 ? 18.941 41.227 57.987 1.00 34.40 292 VAL B C 1
ATOM 5666 O O . VAL B 1 293 ? 19.775 42.072 58.324 1.00 33.59 292 VAL B O 1
ATOM 5670 N N . ILE B 1 294 ? 17.645 41.341 58.262 1.00 34.39 293 ILE B N 1
ATOM 5671 C CA . ILE B 1 294 ? 17.092 42.519 58.953 1.00 34.13 293 ILE B CA 1
ATOM 5672 C C . ILE B 1 294 ? 17.674 42.653 60.362 1.00 35.04 293 ILE B C 1
ATOM 5673 O O . ILE B 1 294 ? 18.013 43.768 60.770 1.00 35.06 293 ILE B O 1
ATOM 5678 N N . GLU B 1 295 ? 17.827 41.520 61.059 1.00 35.38 294 GLU B N 1
ATOM 5679 C CA . GLU B 1 295 ? 18.481 41.463 62.377 1.00 35.81 294 GLU B CA 1
ATOM 5680 C C . GLU B 1 295 ? 19.915 41.995 62.328 1.00 35.34 294 GLU B C 1
ATOM 5681 O O . GLU B 1 295 ? 20.306 42.777 63.204 1.00 35.61 294 GLU B O 1
ATOM 5687 N N . ALA B 1 296 ? 20.678 41.571 61.308 1.00 34.21 295 ALA B N 1
ATOM 5688 C CA . ALA B 1 296 ? 22.066 42.011 61.102 1.00 33.08 295 ALA B CA 1
ATOM 5689 C C . ALA B 1 296 ? 22.131 43.534 60.876 1.00 32.43 295 ALA B C 1
ATOM 5690 O O . ALA B 1 296 ? 22.893 44.254 61.561 1.00 32.75 295 ALA B O 1
ATOM 5692 N N . VAL B 1 297 ? 21.294 44.027 59.969 1.00 31.96 296 VAL B N 1
ATOM 5693 C CA . VAL B 1 297 ? 21.188 45.490 59.696 1.00 31.84 296 VAL B CA 1
ATOM 5694 C C . VAL B 1 297 ? 20.774 46.308 60.939 1.00 31.71 296 VAL B C 1
ATOM 5695 O O . VAL B 1 297 ? 21.333 47.386 61.194 1.00 31.41 296 VAL B O 1
ATOM 5699 N N . SER B 1 298 ? 19.812 45.768 61.704 1.00 31.68 297 SER B N 1
ATOM 5700 C CA A SER B 1 298 ? 19.315 46.408 62.926 0.50 31.61 297 SER B CA 1
ATOM 5701 C CA B SER B 1 298 ? 19.318 46.414 62.922 0.50 31.20 297 SER B CA 1
ATOM 5702 C C . SER B 1 298 ? 20.422 46.522 63.970 1.00 31.39 297 SER B C 1
ATOM 5703 O O . SER B 1 298 ? 20.553 47.568 64.631 1.00 30.23 297 SER B O 1
ATOM 5708 N N . ALA B 1 299 ? 21.220 45.449 64.107 1.00 31.56 298 ALA B N 1
ATOM 5709 C CA . ALA B 1 299 ? 22.361 45.439 65.050 1.00 31.56 298 ALA B CA 1
ATOM 5710 C C . ALA B 1 299 ? 23.425 46.420 64.576 1.00 31.30 298 ALA B C 1
ATOM 5711 O O . ALA B 1 299 ? 24.006 47.143 65.387 1.00 31.40 298 ALA B O 1
ATOM 5721 N N . ASN B 1 301 ? 22.910 49.169 62.641 1.00 29.50 300 ASN B N 1
ATOM 5722 C CA . ASN B 1 301 ? 22.342 50.509 62.950 1.00 29.57 300 ASN B CA 1
ATOM 5723 C C . ASN B 1 301 ? 22.565 50.881 64.407 1.00 29.06 300 ASN B C 1
ATOM 5724 O O . ASN B 1 301 ? 23.021 51.976 64.679 1.00 29.75 300 ASN B O 1
ATOM 5729 N N . ALA B 1 302 ? 22.291 49.951 65.328 1.00 29.49 301 ALA B N 1
ATOM 5730 C CA . ALA B 1 302 ? 22.531 50.174 66.779 1.00 29.51 301 ALA B CA 1
ATOM 5731 C C . ALA B 1 302 ? 23.970 50.632 67.068 1.00 30.17 301 ALA B C 1
ATOM 5732 O O . ALA B 1 302 ? 24.171 51.555 67.847 1.00 30.93 301 ALA B O 1
ATOM 5734 N N . VAL B 1 303 ? 24.958 50.033 66.404 1.00 29.72 302 VAL B N 1
ATOM 5735 C CA . VAL B 1 303 ? 26.354 50.376 66.676 1.00 29.52 302 VAL B CA 1
ATOM 5736 C C . VAL B 1 303 ? 26.867 51.599 65.912 1.00 28.66 302 VAL B C 1
ATOM 5737 O O . VAL B 1 303 ? 27.500 52.470 66.501 1.00 29.30 302 VAL B O 1
ATOM 5741 N N . VAL B 1 304 ? 26.622 51.636 64.613 1.00 28.79 303 VAL B N 1
ATOM 5742 C CA . VAL B 1 304 ? 27.116 52.713 63.746 1.00 29.78 303 VAL B CA 1
ATOM 5743 C C . VAL B 1 304 ? 26.297 53.994 63.842 1.00 31.23 303 VAL B C 1
ATOM 5744 O O . VAL B 1 304 ? 26.890 55.070 63.813 1.00 32.82 303 VAL B O 1
ATOM 5748 N N . ASN B 1 305 ? 24.968 53.877 63.975 1.00 31.88 304 ASN B N 1
ATOM 5749 C CA . ASN B 1 305 ? 24.027 55.027 63.983 1.00 33.69 304 ASN B CA 1
ATOM 5750 C C . ASN B 1 305 ? 23.154 55.292 65.232 1.00 34.64 304 ASN B C 1
ATOM 5751 O O . ASN B 1 305 ? 22.502 56.326 65.299 1.00 34.15 304 ASN B O 1
ATOM 5756 N N . LEU B 1 306 ? 23.099 54.344 66.175 1.00 35.57 305 LEU B N 1
ATOM 5757 C CA . LEU B 1 306 ? 22.201 54.353 67.348 1.00 35.48 305 LEU B CA 1
ATOM 5758 C C . LEU B 1 306 ? 20.796 53.979 66.789 1.00 35.38 305 LEU B C 1
ATOM 5759 O O . LEU B 1 306 ? 20.264 52.901 67.075 1.00 35.69 305 LEU B O 1
ATOM 5764 N N . ALA B 1 307 ? 20.221 54.858 65.982 1.00 34.52 306 ALA B N 1
ATOM 5765 C CA . ALA B 1 307 ? 18.957 54.626 65.291 1.00 34.28 306 ALA B CA 1
ATOM 5766 C C . ALA B 1 307 ? 19.033 55.328 63.910 1.00 34.21 306 ALA B C 1
ATOM 5767 O O . ALA B 1 307 ? 19.800 56.266 63.724 1.00 33.61 306 ALA B O 1
ATOM 5769 N N . PRO B 1 308 ? 18.333 54.814 62.904 1.00 34.22 307 PRO B N 1
ATOM 5770 C CA . PRO B 1 308 ? 18.384 55.536 61.645 1.00 35.19 307 PRO B CA 1
ATOM 5771 C C . PRO B 1 308 ? 17.467 56.756 61.705 1.00 36.18 307 PRO B C 1
ATOM 5772 O O . PRO B 1 308 ? 16.621 56.901 62.606 1.00 34.91 307 PRO B O 1
ATOM 5776 N N . THR B 1 309 ? 17.641 57.612 60.718 1.00 38.20 308 THR B N 1
ATOM 5777 C CA . THR B 1 309 ? 16.883 58.847 60.617 1.00 39.77 308 THR B CA 1
ATOM 5778 C C . THR B 1 309 ? 15.399 58.532 60.396 1.00 39.65 308 THR B C 1
ATOM 5779 O O . THR B 1 309 ? 15.057 57.502 59.832 1.00 39.27 308 THR B O 1
ATOM 5783 N N . ARG B 1 310 ? 14.524 59.396 60.879 1.00 40.23 309 ARG B N 1
ATOM 5784 C CA . ARG B 1 310 ? 13.095 59.143 60.757 1.00 40.62 309 ARG B CA 1
ATOM 5785 C C . ARG B 1 310 ? 12.233 60.248 60.161 1.00 40.45 309 ARG B C 1
ATOM 5786 O O . ARG B 1 310 ? 11.026 60.023 60.005 1.00 41.71 309 ARG B O 1
ATOM 5794 N N . PHE B 1 311 ? 12.800 61.380 59.749 1.00 39.55 310 PHE B N 1
ATOM 5795 C CA . PHE B 1 311 ? 11.931 62.399 59.181 1.00 39.78 310 PHE B CA 1
ATOM 5796 C C . PHE B 1 311 ? 11.436 62.105 57.767 1.00 38.78 310 PHE B C 1
ATOM 5797 O O . PHE B 1 311 ? 10.308 62.485 57.408 1.00 39.29 310 PHE B O 1
ATOM 5805 N N . GLY B 1 312 ? 12.244 61.410 56.977 1.00 37.48 311 GLY B N 1
ATOM 5806 C CA . GLY B 1 312 ? 11.807 60.912 55.657 1.00 35.37 311 GLY B CA 1
ATOM 5807 C C . GLY B 1 312 ? 10.672 59.911 55.856 1.00 34.18 311 GLY B C 1
ATOM 5808 O O . GLY B 1 312 ? 9.668 59.972 55.144 1.00 34.70 311 GLY B O 1
ATOM 5809 N N . ALA B 1 313 ? 10.811 59.023 56.848 1.00 33.47 312 ALA B N 1
ATOM 5810 C CA . ALA B 1 313 ? 9.751 58.070 57.204 1.00 33.61 312 ALA B CA 1
ATOM 5811 C C . ALA B 1 313 ? 8.433 58.785 57.618 1.00 33.71 312 ALA B C 1
ATOM 5812 O O . ALA B 1 313 ? 7.354 58.297 57.303 1.00 32.99 312 ALA B O 1
ATOM 5814 N N . ALA B 1 314 ? 8.537 59.944 58.278 1.00 34.39 313 ALA B N 1
ATOM 5815 C CA . ALA B 1 314 ? 7.351 60.718 58.727 1.00 35.37 313 ALA B CA 1
ATOM 5816 C C . ALA B 1 314 ? 6.530 61.269 57.556 1.00 35.82 313 ALA B C 1
ATOM 5817 O O . ALA B 1 314 ? 5.316 61.133 57.559 1.00 36.41 313 ALA B O 1
ATOM 5819 N N . ILE B 1 315 ? 7.195 61.897 56.580 1.00 36.51 314 ILE B N 1
ATOM 5820 C CA . ILE B 1 315 ? 6.530 62.375 55.360 1.00 35.75 314 ILE B CA 1
ATOM 5821 C C . ILE B 1 315 ? 5.951 61.228 54.551 1.00 34.72 314 ILE B C 1
ATOM 5822 O O . ILE B 1 315 ? 4.814 61.332 54.078 1.00 35.31 314 ILE B O 1
ATOM 5827 N N . ALA B 1 316 ? 6.720 60.149 54.400 1.00 33.16 315 ALA B N 1
ATOM 5828 C CA . ALA B 1 316 ? 6.324 59.035 53.519 1.00 31.74 315 ALA B CA 1
ATOM 5829 C C . ALA B 1 316 ? 5.200 58.147 54.043 1.00 31.08 315 ALA B C 1
ATOM 5830 O O . ALA B 1 316 ? 4.366 57.676 53.245 1.00 32.03 315 ALA B O 1
ATOM 5832 N N . THR B 1 317 ? 5.147 57.943 55.356 1.00 30.14 316 THR B N 1
ATOM 5833 C CA . THR B 1 317 ? 4.146 57.063 55.992 1.00 29.60 316 THR B CA 1
ATOM 5834 C C . THR B 1 317 ? 2.692 57.224 55.491 1.00 31.14 316 THR B C 1
ATOM 5835 O O . THR B 1 317 ? 2.158 56.254 54.955 1.00 31.87 316 THR B O 1
ATOM 5839 N N . PRO B 1 318 ? 2.072 58.433 55.620 1.00 31.90 317 PRO B N 1
ATOM 5840 C CA . PRO B 1 318 ? 0.691 58.567 55.117 1.00 31.69 317 PRO B CA 1
ATOM 5841 C C . PRO B 1 318 ? 0.575 58.376 53.592 1.00 31.20 317 PRO B C 1
ATOM 5842 O O . PRO B 1 318 ? -0.432 57.836 53.141 1.00 31.26 317 PRO B O 1
ATOM 5846 N N . LEU B 1 319 ? 1.609 58.761 52.841 1.00 31.19 318 LEU B N 1
ATOM 5847 C CA . LEU B 1 319 ? 1.662 58.570 51.363 1.00 31.94 318 LEU B CA 1
ATOM 5848 C C . LEU B 1 319 ? 1.747 57.077 50.934 1.00 31.56 318 LEU B C 1
ATOM 5849 O O . LEU B 1 319 ? 1.286 56.734 49.846 1.00 31.48 318 LEU B O 1
ATOM 5854 N N . VAL B 1 320 ? 2.326 56.215 51.788 1.00 31.64 319 VAL B N 1
ATOM 5855 C CA . VAL B 1 320 ? 2.354 54.744 51.591 1.00 31.24 319 VAL B CA 1
ATOM 5856 C C . VAL B 1 320 ? 1.001 54.119 52.022 1.00 32.58 319 VAL B C 1
ATOM 5857 O O . VAL B 1 320 ? 0.462 53.255 51.310 1.00 33.88 319 VAL B O 1
ATOM 5861 N N . ALA B 1 321 ? 0.473 54.542 53.181 1.00 32.54 320 ALA B N 1
ATOM 5862 C CA . ALA B 1 321 ? -0.849 54.101 53.705 1.00 32.61 320 ALA B CA 1
ATOM 5863 C C . ALA B 1 321 ? -2.002 54.236 52.703 1.00 33.01 320 ALA B C 1
ATOM 5864 O O . ALA B 1 321 ? -2.873 53.351 52.648 1.00 33.50 320 ALA B O 1
ATOM 5866 N N . ASN B 1 322 ? -2.021 55.334 51.942 1.00 32.77 321 ASN B N 1
ATOM 5867 C CA . ASN B 1 322 ? -3.116 55.607 50.962 1.00 33.07 321 ASN B CA 1
ATOM 5868 C C . ASN B 1 322 ? -2.717 55.438 49.474 1.00 33.88 321 ASN B C 1
ATOM 5869 O O . ASN B 1 322 ? -3.443 55.896 48.586 1.00 32.99 321 ASN B O 1
ATOM 5874 N N . ASP B 1 323 ? -1.554 54.812 49.232 1.00 35.09 322 ASP B N 1
ATOM 5875 C CA . ASP B 1 323 ? -0.987 54.586 47.893 1.00 36.61 322 ASP B CA 1
ATOM 5876 C C . ASP B 1 323 ? -0.646 55.862 47.092 1.00 37.73 322 ASP B C 1
ATOM 5877 O O . ASP B 1 323 ? -0.311 55.736 45.905 1.00 39.70 322 ASP B O 1
ATOM 5882 N N . ARG B 1 324 ? -0.656 57.057 47.702 1.00 37.45 323 ARG B N 1
ATOM 5883 C CA . ARG B 1 324 ? -0.327 58.279 46.943 1.00 37.95 323 ARG B CA 1
ATOM 5884 C C . ARG B 1 324 ? 1.137 58.309 46.490 1.00 37.48 323 ARG B C 1
ATOM 5885 O O . ARG B 1 324 ? 1.441 58.939 45.490 1.00 39.01 323 ARG B O 1
ATOM 5893 N N . ILE B 1 325 ? 2.012 57.606 47.199 1.00 36.66 324 ILE B N 1
ATOM 5894 C CA . ILE B 1 325 ? 3.422 57.471 46.823 1.00 36.42 324 ILE B CA 1
ATOM 5895 C C . ILE B 1 325 ? 3.551 56.801 45.434 1.00 37.01 324 ILE B C 1
ATOM 5896 O O . ILE B 1 325 ? 4.391 57.194 44.615 1.00 35.70 324 ILE B O 1
ATOM 5901 N N . LYS B 1 326 ? 2.660 55.847 45.166 1.00 38.24 325 LYS B N 1
ATOM 5902 C CA . LYS B 1 326 ? 2.598 55.134 43.892 1.00 39.57 325 LYS B CA 1
ATOM 5903 C C . LYS B 1 326 ? 2.008 56.054 42.799 1.00 39.69 325 LYS B C 1
ATOM 5904 O O . LYS B 1 326 ? 2.531 56.106 41.672 1.00 38.98 325 LYS B O 1
ATOM 5910 N N . GLN B 1 327 ? 0.928 56.768 43.123 1.00 40.06 326 GLN B N 1
ATOM 5911 C CA . GLN B 1 327 ? 0.276 57.688 42.163 1.00 40.64 326 GLN B CA 1
ATOM 5912 C C . GLN B 1 327 ? 1.212 58.819 41.762 1.00 39.26 326 GLN B C 1
ATOM 5913 O O . GLN B 1 327 ? 1.257 59.208 40.608 1.00 39.06 326 GLN B O 1
ATOM 5919 N N . LEU B 1 328 ? 1.941 59.344 42.737 1.00 37.73 327 LEU B N 1
ATOM 5920 C CA . LEU B 1 328 ? 2.933 60.389 42.520 1.00 37.29 327 LEU B CA 1
ATOM 5921 C C . LEU B 1 328 ? 4.042 59.919 41.559 1.00 36.20 327 LEU B C 1
ATOM 5922 O O . LEU B 1 328 ? 4.484 60.633 40.692 1.00 34.27 327 LEU B O 1
ATOM 5927 N N . SER B 1 329 ? 4.493 58.699 41.779 1.00 35.67 328 SER B N 1
ATOM 5928 C CA . SER B 1 329 ? 5.518 58.089 40.973 1.00 35.17 328 SER B CA 1
ATOM 5929 C C . SER B 1 329 ? 5.085 57.852 39.516 1.00 34.71 328 SER B C 1
ATOM 5930 O O . SER B 1 329 ? 5.789 58.235 38.584 1.00 33.94 328 SER B O 1
ATOM 5933 N N . ASP B 1 330 ? 3.918 57.244 39.354 1.00 34.43 329 ASP B N 1
ATOM 5934 C CA . ASP B 1 330 ? 3.389 56.860 38.041 1.00 34.67 329 ASP B CA 1
ATOM 5935 C C . ASP B 1 330 ? 2.847 58.029 37.237 1.00 33.96 329 ASP B C 1
ATOM 5936 O O . ASP B 1 330 ? 3.087 58.087 36.036 1.00 33.08 329 ASP B O 1
ATOM 5941 N N . ASN B 1 331 ? 2.120 58.936 37.897 1.00 33.69 330 ASN B N 1
ATOM 5942 C CA . ASN B 1 331 ? 1.496 60.101 37.249 1.00 33.43 330 ASN B CA 1
ATOM 5943 C C . ASN B 1 331 ? 2.397 61.315 37.088 1.00 33.70 330 ASN B C 1
ATOM 5944 O O . ASN B 1 331 ? 2.204 62.045 36.128 1.00 33.62 330 ASN B O 1
ATOM 5949 N N . GLU B 1 332 ? 3.348 61.558 38.005 1.00 33.39 331 GLU B N 1
ATOM 5950 C CA . GLU B 1 332 ? 4.200 62.776 37.928 1.00 33.80 331 GLU B CA 1
ATOM 5951 C C . GLU B 1 332 ? 5.719 62.548 37.655 1.00 33.43 331 GLU B C 1
ATOM 5952 O O . GLU B 1 332 ? 6.297 63.189 36.763 1.00 33.32 331 GLU B O 1
ATOM 5958 N N . ILE B 1 333 ? 6.344 61.640 38.411 1.00 32.64 332 ILE B N 1
ATOM 5959 C CA . ILE B 1 333 ? 7.788 61.388 38.321 1.00 31.65 332 ILE B CA 1
ATOM 5960 C C . ILE B 1 333 ? 8.176 60.678 37.023 1.00 31.64 332 ILE B C 1
ATOM 5961 O O . ILE B 1 333 ? 8.955 61.220 36.257 1.00 30.22 332 ILE B O 1
ATOM 5966 N N . LYS B 1 334 ? 7.597 59.509 36.760 1.00 33.11 333 LYS B N 1
ATOM 5967 C CA . LYS B 1 334 ? 7.915 58.734 35.530 1.00 34.83 333 LYS B CA 1
ATOM 5968 C C . LYS B 1 334 ? 7.757 59.536 34.226 1.00 34.42 333 LYS B C 1
ATOM 5969 O O . LYS B 1 334 ? 8.708 59.568 33.441 1.00 35.37 333 LYS B O 1
ATOM 5975 N N . PRO B 1 335 ? 6.602 60.215 34.018 1.00 33.98 334 PRO B N 1
ATOM 5976 C CA . PRO B 1 335 ? 6.426 61.022 32.810 1.00 33.33 334 PRO B CA 1
ATOM 5977 C C . PRO B 1 335 ? 7.387 62.196 32.699 1.00 32.76 334 PRO B C 1
ATOM 5978 O O . PRO B 1 335 ? 7.877 62.469 31.606 1.00 33.07 334 PRO B O 1
ATOM 5982 N N . PHE B 1 336 ? 7.676 62.856 33.809 1.00 31.93 335 PHE B N 1
ATOM 5983 C CA . PHE B 1 336 ? 8.635 63.945 33.800 1.00 32.53 335 PHE B CA 1
ATOM 5984 C C . PHE B 1 336 ? 9.984 63.499 33.204 1.00 32.84 335 PHE B C 1
ATOM 5985 O O . PHE B 1 336 ? 10.469 64.129 32.247 1.00 32.86 335 PHE B O 1
ATOM 5993 N N . TYR B 1 337 ? 10.555 62.424 33.749 1.00 32.05 336 TYR B N 1
ATOM 5994 C CA . TYR B 1 337 ? 11.861 61.945 33.284 1.00 32.56 336 TYR B CA 1
ATOM 5995 C C . TYR B 1 337 ? 11.830 61.416 31.842 1.00 33.74 336 TYR B C 1
ATOM 5996 O O . TYR B 1 337 ? 12.807 61.598 31.123 1.00 32.90 336 TYR B O 1
ATOM 6005 N N . GLN B 1 338 ? 10.726 60.787 31.417 1.00 35.62 337 GLN B N 1
ATOM 6006 C CA . GLN B 1 338 ? 10.619 60.328 30.030 1.00 36.91 337 GLN B CA 1
ATOM 6007 C C . GLN B 1 338 ? 10.613 61.489 29.023 1.00 36.50 337 GLN B C 1
ATOM 6008 O O . GLN B 1 338 ? 11.279 61.395 27.989 1.00 36.32 337 GLN B O 1
ATOM 6014 N N . LYS B 1 339 ? 9.862 62.553 29.310 1.00 36.58 338 LYS B N 1
ATOM 6015 C CA . LYS B 1 339 ? 9.851 63.738 28.430 1.00 36.93 338 LYS B CA 1
ATOM 6016 C C . LYS B 1 339 ? 11.251 64.384 28.395 1.00 35.84 338 LYS B C 1
ATOM 6017 O O . LYS B 1 339 ? 11.721 64.797 27.335 1.00 34.39 338 LYS B O 1
ATOM 6023 N N . GLN B 1 340 ? 11.902 64.435 29.558 1.00 35.49 339 GLN B N 1
ATOM 6024 C CA . GLN B 1 340 ? 13.275 64.960 29.676 1.00 35.59 339 GLN B CA 1
ATOM 6025 C C . GLN B 1 340 ? 14.275 64.144 28.844 1.00 33.99 339 GLN B C 1
ATOM 6026 O O . GLN B 1 340 ? 15.087 64.734 28.122 1.00 33.24 339 GLN B O 1
ATOM 6032 N N . ALA B 1 341 ? 14.188 62.813 28.934 1.00 33.09 340 ALA B N 1
ATOM 6033 C CA . ALA B 1 341 ? 15.080 61.903 28.180 1.00 33.37 340 ALA B CA 1
ATOM 6034 C C . ALA B 1 341 ? 14.827 62.020 26.658 1.00 33.12 340 ALA B C 1
ATOM 6035 O O . ALA B 1 341 ? 15.786 62.082 25.867 1.00 32.76 340 ALA B O 1
ATOM 6037 N N . THR B 1 342 ? 13.547 62.105 26.275 1.00 32.17 341 THR B N 1
ATOM 6038 C CA . THR B 1 342 ? 13.144 62.276 24.868 1.00 31.63 341 THR B CA 1
ATOM 6039 C C . THR B 1 342 ? 13.705 63.592 24.291 1.00 32.51 341 THR B C 1
ATOM 6040 O O . THR B 1 342 ? 14.229 63.619 23.171 1.00 32.56 341 THR B O 1
ATOM 6044 N N . LEU B 1 343 ? 13.605 64.667 25.068 1.00 33.69 342 LEU B N 1
ATOM 6045 C CA . LEU B 1 343 ? 14.158 65.990 24.690 1.00 34.71 342 LEU B CA 1
ATOM 6046 C C . LEU B 1 343 ? 15.683 65.938 24.556 1.00 33.99 342 LEU B C 1
ATOM 6047 O O . LEU B 1 343 ? 16.223 66.503 23.606 1.00 34.72 342 LEU B O 1
ATOM 6052 N N . ALA B 1 344 ? 16.357 65.281 25.509 1.00 32.95 343 ALA B N 1
ATOM 6053 C CA . ALA B 1 344 ? 17.816 65.113 25.465 1.00 32.21 343 ALA B CA 1
ATOM 6054 C C . ALA B 1 344 ? 18.242 64.332 24.215 1.00 31.43 343 ALA B C 1
ATOM 6055 O O . ALA B 1 344 ? 19.135 64.782 23.500 1.00 30.94 343 ALA B O 1
ATOM 6057 N N . VAL B 1 345 ? 17.580 63.207 23.931 1.00 31.76 344 VAL B N 1
ATOM 6058 C CA . VAL B 1 345 ? 17.863 62.395 22.710 1.00 31.90 344 VAL B CA 1
ATOM 6059 C C . VAL B 1 345 ? 17.731 63.234 21.424 1.00 32.79 344 VAL B C 1
ATOM 6060 O O . VAL B 1 345 ? 18.614 63.194 20.573 1.00 31.64 344 VAL B O 1
ATOM 6064 N N . LYS B 1 346 ? 16.630 63.992 21.331 1.00 34.90 345 LYS B N 1
ATOM 6065 C CA . LYS B 1 346 ? 16.312 64.915 20.208 1.00 35.70 345 LYS B CA 1
ATOM 6066 C C . LYS B 1 346 ? 17.474 65.886 20.008 1.00 35.56 345 LYS B C 1
ATOM 6067 O O . LYS B 1 346 ? 18.018 65.981 18.902 1.00 36.35 345 LYS B O 1
ATOM 6073 N N . LEU B 1 347 ? 17.876 66.563 21.087 1.00 34.61 346 LEU B N 1
ATOM 6074 C CA . LEU B 1 347 ? 19.013 67.508 21.049 1.00 33.76 346 LEU B CA 1
ATOM 6075 C C . LEU B 1 347 ? 20.362 66.840 20.707 1.00 33.70 346 LEU B C 1
ATOM 6076 O O . LEU B 1 347 ? 21.170 67.442 19.994 1.00 33.27 346 LEU B O 1
ATOM 6081 N N . LEU B 1 348 ? 20.602 65.627 21.226 1.00 34.24 347 LEU B N 1
ATOM 6082 C CA . LEU B 1 348 ? 21.857 64.887 20.958 1.00 35.09 347 LEU B CA 1
ATOM 6083 C C . LEU B 1 348 ? 21.938 64.524 19.491 1.00 35.84 347 LEU B C 1
ATOM 6084 O O . LEU B 1 348 ? 22.977 64.724 18.872 1.00 36.56 347 LEU B O 1
ATOM 6089 N N . LYS B 1 349 ? 20.837 64.030 18.941 1.00 37.03 348 LYS B N 1
ATOM 6090 C CA . LYS B 1 349 ? 20.742 63.749 17.505 1.00 38.72 348 LYS B CA 1
ATOM 6091 C C . LYS B 1 349 ? 20.870 64.984 16.604 1.00 38.73 348 LYS B C 1
ATOM 6092 O O . LYS B 1 349 ? 21.294 64.846 15.473 1.00 38.37 348 LYS B O 1
ATOM 6098 N N . GLN B 1 350 ? 20.496 66.164 17.087 1.00 39.29 349 GLN B N 1
ATOM 6099 C CA . GLN B 1 350 ? 20.712 67.411 16.331 1.00 40.06 349 GLN B CA 1
ATOM 6100 C C . GLN B 1 350 ? 22.176 67.859 16.382 1.00 38.84 349 GLN B C 1
ATOM 6101 O O . GLN B 1 350 ? 22.628 68.527 15.466 1.00 38.90 349 GLN B O 1
ATOM 6107 N N . ALA B 1 351 ? 22.895 67.524 17.451 1.00 38.47 350 ALA B N 1
ATOM 6108 C CA . ALA B 1 351 ? 24.304 67.933 17.621 1.00 38.43 350 ALA B CA 1
ATOM 6109 C C . ALA B 1 351 ? 25.256 66.950 16.943 1.00 38.46 350 ALA B C 1
ATOM 6110 O O . ALA B 1 351 ? 26.181 67.351 16.254 1.00 38.17 350 ALA B O 1
ATOM 6112 N N . LEU B 1 352 ? 25.040 65.665 17.190 1.00 39.05 351 LEU B N 1
ATOM 6113 C CA . LEU B 1 352 ? 25.833 64.573 16.615 1.00 39.23 351 LEU B CA 1
ATOM 6114 C C . LEU B 1 352 ? 24.768 63.825 15.809 1.00 40.15 351 LEU B C 1
ATOM 6115 O O . LEU B 1 352 ? 23.837 64.491 15.370 1.00 40.74 351 LEU B O 1
ATOM 6120 N N . GLY B 1 353 ? 24.845 62.512 15.580 1.00 40.64 352 GLY B N 1
ATOM 6121 C CA . GLY B 1 353 ? 23.770 61.822 14.779 1.00 40.97 352 GLY B CA 1
ATOM 6122 C C . GLY B 1 353 ? 24.253 61.486 13.382 1.00 40.78 352 GLY B C 1
ATOM 6123 O O . GLY B 1 353 ? 23.955 60.412 12.863 1.00 40.27 352 GLY B O 1
ATOM 6124 N N . ASP B 1 354 ? 24.927 62.448 12.754 1.00 41.26 353 ASP B N 1
ATOM 6125 C CA . ASP B 1 354 ? 25.738 62.182 11.554 1.00 41.78 353 ASP B CA 1
ATOM 6126 C C . ASP B 1 354 ? 27.089 61.590 12.015 1.00 41.65 353 ASP B C 1
ATOM 6127 O O . ASP B 1 354 ? 27.788 60.970 11.218 1.00 42.02 353 ASP B O 1
ATOM 6132 N N . TYR B 1 355 ? 27.455 61.819 13.281 1.00 41.29 354 TYR B N 1
ATOM 6133 C CA . TYR B 1 355 ? 28.705 61.341 13.884 1.00 41.27 354 TYR B CA 1
ATOM 6134 C C . TYR B 1 355 ? 28.441 59.985 14.558 1.00 40.83 354 TYR B C 1
ATOM 6135 O O . TYR B 1 355 ? 27.281 59.674 14.842 1.00 40.11 354 TYR B O 1
ATOM 6144 N N . PRO B 1 356 ? 29.497 59.169 14.814 1.00 40.94 355 PRO B N 1
ATOM 6145 C CA . PRO B 1 356 ? 29.273 57.829 15.382 1.00 40.78 355 PRO B CA 1
ATOM 6146 C C . PRO B 1 356 ? 29.019 57.778 16.922 1.00 40.85 355 PRO B C 1
ATOM 6147 O O . PRO B 1 356 ? 29.736 57.116 17.683 1.00 40.49 355 PRO B O 1
ATOM 6151 N N . LEU B 1 357 ? 27.954 58.470 17.337 1.00 40.40 356 LEU B N 1
ATOM 6152 C CA . LEU B 1 357 ? 27.463 58.494 18.707 1.00 39.93 356 LEU B CA 1
ATOM 6153 C C . LEU B 1 357 ? 26.415 57.385 18.779 1.00 39.36 356 LEU B C 1
ATOM 6154 O O . LEU B 1 357 ? 25.626 57.217 17.842 1.00 39.79 356 LEU B O 1
ATOM 6167 N N . ILE B 1 359 ? 23.597 55.871 21.778 1.00 35.96 358 ILE B N 1
ATOM 6168 C CA . ILE B 1 359 ? 22.925 56.240 23.024 1.00 35.59 358 ILE B CA 1
ATOM 6169 C C . ILE B 1 359 ? 22.343 54.958 23.578 1.00 35.25 358 ILE B C 1
ATOM 6170 O O . ILE B 1 359 ? 21.697 54.228 22.851 1.00 35.32 358 ILE B O 1
ATOM 6175 N N . HIS B 1 360 ? 22.588 54.652 24.849 1.00 35.72 359 HIS B N 1
ATOM 6176 C CA . HIS B 1 360 ? 22.021 53.435 25.420 1.00 35.92 359 HIS B CA 1
ATOM 6177 C C . HIS B 1 360 ? 20.512 53.636 25.466 1.00 35.91 359 HIS B C 1
ATOM 6178 O O . HIS B 1 360 ? 20.058 54.741 25.765 1.00 34.98 359 HIS B O 1
ATOM 6185 N N . LYS B 1 361 ? 19.773 52.600 25.067 1.00 36.65 360 LYS B N 1
ATOM 6186 C CA . LYS B 1 361 ? 18.306 52.551 25.130 1.00 37.47 360 LYS B CA 1
ATOM 6187 C C . LYS B 1 361 ? 17.876 53.101 26.517 1.00 38.17 360 LYS B C 1
ATOM 6188 O O . LYS B 1 361 ? 18.224 52.492 27.545 1.00 37.83 360 LYS B O 1
ATOM 6194 N N . PRO B 1 362 ? 17.175 54.263 26.555 1.00 38.51 361 PRO B N 1
ATOM 6195 C CA . PRO B 1 362 ? 16.808 54.866 27.825 1.00 38.64 361 PRO B CA 1
ATOM 6196 C C . PRO B 1 362 ? 15.589 54.173 28.387 1.00 39.41 361 PRO B C 1
ATOM 6197 O O . PRO B 1 362 ? 14.478 54.520 28.028 1.00 41.67 361 PRO B O 1
ATOM 6201 N N . GLU B 1 363 ? 15.820 53.151 29.205 1.00 39.05 362 GLU B N 1
ATOM 6202 C CA . GLU B 1 363 ? 14.756 52.348 29.802 1.00 39.23 362 GLU B CA 1
ATOM 6203 C C . GLU B 1 363 ? 14.397 52.746 31.221 1.00 38.36 362 GLU B C 1
ATOM 6204 O O . GLU B 1 363 ? 13.483 52.158 31.806 1.00 38.38 362 GLU B O 1
ATOM 6210 N N . GLY B 1 364 ? 15.117 53.708 31.793 1.00 37.89 363 GLY B N 1
ATOM 6211 C CA . GLY B 1 364 ? 14.868 54.145 33.161 1.00 36.72 363 GLY B CA 1
ATOM 6212 C C . GLY B 1 364 ? 15.967 54.949 33.815 1.00 35.83 363 GLY B C 1
ATOM 6213 O O . GLY B 1 364 ? 16.980 55.252 33.187 1.00 34.52 363 GLY B O 1
ATOM 6214 N N . ALA B 1 365 ? 15.738 55.292 35.094 1.00 34.95 364 ALA B N 1
ATOM 6215 C CA . ALA B 1 365 ? 16.637 56.119 35.905 1.00 33.51 364 ALA B CA 1
ATOM 6216 C C . ALA B 1 365 ? 16.731 57.519 35.299 1.00 32.62 364 ALA B C 1
ATOM 6217 O O . ALA B 1 365 ? 16.049 57.817 34.346 1.00 32.54 364 ALA B O 1
ATOM 6219 N N . ILE B 1 366 ? 17.580 58.371 35.842 1.00 32.67 365 ILE B N 1
ATOM 6220 C CA . ILE B 1 366 ? 17.616 59.790 35.446 1.00 31.96 365 ILE B CA 1
ATOM 6221 C C . ILE B 1 366 ? 18.811 60.188 34.564 1.00 31.58 365 ILE B C 1
ATOM 6222 O O . ILE B 1 366 ? 19.172 61.379 34.509 1.00 31.54 365 ILE B O 1
ATOM 6227 N N . PHE B 1 367 ? 19.391 59.215 33.852 1.00 31.78 366 PHE B N 1
ATOM 6228 C CA . PHE B 1 367 ? 20.594 59.435 33.020 1.00 31.51 366 PHE B CA 1
ATOM 6229 C C . PHE B 1 367 ? 20.515 58.927 31.589 1.00 31.22 366 PHE B C 1
ATOM 6230 O O . PHE B 1 367 ? 19.756 58.003 31.292 1.00 29.40 366 PHE B O 1
ATOM 6238 N N . LEU B 1 368 ? 21.323 59.548 30.718 1.00 32.05 367 LEU B N 1
ATOM 6239 C CA . LEU B 1 368 ? 21.613 59.026 29.374 1.00 32.49 367 LEU B CA 1
ATOM 6240 C C . LEU B 1 368 ? 23.109 58.625 29.398 1.00 33.45 367 LEU B C 1
ATOM 6241 O O . LEU B 1 368 ? 23.947 59.315 30.014 1.00 34.27 367 LEU B O 1
ATOM 6246 N N . TRP B 1 369 ? 23.421 57.512 28.734 1.00 33.64 368 TRP B N 1
ATOM 6247 C CA . TRP B 1 369 ? 24.761 56.944 28.640 1.00 33.60 368 TRP B CA 1
ATOM 6248 C C . TRP B 1 369 ? 25.142 57.005 27.161 1.00 33.83 368 TRP B C 1
ATOM 6249 O O . TRP B 1 369 ? 24.570 56.280 26.331 1.00 33.81 368 TRP B O 1
ATOM 6260 N N . LEU B 1 370 ? 26.089 57.897 26.859 1.00 33.63 369 LEU B N 1
ATOM 6261 C CA . LEU B 1 370 ? 26.549 58.198 25.507 1.00 33.98 369 LEU B CA 1
ATOM 6262 C C . LEU B 1 370 ? 27.847 57.411 25.195 1.00 34.37 369 LEU B C 1
ATOM 6263 O O . LEU B 1 370 ? 28.724 57.357 26.036 1.00 33.49 369 LEU B O 1
ATOM 6268 N N . TRP B 1 371 ? 27.926 56.786 24.012 1.00 34.76 370 TRP B N 1
ATOM 6269 C CA . TRP B 1 371 ? 29.102 56.007 23.548 1.00 35.36 370 TRP B CA 1
ATOM 6270 C C . TRP B 1 371 ? 29.610 56.566 22.218 1.00 35.55 370 TRP B C 1
ATOM 6271 O O . TRP B 1 371 ? 28.930 56.482 21.198 1.00 35.13 370 TRP B O 1
ATOM 6282 N N . PHE B 1 372 ? 30.819 57.118 22.257 1.00 36.60 371 PHE B N 1
ATOM 6283 C CA . PHE B 1 372 ? 31.510 57.678 21.094 1.00 37.16 371 PHE B CA 1
ATOM 6284 C C . PHE B 1 372 ? 32.420 56.585 20.505 1.00 37.70 371 PHE B C 1
ATOM 6285 O O . PHE B 1 372 ? 33.546 56.396 20.977 1.00 38.13 371 PHE B O 1
ATOM 6293 N N . LYS B 1 373 ? 31.916 55.841 19.512 1.00 38.48 372 LYS B N 1
ATOM 6294 C CA . LYS B 1 373 ? 32.706 54.800 18.812 1.00 39.24 372 LYS B CA 1
ATOM 6295 C C . LYS B 1 373 ? 33.942 55.437 18.151 1.00 39.96 372 LYS B C 1
ATOM 6296 O O . LYS B 1 373 ? 33.791 56.442 17.446 1.00 39.88 372 LYS B O 1
ATOM 6302 N N . ASP B 1 374 ? 35.133 54.859 18.375 1.00 40.69 373 ASP B N 1
ATOM 6303 C CA . ASP B 1 374 ? 36.402 55.321 17.741 1.00 41.54 373 ASP B CA 1
ATOM 6304 C C . ASP B 1 374 ? 36.748 56.808 17.989 1.00 41.66 373 ASP B C 1
ATOM 6305 O O . ASP B 1 374 ? 37.221 57.497 17.075 1.00 41.77 373 ASP B O 1
ATOM 6310 N N . LEU B 1 375 ? 36.484 57.304 19.201 1.00 41.40 374 LEU B N 1
ATOM 6311 C CA . LEU B 1 375 ? 36.794 58.699 19.548 1.00 41.28 374 LEU B CA 1
ATOM 6312 C C . LEU B 1 375 ? 38.320 58.807 19.692 1.00 41.45 374 LEU B C 1
ATOM 6313 O O . LEU B 1 375 ? 38.920 57.954 20.358 1.00 41.69 374 LEU B O 1
ATOM 6318 N N . PRO B 1 376 ? 38.958 59.839 19.090 1.00 41.65 375 PRO B N 1
ATOM 6319 C CA . PRO B 1 376 ? 40.429 59.962 19.227 1.00 41.67 375 PRO B CA 1
ATOM 6320 C C . PRO B 1 376 ? 41.019 60.185 20.647 1.00 41.54 375 PRO B C 1
ATOM 6321 O O . PRO B 1 376 ? 42.228 60.070 20.802 1.00 41.64 375 PRO B O 1
ATOM 6325 N N . ILE B 1 377 ? 40.202 60.531 21.644 1.00 41.48 376 ILE B N 1
ATOM 6326 C CA . ILE B 1 377 ? 40.666 60.656 23.037 1.00 41.14 376 ILE B CA 1
ATOM 6327 C C . ILE B 1 377 ? 39.810 59.774 23.944 1.00 41.11 376 ILE B C 1
ATOM 6328 O O . ILE B 1 377 ? 38.743 59.290 23.540 1.00 41.18 376 ILE B O 1
ATOM 6333 N N . SER B 1 378 ? 40.294 59.566 25.168 1.00 40.73 377 SER B N 1
ATOM 6334 C CA . SER B 1 378 ? 39.552 58.814 26.182 1.00 40.43 377 SER B CA 1
ATOM 6335 C C . SER B 1 378 ? 38.451 59.732 26.720 1.00 40.48 377 SER B C 1
ATOM 6336 O O . SER B 1 378 ? 38.543 60.956 26.562 1.00 40.60 377 SER B O 1
ATOM 6339 N N . THR B 1 379 ? 37.439 59.151 27.371 1.00 39.83 378 THR B N 1
ATOM 6340 C CA . THR B 1 379 ? 36.366 59.957 27.971 1.00 39.38 378 THR B CA 1
ATOM 6341 C C . THR B 1 379 ? 36.791 60.662 29.266 1.00 39.54 378 THR B C 1
ATOM 6342 O O . THR B 1 379 ? 36.141 61.624 29.642 1.00 39.23 378 THR B O 1
ATOM 6346 N N . LEU B 1 380 ? 37.869 60.212 29.925 1.00 40.84 379 LEU B N 1
ATOM 6347 C CA . LEU B 1 380 ? 38.454 60.955 31.071 1.00 42.06 379 LEU B CA 1
ATOM 6348 C C . LEU B 1 380 ? 39.060 62.269 30.550 1.00 43.07 379 LEU B C 1
ATOM 6349 O O . LEU B 1 380 ? 39.054 63.273 31.261 1.00 43.02 379 LEU B O 1
ATOM 6354 N N . ASP B 1 381 ? 39.569 62.235 29.311 1.00 44.45 380 ASP B N 1
ATOM 6355 C CA . ASP B 1 381 ? 40.163 63.393 28.629 1.00 45.97 380 ASP B CA 1
ATOM 6356 C C . ASP B 1 381 ? 39.037 64.367 28.190 1.00 45.67 380 ASP B C 1
ATOM 6357 O O . ASP B 1 381 ? 39.151 65.588 28.397 1.00 46.08 380 ASP B O 1
ATOM 6362 N N . LEU B 1 382 ? 37.963 63.818 27.596 1.00 45.02 381 LEU B N 1
ATOM 6363 C CA . LEU B 1 382 ? 36.750 64.587 27.214 1.00 44.07 381 LEU B CA 1
ATOM 6364 C C . LEU B 1 382 ? 36.171 65.271 28.438 1.00 43.38 381 LEU B C 1
ATOM 6365 O O . LEU B 1 382 ? 35.794 66.429 28.361 1.00 43.90 381 LEU B O 1
ATOM 6370 N N . TYR B 1 383 ? 36.109 64.539 29.552 1.00 42.54 382 TYR B N 1
ATOM 6371 C CA . TYR B 1 383 ? 35.673 65.077 30.839 1.00 42.10 382 TYR B CA 1
ATOM 6372 C C . TYR B 1 383 ? 36.444 66.325 31.231 1.00 42.46 382 TYR B C 1
ATOM 6373 O O . TYR B 1 383 ? 35.825 67.290 31.679 1.00 42.72 382 TYR B O 1
ATOM 6382 N N . GLU B 1 384 ? 37.776 66.297 31.080 1.00 43.25 383 GLU B N 1
ATOM 6383 C CA . GLU B 1 384 ? 38.627 67.457 31.446 1.00 43.51 383 GLU B CA 1
ATOM 6384 C C . GLU B 1 384 ? 38.348 68.623 30.507 1.00 42.72 383 GLU B C 1
ATOM 6385 O O . GLU B 1 384 ? 38.099 69.740 30.975 1.00 42.57 383 GLU B O 1
ATOM 6391 N N . ARG B 1 385 ? 38.346 68.342 29.203 1.00 41.75 384 ARG B N 1
ATOM 6392 C CA . ARG B 1 385 ? 38.071 69.360 28.177 1.00 42.08 384 ARG B CA 1
ATOM 6393 C C . ARG B 1 385 ? 36.708 70.045 28.338 1.00 42.12 384 ARG B C 1
ATOM 6394 O O . ARG B 1 385 ? 36.616 71.259 28.180 1.00 41.46 384 ARG B O 1
ATOM 6402 N N . LEU B 1 386 ? 35.676 69.263 28.675 1.00 42.85 385 LEU B N 1
ATOM 6403 C CA . LEU B 1 386 ? 34.324 69.792 28.931 1.00 42.71 385 LEU B CA 1
ATOM 6404 C C . LEU B 1 386 ? 34.284 70.596 30.243 1.00 43.04 385 LEU B C 1
ATOM 6405 O O . LEU B 1 386 ? 33.691 71.676 30.254 1.00 43.77 385 LEU B O 1
ATOM 6410 N N . LYS B 1 387 ? 34.910 70.102 31.323 1.00 42.79 386 LYS B N 1
ATOM 6411 C CA . LYS B 1 387 ? 34.960 70.852 32.604 1.00 43.24 386 LYS B CA 1
ATOM 6412 C C . LYS B 1 387 ? 35.616 72.225 32.407 1.00 43.13 386 LYS B C 1
ATOM 6413 O O . LYS B 1 387 ? 35.160 73.209 32.985 1.00 42.45 386 LYS B O 1
ATOM 6419 N N . ALA B 1 388 ? 36.673 72.264 31.583 1.00 43.48 387 ALA B N 1
ATOM 6420 C CA . ALA B 1 388 ? 37.399 73.505 31.229 1.00 44.05 387 ALA B CA 1
ATOM 6421 C C . ALA B 1 388 ? 36.513 74.570 30.555 1.00 44.00 387 ALA B C 1
ATOM 6422 O O . ALA B 1 388 ? 36.803 75.763 30.673 1.00 44.17 387 ALA B O 1
ATOM 6424 N N . LYS B 1 389 ? 35.461 74.127 29.851 1.00 43.68 388 LYS B N 1
ATOM 6425 C CA . LYS B 1 389 ? 34.491 75.005 29.168 1.00 43.29 388 LYS B CA 1
ATOM 6426 C C . LYS B 1 389 ? 33.156 75.199 29.950 1.00 42.92 388 LYS B C 1
ATOM 6427 O O . LYS B 1 389 ? 32.195 75.732 29.380 1.00 43.92 388 LYS B O 1
ATOM 6433 N N . GLY B 1 390 ? 33.100 74.779 31.230 1.00 41.97 389 GLY B N 1
ATOM 6434 C CA . GLY B 1 390 ? 31.915 74.931 32.096 1.00 40.76 389 GLY B CA 1
ATOM 6435 C C . GLY B 1 390 ? 30.794 73.892 32.058 1.00 40.30 389 GLY B C 1
ATOM 6436 O O . GLY B 1 390 ? 29.734 74.133 32.653 1.00 40.22 389 GLY B O 1
ATOM 6437 N N . THR B 1 391 ? 30.999 72.757 31.380 1.00 39.34 390 THR B N 1
ATOM 6438 C CA . THR B 1 391 ? 30.000 71.660 31.322 1.00 39.00 390 THR B CA 1
ATOM 6439 C C . THR B 1 391 ? 30.541 70.423 32.067 1.00 38.87 390 THR B C 1
ATOM 6440 O O . THR B 1 391 ? 31.637 69.947 31.763 1.00 38.71 390 THR B O 1
ATOM 6444 N N . LEU B 1 392 ? 29.761 69.913 33.027 1.00 39.06 391 LEU B N 1
ATOM 6445 C CA . LEU B 1 392 ? 30.128 68.750 33.861 1.00 39.29 391 LEU B CA 1
ATOM 6446 C C . LEU B 1 392 ? 29.336 67.491 33.512 1.00 38.62 391 LEU B C 1
ATOM 6447 O O . LEU B 1 392 ? 28.119 67.503 33.549 1.00 38.64 391 LEU B O 1
ATOM 6452 N N . ILE B 1 393 ? 30.055 66.421 33.181 1.00 38.21 392 ILE B N 1
ATOM 6453 C CA . ILE B 1 393 ? 29.506 65.083 32.890 1.00 37.78 392 ILE B CA 1
ATOM 6454 C C . ILE B 1 393 ? 30.394 64.076 33.641 1.00 37.86 392 ILE B C 1
ATOM 6455 O O . ILE B 1 393 ? 31.397 64.501 34.192 1.00 38.66 392 ILE B O 1
ATOM 6460 N N . VAL B 1 394 ? 30.048 62.782 33.697 1.00 37.17 393 VAL B N 1
ATOM 6461 C CA . VAL B 1 394 ? 30.890 61.776 34.393 1.00 36.62 393 VAL B CA 1
ATOM 6462 C C . VAL B 1 394 ? 31.522 60.808 33.357 1.00 36.61 393 VAL B C 1
ATOM 6463 O O . VAL B 1 394 ? 30.805 60.273 32.520 1.00 36.72 393 VAL B O 1
ATOM 6467 N N . PRO B 1 395 ? 32.859 60.586 33.400 1.00 36.67 394 PRO B N 1
ATOM 6468 C CA . PRO B 1 395 ? 33.503 59.675 32.416 1.00 36.04 394 PRO B CA 1
ATOM 6469 C C . PRO B 1 395 ? 33.276 58.224 32.787 1.00 35.86 394 PRO B C 1
ATOM 6470 O O . PRO B 1 395 ? 33.172 57.885 33.983 1.00 35.95 394 PRO B O 1
ATOM 6474 N N . SER B 1 396 ? 33.217 57.377 31.770 1.00 35.02 395 SER B N 1
ATOM 6475 C CA . SER B 1 396 ? 32.863 55.971 31.964 1.00 34.97 395 SER B CA 1
ATOM 6476 C C . SER B 1 396 ? 33.779 55.055 32.753 1.00 35.78 395 SER B C 1
ATOM 6477 O O . SER B 1 396 ? 33.279 54.071 33.304 1.00 36.01 395 SER B O 1
ATOM 6480 N N . GLU B 1 397 ? 35.070 55.361 32.844 1.00 36.89 396 GLU B N 1
ATOM 6481 C CA . GLU B 1 397 ? 36.030 54.418 33.462 1.00 39.22 396 GLU B CA 1
ATOM 6482 C C . GLU B 1 397 ? 35.884 54.090 34.954 1.00 38.74 396 GLU B C 1
ATOM 6483 O O . GLU B 1 397 ? 36.536 53.169 35.408 1.00 39.66 396 GLU B O 1
ATOM 6489 N N . TYR B 1 398 ? 35.053 54.826 35.687 1.00 38.60 397 TYR B N 1
ATOM 6490 C CA . TYR B 1 398 ? 34.796 54.569 37.106 1.00 38.91 397 TYR B CA 1
ATOM 6491 C C . TYR B 1 398 ? 33.499 53.770 37.369 1.00 38.56 397 TYR B C 1
ATOM 6492 O O . TYR B 1 398 ? 33.113 53.574 38.530 1.00 38.63 397 TYR B O 1
ATOM 6501 N N . PHE B 1 399 ? 32.829 53.301 36.316 1.00 38.03 398 PHE B N 1
ATOM 6502 C CA . PHE B 1 399 ? 31.605 52.502 36.467 1.00 37.83 398 PHE B CA 1
ATOM 6503 C C . PHE B 1 399 ? 31.865 51.022 36.215 1.00 38.05 398 PHE B C 1
ATOM 6504 O O . PHE B 1 399 ? 30.936 50.288 35.928 1.00 38.21 398 PHE B O 1
ATOM 6512 N N . PHE B 1 400 ? 33.105 50.573 36.398 1.00 38.97 399 PHE B N 1
ATOM 6513 C CA . PHE B 1 400 ? 33.467 49.170 36.227 1.00 39.80 399 PHE B CA 1
ATOM 6514 C C . PHE B 1 400 ? 34.190 48.624 37.456 1.00 40.48 399 PHE B C 1
ATOM 6515 O O . PHE B 1 400 ? 35.306 48.102 37.338 1.00 40.98 399 PHE B O 1
ATOM 6523 N N . PRO B 1 401 ? 33.571 48.752 38.651 1.00 41.36 400 PRO B N 1
ATOM 6524 C CA . PRO B 1 401 ? 34.205 48.156 39.816 1.00 41.89 400 PRO B CA 1
ATOM 6525 C C . PRO B 1 401 ? 34.200 46.630 39.685 1.00 42.96 400 PRO B C 1
ATOM 6526 O O . PRO B 1 401 ? 33.269 46.054 39.103 1.00 43.00 400 PRO B O 1
ATOM 6530 N N . GLY B 1 402 ? 35.260 46.006 40.184 1.00 44.44 401 GLY B N 1
ATOM 6531 C CA . GLY B 1 402 ? 35.421 44.555 40.141 1.00 45.59 401 GLY B CA 1
ATOM 6532 C C . GLY B 1 402 ? 36.075 43.983 38.886 1.00 46.53 401 GLY B C 1
ATOM 6533 O O . GLY B 1 402 ? 36.268 42.763 38.806 1.00 46.38 401 GLY B O 1
ATOM 6534 N N . VAL B 1 403 ? 36.429 44.844 37.926 1.00 46.72 402 VAL B N 1
ATOM 6535 C CA . VAL B 1 403 ? 37.055 44.408 36.682 1.00 47.01 402 VAL B CA 1
ATOM 6536 C C . VAL B 1 403 ? 38.121 45.422 36.239 1.00 47.17 402 VAL B C 1
ATOM 6537 O O . VAL B 1 403 ? 37.898 46.636 36.296 1.00 47.11 402 VAL B O 1
ATOM 6541 N N . ASP B 1 404 ? 39.289 44.903 35.842 1.00 47.72 403 ASP B N 1
ATOM 6542 C CA . ASP B 1 404 ? 40.404 45.715 35.346 1.00 47.98 403 ASP B CA 1
ATOM 6543 C C . ASP B 1 404 ? 40.016 46.153 33.943 1.00 47.61 403 ASP B C 1
ATOM 6544 O O . ASP B 1 404 ? 39.826 45.301 33.076 1.00 47.11 403 ASP B O 1
ATOM 6549 N N . VAL B 1 405 ? 39.915 47.471 33.749 1.00 47.81 404 VAL B N 1
ATOM 6550 C CA . VAL B 1 405 ? 39.494 48.083 32.470 1.00 48.39 404 VAL B CA 1
ATOM 6551 C C . VAL B 1 405 ? 40.606 48.833 31.736 1.00 48.72 404 VAL B C 1
ATOM 6552 O O . VAL B 1 405 ? 40.335 49.465 30.705 1.00 49.29 404 VAL B O 1
ATOM 6556 N N . SER B 1 406 ? 41.851 48.746 32.227 1.00 48.73 405 SER B N 1
ATOM 6557 C CA . SER B 1 406 ? 43.016 49.330 31.531 1.00 48.76 405 SER B CA 1
ATOM 6558 C C . SER B 1 406 ? 43.204 48.727 30.116 1.00 49.14 405 SER B C 1
ATOM 6559 O O . SER B 1 406 ? 43.745 49.386 29.226 1.00 48.60 405 SER B O 1
ATOM 6562 N N . ASP B 1 407 ? 42.723 47.491 29.929 1.00 49.57 406 ASP B N 1
ATOM 6563 C CA . ASP B 1 407 ? 42.828 46.745 28.674 1.00 49.57 406 ASP B CA 1
ATOM 6564 C C . ASP B 1 407 ? 41.464 46.562 27.923 1.00 48.81 406 ASP B C 1
ATOM 6565 O O . ASP B 1 407 ? 41.391 45.823 26.940 1.00 48.43 406 ASP B O 1
ATOM 6570 N N . TYR B 1 408 ? 40.410 47.256 28.374 1.00 48.31 407 TYR B N 1
ATOM 6571 C CA . TYR B 1 408 ? 39.046 47.186 27.805 1.00 47.34 407 TYR B CA 1
ATOM 6572 C C . TYR B 1 408 ? 38.697 48.587 27.281 1.00 47.10 407 TYR B C 1
ATOM 6573 O O . TYR B 1 408 ? 38.341 49.465 28.078 1.00 47.05 407 TYR B O 1
ATOM 6582 N N . GLN B 1 409 ? 38.818 48.795 25.958 1.00 46.65 408 GLN B N 1
ATOM 6583 C CA . GLN B 1 409 ? 38.589 50.127 25.356 1.00 46.88 408 GLN B CA 1
ATOM 6584 C C . GLN B 1 409 ? 37.154 50.684 25.471 1.00 45.97 408 GLN B C 1
ATOM 6585 O O . GLN B 1 409 ? 36.990 51.906 25.594 1.00 45.92 408 GLN B O 1
ATOM 6591 N N . HIS B 1 410 ? 36.135 49.822 25.467 1.00 44.13 409 HIS B N 1
ATOM 6592 C CA . HIS B 1 410 ? 34.746 50.296 25.641 1.00 42.89 409 HIS B CA 1
ATOM 6593 C C . HIS B 1 410 ? 34.595 51.130 26.940 1.00 41.78 409 HIS B C 1
ATOM 6594 O O . HIS B 1 410 ? 33.919 52.162 26.927 1.00 40.94 409 HIS B O 1
ATOM 6601 N N . ALA B 1 411 ? 35.289 50.728 28.010 1.00 40.37 410 ALA B N 1
ATOM 6602 C CA . ALA B 1 411 ? 35.265 51.456 29.296 1.00 39.62 410 ALA B CA 1
ATOM 6603 C C . ALA B 1 411 ? 35.805 52.904 29.265 1.00 39.13 410 ALA B C 1
ATOM 6604 O O . ALA B 1 411 ? 35.551 53.659 30.201 1.00 37.98 410 ALA B O 1
ATOM 6606 N N . HIS B 1 412 ? 36.553 53.263 28.215 1.00 39.70 411 HIS B N 1
ATOM 6607 C CA . HIS B 1 412 ? 37.114 54.614 28.011 1.00 40.22 411 HIS B CA 1
ATOM 6608 C C . HIS B 1 412 ? 36.434 55.433 26.894 1.00 39.50 411 HIS B C 1
ATOM 6609 O O . HIS B 1 412 ? 36.892 56.545 26.593 1.00 39.40 411 HIS B O 1
ATOM 6616 N N . GLU B 1 413 ? 35.340 54.910 26.324 1.00 38.35 412 GLU B N 1
ATOM 6617 C CA . GLU B 1 413 ? 34.616 55.530 25.206 1.00 38.04 412 GLU B CA 1
ATOM 6618 C C . GLU B 1 413 ? 33.190 56.072 25.530 1.00 37.30 412 GLU B C 1
ATOM 6619 O O . GLU B 1 413 ? 32.491 56.507 24.607 1.00 36.12 412 GLU B O 1
ATOM 6625 N N . CYS B 1 414 ? 32.784 56.103 26.813 1.00 36.05 413 CYS B N 1
ATOM 6626 C CA . CYS B 1 414 ? 31.434 56.570 27.206 1.00 35.29 413 CYS B CA 1
ATOM 6627 C C . CYS B 1 414 ? 31.396 57.665 28.274 1.00 34.70 413 CYS B C 1
ATOM 6628 O O . CYS B 1 414 ? 32.401 57.921 28.956 1.00 33.85 413 CYS B O 1
ATOM 6631 N N . ILE B 1 415 ? 30.242 58.340 28.371 1.00 34.21 414 ILE B N 1
ATOM 6632 C CA . ILE B 1 415 ? 29.987 59.356 29.430 1.00 33.64 414 ILE B CA 1
ATOM 6633 C C . ILE B 1 415 ? 28.583 59.231 29.976 1.00 33.16 414 ILE B C 1
ATOM 6634 O O . ILE B 1 415 ? 27.713 58.686 29.298 1.00 33.05 414 ILE B O 1
ATOM 6639 N N . ARG B 1 416 ? 28.386 59.702 31.211 1.00 33.09 415 ARG B N 1
ATOM 6640 C CA . ARG B 1 416 ? 27.071 59.728 31.841 1.00 33.06 415 ARG B CA 1
ATOM 6641 C C . ARG B 1 416 ? 26.617 61.164 31.914 1.00 33.05 415 ARG B C 1
ATOM 6642 O O . ARG B 1 416 ? 27.380 62.029 32.348 1.00 33.93 415 ARG B O 1
ATOM 6658 N N . SER B 1 418 ? 23.223 63.599 33.170 1.00 33.00 417 SER B N 1
ATOM 6659 C CA . SER B 1 418 ? 21.960 63.680 33.901 1.00 33.93 417 SER B CA 1
ATOM 6660 C C . SER B 1 418 ? 20.878 64.365 33.067 1.00 32.93 417 SER B C 1
ATOM 6661 O O . SER B 1 418 ? 21.108 65.445 32.544 1.00 31.27 417 SER B O 1
ATOM 6664 N N . ILE B 1 419 ? 19.707 63.729 32.973 1.00 33.04 418 ILE B N 1
ATOM 6665 C CA . ILE B 1 419 ? 18.522 64.342 32.333 1.00 33.34 418 ILE B CA 1
ATOM 6666 C C . ILE B 1 419 ? 17.528 64.935 33.380 1.00 33.66 418 ILE B C 1
ATOM 6667 O O . ILE B 1 419 ? 16.432 65.385 33.029 1.00 33.74 418 ILE B O 1
ATOM 6672 N N . ALA B 1 420 ? 17.948 64.956 34.652 1.00 34.42 419 ALA B N 1
ATOM 6673 C CA . ALA B 1 420 ? 17.210 65.620 35.723 1.00 35.06 419 ALA B CA 1
ATOM 6674 C C . ALA B 1 420 ? 17.460 67.120 35.697 1.00 35.22 419 ALA B C 1
ATOM 6675 O O . ALA B 1 420 ? 16.737 67.830 36.352 1.00 36.39 419 ALA B O 1
ATOM 6677 N N . ALA B 1 421 ? 18.478 67.602 34.979 1.00 36.73 420 ALA B N 1
ATOM 6678 C CA . ALA B 1 421 ? 18.780 69.046 34.878 1.00 37.86 420 ALA B CA 1
ATOM 6679 C C . ALA B 1 421 ? 17.650 69.786 34.138 1.00 39.60 420 ALA B C 1
ATOM 6680 O O . ALA B 1 421 ? 16.958 69.182 33.317 1.00 40.24 420 ALA B O 1
ATOM 6682 N N . ASP B 1 422 ? 17.456 71.078 34.410 1.00 41.17 421 ASP B N 1
ATOM 6683 C CA . ASP B 1 422 ? 16.389 71.836 33.728 1.00 42.78 421 ASP B CA 1
ATOM 6684 C C . ASP B 1 422 ? 16.664 71.934 32.232 1.00 42.53 421 ASP B C 1
ATOM 6685 O O . ASP B 1 422 ? 17.788 71.695 31.764 1.00 42.45 421 ASP B O 1
ATOM 6690 N N . GLU B 1 423 ? 15.617 72.275 31.502 1.00 42.49 422 GLU B N 1
ATOM 6691 C CA . GLU B 1 423 ? 15.658 72.313 30.051 1.00 43.05 422 GLU B CA 1
ATOM 6692 C C . GLU B 1 423 ? 16.821 73.142 29.492 1.00 42.13 422 GLU B C 1
ATOM 6693 O O . GLU B 1 423 ? 17.589 72.647 28.648 1.00 41.22 422 GLU B O 1
ATOM 6699 N N . GLN B 1 424 ? 16.998 74.362 30.007 1.00 41.14 423 GLN B N 1
ATOM 6700 C CA . GLN B 1 424 ? 18.060 75.253 29.492 1.00 40.43 423 GLN B CA 1
ATOM 6701 C C . GLN B 1 424 ? 19.482 74.718 29.750 1.00 39.19 423 GLN B C 1
ATOM 6702 O O . GLN B 1 424 ? 20.378 74.943 28.925 1.00 39.17 423 GLN B O 1
ATOM 6708 N N . THR B 1 425 ? 19.677 74.026 30.877 1.00 37.16 424 THR B N 1
ATOM 6709 C CA . THR B 1 425 ? 20.954 73.367 31.181 1.00 36.11 424 THR B CA 1
ATOM 6710 C C . THR B 1 425 ? 21.238 72.259 30.162 1.00 35.25 424 THR B C 1
ATOM 6711 O O . THR B 1 425 ? 22.346 72.160 29.678 1.00 35.36 424 THR B O 1
ATOM 6715 N N . LEU B 1 426 ? 20.240 71.432 29.860 1.00 35.81 425 LEU B N 1
ATOM 6716 C CA . LEU B 1 426 ? 20.362 70.372 28.833 1.00 35.97 425 LEU B CA 1
ATOM 6717 C C . LEU B 1 426 ? 20.650 70.922 27.445 1.00 35.28 425 LEU B C 1
ATOM 6718 O O . LEU B 1 426 ? 21.469 70.350 26.729 1.00 35.57 425 LEU B O 1
ATOM 6723 N N . ILE B 1 427 ? 19.984 72.022 27.075 1.00 34.95 426 ILE B N 1
ATOM 6724 C CA . ILE B 1 427 ? 20.189 72.658 25.769 1.00 34.49 426 ILE B CA 1
ATOM 6725 C C . ILE B 1 427 ? 21.628 73.168 25.634 1.00 34.62 426 ILE B C 1
ATOM 6726 O O . ILE B 1 427 ? 22.290 72.902 24.624 1.00 34.02 426 ILE B O 1
ATOM 6731 N N . ASP B 1 428 ? 22.100 73.882 26.655 1.00 34.88 427 ASP B N 1
ATOM 6732 C CA . ASP B 1 428 ? 23.445 74.491 26.624 1.00 35.85 427 ASP B CA 1
ATOM 6733 C C . ASP B 1 428 ? 24.555 73.457 26.731 1.00 35.86 427 ASP B C 1
ATOM 6734 O O . ASP B 1 428 ? 25.552 73.547 26.018 1.00 35.01 427 ASP B O 1
ATOM 6739 N N . GLY B 1 429 ? 24.371 72.487 27.630 1.00 36.14 428 GLY B N 1
ATOM 6740 C CA . GLY B 1 429 ? 25.336 71.416 27.842 1.00 36.10 428 GLY B CA 1
ATOM 6741 C C . GLY B 1 429 ? 25.549 70.561 26.607 1.00 35.96 428 GLY B C 1
ATOM 6742 O O . GLY B 1 429 ? 26.691 70.342 26.206 1.00 36.31 428 GLY B O 1
ATOM 6743 N N . ILE B 1 430 ? 24.448 70.112 25.997 1.00 35.58 429 ILE B N 1
ATOM 6744 C CA . ILE B 1 430 ? 24.503 69.272 24.794 1.00 35.34 429 ILE B CA 1
ATOM 6745 C C . ILE B 1 430 ? 25.106 70.032 23.604 1.00 36.63 429 ILE B C 1
ATOM 6746 O O . ILE B 1 430 ? 25.791 69.425 22.780 1.00 37.41 429 ILE B O 1
ATOM 6751 N N . LYS B 1 431 ? 24.878 71.345 23.530 1.00 37.00 430 LYS B N 1
ATOM 6752 C CA . LYS B 1 431 ? 25.464 72.179 22.476 1.00 37.81 430 LYS B CA 1
ATOM 6753 C C . LYS B 1 431 ? 27.010 72.114 22.541 1.00 37.84 430 LYS B C 1
ATOM 6754 O O . LYS B 1 431 ? 27.669 71.877 21.522 1.00 37.63 430 LYS B O 1
ATOM 6760 N N . VAL B 1 432 ? 27.555 72.251 23.753 1.00 37.51 431 VAL B N 1
ATOM 6761 C CA . VAL B 1 432 ? 29.006 72.189 24.009 1.00 37.40 431 VAL B CA 1
ATOM 6762 C C . VAL B 1 432 ? 29.567 70.786 23.711 1.00 36.62 431 VAL B C 1
ATOM 6763 O O . VAL B 1 432 ? 30.551 70.668 22.970 1.00 37.12 431 VAL B O 1
ATOM 6767 N N . ILE B 1 433 ? 28.925 69.750 24.264 1.00 35.55 432 ILE B N 1
ATOM 6768 C CA . ILE B 1 433 ? 29.283 68.331 23.996 1.00 35.16 432 ILE B CA 1
ATOM 6769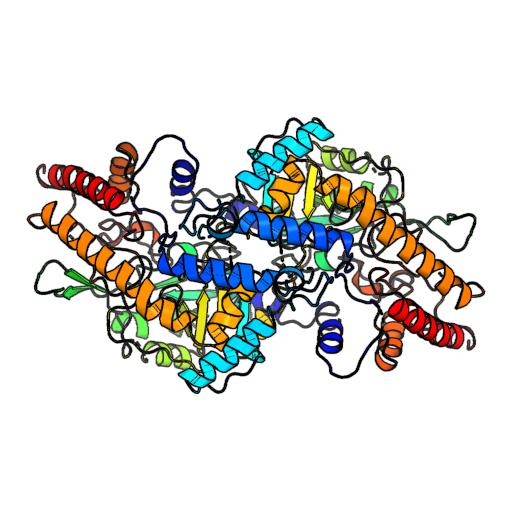 C C . ILE B 1 433 ? 29.406 68.103 22.473 1.00 36.29 432 ILE B C 1
ATOM 6770 O O . ILE B 1 433 ? 30.404 67.534 22.007 1.00 37.28 432 ILE B O 1
ATOM 6775 N N . GLY B 1 434 ? 28.428 68.606 21.715 1.00 36.76 433 GLY B N 1
ATOM 6776 C CA . GLY B 1 434 ? 28.413 68.507 20.262 1.00 37.47 433 GLY B CA 1
ATOM 6777 C C . GLY B 1 434 ? 29.578 69.200 19.580 1.00 38.18 433 GLY B C 1
ATOM 6778 O O . GLY B 1 434 ? 30.229 68.593 18.735 1.00 38.47 433 GLY B O 1
ATOM 6779 N N . GLU B 1 435 ? 29.857 70.451 19.960 1.00 39.21 434 GLU B N 1
ATOM 6780 C CA . GLU B 1 435 ? 30.972 71.233 19.367 1.00 39.96 434 GLU B CA 1
ATOM 6781 C C . GLU B 1 435 ? 32.338 70.565 19.591 1.00 39.89 434 GLU B C 1
ATOM 6782 O O . GLU B 1 435 ? 33.082 70.322 18.632 1.00 39.74 434 GLU B O 1
ATOM 6788 N N . VAL B 1 436 ? 32.617 70.248 20.860 1.00 39.82 435 VAL B N 1
ATOM 6789 C CA . VAL B 1 436 ? 33.858 69.585 21.299 1.00 39.14 435 VAL B CA 1
ATOM 6790 C C . VAL B 1 436 ? 34.086 68.234 20.579 1.00 39.37 435 VAL B C 1
ATOM 6791 O O . VAL B 1 436 ? 35.160 68.028 19.994 1.00 39.73 435 VAL B O 1
ATOM 6795 N N . VAL B 1 437 ? 33.063 67.367 20.591 1.00 39.42 436 VAL B N 1
ATOM 6796 C CA . VAL B 1 437 ? 33.114 66.017 19.982 1.00 39.27 436 VAL B CA 1
ATOM 6797 C C . VAL B 1 437 ? 33.189 66.033 18.439 1.00 40.51 436 VAL B C 1
ATOM 6798 O O . VAL B 1 437 ? 33.987 65.268 17.867 1.00 40.64 436 VAL B O 1
ATOM 6802 N N . ARG B 1 438 ? 32.361 66.865 17.779 1.00 41.07 437 ARG B N 1
ATOM 6803 C CA . ARG B 1 438 ? 32.387 66.998 16.301 1.00 41.38 437 ARG B CA 1
ATOM 6804 C C . ARG B 1 438 ? 33.775 67.444 15.848 1.00 42.24 437 ARG B C 1
ATOM 6805 O O . ARG B 1 438 ? 34.347 66.846 14.940 1.00 42.40 437 ARG B O 1
ATOM 6813 N N . GLU B 1 439 ? 34.301 68.474 16.513 1.00 43.05 438 GLU B N 1
ATOM 6814 C CA . GLU B 1 439 ? 35.648 69.009 16.255 1.00 43.89 438 GLU B CA 1
ATOM 6815 C C . GLU B 1 439 ? 36.736 67.902 16.424 1.00 43.85 438 GLU B C 1
ATOM 6816 O O . GLU B 1 439 ? 37.679 67.837 15.622 1.00 43.50 438 GLU B O 1
ATOM 6822 N N . LEU B 1 440 ? 36.580 67.037 17.437 1.00 43.65 439 LEU B N 1
ATOM 6823 C CA . LEU B 1 440 ? 37.487 65.884 17.662 1.00 43.61 439 LEU B CA 1
ATOM 6824 C C . LEU B 1 440 ? 37.395 64.825 16.538 1.00 43.68 439 LEU B C 1
ATOM 6825 O O . LEU B 1 440 ? 38.430 64.321 16.098 1.00 44.27 439 LEU B O 1
ATOM 6830 N N . TYR B 1 441 ? 36.182 64.511 16.072 1.00 43.57 440 TYR B N 1
ATOM 6831 C CA . TYR B 1 441 ? 35.973 63.559 14.944 1.00 43.72 440 TYR B CA 1
ATOM 6832 C C . TYR B 1 441 ? 36.395 64.087 13.550 1.00 43.57 440 TYR B C 1
ATOM 6833 O O . TYR B 1 441 ? 36.819 63.303 12.690 1.00 42.70 440 TYR B O 1
ATOM 6842 N N . ASP B 1 442 ? 36.227 65.390 13.320 1.00 43.70 441 ASP B N 1
ATOM 6843 C CA . ASP B 1 442 ? 36.598 66.029 12.039 1.00 43.91 441 ASP B CA 1
ATOM 6844 C C . ASP B 1 442 ? 38.126 66.085 11.738 1.00 44.78 441 ASP B C 1
ATOM 6845 O O . ASP B 1 442 ? 38.498 66.265 10.578 1.00 44.08 441 ASP B O 1
ATOM 6850 N N . ASN B 1 443 ? 38.978 65.932 12.769 1.00 46.33 442 ASN B N 1
ATOM 6851 C CA . ASN B 1 443 ? 40.460 65.977 12.666 1.00 47.70 442 ASN B CA 1
ATOM 6852 C C . ASN B 1 443 ? 41.129 64.635 13.088 1.00 48.75 442 ASN B C 1
ATOM 6853 O O . ASN B 1 443 ? 41.046 64.262 14.266 1.00 49.38 442 ASN B O 1
ATOM 6858 N N . LYS B 1 444 ? 41.783 63.936 12.140 1.00 49.48 443 LYS B N 1
ATOM 6859 C CA . LYS B 1 444 ? 42.492 62.627 12.345 1.00 49.76 443 LYS B CA 1
ATOM 6860 C C . LYS B 1 444 ? 41.842 61.615 13.317 1.00 50.23 443 LYS B C 1
ATOM 6861 O O . LYS B 1 444 ? 40.605 61.522 13.435 1.00 50.46 443 LYS B O 1
#

Secondary structure (DSSP, 8-state):
----HHHHHHHS--HHHH--HHHHHHHSSS-------PPP--HHHHHHHHHHHHHHHS-SPTT----HHHH------TT--HHHHHHHHHHHHHHH-----GGGEEEESSHHHHHHHHHHHSSEEEE---EEEEEEEESSSS--GGGTT--SSS--EEE-PPEEEEEEETTEEEEEEEE--HHHHHT-HHHHTT-EEEEEEESSPTTT-----S---HHHHHHHHTT--EEEE-TT---S--B-S-------TTEEEEEESTTTT-----EEEE--HHHHHHHH--HHHHSS---HHHHHHHHHHHTSHHHHHIIIIIHHHHHHHHHHHHHHHHHHSSSS---B---BSS---EE-TT-SS-HHHHHHHHHHTT----BGGGS-TT---TT-SGGGSEE---SS-HHHHHHHHHHHHHHHHHHHT--/----HHHHHHHS--HHHH--HHHHHHTSSS-------PPP--HHHHHHHHHHHHHHHH-SPTT-S--HHHH---PPPTT--HHHHHHHHHHHHHHH-----GGGEEEESSHHHHHHHHHHHHSEEEE---EEEEEEEESSSS--GGGTT--SSS--EEE-PPEEEEEEETTEEEEEEEE--HHHHHT-HHHHTT-EEEEEEESSPTTT-----S---HHHHHHHHTT--EEEE-TT---S--B-S-------TTEEEEEESGGGT-----EEEE--HHHHHHHH--TTTTSS---HHHHHHHHHHHTSHHHHHIIIIIHHHHHHHHHHHHHHHHHHSSSS---B---BSS---EE-TT-SS-HHHHHHHHHHTT----BGGGS-TTS--TT-GGGGSEE----S-HHHHHHHHHHHHHHHHHHHH--

Solvent-accessible surface area: 32049 Å² total

Radius of gyration: 28.08 Å; Cα contacts (8 Å, |Δi|>4): 1817; chains: 2; bounding box: 63×59×95 Å

InterPro domains:
  IPR004839 Aminotransferase, class I/classII, large domain [PF00155] (188-424)
  IPR015421 Pyridoxal phosphate-dependent transferase, major domain [G3DSA:3.40.640.10] (1-443)
  IPR015424 Pyridoxal phosphate-dependent transferase [SSF53383] (71-437)
  IPR050859 Class-I pyridoxal-phosphate-dependent aminotransferase-like [PTHR42790] (4-442)

Nearest PDB structures (foldseek):
  3if2-assembly1_B  TM=9.998E-01  e=2.523E-85  Psychrobacter arcticus 273-4
  3g7q-assembly1_A-2  TM=9.282E-01  e=2.543E-41  Salmonella enterica subsp. enterica serovar Typhimurium
  4tv7-assembly2_D  TM=7.568E-01  e=4.549E-15  Bacillus subtilis subsp. subtilis str. 168
  7rf9-assembly2_D  TM=6.537E-01  e=9.623E-17  Pseudoalteromonas luteoviolacea
  4tv7-assembly2_C  TM=7.256E-01  e=6.967E-14  Bacillus subtilis subsp. subtilis str. 168

Foldseek 3Di:
DDDDPLVCLVVDDDPVNVLVLVVDQVVDPDDFFFADQAFFDFPVLVVLLVVLVVQQQPPDDPPDRPGNLCVLVDFDQLQANPLLLQLVQVLCCVVPVQNDDSLFKGKAFACLRVLLLVQQVQFQWDVPCVIATAAAEEQEDLADLSNFRSHSDDAGYDYDYWDKDWDADPNHGQAIATAGPCVCVVPPPCLVVLRHRAYEGEACGPPALHGHAQVVVVVCVSCVVSVHAYEYEDQWPLPLNLFQDDDDDDDDQRYWYKYGPRNLPVNVTIIMIGHHSVVSVSSSVNCVPPVHHNPPSSSSCSVCSNVVVRSVSNVPTRNVVQVVLVVLLVVLLCVLAVVASKFYHNRGDFKTKMFHPPQPFFQVVVQVVLVVVRYHWAQQLSSGHPDDCPPPRRSRGIIMGSSDDPVSSNVNSNSVSVVRVVRVVPD/DDDDPLVCLVVPDDPVNVLVLVVDQVPDPPAFFFADQFFFDFPVLVVLLVVLVVQQCPPDDPPDRDGNLCVLVDFDQLQANPLLLQLVQVLCCVVPVQPDDSLFKGKAFACLRVLLLVQQVQFQWDVVCVIATAAAEEQEDLADLSNARSHSDDTGYAYDYWDKDFDDDPHDGQAIATAGDCVCVVPPVCLVVLRHRAYEGEACGPPALHGHAPVVVVVVVSCVVSVHAYEYEDAWPLPLNLFADDHDDDDDQRYWYKYGPRHLPPSVTIIMIGHHSVVSVSSSVNCPPPVHHNCPSSSSCSVCSNVVVRSVSNPVGRNVVQVVLVVLLVVLLCVLAVVANKFYHNGGRFKTKMFRPPQPFFQVVVQVVLVVVRYHWAQQLSSDRNDDCPPPRRSRGMIMGSSGDPVSSNVNSNSVSVSRVVRVVPD

B-factor: mean 38.56, std 6.44, range [13.46, 69.55]

CATH classification: 3.40.640.10

Sequence (854 aa):
GKFSKFGQKFTQPTGISQLDDLGDALKSDQPVNLGGGNPAKIDAVNELFLETYKALGNDNDTGKANSSAIISANYSNPQGDSAFIDALVGFFNRHYDWNNLTSENIALTNGSSQNAFFYLFNLFGGAFVNEKSVDKSILLPLTPEYIGYSDVHVEGQHFAAVLPHHIDDEVTHDGEEGFFKYRRVDFEALENLPALKEGRRIGAICCSRPTNPTGNVLTDEEEAHLAEIAKRYDIPLIIDNAYGPFPNIIYSDAHLNWDNNTILCFSLSKIGLPGRTGIIVADAKKVIEAVSSANAVVNLAPTRFGAAIATPLVANDRIKQLSDNEIKPFYQKQATLAVKLLKQALGDYPLIHKPEGAIFLWLWFKDLPISTLDLYERLKAKGTLIVPSEYFFPGVDVSDYQHAHECIRSIAADEQTLIDGIKVIGEVVRELYDNKGKFSKFGQKFTQPTGISQLDDLGDALKSDQPVNLGGGNPAKIDAVNELFLETYKALGNDNDTGKANSSAIISANYSNPQGDSAFIDALVGFFNRHYDWNNLTSENIALTNGSSQNAFFYLFNLFGGAFVNEKSVDKSILLPLTPEYIGYSDVHVEGQHFAAVLPHHIDEVTHDGEEEGFFKYRVDFEALENLPALKEGRIGAICCSRPTNPTGNVLTDEEEAHLAEIAKRYDIPLIIDNAYGPFPNIIYSSDAHLNWDNNTILCFSLSKIGLPGRTGIIVADAKVIEAVSSANAVVNLAPTRFGAAIATPLVANDRIKQLSDNEIKPFYQKQATLAVKLLKQALGDYPLIHKPEGAIFLWLWFKDLPISTLDLYERLKAKGTLIVPSEYFFPGVDVSDYQHAHECIRSIAADEQTLIDGIKVIGEVVRELYDNK

Organism: Psychrobacter arcticus (strain DSM 17307 / VKM B-2377 / 273-4) (NCBI:txid259536)